Protein AF-0000000068392477 (afdb_homodimer)

InterPro domains:
  IPR001563 Peptidase S10, serine carboxypeptidase [PF00450] (2-398)
  IPR001563 Peptidase S10, serine carboxypeptidase [PR00724] (59-71)
  IPR001563 Peptidase S10, serine carboxypeptidase [PR00724] (72-82)
  IPR001563 Peptidase S10, serine carboxypeptidase [PR00724] (106-131)
  IPR001563 Peptidase S10, serine carboxypeptidase [PR00724] (369-382)
  IPR001563 Peptidase S10, serine carboxypeptidase [PTHR11802] (3-386)
  IPR029058 Alpha/Beta hydrolase fold [G3DSA:3.40.50.1820] (1-400)
  IPR029058 Alpha/Beta hydrolase fold [SSF53474] (2-399)

Sequence (804 aa):
MQVFYYFIKSENNPQNDPLILWLSGGPGCSSFCGLVLQIGPIAFEIKEYDGSVPSLVLRPQSWTKASNIIFVDLPLGTGFSYAKNVTAHRSDWKLVHHTHQFLRKWLIDHPEFLSNKFYIGADSYSGIPIPAVVQEISNGNEKGLQPLINLQGYLLGNPITTRNEKNDQIPYVHQMGLISDELYASLQRNCKGEYIDVDSKNELCLRDVQYFQECLSGINKHNILGPLCKDDEHLWRRYLTQDMKTFSSHLKVPELNCQIYGSYLAIKWANDELVRKSLHIREGTIGKWERCYSSDFEKNISDSFEFHANLSKKGYRSLIYSGDHDVVVPFTSTQAWIRALNYSIVDDWRPWFVNGQVGGYTRTYSNQMTFATVKGSGHTAPEYTPEQCFAMFTRWISYLPLMQVFYYFIKSENNPQNDPLILWLSGGPGCSSFCGLVLQIGPIAFEIKEYDGSVPSLVLRPQSWTKASNIIFVDLPLGTGFSYAKNVTAHRSDWKLVHHTHQFLRKWLIDHPEFLSNKFYIGADSYSGIPIPAVVQEISNGNEKGLQPLINLQGYLLGNPITTRNEKNDQIPYVHQMGLISDELYASLQRNCKGEYIDVDSKNELCLRDVQYFQECLSGINKHNILGPLCKDDEHLWRRYLTQDMKTFSSHLKVPELNCQIYGSYLAIKWANDELVRKSLHIREGTIGKWERCYSSDFEKNISDSFEFHANLSKKGYRSLIYSGDHDVVVPFTSTQAWIRALNYSIVDDWRPWFVNGQVGGYTRTYSNQMTFATVKGSGHTAPEYTPEQCFAMFTRWISYLPL

Foldseek 3Di:
DFKDKDKDAAPADRLAFAEEEEDEPQPQFFLVCVQAQFAHQKHFDQDDDDLDQTDIDGDPLHLSNRYIYMGIRDDAPAFQHFDPDSLVQFELVSRLVVVLVVVQVVCVVVVSNQPHEYEYEYEEAVLQRVLVSLVVLVVCLVVPNPPNHNYFAYEYELYFFQVLQLLVLLVLVVVVVLDDPVLSVQLCVQQVSPLPPGDPVSVSNVVSSVVVCVSCVFAPQQFRVAGDWVCCCVVVCVSAPVPCPVVVDDPPQIDSRDSCNRVVSVQSNSPDPVNCVVSVRDPPGHDRHHRHDHHSRHHDRNGCLVSVLVVLVVLRAYEYEYACRHSSRHVVNVVVSVVVSVFAWPADWDFDDDPRHGQFIWTAGPSNYIYTYGYSAGRSRSSGPVRSVSVVSSQSSVVHDD/DFKDKDKDAAPADRLAFAEEEEDEPQPQFFLVCVQAQFAHQKHFDQDDDPLDQTDIDGDPLHLSNRYIYMGIRDDAPAFQHFDPDSLVQFELVSRLVVVLVVVQVVCVVVVSCQPHEYEYEYEEAVLQRVLVSLVVLVVCLVVPNPPNHNYFAYEYELYFFQVLQLLVLLVLVVVVVLDDPVLSVQLCVQQVSPLPPGDPVSVSNVVSSVVVCVSCVFAPQQFRVAGDWVCCCVVVCVSAPVPCPVVVDDPPQIDSRDSCNRVVSVQSNSPDPVNCVVSVRDPPGHDRHHRRHHHSHHHDRNGCLVSVLVVLVVLRAYEYEYACRHSSRHVVNVVVSVVVSVFAWDADWDFDDDPRHGQFIWTAGPSNYIYTYGYSAGRSRSSGPSRSVSVVSSQVSVVHDD

pLDDT: mean 92.05, std 13.23, range [32.06, 98.94]

Solvent-accessible surface area (backbone atoms only — not comparable to full-atom values): 41155 Å² total; per-residue (Å²): 118,46,80,33,68,48,76,44,69,20,72,63,47,53,71,68,29,33,35,31,42,35,37,28,29,59,55,40,8,19,8,62,49,42,35,41,56,36,40,29,50,39,25,67,58,92,64,84,84,80,84,62,77,63,50,73,40,79,37,89,51,21,51,30,55,63,17,21,38,36,30,34,17,40,24,47,52,7,42,76,7,35,39,93,65,31,71,83,35,27,31,37,64,47,35,27,51,50,49,51,50,48,52,42,52,50,38,67,77,38,56,80,54,42,80,15,45,27,35,40,35,33,22,32,45,28,30,33,40,45,43,49,29,53,49,50,50,52,51,35,43,75,72,60,43,78,67,62,68,42,73,45,36,38,33,33,31,22,41,39,34,69,75,50,33,72,44,44,26,54,66,49,38,40,54,72,59,58,44,43,71,65,55,51,52,49,35,45,70,56,32,65,74,45,68,78,84,58,59,87,84,43,56,66,28,53,51,42,51,50,52,51,48,60,38,45,68,53,50,19,48,50,22,59,84,50,77,49,49,78,62,39,58,56,44,44,39,43,53,56,42,39,81,64,80,75,60,81,59,78,75,71,78,64,54,86,87,32,80,59,32,60,57,53,44,47,51,54,34,62,59,30,65,68,51,33,57,74,68,63,56,63,83,89,68,66,73,81,64,33,54,49,48,31,66,65,55,43,83,74,66,76,49,20,59,65,40,50,53,53,40,32,74,71,60,35,33,34,43,40,34,16,12,62,33,11,46,63,38,28,42,67,47,53,51,50,59,55,56,68,67,66,62,56,74,70,41,70,71,34,61,26,69,50,96,84,27,58,33,24,34,32,35,31,31,70,44,50,36,34,42,32,40,31,59,88,12,16,43,60,28,37,52,69,35,32,66,49,43,32,55,53,47,52,27,52,78,66,73,37,82,112,116,46,81,33,67,47,78,43,68,20,71,65,47,52,71,67,28,35,36,30,43,36,37,30,27,61,56,40,8,18,8,63,49,41,35,42,54,36,40,29,49,39,25,66,59,90,63,84,85,80,84,63,76,64,49,74,39,79,37,89,47,20,50,32,57,63,17,21,38,34,30,34,19,41,23,47,53,8,42,76,8,33,41,94,63,31,70,83,36,28,32,36,63,46,35,27,51,50,49,49,50,48,51,44,53,49,37,68,76,39,58,80,54,42,81,15,44,26,34,38,36,32,23,30,44,28,30,33,38,46,42,50,29,52,50,50,50,52,52,34,42,77,72,60,42,78,67,63,66,41,73,45,36,38,35,32,30,22,41,39,36,69,73,50,33,72,41,43,27,54,66,49,39,41,53,70,59,58,44,44,71,67,57,51,51,47,36,46,69,56,33,65,73,45,68,78,83,57,58,86,84,42,57,66,28,53,51,43,52,51,52,51,48,61,37,46,68,53,50,19,47,49,23,60,83,50,79,49,49,77,65,40,58,56,44,44,39,43,55,60,44,38,78,65,81,79,57,79,62,76,74,69,78,63,54,86,87,32,81,59,32,59,58,53,44,48,50,53,32,62,59,31,66,69,49,33,57,75,69,63,55,63,85,88,66,65,76,81,65,32,53,54,49,34,66,66,55,44,82,73,65,78,50,20,59,65,39,50,54,52,40,32,74,72,60,35,31,33,42,40,34,17,11,61,34,10,44,63,38,26,42,67,44,53,50,50,59,57,57,69,67,67,63,55,75,69,40,69,70,34,61,27,70,50,95,86,27,56,32,25,33,33,35,30,32,69,45,48,37,34,41,33,40,31,59,88,10,14,42,60,27,37,52,67,36,31,67,49,43,31,54,54,46,54,26,52,78,67,74,36,81,110

Nearest PDB structures (foldseek):
  4cib-assembly1_A-2  TM=8.699E-01  e=4.682E-36  Homo sapiens
  4mws-assembly1_B  TM=8.713E-01  e=1.085E-35  Homo sapiens
  4ci9-assembly1_A-2  TM=8.693E-01  e=1.753E-35  Homo sapiens
  4cia-assembly1_A-2  TM=8.778E-01  e=8.858E-35  Homo sapiens
  7kdv-assembly1_B  TM=8.298E-01  e=1.379E-35  Mus musculus

Secondary structure (DSSP, 8-state):
-B--EEEE--SS-TTTSPEEEEE-TTTTB-THHIIIIISSSEEE--S---SSPPPEEE-TT-GGGS-EEEEE--STTSTT-B-TTGGGG-BHHHHHHHHHHHHHHHHHH-GGGTTS-EEEEEEGGGGTHHHHHHHHHHHHHHTTPSSPP-EEEEEEES---SS-HHHHHHHHHHHTTSS-HHHHHHHHHHHTT--SS--TT-HHHHHHHHHHHHHHTTS-TT-TTS---HHHHHHHHHHHS---GGGGS------TTSTHHHHHHHHHHHT-HHHHHHTTPPTTT--S--SB--TT-B-----SHHHHHHHHHTT-EEEEEEETT-SSS-HHHHHHHHHHT-PPEEEEEEEEEETTEEEEEEEEETTSEEEEEETT--SSHHHH-HHHHHHHHHHHHTT---/-B--EEEE--SS-TTTSPEEEEE-TTTTB-THHIIIIISSSEEE--S---SSPPPEEE-TT-GGGS-EEEEE--STTSTT-B-TTGGGG-BHHHHHHHHHHHHHHHHHH-GGGTTS-EEEEEEGGGGTHHHHHHHHHHHHHHTTPSSPP-EEEEEEES---SS-HHHHHHHHHHHTTSS-HHHHHHHHHHHTT--SS--TT-HHHHHHHHHHHHHHTTS-TT-TTS---HHHHHHHHHHHS---GGG-S------TTSTHHHHHHHHHHHT-HHHHHHTTPPTTT--S--SB--TT-B-----SHHHHHHHHHTT-EEEEEEETT-SSS-HHHHHHHHHHT-PPEEEEEEEEEETTEEEEEEEEETTSEEEEEETT--SSHHHH-HHHHHHHHHHHHTT---

Organism: Cicer arietinum (NCBI:txid3827)

Structure (mmCIF, N/CA/C/O backbone):
data_AF-0000000068392477-model_v1
#
loop_
_entity.id
_entity.type
_entity.pdbx_description
1 polymer 'Serine carboxypeptidase-like 19 isoform X2'
#
loop_
_atom_site.group_PDB
_atom_site.id
_atom_site.type_symbol
_atom_site.label_atom_id
_atom_site.label_alt_id
_atom_site.label_comp_id
_atom_site.label_asym_id
_atom_site.label_entity_id
_atom_site.label_seq_id
_atom_site.pdbx_PDB_ins_code
_atom_site.Cartn_x
_atom_site.Cartn_y
_atom_site.Cartn_z
_atom_site.occupancy
_atom_site.B_iso_or_equiv
_atom_site.auth_seq_id
_atom_site.auth_comp_id
_atom_site.auth_asym_id
_atom_site.auth_atom_id
_atom_site.pdbx_PDB_model_num
ATOM 1 N N . MET A 1 1 ? 12.719 38.094 21.875 1 88.38 1 MET A N 1
ATOM 2 C CA . MET A 1 1 ? 11.984 37.062 21.125 1 88.38 1 MET A CA 1
ATOM 3 C C . MET A 1 1 ? 11.633 37.562 19.734 1 88.38 1 MET A C 1
ATOM 5 O O . MET A 1 1 ? 11.234 38.719 19.547 1 88.38 1 MET A O 1
ATOM 9 N N . GLN A 1 2 ? 12 36.75 18.781 1 91.69 2 GLN A N 1
ATOM 10 C CA . GLN A 1 2 ? 11.695 37.062 17.375 1 91.69 2 GLN A CA 1
ATOM 11 C C . GLN A 1 2 ? 11.141 35.812 16.672 1 91.69 2 GLN A C 1
ATOM 13 O O . GLN A 1 2 ? 11.68 34.719 16.797 1 91.69 2 GLN A O 1
ATOM 18 N N . VAL A 1 3 ? 10.094 36.062 16.016 1 95.25 3 VAL A N 1
ATOM 19 C CA . VAL A 1 3 ? 9.477 35 15.25 1 95.25 3 VAL A CA 1
ATOM 20 C C . VAL A 1 3 ? 9.82 35.156 13.773 1 95.25 3 VAL A C 1
ATOM 22 O O . VAL A 1 3 ? 9.805 36.25 13.242 1 95.25 3 VAL A O 1
ATOM 25 N N . PHE A 1 4 ? 10.242 34.062 13.188 1 96.69 4 PHE A N 1
ATOM 26 C CA . PHE A 1 4 ? 10.523 34.031 11.758 1 96.69 4 PHE A CA 1
ATOM 27 C C . PHE A 1 4 ? 9.406 33.312 11.008 1 96.69 4 PHE A C 1
ATOM 29 O O . PHE A 1 4 ? 8.891 32.312 11.469 1 96.69 4 PHE A O 1
ATOM 36 N N . TYR A 1 5 ? 8.984 33.938 9.891 1 97.62 5 TYR A N 1
ATOM 37 C CA . TYR A 1 5 ? 7.93 33.312 9.094 1 97.62 5 TYR A CA 1
ATOM 38 C C . TYR A 1 5 ? 8.156 33.562 7.605 1 97.62 5 TYR A C 1
ATOM 40 O O . TYR A 1 5 ? 8.891 34.469 7.227 1 97.62 5 TYR A O 1
ATOM 48 N N . TYR A 1 6 ? 7.66 32.594 6.816 1 97.56 6 TYR A N 1
ATOM 49 C CA . TYR A 1 6 ? 7.512 32.781 5.375 1 97.56 6 TYR A CA 1
ATOM 50 C C . TYR A 1 6 ? 6.062 33.094 5.008 1 97.56 6 TYR A C 1
ATOM 52 O O . TYR A 1 6 ? 5.141 32.5 5.566 1 97.56 6 TYR A O 1
ATOM 60 N N . PHE A 1 7 ? 5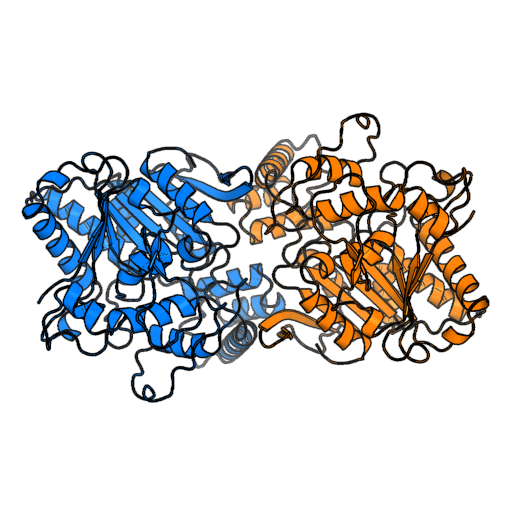.922 34.062 4.188 1 98.62 7 PHE A N 1
ATOM 61 C CA . PHE A 1 7 ? 4.594 34.375 3.668 1 98.62 7 PHE A CA 1
ATOM 62 C C . PHE A 1 7 ? 4.57 34.25 2.148 1 98.62 7 PHE A C 1
ATOM 64 O O . PHE A 1 7 ? 5.355 34.938 1.465 1 98.62 7 PHE A O 1
ATOM 71 N N . ILE A 1 8 ? 3.68 33.375 1.681 1 98.56 8 ILE A N 1
ATOM 72 C CA . ILE A 1 8 ? 3.496 33.219 0.244 1 98.56 8 ILE A CA 1
ATOM 73 C C . ILE A 1 8 ? 2.07 33.594 -0.143 1 98.56 8 ILE A C 1
ATOM 75 O O . ILE A 1 8 ? 1.105 33 0.316 1 98.56 8 ILE A O 1
ATOM 79 N N . LYS A 1 9 ? 1.953 34.594 -0.991 1 98.5 9 LYS A N 1
ATOM 80 C CA . LYS A 1 9 ? 0.642 35 -1.482 1 98.5 9 LYS A CA 1
ATOM 81 C C . LYS A 1 9 ? 0.058 33.969 -2.436 1 98.5 9 LYS A C 1
ATOM 83 O O . LYS A 1 9 ? 0.799 33.25 -3.129 1 98.5 9 LYS A O 1
ATOM 88 N N . SER A 1 10 ? -1.262 33.906 -2.428 1 98.56 10 SER A N 1
ATOM 89 C CA . SER A 1 10 ? -1.947 33.062 -3.395 1 98.56 10 SER A CA 1
ATOM 90 C C . SER A 1 10 ? -1.537 33.406 -4.824 1 98.56 10 SER A C 1
ATOM 92 O O . SER A 1 10 ? -1.396 34.562 -5.168 1 98.56 10 SER A O 1
ATOM 94 N N . GLU A 1 11 ? -1.344 32.344 -5.602 1 97.06 11 GLU A N 1
ATOM 95 C CA . GLU A 1 11 ? -1.036 32.531 -7.02 1 97.06 11 GLU A CA 1
ATOM 96 C C . GLU A 1 11 ? -2.289 32.875 -7.816 1 97.06 11 GLU A C 1
ATOM 98 O O . GLU A 1 11 ? -2.199 33.25 -8.984 1 97.06 11 GLU A O 1
ATOM 103 N N . ASN A 1 12 ? -3.398 32.781 -7.227 1 96.75 12 ASN A N 1
ATOM 104 C CA . ASN A 1 12 ? -4.684 33.031 -7.871 1 96.75 12 ASN A CA 1
ATOM 105 C C . ASN A 1 12 ? -5.215 34.438 -7.523 1 96.75 12 ASN A C 1
ATOM 107 O O . ASN A 1 12 ? -4.836 35.406 -8.156 1 96.75 12 ASN A O 1
ATOM 111 N N . ASN A 1 13 ? -5.891 34.625 -6.426 1 97.69 13 ASN A N 1
ATOM 112 C CA . ASN A 1 13 ? -6.469 35.875 -5.98 1 97.69 13 ASN A CA 1
ATOM 113 C C . ASN A 1 13 ? -6.164 36.156 -4.508 1 97.69 13 ASN A C 1
ATOM 115 O O . ASN A 1 13 ? -7.023 35.938 -3.646 1 97.69 13 ASN A O 1
ATOM 119 N N . PRO A 1 14 ? -4.98 36.719 -4.227 1 97.94 14 PRO A N 1
ATOM 120 C CA . PRO A 1 14 ? -4.535 36.906 -2.842 1 97.94 14 PRO A CA 1
ATOM 121 C C . PRO A 1 14 ? -5.527 37.688 -2.002 1 97.94 14 PRO A C 1
ATOM 123 O O . PRO A 1 14 ? -5.633 37.469 -0.793 1 97.94 14 PRO A O 1
ATOM 126 N N . GLN A 1 15 ? -6.258 38.594 -2.607 1 97.69 15 GLN A N 1
ATOM 127 C CA . GLN A 1 15 ? -7.164 39.469 -1.877 1 97.69 15 GLN A CA 1
ATOM 128 C C . GLN A 1 15 ? -8.367 38.688 -1.344 1 97.69 15 GLN A C 1
ATOM 130 O O . GLN A 1 15 ? -8.898 39.031 -0.28 1 97.69 15 GLN A O 1
ATOM 135 N N . ASN A 1 16 ? -8.742 37.688 -2.117 1 97.75 16 ASN A N 1
ATOM 136 C CA . ASN A 1 16 ? -9.992 37 -1.755 1 97.75 16 ASN A CA 1
ATOM 137 C C . ASN A 1 16 ? -9.75 35.562 -1.328 1 97.75 16 ASN A C 1
ATOM 139 O O . ASN A 1 16 ? -10.586 34.969 -0.643 1 97.75 16 ASN A O 1
ATOM 143 N N . ASP A 1 17 ? -8.633 35 -1.76 1 98.75 17 ASP A N 1
ATOM 144 C CA . ASP A 1 17 ? -8.336 33.625 -1.375 1 98.75 17 ASP A CA 1
ATOM 145 C C . ASP A 1 17 ? -8.094 33.531 0.128 1 98.75 17 ASP A C 1
ATOM 147 O O . ASP A 1 17 ? -7.621 34.469 0.755 1 98.75 17 ASP A O 1
ATOM 151 N N . PRO A 1 18 ? -8.406 32.375 0.664 1 98.81 18 PRO A N 1
ATOM 152 C CA . PRO A 1 18 ? -8.227 32.188 2.105 1 98.81 18 PRO A CA 1
ATOM 153 C C . PRO A 1 18 ? -6.777 32.406 2.547 1 98.81 18 PRO A C 1
ATOM 155 O O . PRO A 1 18 ? -5.855 32.281 1.738 1 98.81 18 PRO A O 1
ATOM 158 N N . LEU A 1 19 ? -6.641 32.812 3.789 1 98.94 19 LEU A N 1
ATOM 159 C CA . LEU A 1 19 ? -5.363 32.875 4.488 1 98.94 19 LEU A CA 1
ATOM 160 C C . LEU A 1 19 ? -5.191 31.688 5.422 1 98.94 19 LEU A C 1
ATOM 162 O O . LEU A 1 19 ? -6.086 31.375 6.215 1 98.94 19 LEU A O 1
ATOM 166 N N . ILE A 1 20 ? -4.109 30.984 5.281 1 98.88 20 ILE A N 1
ATOM 167 C CA . ILE A 1 20 ? -3.826 29.828 6.117 1 98.88 20 ILE A CA 1
ATOM 168 C C . ILE A 1 20 ? -2.527 30.062 6.891 1 98.88 20 ILE A C 1
ATOM 170 O O . ILE A 1 20 ? -1.538 30.531 6.328 1 98.88 20 ILE A O 1
ATOM 174 N N . LEU A 1 21 ? -2.555 29.828 8.141 1 98.81 21 LEU A N 1
ATOM 175 C CA . LEU A 1 21 ? -1.338 29.703 8.938 1 98.81 21 LEU A CA 1
ATOM 176 C C . LEU A 1 21 ? -0.962 28.25 9.141 1 98.81 21 LEU A C 1
ATOM 178 O O . LEU A 1 21 ? -1.776 27.453 9.617 1 98.81 21 LEU A O 1
ATOM 182 N N . TRP A 1 22 ? 0.22 27.891 8.734 1 98.31 22 TRP A N 1
ATOM 183 C CA . TRP A 1 22 ? 0.659 26.5 8.797 1 98.31 22 TRP A CA 1
ATOM 184 C C . TRP A 1 22 ? 1.671 26.297 9.922 1 98.31 22 TRP A C 1
ATOM 186 O O . TRP A 1 22 ? 2.654 27.047 10.016 1 98.31 22 TRP A O 1
ATOM 196 N N . LEU A 1 23 ? 1.407 25.297 10.758 1 96.31 23 LEU A N 1
ATOM 197 C CA . LEU A 1 23 ? 2.33 24.859 11.797 1 96.31 23 LEU A CA 1
ATOM 198 C C . LEU A 1 23 ? 2.643 23.359 11.656 1 96.31 23 LEU A C 1
ATOM 200 O O . LEU A 1 23 ? 1.743 22.531 11.742 1 96.31 23 LEU A O 1
ATOM 204 N N . SER A 1 24 ? 3.922 23.062 11.516 1 92.5 24 SER A N 1
ATOM 205 C CA . SER A 1 24 ? 4.336 21.672 11.312 1 92.5 24 SER A CA 1
ATOM 206 C C . SER A 1 24 ? 4.352 20.906 12.625 1 92.5 24 SER A C 1
ATOM 208 O O . SER A 1 24 ? 4.68 21.453 13.672 1 92.5 24 SER A O 1
ATOM 210 N N . GLY A 1 25 ? 4.023 19.625 12.43 1 88.31 25 GLY A N 1
ATOM 211 C CA . GLY A 1 25 ? 4.062 18.75 13.602 1 88.31 25 GLY A CA 1
ATOM 212 C C . GLY A 1 25 ? 5.473 18.453 14.07 1 88.31 25 GLY A C 1
ATOM 213 O O . GLY A 1 25 ? 6.445 18.938 13.484 1 88.31 25 GLY A O 1
ATOM 214 N N . GLY A 1 26 ? 5.691 17.75 15.164 1 78.69 26 GLY A N 1
ATOM 215 C CA . GLY A 1 26 ? 6.984 17.469 15.766 1 78.69 26 GLY A CA 1
ATOM 216 C C . GLY A 1 26 ? 6.887 16.594 17.016 1 78.69 26 GLY A C 1
ATOM 217 O O . GLY A 1 26 ? 6.449 15.445 16.938 1 78.69 26 GLY A O 1
ATOM 218 N N . PRO A 1 27 ? 7.273 17.078 18.094 1 78.62 27 PRO A N 1
ATOM 219 C CA . PRO A 1 27 ? 6.688 18.375 18.453 1 78.62 27 PRO A CA 1
ATOM 220 C C . PRO A 1 27 ? 7.602 19.547 18.094 1 78.62 27 PRO A C 1
ATOM 222 O O . PRO A 1 27 ? 8.828 19.391 18.078 1 78.62 27 PRO A O 1
ATOM 225 N N . GLY A 1 28 ? 6.867 20.703 17.781 1 77 28 GLY A N 1
ATOM 226 C CA . GLY A 1 28 ? 7.52 22 17.672 1 77 28 GLY A CA 1
ATOM 227 C C . GLY A 1 28 ? 8.562 22.031 16.562 1 77 28 GLY A C 1
ATOM 228 O O . GLY A 1 28 ? 9.695 22.453 16.797 1 77 28 GLY A O 1
ATOM 229 N N . CYS A 1 29 ? 8.172 21.641 15.359 1 87.88 29 CYS A N 1
ATOM 230 C CA . CYS A 1 29 ? 9.109 21.688 14.242 1 87.88 29 CYS A CA 1
ATOM 231 C C . CYS A 1 29 ? 8.883 22.938 13.398 1 87.88 29 CYS A C 1
ATOM 233 O O . CYS A 1 29 ? 7.789 23.5 13.391 1 87.88 29 CYS A O 1
ATOM 235 N N . SER A 1 30 ? 9.992 23.312 12.781 1 92.88 30 SER A N 1
ATOM 236 C CA . SER A 1 30 ? 9.953 24.438 11.852 1 92.88 30 SER A CA 1
ATOM 237 C C . SER A 1 30 ? 8.961 24.188 10.719 1 92.88 30 SER A C 1
ATOM 239 O O . SER A 1 30 ? 8.883 23.078 10.188 1 92.88 30 SER A O 1
ATOM 241 N N . SER A 1 31 ? 8.203 25.219 10.383 1 95.69 31 SER A N 1
ATOM 242 C CA . SER A 1 31 ? 7.25 25.094 9.289 1 95.69 31 SER A CA 1
ATOM 243 C C . SER A 1 31 ? 7.945 25.188 7.934 1 95.69 31 SER A C 1
ATOM 245 O O . SER A 1 31 ? 7.305 25.047 6.891 1 95.69 31 SER A O 1
ATOM 247 N N . PHE A 1 32 ? 9.266 25.406 8.008 1 95.69 32 PHE A N 1
ATOM 248 C CA . PHE A 1 32 ? 10.031 25.344 6.77 1 95.69 32 PHE A CA 1
ATOM 249 C C . PHE A 1 32 ? 9.812 24.016 6.066 1 95.69 32 PHE A C 1
ATOM 251 O O . PHE A 1 32 ? 9.789 23.953 4.832 1 95.69 32 PHE A O 1
ATOM 258 N N . CYS A 1 33 ? 9.57 23.031 6.848 1 91.81 33 CYS A N 1
ATOM 259 C CA . CYS A 1 33 ? 9.328 21.719 6.277 1 91.81 33 CYS A CA 1
ATOM 260 C C . CYS A 1 33 ? 8.008 21.688 5.512 1 91.81 33 CYS A C 1
ATOM 262 O O . CYS A 1 33 ? 7.918 21.078 4.449 1 91.81 33 CYS A O 1
ATOM 264 N N . GLY A 1 34 ? 6.977 22.297 6.09 1 95.88 34 GLY A N 1
ATOM 265 C CA . GLY A 1 34 ? 5.734 22.438 5.344 1 95.88 34 GLY A CA 1
ATOM 266 C C . GLY A 1 34 ? 5.902 23.156 4.023 1 95.88 34 GLY A C 1
ATOM 267 O O . GLY A 1 34 ? 5.285 22.797 3.023 1 95.88 34 GLY A O 1
ATOM 268 N N . LEU A 1 35 ? 6.809 24.125 3.996 1 97.75 35 LEU A N 1
ATOM 269 C CA . LEU A 1 35 ? 7.035 24.969 2.832 1 97.75 35 LEU A CA 1
ATOM 270 C C . LEU A 1 35 ? 7.773 24.219 1.737 1 97.75 35 LEU A C 1
ATOM 272 O O . LEU A 1 35 ? 7.367 24.234 0.573 1 97.75 35 LEU A O 1
ATOM 276 N N . VAL A 1 36 ? 8.789 23.438 2.117 1 97 36 VAL A N 1
ATOM 277 C CA . VAL A 1 36 ? 9.703 22.953 1.09 1 97 36 VAL A CA 1
ATOM 278 C C . VAL A 1 36 ? 9.484 21.453 0.875 1 97 36 VAL A C 1
ATOM 280 O O . VAL A 1 36 ? 9.883 20.906 -0.153 1 97 36 VAL A O 1
ATOM 283 N N . LEU A 1 37 ? 8.844 20.766 1.825 1 94.88 37 LEU A N 1
ATOM 284 C CA . LEU A 1 37 ? 8.711 19.312 1.704 1 94.88 37 LEU A CA 1
ATOM 285 C C . LEU A 1 37 ? 7.262 18.922 1.451 1 94.88 37 LEU A C 1
ATOM 287 O O . LEU A 1 37 ? 6.992 17.844 0.905 1 94.88 37 LEU A O 1
ATOM 291 N N . GLN A 1 38 ? 6.32 19.766 1.774 1 96.38 38 GLN A N 1
ATOM 292 C CA . GLN A 1 38 ? 4.938 19.297 1.806 1 96.38 38 GLN A CA 1
ATOM 293 C C . GLN A 1 38 ? 4.051 20.141 0.89 1 96.38 38 GLN A C 1
ATOM 295 O O . GLN A 1 38 ? 3.809 19.766 -0.26 1 96.38 38 GLN A O 1
ATOM 300 N N . ILE A 1 39 ? 3.68 21.359 1.232 1 98.44 39 ILE A N 1
ATOM 301 C CA . ILE A 1 39 ? 2.514 21.953 0.592 1 98.44 39 ILE A CA 1
ATOM 302 C C . ILE A 1 39 ? 2.912 23.266 -0.083 1 98.44 39 ILE A C 1
ATOM 304 O O . ILE A 1 39 ? 2.129 23.844 -0.84 1 98.44 39 ILE A O 1
ATOM 308 N N . GLY A 1 40 ? 4.113 23.766 0.161 1 98.25 40 GLY A N 1
ATOM 309 C CA . GLY A 1 40 ? 4.531 25.047 -0.388 1 98.25 40 GLY A CA 1
ATOM 310 C C . GLY A 1 40 ? 4.848 24.984 -1.87 1 98.25 40 GLY A C 1
ATOM 311 O O . GLY A 1 40 ? 4.832 23.906 -2.469 1 98.25 40 GLY A O 1
ATOM 312 N N . PRO A 1 41 ? 5.145 26.156 -2.467 1 98.12 41 PRO A N 1
ATOM 313 C CA . PRO A 1 41 ? 5.359 26.219 -3.914 1 98.12 41 PRO A CA 1
ATOM 314 C C . PRO A 1 41 ? 6.793 25.891 -4.32 1 98.12 41 PRO A C 1
ATOM 316 O O . PRO A 1 41 ? 7.098 25.797 -5.512 1 98.12 41 PRO A O 1
ATOM 319 N N . ILE A 1 42 ? 7.676 25.703 -3.314 1 97.5 42 ILE A N 1
ATOM 320 C CA . ILE A 1 42 ? 9.062 25.406 -3.65 1 97.5 42 ILE A CA 1
ATOM 321 C C . ILE A 1 42 ? 9.461 24.047 -3.053 1 97.5 42 ILE A C 1
ATOM 323 O O . ILE A 1 42 ? 8.922 23.641 -2.025 1 97.5 42 ILE A O 1
ATOM 327 N N . ALA A 1 43 ? 10.344 23.359 -3.713 1 96.69 43 ALA A N 1
ATOM 328 C CA . ALA A 1 43 ? 10.906 22.078 -3.289 1 96.69 43 ALA A CA 1
ATOM 329 C C . ALA A 1 43 ? 12.391 22 -3.621 1 96.69 43 ALA A C 1
ATOM 331 O O . ALA A 1 43 ? 12.898 22.781 -4.434 1 96.69 43 ALA A O 1
ATOM 332 N N . PHE A 1 44 ? 13.07 21.141 -2.961 1 96 44 PHE A N 1
ATOM 333 C CA . PHE A 1 44 ? 14.469 20.906 -3.307 1 96 44 PHE A CA 1
ATOM 334 C C . PHE A 1 44 ? 14.586 20.031 -4.551 1 96 44 PHE A C 1
ATOM 336 O O . PHE A 1 44 ? 13.82 19.078 -4.715 1 96 44 PHE A O 1
ATOM 343 N N . GLU A 1 45 ? 15.516 20.406 -5.395 1 95.06 45 GLU A N 1
ATOM 344 C CA . GLU A 1 45 ? 15.93 19.453 -6.426 1 95.06 45 GLU A CA 1
ATOM 345 C C . GLU A 1 45 ? 16.656 18.266 -5.816 1 95.06 45 GLU A C 1
ATOM 347 O O . GLU A 1 45 ? 17.688 18.422 -5.148 1 95.06 45 GLU A O 1
ATOM 352 N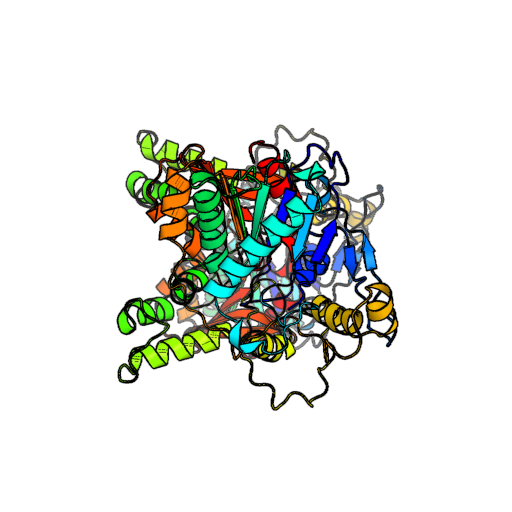 N . ILE A 1 46 ? 16.141 17.078 -6.102 1 92.69 46 ILE A N 1
ATOM 353 C CA . ILE A 1 46 ? 16.703 15.883 -5.484 1 92.69 46 ILE A CA 1
ATOM 354 C C . ILE A 1 46 ? 17.891 15.391 -6.312 1 92.69 46 ILE A C 1
ATOM 356 O O . ILE A 1 46 ? 17.703 14.742 -7.344 1 92.69 46 ILE A O 1
ATOM 360 N N . LYS A 1 47 ? 19.031 15.664 -5.902 1 93.75 47 LYS A N 1
ATOM 361 C CA . LYS A 1 47 ? 20.297 15.203 -6.449 1 93.75 47 LYS A CA 1
ATOM 362 C C . LYS A 1 47 ? 21.359 15.078 -5.355 1 93.75 47 LYS A C 1
ATOM 364 O O . LYS A 1 47 ? 21.156 15.562 -4.238 1 93.75 47 LYS A O 1
ATOM 369 N N . GLU A 1 48 ? 22.375 14.453 -5.664 1 92.31 48 GLU A N 1
ATOM 370 C CA . GLU A 1 48 ? 23.438 14.273 -4.684 1 92.31 48 GLU A CA 1
ATOM 371 C C . GLU A 1 48 ? 23.984 15.617 -4.215 1 92.31 48 GLU A C 1
ATOM 373 O O . GLU A 1 48 ? 24.234 16.516 -5.027 1 92.31 48 GLU A O 1
ATOM 378 N N . TYR A 1 49 ? 24.047 15.789 -2.941 1 92 49 TYR A N 1
ATOM 379 C CA . TYR A 1 49 ? 24.578 17.031 -2.381 1 92 49 TYR A CA 1
ATOM 380 C C . TYR A 1 49 ? 26.062 17.172 -2.703 1 92 49 TYR A C 1
ATOM 382 O O . TYR A 1 49 ? 26.859 16.297 -2.381 1 92 49 TYR A O 1
ATOM 390 N N . ASP A 1 50 ? 26.5 18.25 -3.295 1 92.88 50 ASP A N 1
ATOM 391 C CA . ASP A 1 50 ? 27.875 18.438 -3.744 1 92.88 50 ASP A CA 1
ATOM 392 C C . ASP A 1 50 ? 28.562 19.531 -2.943 1 92.88 50 ASP A C 1
ATOM 394 O O . ASP A 1 50 ? 29.641 20 -3.328 1 92.88 50 ASP A O 1
ATOM 398 N N . GLY A 1 51 ? 27.969 20 -1.948 1 92.56 51 GLY A N 1
ATOM 399 C CA . GLY A 1 51 ? 28.578 21.031 -1.133 1 92.56 51 GLY A CA 1
ATOM 400 C C . GLY A 1 51 ? 28.047 22.422 -1.434 1 92.56 51 GLY A C 1
ATOM 401 O O . GLY A 1 51 ? 28.234 23.344 -0.647 1 92.56 51 GLY A O 1
ATOM 402 N N . SER A 1 52 ? 27.359 22.5 -2.541 1 95.06 52 SER A N 1
ATOM 403 C CA . SER A 1 52 ? 26.766 23.781 -2.9 1 95.06 52 SER A CA 1
ATOM 404 C C . SER A 1 52 ? 25.375 23.938 -2.277 1 95.06 52 SER A C 1
ATOM 406 O O . SER A 1 52 ? 24.828 22.984 -1.741 1 95.06 52 SER A O 1
ATOM 408 N N . VAL A 1 53 ? 24.859 25.141 -2.285 1 96.12 53 VAL A N 1
ATOM 409 C CA . VAL A 1 53 ? 23.531 25.406 -1.769 1 96.12 53 VAL A CA 1
ATOM 410 C C . VAL A 1 53 ? 22.5 24.547 -2.527 1 96.12 53 VAL A C 1
ATOM 412 O O . VAL A 1 53 ? 22.469 24.578 -3.76 1 96.12 53 VAL A O 1
ATOM 415 N N . PRO A 1 54 ? 21.734 23.766 -1.804 1 96.31 54 PRO A N 1
ATOM 416 C CA . PRO A 1 54 ? 20.703 22.969 -2.492 1 96.31 54 PRO A CA 1
ATOM 417 C C . PRO A 1 54 ? 19.781 23.828 -3.346 1 96.31 54 PRO A C 1
ATOM 419 O O . PRO A 1 54 ? 19.312 24.875 -2.895 1 96.31 54 PRO A O 1
ATOM 422 N N . SER A 1 55 ? 19.547 23.391 -4.535 1 96.06 55 SER A N 1
ATOM 423 C CA . SER A 1 55 ? 18.719 24.141 -5.469 1 96.06 55 SER A CA 1
ATOM 424 C C . SER A 1 55 ? 17.234 23.938 -5.176 1 96.06 55 SER A C 1
ATOM 426 O O . SER A 1 55 ? 16.828 22.859 -4.766 1 96.06 55 SER A O 1
ATOM 428 N N . LEU A 1 56 ? 16.516 24.984 -5.379 1 96.25 56 LEU A N 1
ATOM 429 C CA . LEU A 1 56 ? 15.062 24.969 -5.215 1 96.25 56 LEU A CA 1
ATOM 430 C C . LEU A 1 56 ? 14.367 24.984 -6.57 1 96.25 56 LEU A C 1
ATOM 432 O O . LEU A 1 56 ? 14.828 25.625 -7.508 1 96.25 56 LEU A O 1
ATOM 436 N N . VAL A 1 57 ? 13.328 24.188 -6.672 1 97.19 57 VAL A N 1
ATOM 437 C CA . VAL A 1 57 ? 12.484 24.156 -7.863 1 97.19 57 VAL A CA 1
ATOM 438 C C . VAL A 1 57 ? 11.031 24.422 -7.477 1 97.19 57 VAL A C 1
ATOM 440 O O . VAL A 1 57 ? 10.664 24.281 -6.309 1 97.19 57 VAL A O 1
ATOM 443 N N . LEU A 1 58 ? 10.219 24.828 -8.469 1 96.94 58 LEU A N 1
ATOM 444 C CA . LEU A 1 58 ? 8.805 25.078 -8.211 1 96.94 58 LEU A CA 1
ATOM 445 C C . LEU A 1 58 ? 8.023 23.766 -8.141 1 96.94 58 LEU A C 1
ATOM 447 O O . LEU A 1 58 ? 8.289 22.844 -8.898 1 96.94 58 LEU A O 1
ATOM 451 N N . ARG A 1 59 ? 7.152 23.703 -7.238 1 96 59 ARG A N 1
ATOM 452 C CA . ARG A 1 59 ? 6.215 22.594 -7.09 1 96 59 ARG A CA 1
ATOM 453 C C . ARG A 1 59 ? 4.852 22.953 -7.672 1 96 59 ARG A C 1
ATOM 455 O O . ARG A 1 59 ? 4.176 23.859 -7.18 1 96 59 ARG A O 1
ATOM 462 N N . PRO A 1 60 ? 4.391 22.188 -8.688 1 95.75 60 PRO A N 1
ATOM 463 C CA . PRO A 1 60 ? 3.107 22.531 -9.312 1 95.75 60 PRO A CA 1
ATOM 464 C C . PRO A 1 60 ? 1.916 22.25 -8.391 1 95.75 60 PRO A C 1
ATOM 466 O O . PRO A 1 60 ? 0.88 22.922 -8.508 1 95.75 60 PRO A O 1
ATOM 469 N N . GLN A 1 61 ? 2.012 21.297 -7.504 1 97.19 61 GLN A N 1
ATOM 470 C CA . GLN A 1 61 ? 0.915 20.922 -6.621 1 97.19 61 GLN A CA 1
ATOM 471 C C . GLN A 1 61 ? 0.938 21.734 -5.332 1 97.19 61 GLN A C 1
ATOM 473 O O . GLN A 1 61 ? 0.659 21.219 -4.254 1 97.19 61 GLN A O 1
ATOM 478 N N . SER A 1 62 ? 1.205 22.984 -5.395 1 97.88 62 SER A N 1
ATOM 479 C CA . SER A 1 62 ? 1.308 23.859 -4.234 1 97.88 62 SER A CA 1
ATOM 480 C C . SER A 1 62 ? -0.07 24.297 -3.752 1 97.88 62 SER A C 1
ATOM 482 O O . SER A 1 62 ? -0.948 24.609 -4.562 1 97.88 62 SER A O 1
ATOM 484 N N . TRP A 1 63 ? -0.271 24.344 -2.463 1 98.75 63 TRP A N 1
ATOM 485 C CA . TRP A 1 63 ? -1.535 24.812 -1.894 1 98.75 63 TRP A CA 1
ATOM 486 C C . TRP A 1 63 ? -1.68 26.312 -2.029 1 98.75 63 TRP A C 1
ATOM 488 O O . TRP A 1 63 ? -2.777 26.859 -1.877 1 98.75 63 TRP A O 1
ATOM 498 N N . THR A 1 64 ? -0.601 27.031 -2.447 1 98.5 64 THR A N 1
ATOM 499 C CA . THR A 1 64 ? -0.646 28.469 -2.652 1 98.5 64 THR A CA 1
ATOM 500 C C . THR A 1 64 ? -1.356 28.812 -3.959 1 98.5 64 THR A C 1
ATOM 502 O O . THR A 1 64 ? -1.588 29.984 -4.258 1 98.5 64 THR A O 1
ATOM 505 N N . LYS A 1 65 ? -1.692 27.828 -4.641 1 98.12 65 LYS A N 1
ATOM 506 C CA . LYS A 1 65 ? -2.506 28.047 -5.832 1 98.12 65 LYS A CA 1
ATOM 507 C C . LYS A 1 65 ? -3.938 28.422 -5.457 1 98.12 65 LYS A C 1
ATOM 509 O O . LYS A 1 65 ? -4.672 28.984 -6.273 1 98.12 65 LYS A O 1
ATOM 514 N N . ALA A 1 66 ? -4.316 28.141 -4.203 1 98.12 66 ALA A N 1
ATOM 515 C CA . ALA A 1 66 ? -5.699 28.391 -3.812 1 98.12 66 ALA A CA 1
ATOM 516 C C . ALA A 1 66 ? -5.766 29.125 -2.475 1 98.12 66 ALA A C 1
ATOM 518 O O . ALA A 1 66 ? -6.848 29.297 -1.906 1 98.12 66 ALA A O 1
ATOM 519 N N . SER A 1 67 ? -4.637 29.531 -1.958 1 98.81 67 SER A N 1
ATOM 520 C CA . SER A 1 67 ? -4.645 30.156 -0.645 1 98.81 67 SER A CA 1
ATOM 521 C C . SER A 1 67 ? -3.383 30.984 -0.42 1 98.81 67 SER A C 1
ATOM 523 O O . SER A 1 67 ? -2.369 30.781 -1.089 1 98.81 67 SER A O 1
ATOM 525 N N . ASN A 1 68 ? -3.486 32.062 0.396 1 98.88 68 ASN A N 1
ATOM 526 C CA . ASN A 1 68 ? -2.334 32.688 1.036 1 98.88 68 ASN A CA 1
ATOM 527 C C . ASN A 1 68 ? -1.854 31.891 2.238 1 98.88 68 ASN A C 1
ATOM 529 O O . ASN A 1 68 ? -2.66 31.453 3.059 1 98.88 68 ASN A O 1
ATOM 533 N N . ILE A 1 69 ? -0.516 31.656 2.355 1 98.94 69 ILE A N 1
ATOM 534 C CA . ILE A 1 69 ? -0.111 30.781 3.449 1 98.94 69 ILE A CA 1
ATOM 535 C C . ILE A 1 69 ? 1.055 31.406 4.211 1 98.94 69 ILE A C 1
ATOM 537 O O . ILE A 1 69 ? 2.033 31.844 3.604 1 98.94 69 ILE A O 1
ATOM 541 N N . ILE A 1 70 ? 0.91 31.469 5.492 1 98.88 70 ILE A N 1
ATOM 542 C CA . ILE A 1 70 ? 1.983 31.844 6.41 1 98.88 70 ILE A CA 1
ATOM 543 C C . ILE A 1 70 ? 2.604 30.578 7.012 1 98.88 70 ILE A C 1
ATOM 545 O O . ILE A 1 70 ? 1.912 29.781 7.648 1 98.88 70 ILE A O 1
ATOM 549 N N . PHE A 1 71 ? 3.885 30.406 6.738 1 98.38 71 PHE A N 1
ATOM 550 C CA . PHE A 1 71 ? 4.648 29.359 7.402 1 98.38 71 PHE A CA 1
ATOM 551 C C . PHE A 1 71 ? 5.48 29.922 8.547 1 98.38 71 PHE A C 1
ATOM 553 O O . PHE A 1 71 ? 6.465 30.625 8.312 1 98.38 71 PHE A O 1
ATOM 560 N N . VAL A 1 72 ? 5.133 29.594 9.742 1 97.25 72 VAL A N 1
ATOM 561 C CA . VAL A 1 72 ? 5.781 30.266 10.867 1 97.25 72 VAL A CA 1
ATOM 562 C C . VAL A 1 72 ? 6.559 29.234 11.695 1 97.25 72 VAL A C 1
ATOM 564 O O . VAL A 1 72 ? 6.055 28.156 11.977 1 97.25 72 VAL A O 1
ATOM 567 N N . ASP A 1 73 ? 7.785 29.625 12.023 1 95.56 73 ASP A N 1
ATOM 568 C CA . ASP A 1 73 ? 8.609 28.781 12.875 1 95.56 73 ASP A CA 1
ATOM 569 C C . ASP A 1 73 ? 8.211 28.938 14.344 1 95.56 73 ASP A C 1
ATOM 571 O O . ASP A 1 73 ? 8.703 29.828 15.039 1 95.56 73 ASP A O 1
ATOM 575 N N . LEU A 1 74 ? 7.418 28.109 14.773 1 93.38 74 LEU A N 1
ATOM 576 C CA . LEU A 1 74 ? 7.016 27.984 16.172 1 93.38 74 LEU A CA 1
ATOM 577 C C . LEU A 1 74 ? 6.992 26.516 16.609 1 93.38 74 LEU A C 1
ATOM 579 O O . LEU A 1 74 ? 6.641 25.641 15.812 1 93.38 74 LEU A O 1
ATOM 583 N N . PRO A 1 75 ? 7.418 26.312 17.922 1 91.38 75 PRO A N 1
ATOM 584 C CA . PRO A 1 75 ? 7.73 27.234 19 1 91.38 75 PRO A CA 1
ATOM 585 C C . PRO A 1 75 ? 9.062 27.953 18.797 1 91.38 75 PRO A C 1
ATOM 587 O O . PRO A 1 75 ? 9.82 27.625 17.891 1 91.38 75 PRO A O 1
ATOM 590 N N . LEU A 1 76 ? 9.273 28.984 19.609 1 91.25 76 LEU A N 1
ATOM 591 C CA . LEU A 1 76 ? 10.539 29.703 19.578 1 91.25 76 LEU A CA 1
ATOM 592 C C . LEU A 1 76 ? 11.719 28.75 19.75 1 91.25 76 LEU A C 1
ATOM 594 O O . LEU A 1 76 ? 11.648 27.812 20.562 1 91.25 76 LEU A O 1
ATOM 598 N N . GLY A 1 77 ? 12.734 29 18.922 1 87.5 77 GLY A N 1
ATOM 599 C CA . GLY A 1 77 ? 13.906 28.141 18.938 1 87.5 77 GLY A CA 1
ATOM 600 C C . GLY A 1 77 ? 13.945 27.172 17.766 1 87.5 77 GLY A C 1
ATOM 601 O O . GLY A 1 77 ? 14.984 26.547 17.516 1 87.5 77 GLY A O 1
ATOM 602 N N . THR A 1 78 ? 12.883 26.984 17.094 1 90.62 78 THR A N 1
ATOM 603 C CA . THR A 1 78 ? 12.875 26.156 15.883 1 90.62 78 THR A CA 1
ATOM 604 C C . THR A 1 78 ? 13.078 27.016 14.641 1 90.62 78 THR A C 1
ATOM 606 O O . THR A 1 78 ? 12.664 28.172 14.602 1 90.62 78 THR A O 1
ATOM 609 N N . GLY A 1 79 ? 13.727 26.344 13.633 1 92.56 79 GLY A N 1
ATOM 610 C CA . GLY A 1 79 ? 14.008 27.109 12.422 1 92.56 79 GLY A CA 1
ATOM 611 C C . GLY A 1 79 ? 14.797 28.375 12.688 1 92.56 79 GLY A C 1
ATOM 612 O O . GLY A 1 79 ? 15.859 28.328 13.312 1 92.56 79 GLY A O 1
ATOM 613 N N . PHE A 1 80 ? 14.203 29.531 12.281 1 95.12 80 PHE A N 1
ATOM 614 C CA . PHE A 1 80 ? 14.938 30.781 12.43 1 95.12 80 PHE A CA 1
ATOM 615 C C . PHE A 1 80 ? 14.305 31.656 13.5 1 95.12 80 PHE A C 1
ATOM 617 O O . PHE A 1 80 ? 14.695 32.812 13.68 1 95.12 80 PHE A O 1
ATOM 624 N N . SER A 1 81 ? 13.273 31.125 14.164 1 93.88 81 SER A N 1
ATOM 625 C CA . SER A 1 81 ? 12.734 31.859 15.305 1 93.88 81 SER A CA 1
ATOM 626 C C . SER A 1 81 ? 13.656 31.766 16.516 1 93.88 81 SER A C 1
ATOM 628 O O . SER A 1 81 ? 14.281 30.734 16.75 1 93.88 81 SER A O 1
ATOM 630 N N . TYR A 1 82 ? 13.672 32.906 17.281 1 91.06 82 TYR A N 1
ATOM 631 C CA . TYR A 1 82 ? 14.703 33.031 18.297 1 91.06 82 TYR A CA 1
ATOM 632 C C . TYR A 1 82 ? 14.133 33.562 19.594 1 91.06 82 TYR A C 1
ATOM 634 O O . TYR A 1 82 ? 13.211 34.406 19.578 1 91.06 82 TYR A O 1
ATOM 642 N N . ALA A 1 83 ? 14.625 33.031 20.656 1 90.38 83 ALA A N 1
ATOM 643 C CA . ALA A 1 83 ? 14.445 33.594 22 1 90.38 83 ALA A CA 1
ATOM 644 C C . ALA A 1 83 ? 15.695 33.406 22.844 1 90.38 83 ALA A C 1
ATOM 646 O O . ALA A 1 83 ? 16.406 32.406 22.703 1 90.38 83 ALA A O 1
ATOM 647 N N . LYS A 1 84 ? 15.992 34.406 23.719 1 87.62 84 LYS A N 1
ATOM 648 C CA . LYS A 1 84 ? 17.156 34.281 24.594 1 87.62 84 LYS A CA 1
ATOM 649 C C . LYS A 1 84 ? 17.047 33.062 25.5 1 87.62 84 LYS A C 1
ATOM 651 O O . LYS A 1 84 ? 18.016 32.312 25.625 1 87.62 84 LYS A O 1
ATOM 656 N N . ASN A 1 85 ? 15.898 32.906 26.078 1 87.56 85 ASN A N 1
ATOM 657 C CA . ASN A 1 85 ? 15.617 31.688 26.844 1 87.56 85 ASN A CA 1
ATOM 658 C C . ASN A 1 85 ? 14.578 30.828 26.141 1 87.56 85 ASN A C 1
ATOM 660 O O . ASN A 1 85 ? 13.391 30.875 26.469 1 87.56 85 ASN A O 1
ATOM 664 N N . VAL A 1 86 ? 15.07 29.906 25.359 1 84.81 86 VAL A N 1
ATOM 665 C CA . VAL A 1 86 ? 14.18 29.141 24.484 1 84.81 86 VAL A CA 1
ATOM 666 C C . VAL A 1 86 ? 13.406 28.125 25.312 1 84.81 86 VAL A C 1
ATOM 668 O O . VAL A 1 86 ? 12.234 27.844 25.031 1 84.81 86 VAL A O 1
ATOM 671 N N . THR A 1 87 ? 14.016 27.5 26.344 1 85.38 87 THR A N 1
ATOM 672 C CA . THR A 1 87 ? 13.406 26.438 27.109 1 85.38 87 THR A CA 1
ATOM 673 C C . THR A 1 87 ? 12.133 26.922 27.797 1 85.38 87 THR A C 1
ATOM 675 O O . THR A 1 87 ? 11.18 26.156 27.969 1 85.38 87 THR A O 1
ATOM 678 N N . ALA A 1 88 ? 12.125 28.172 28.078 1 86.75 88 ALA A N 1
ATOM 679 C CA . ALA A 1 88 ? 10.977 28.75 28.766 1 86.75 88 ALA A CA 1
ATOM 680 C C . ALA A 1 88 ? 9.789 28.906 27.828 1 86.75 88 ALA A C 1
ATOM 682 O O . ALA A 1 88 ? 8.656 29.125 28.281 1 86.75 88 ALA A O 1
ATOM 683 N N . HIS A 1 89 ? 10 28.672 26.562 1 86.94 89 HIS A N 1
ATOM 684 C CA . HIS A 1 89 ? 8.977 28.938 25.578 1 86.94 89 HIS A CA 1
ATOM 685 C C . HIS A 1 89 ? 8.617 27.688 24.781 1 86.94 89 HIS A C 1
ATOM 687 O O . HIS A 1 89 ? 8.031 27.766 23.703 1 86.94 89 HIS A O 1
ATOM 693 N N . ARG A 1 90 ? 8.961 26.578 25.359 1 88.69 90 ARG A N 1
ATOM 694 C CA . ARG A 1 90 ? 8.773 25.328 24.625 1 88.69 90 ARG A CA 1
ATOM 695 C C . ARG A 1 90 ? 7.754 24.438 25.312 1 88.69 90 ARG A C 1
ATOM 697 O O . ARG A 1 90 ? 8.117 23.422 25.922 1 88.69 90 ARG A O 1
ATOM 704 N N . SER A 1 91 ? 6.547 24.75 25.172 1 92.69 91 SER A N 1
ATOM 705 C CA . SER A 1 91 ? 5.434 23.938 25.672 1 92.69 91 SER A CA 1
ATOM 706 C C . SER A 1 91 ? 4.219 24.078 24.75 1 92.69 91 SER A C 1
ATOM 708 O O . SER A 1 91 ? 4.145 24.984 23.938 1 92.69 91 SER A O 1
ATOM 710 N N . ASP A 1 92 ? 3.271 23.141 24.953 1 94.81 92 ASP A N 1
ATOM 711 C CA . ASP A 1 92 ? 2.055 23.188 24.156 1 94.81 92 ASP A CA 1
ATOM 712 C C . ASP A 1 92 ? 1.335 24.516 24.312 1 94.81 92 ASP A C 1
ATOM 714 O O . ASP A 1 92 ? 0.97 25.156 23.328 1 94.81 92 ASP A O 1
ATOM 718 N N . TRP A 1 93 ? 1.202 24.953 25.516 1 96.81 93 TRP A N 1
ATOM 719 C CA . TRP A 1 93 ? 0.415 26.156 25.766 1 96.81 93 TRP A CA 1
ATOM 720 C C . TRP A 1 93 ? 1.174 27.406 25.312 1 96.81 93 TRP A C 1
ATOM 722 O O . TRP A 1 93 ? 0.57 28.375 24.859 1 96.81 93 TRP A O 1
ATOM 732 N N . LYS A 1 94 ? 2.488 27.406 25.5 1 95.06 94 LYS A N 1
ATOM 733 C CA . LYS A 1 94 ? 3.264 28.531 24.953 1 95.06 94 LYS A CA 1
ATOM 734 C C . LYS A 1 94 ? 3.135 28.609 23.438 1 95.06 94 LYS A C 1
ATOM 736 O O . LYS A 1 94 ? 3.031 29.688 22.875 1 95.06 94 LYS A O 1
ATOM 741 N N . LEU A 1 95 ? 3.201 27.453 22.828 1 95.44 95 LEU A N 1
ATOM 742 C CA . LEU A 1 95 ? 2.992 27.406 21.391 1 95.44 95 LEU A CA 1
ATOM 743 C C . LEU A 1 95 ? 1.64 28 21.016 1 95.44 95 LEU A C 1
ATOM 745 O O . LEU A 1 95 ? 1.546 28.797 20.078 1 95.44 95 LEU A O 1
ATOM 749 N N . VAL A 1 96 ? 0.574 27.625 21.734 1 97.75 96 VAL A N 1
ATOM 750 C CA . VAL A 1 96 ? -0.782 28.109 21.484 1 97.75 96 VAL A CA 1
ATOM 751 C C . VAL A 1 96 ? -0.822 29.625 21.609 1 97.75 96 VAL A C 1
ATOM 753 O O . VAL A 1 96 ? -1.262 30.328 20.703 1 97.75 96 VAL A O 1
ATOM 756 N N . HIS A 1 97 ? -0.257 30.188 22.672 1 97.69 97 HIS A N 1
ATOM 757 C CA . HIS A 1 97 ? -0.325 31.609 22.953 1 97.69 97 HIS A CA 1
ATOM 758 C C . HIS A 1 97 ? 0.536 32.406 21.969 1 97.69 97 HIS A C 1
ATOM 760 O O . HIS A 1 97 ? 0.118 33.469 21.484 1 97.69 97 HIS A O 1
ATOM 766 N N . HIS A 1 98 ? 1.698 31.875 21.734 1 96.94 98 HIS A N 1
ATOM 767 C CA . HIS A 1 98 ? 2.594 32.562 20.812 1 96.94 98 HIS A CA 1
ATOM 768 C C . HIS A 1 98 ? 2.01 32.625 19.406 1 96.94 98 HIS A C 1
ATOM 770 O O . HIS A 1 98 ? 2.174 33.594 18.688 1 96.94 98 HIS A O 1
ATOM 776 N N . THR A 1 99 ? 1.372 31.531 19.016 1 97.62 99 THR A N 1
ATOM 777 C CA . THR A 1 99 ? 0.759 31.484 17.688 1 97.62 99 THR A CA 1
ATOM 778 C C . THR A 1 99 ? -0.354 32.531 17.578 1 97.62 99 THR A C 1
ATOM 780 O O . THR A 1 99 ? -0.422 33.281 16.594 1 97.62 99 THR A O 1
ATOM 783 N N . HIS A 1 100 ? -1.193 32.562 18.562 1 98.5 100 HIS A N 1
ATOM 784 C CA . HIS A 1 100 ? -2.283 33.531 18.594 1 98.5 100 HIS A CA 1
ATOM 785 C C . HIS A 1 100 ? -1.749 34.938 18.562 1 98.5 100 HIS A C 1
ATOM 787 O O . HIS A 1 100 ? -2.221 35.781 17.781 1 98.5 100 HIS A O 1
ATOM 793 N N . GLN A 1 101 ? -0.758 35.188 19.375 1 97.56 101 GLN A N 1
ATOM 794 C CA . GLN A 1 101 ? -0.156 36.5 19.438 1 97.56 101 GLN A CA 1
ATOM 795 C C . GLN A 1 101 ? 0.481 36.906 18.109 1 97.56 101 GLN A C 1
ATOM 797 O O . GLN A 1 101 ? 0.306 38.031 17.641 1 97.56 101 GLN A O 1
ATOM 802 N N . PHE A 1 102 ? 1.236 36 17.609 1 97.81 102 PHE A N 1
ATOM 803 C CA . PHE A 1 102 ? 1.88 36.25 16.312 1 97.81 102 PHE A CA 1
ATOM 804 C C . PHE A 1 102 ? 0.849 36.625 15.258 1 97.81 10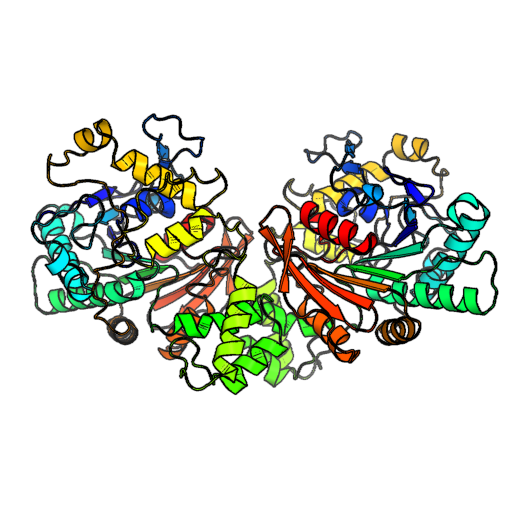2 PHE A C 1
ATOM 806 O O . PHE A 1 102 ? 1.021 37.594 14.531 1 97.81 102 PHE A O 1
ATOM 813 N N . LEU A 1 103 ? -0.228 35.781 15.141 1 98.62 103 LEU A N 1
ATOM 814 C CA . LEU A 1 103 ? -1.232 35.969 14.102 1 98.62 103 LEU A CA 1
ATOM 815 C C . LEU A 1 103 ? -1.868 37.375 14.219 1 98.62 103 LEU A C 1
ATOM 817 O O . LEU A 1 103 ? -2.039 38.062 13.219 1 98.62 103 LEU A O 1
ATOM 821 N N . ARG A 1 104 ? -2.24 37.781 15.391 1 98.12 104 ARG A N 1
ATOM 822 C CA . ARG A 1 104 ? -2.877 39.094 15.57 1 98.12 104 ARG A CA 1
ATOM 823 C C . ARG A 1 104 ? -1.921 40.219 15.211 1 98.12 104 ARG A C 1
ATOM 825 O O . ARG A 1 104 ? -2.309 41.188 14.531 1 98.12 104 ARG A O 1
ATOM 832 N N . LYS A 1 105 ? -0.688 40.094 15.672 1 98.06 105 LYS A N 1
ATOM 833 C CA . LYS A 1 105 ? 0.299 41.094 15.32 1 98.06 105 LYS A CA 1
ATOM 834 C C . LYS A 1 105 ? 0.528 41.156 13.812 1 98.06 105 LYS A C 1
ATOM 836 O O . LYS A 1 105 ? 0.666 42.219 13.234 1 98.06 105 LYS A O 1
ATOM 841 N N . TRP A 1 106 ? 0.623 40 13.234 1 98.56 106 TRP A N 1
ATOM 842 C CA . TRP A 1 106 ? 0.827 39.906 11.797 1 98.56 106 TRP A CA 1
ATOM 843 C C . TRP A 1 106 ? -0.32 40.594 11.047 1 98.56 106 TRP A C 1
ATOM 845 O O . TRP A 1 106 ? -0.096 41.312 10.07 1 98.56 106 TRP A O 1
ATOM 855 N N . LEU A 1 107 ? -1.561 40.375 11.484 1 98.62 107 LEU A N 1
ATOM 856 C CA . LEU A 1 107 ? -2.734 40.938 10.828 1 98.62 107 LEU A CA 1
ATOM 857 C C . LEU A 1 107 ? -2.803 42.438 11.039 1 98.62 107 LEU A C 1
ATOM 859 O O . LEU A 1 107 ? -3.312 43.188 10.188 1 98.62 107 LEU A O 1
ATOM 863 N N . ILE A 1 108 ? -2.307 42.938 12.195 1 98.38 108 ILE A N 1
ATOM 864 C CA . ILE A 1 108 ? -2.211 44.375 12.414 1 98.38 108 ILE A CA 1
ATOM 865 C C . ILE A 1 108 ? -1.271 44.969 11.383 1 98.38 108 ILE A C 1
ATOM 867 O O . ILE A 1 108 ? -1.57 46.031 10.82 1 98.38 108 ILE A O 1
ATOM 871 N N . ASP A 1 109 ? -0.219 44.281 11.133 1 98 109 ASP A N 1
ATOM 872 C CA . ASP A 1 109 ? 0.79 44.781 10.203 1 98 109 ASP A CA 1
ATOM 873 C C . ASP A 1 109 ? 0.367 44.531 8.75 1 98 109 ASP A C 1
ATOM 875 O O . ASP A 1 109 ? 0.911 45.156 7.832 1 98 109 ASP A O 1
ATOM 879 N N . HIS A 1 110 ? -0.577 43.656 8.484 1 98.38 110 HIS A N 1
ATOM 880 C CA . HIS A 1 110 ? -1.07 43.312 7.156 1 98.38 110 HIS A CA 1
ATOM 881 C C . HIS A 1 110 ? -2.592 43.375 7.098 1 98.38 110 HIS A C 1
ATOM 883 O O . HIS A 1 110 ? -3.256 42.375 6.805 1 98.38 110 HIS A O 1
ATOM 889 N N . PRO A 1 111 ? -3.111 44.562 7.289 1 97.75 111 PRO A N 1
ATOM 890 C CA . PRO A 1 111 ? -4.566 44.719 7.406 1 97.75 111 PRO A CA 1
ATOM 891 C C . PRO A 1 111 ? -5.301 44.344 6.121 1 97.75 111 PRO A C 1
ATOM 893 O O . PRO A 1 111 ? -6.508 44.062 6.148 1 97.75 111 PRO A O 1
ATOM 896 N N . GLU A 1 112 ? -4.637 44.281 4.984 1 97.88 112 GLU A N 1
ATOM 897 C CA . GLU A 1 112 ? -5.25 43.906 3.715 1 97.88 112 GLU A CA 1
ATOM 898 C C . GLU A 1 112 ? -5.746 42.469 3.748 1 97.88 112 GLU A C 1
ATOM 900 O O . GLU A 1 112 ? -6.551 42.062 2.906 1 97.88 112 GLU A O 1
ATOM 905 N N . PHE A 1 113 ? -5.344 41.656 4.719 1 98.62 113 PHE A N 1
ATOM 906 C CA . PHE A 1 113 ? -5.723 40.25 4.781 1 98.62 113 PHE A CA 1
ATOM 907 C C . PHE A 1 113 ? -6.77 40.031 5.867 1 98.62 113 PHE A C 1
ATOM 909 O O . PHE A 1 113 ? -7.172 38.875 6.121 1 98.62 113 PHE A O 1
ATOM 916 N N . LEU A 1 114 ? -7.27 41.062 6.504 1 98.25 114 LEU A N 1
ATOM 917 C CA . LEU A 1 114 ? -8.203 40.938 7.617 1 98.25 114 LEU A CA 1
ATOM 918 C C . LEU A 1 114 ? -9.531 40.344 7.156 1 98.25 114 LEU A C 1
ATOM 920 O O . LEU A 1 114 ? -10.195 39.656 7.926 1 98.25 114 LEU A O 1
ATOM 924 N N . SER A 1 115 ? -9.891 40.625 5.934 1 98.12 115 SER A N 1
ATOM 925 C CA . SER A 1 115 ? -11.195 40.188 5.441 1 98.12 115 SER A CA 1
ATOM 926 C C . SER A 1 115 ? -11.125 38.781 4.875 1 98.12 115 SER A C 1
ATOM 928 O O . SER A 1 115 ? -12.156 38.156 4.641 1 98.12 115 SER A O 1
ATOM 930 N N . ASN A 1 116 ? -9.906 38.281 4.574 1 98.75 116 ASN A N 1
ATOM 931 C CA . ASN A 1 116 ? -9.766 36.906 4.047 1 98.75 116 ASN A CA 1
ATOM 932 C C . ASN A 1 116 ? -10.273 35.875 5.039 1 98.75 116 ASN A C 1
ATOM 934 O O . ASN A 1 116 ? -10.07 36 6.246 1 98.75 116 ASN A O 1
ATOM 938 N N . LYS A 1 117 ? -11 34.844 4.523 1 98.81 117 LYS A N 1
ATOM 939 C CA . LYS A 1 117 ? -11.281 33.688 5.371 1 98.81 117 LYS A CA 1
ATOM 940 C C . LYS A 1 117 ? -9.992 33.094 5.93 1 98.81 117 LYS A C 1
ATOM 942 O O . LYS A 1 117 ? -9.016 32.938 5.199 1 98.81 117 LYS A O 1
ATOM 947 N N . PHE A 1 118 ? -9.992 32.844 7.199 1 98.88 118 PHE A N 1
ATOM 948 C CA . PHE A 1 118 ? -8.758 32.375 7.84 1 98.88 118 PHE A CA 1
ATOM 949 C C . PHE A 1 118 ? -8.883 30.953 8.328 1 98.88 118 PHE A C 1
ATOM 951 O O . PHE A 1 118 ? -9.898 30.578 8.914 1 98.88 118 PHE A O 1
ATOM 958 N N . TYR A 1 119 ? -7.922 30.109 8.055 1 98.94 119 TYR A N 1
ATOM 959 C CA . TYR A 1 119 ? -7.801 28.734 8.539 1 98.94 119 TYR A CA 1
ATOM 960 C C . TYR A 1 119 ? -6.43 28.5 9.156 1 98.94 119 TYR A C 1
ATOM 962 O O . TYR A 1 119 ? -5.477 29.234 8.875 1 98.94 119 TYR A O 1
ATOM 970 N N . ILE A 1 120 ? -6.324 27.531 9.961 1 98.75 120 ILE A N 1
ATOM 971 C CA . ILE A 1 120 ? -5.031 27.031 10.422 1 98.75 120 ILE A CA 1
ATOM 972 C C . ILE A 1 120 ? -4.832 25.594 9.945 1 98.75 120 ILE A C 1
ATOM 974 O O . ILE A 1 120 ? -5.766 24.781 9.984 1 98.75 120 ILE A O 1
ATOM 978 N N . GLY A 1 121 ? -3.707 25.312 9.375 1 97.94 121 GLY A N 1
ATOM 979 C CA . GLY A 1 121 ? -3.348 23.969 8.922 1 97.94 121 GLY A CA 1
ATOM 980 C C . GLY A 1 121 ? -2.148 23.391 9.648 1 97.94 121 GLY A C 1
ATOM 981 O O . GLY A 1 121 ? -1.244 24.141 10.047 1 97.94 121 GLY A O 1
ATOM 982 N N . ALA A 1 122 ? -2.137 22.109 9.812 1 97.44 122 ALA A N 1
ATOM 983 C CA . ALA A 1 122 ? -1.028 21.453 10.492 1 97.44 122 ALA A CA 1
ATOM 984 C C . ALA A 1 122 ? -1.059 19.938 10.25 1 97.44 122 ALA A C 1
ATOM 986 O O . ALA A 1 122 ? -1.897 19.453 9.492 1 97.44 122 ALA A O 1
ATOM 987 N N . ASP A 1 123 ? -0.069 19.234 10.789 1 96.31 123 ASP A N 1
ATOM 988 C CA . ASP A 1 123 ? -0.034 17.766 10.695 1 96.31 123 ASP A CA 1
ATOM 989 C C . ASP A 1 123 ? 0.601 17.156 11.938 1 96.31 123 ASP A C 1
ATOM 991 O O . ASP A 1 123 ? 1.127 17.875 12.797 1 96.31 123 ASP A O 1
ATOM 995 N N . SER A 1 124 ? 0.426 15.898 12.117 1 95.69 124 SER A N 1
ATOM 996 C CA . SER A 1 124 ? 1.131 15.078 13.102 1 95.69 124 SER A CA 1
ATOM 997 C C . SER A 1 124 ? 0.876 15.586 14.516 1 95.69 124 SER A C 1
ATOM 999 O O . SER A 1 124 ? -0.274 15.789 14.914 1 95.69 124 SER A O 1
ATOM 1001 N N . TYR A 1 125 ? 1.885 15.867 15.305 1 94.19 125 TYR A N 1
ATOM 1002 C CA . TYR A 1 125 ? 1.759 16.25 16.703 1 94.19 125 TYR A CA 1
ATOM 1003 C C . TYR A 1 125 ? 0.952 17.531 16.844 1 94.19 125 TYR A C 1
ATOM 1005 O O . TYR A 1 125 ? 0.287 17.75 17.859 1 94.19 125 TYR A O 1
ATOM 1013 N N . SER A 1 126 ? 0.991 18.359 15.797 1 95.12 126 SER A N 1
ATOM 1014 C CA . SER A 1 126 ? 0.289 19.641 15.859 1 95.12 126 SER A CA 1
ATOM 1015 C C . SER A 1 126 ? -1.223 19.438 15.883 1 95.12 126 SER A C 1
ATOM 1017 O O . SER A 1 126 ? -1.979 20.391 16.062 1 95.12 126 SER A O 1
ATOM 1019 N N . GLY A 1 127 ? -1.66 18.172 15.789 1 97.31 127 GLY A N 1
ATOM 1020 C CA . GLY A 1 127 ? -3.051 17.844 16.062 1 97.31 127 GLY A CA 1
ATOM 1021 C C . GLY A 1 127 ? -3.447 18.094 17.516 1 97.31 127 GLY A C 1
ATOM 1022 O O . GLY A 1 127 ? -4.637 18.156 17.828 1 97.31 127 GLY A O 1
ATOM 1023 N N . ILE A 1 128 ? -2.473 18.234 18.375 1 97.06 128 ILE A N 1
ATOM 1024 C CA . ILE A 1 128 ? -2.717 18.5 19.797 1 97.06 128 ILE A CA 1
ATOM 1025 C C . ILE A 1 128 ? -2.857 20 20.016 1 97.06 128 ILE A C 1
ATOM 1027 O O . ILE A 1 128 ? -3.914 20.484 20.438 1 97.06 128 ILE A O 1
ATOM 1031 N N . PRO A 1 129 ? -1.916 20.812 19.625 1 96.69 129 PRO A N 1
ATOM 1032 C CA . PRO A 1 129 ? -2.021 22.219 20 1 96.69 129 PRO A CA 1
ATOM 1033 C C . PRO A 1 129 ? -2.912 23.031 19.062 1 96.69 129 PRO A C 1
ATOM 1035 O O . PRO A 1 129 ? -3.486 24.047 19.453 1 96.69 129 PRO A O 1
ATOM 1038 N N . ILE A 1 130 ? -3.074 22.672 17.828 1 97 130 ILE A N 1
ATOM 1039 C CA . ILE A 1 130 ? -3.695 23.547 16.828 1 97 130 ILE A CA 1
ATOM 1040 C C . ILE A 1 130 ? -5.18 23.719 17.156 1 97 130 ILE A C 1
ATOM 1042 O O . ILE A 1 130 ? -5.703 24.828 17.109 1 97 130 ILE A O 1
ATOM 1046 N N . PRO A 1 131 ? -5.898 22.641 17.453 1 98.69 131 PRO A N 1
ATOM 1047 C CA . PRO A 1 131 ? -7.281 22.891 17.875 1 98.69 131 PRO A CA 1
ATOM 1048 C C . PRO A 1 131 ? -7.379 23.859 19.047 1 98.69 131 PRO A C 1
ATOM 1050 O O . PRO A 1 131 ? -8.32 24.641 19.125 1 98.69 131 PRO A O 1
ATOM 1053 N N . ALA A 1 132 ? -6.406 23.797 19.922 1 98.69 132 ALA A N 1
ATOM 1054 C CA . ALA A 1 132 ? -6.363 24.75 21.031 1 98.69 132 ALA A CA 1
ATOM 1055 C C . ALA A 1 132 ? -6.113 26.172 20.547 1 98.69 132 ALA A C 1
ATOM 1057 O O . ALA A 1 132 ? -6.68 27.125 21.078 1 98.69 132 ALA A O 1
ATOM 1058 N N . VAL A 1 133 ? -5.238 26.359 19.578 1 98.69 133 VAL A N 1
ATOM 1059 C CA . VAL A 1 133 ? -4.992 27.672 18.984 1 98.69 133 VAL A CA 1
ATOM 1060 C C . VAL A 1 133 ? -6.285 28.219 18.391 1 98.69 133 VAL A C 1
ATOM 1062 O O . VAL A 1 133 ? -6.637 29.375 18.609 1 98.69 133 VAL A O 1
ATOM 1065 N N . VAL A 1 134 ? -6.98 27.359 17.625 1 98.88 134 VAL A N 1
ATOM 1066 C CA . VAL A 1 134 ? -8.219 27.766 16.969 1 98.88 134 VAL A CA 1
ATOM 1067 C C . VAL A 1 134 ? -9.234 28.219 18.016 1 98.88 134 VAL A C 1
ATOM 1069 O O . VAL A 1 134 ? -9.906 29.234 17.844 1 98.88 134 VAL A O 1
ATOM 1072 N N . GLN A 1 135 ? -9.352 27.453 19.062 1 98.81 135 GLN A N 1
ATOM 1073 C CA . GLN A 1 135 ? -10.281 27.812 20.141 1 98.81 135 GLN A CA 1
ATOM 1074 C C . GLN A 1 135 ? -9.883 29.125 20.781 1 98.81 135 GLN A C 1
ATOM 1076 O O . GLN A 1 135 ? -10.75 29.953 21.109 1 98.81 135 GLN A O 1
ATOM 1081 N N . GLU A 1 136 ? -8.617 29.328 21 1 98.75 136 GLU A N 1
ATOM 1082 C CA . GLU A 1 136 ? -8.148 30.578 21.609 1 98.75 136 GLU A CA 1
ATOM 1083 C C . GLU A 1 136 ? -8.5 31.781 20.719 1 98.75 136 GLU A C 1
ATOM 1085 O O . GLU A 1 136 ? -8.922 32.812 21.234 1 98.75 136 GLU A O 1
ATOM 1090 N N . ILE A 1 137 ? -8.25 31.656 19.469 1 98.81 137 ILE A N 1
ATOM 1091 C CA . ILE A 1 137 ? -8.594 32.719 18.531 1 98.81 137 ILE A CA 1
ATOM 1092 C C . ILE A 1 137 ? -10.094 33 18.578 1 98.81 137 ILE A C 1
ATOM 1094 O O . ILE A 1 137 ? -10.523 34.156 18.625 1 98.81 137 ILE A O 1
ATOM 1098 N N . SER A 1 138 ? -10.914 31.906 18.5 1 98.81 138 SER A N 1
ATOM 1099 C CA . SER A 1 138 ? -12.367 32.031 18.578 1 98.81 138 SER A CA 1
ATOM 1100 C C . SER A 1 138 ? -12.789 32.781 19.844 1 98.81 138 SER A C 1
ATOM 1102 O O . SER A 1 138 ? -13.594 33.719 19.766 1 98.81 138 SER A O 1
ATOM 1104 N N . ASN A 1 139 ? -12.219 32.375 20.969 1 98.56 139 ASN A N 1
ATOM 1105 C CA . ASN A 1 139 ? -12.508 33.031 22.234 1 98.56 139 ASN A CA 1
ATOM 1106 C C . ASN A 1 139 ? -12.109 34.5 22.203 1 98.56 139 ASN A C 1
ATOM 1108 O O . ASN A 1 139 ? -12.828 35.344 22.734 1 98.56 139 ASN A O 1
ATOM 1112 N N . GLY A 1 140 ? -10.945 34.75 21.625 1 98.31 140 GLY A N 1
ATOM 1113 C CA . GLY A 1 140 ? -10.508 36.125 21.484 1 98.31 140 GLY A CA 1
ATOM 1114 C C . GLY A 1 140 ? -11.461 37 20.672 1 98.31 140 GLY A C 1
ATOM 1115 O O . GLY A 1 140 ? -11.758 38.125 21.047 1 98.31 140 GLY A O 1
ATOM 1116 N N . ASN A 1 141 ? -11.914 36.469 19.594 1 98.25 141 ASN A N 1
ATOM 1117 C CA . ASN A 1 141 ? -12.922 37.156 18.797 1 98.25 141 ASN A CA 1
ATOM 1118 C C . ASN A 1 141 ? -14.18 37.438 19.609 1 98.25 141 ASN A C 1
ATOM 1120 O O . ASN A 1 141 ? -14.727 38.562 19.547 1 98.25 141 ASN A O 1
ATOM 1124 N N . GLU A 1 142 ? -14.664 36.469 20.312 1 98 142 GLU A N 1
ATOM 1125 C CA . GLU A 1 142 ? -15.883 36.594 21.109 1 98 142 GLU A CA 1
ATOM 1126 C C . GLU A 1 142 ? -15.734 37.656 22.188 1 98 142 GLU A C 1
ATOM 1128 O O . GLU A 1 142 ? -16.703 38.344 22.531 1 98 142 GLU A O 1
ATOM 1133 N N . LYS A 1 143 ? -14.523 37.812 22.672 1 97.88 143 LYS A N 1
ATOM 1134 C CA . LYS A 1 143 ? -14.242 38.781 23.719 1 97.88 143 LYS A CA 1
ATOM 1135 C C . LYS A 1 143 ? -13.969 40.156 23.125 1 97.88 143 LYS A C 1
ATOM 1137 O O . LYS A 1 143 ? -13.742 41.125 23.875 1 97.88 143 LYS A O 1
ATOM 1142 N N . GLY A 1 144 ? -13.852 40.188 21.906 1 97.12 144 GLY A N 1
ATOM 1143 C CA . GLY A 1 144 ? -13.688 41.469 21.25 1 97.12 144 GLY A CA 1
ATOM 1144 C C . GLY A 1 144 ? -12.234 41.875 21.047 1 97.12 144 GLY A C 1
ATOM 1145 O O . GLY A 1 144 ? -11.93 43.031 20.828 1 97.12 144 GLY A O 1
ATOM 1146 N N . LEU A 1 145 ? -11.391 40.875 21.141 1 97.44 145 LEU A N 1
ATOM 1147 C CA . LEU A 1 145 ? -9.984 41.156 20.922 1 97.44 145 LEU A CA 1
ATOM 1148 C C . LEU A 1 145 ? -9.734 41.625 19.484 1 97.44 145 LEU A C 1
ATOM 1150 O O . LEU A 1 145 ? -10.211 41 18.547 1 97.44 145 LEU A O 1
ATOM 1154 N N . GLN A 1 146 ? -9.023 42.781 19.359 1 96.94 146 GLN A N 1
ATOM 1155 C CA . GLN A 1 146 ? -8.758 43.312 18.031 1 96.94 146 GLN A CA 1
ATOM 1156 C C . GLN A 1 146 ? -7.352 42.969 17.562 1 96.94 146 GLN A C 1
ATOM 1158 O O . GLN A 1 146 ? -6.43 42.844 18.359 1 96.94 146 GLN A O 1
ATOM 1163 N N . PRO A 1 147 ? -7.086 42.75 16.219 1 97.94 147 PRO A N 1
ATOM 1164 C CA . PRO A 1 147 ? -8.148 42.75 15.203 1 97.94 147 PRO A CA 1
ATOM 1165 C C . PRO A 1 147 ? -9.008 41.5 15.234 1 97.94 147 PRO A C 1
ATOM 1167 O O . PRO A 1 147 ? -8.547 40.438 15.68 1 97.94 147 PRO A O 1
ATOM 1170 N N . LEU A 1 148 ? -10.266 41.688 14.82 1 97.75 148 LEU A N 1
ATOM 1171 C CA . LEU A 1 148 ? -11.094 40.5 14.641 1 97.75 148 LEU A CA 1
ATOM 1172 C C . LEU A 1 148 ? -10.555 39.625 13.516 1 97.75 148 LEU A C 1
ATOM 1174 O O . LEU A 1 148 ? -10.203 40.125 12.445 1 97.75 148 LEU A O 1
ATOM 1178 N N . ILE A 1 149 ? -10.461 38.438 13.797 1 98.62 149 ILE A N 1
ATOM 1179 C CA . ILE A 1 149 ? -9.961 37.469 12.82 1 98.62 149 ILE A CA 1
ATOM 1180 C C . ILE A 1 149 ? -11.133 36.75 12.172 1 98.62 149 ILE A C 1
ATOM 1182 O O . ILE A 1 149 ? -12.047 36.281 12.859 1 98.62 149 ILE A O 1
ATOM 1186 N N . ASN A 1 150 ? -11.18 36.688 10.82 1 98.69 150 ASN A N 1
ATOM 1187 C CA . ASN A 1 150 ? -12.234 35.969 10.086 1 98.69 150 ASN A CA 1
ATOM 1188 C C . ASN A 1 150 ? -12.016 34.469 10.102 1 98.69 150 ASN A C 1
ATOM 1190 O O . ASN A 1 150 ? -11.875 33.844 9.055 1 98.69 150 ASN A O 1
ATOM 1194 N N . LEU A 1 151 ? -12.008 33.938 11.297 1 98.88 151 LEU A N 1
ATOM 1195 C CA . LEU A 1 151 ? -11.742 32.531 11.555 1 98.88 151 LEU A CA 1
ATOM 1196 C C . LEU A 1 151 ? -12.852 31.641 10.984 1 98.88 151 LEU A C 1
ATOM 1198 O O . LEU A 1 151 ? -14.023 31.828 11.305 1 98.88 151 LEU A O 1
ATOM 1202 N N . GLN A 1 152 ? -12.438 30.641 10.078 1 98.81 152 GLN A N 1
ATOM 1203 C CA . GLN A 1 152 ? -13.438 29.797 9.438 1 98.81 152 GLN A CA 1
ATOM 1204 C C . GLN A 1 152 ? -13.234 28.328 9.812 1 98.81 152 GLN A C 1
ATOM 1206 O O . GLN A 1 152 ? -14.164 27.516 9.703 1 98.81 152 GLN A O 1
ATOM 1211 N N . GLY A 1 153 ? -12.094 27.938 10.219 1 98.62 153 GLY A N 1
ATOM 1212 C CA . GLY A 1 153 ? -11.891 26.531 10.539 1 98.62 153 GLY A CA 1
ATOM 1213 C C . GLY A 1 153 ? -10.43 26.125 10.547 1 98.62 153 GLY A C 1
ATOM 1214 O O . GLY A 1 153 ? -9.555 26.938 10.859 1 98.62 153 GLY A O 1
ATOM 1215 N N . TYR A 1 154 ? -10.133 24.781 10.352 1 98.88 154 TYR A N 1
ATOM 1216 C CA . TYR A 1 154 ? -8.773 24.234 10.422 1 98.88 154 TYR A CA 1
ATOM 1217 C C . TYR A 1 154 ? -8.664 22.938 9.633 1 98.88 154 TYR A C 1
ATOM 1219 O O . TYR A 1 154 ? -9.68 22.328 9.281 1 98.88 154 TYR A O 1
ATOM 1227 N N . LEU A 1 155 ? -7.508 22.578 9.234 1 98.75 155 LEU A N 1
ATOM 1228 C CA . LEU A 1 155 ? -7.23 21.312 8.555 1 98.75 155 LEU A CA 1
ATOM 1229 C C . LEU A 1 155 ? -6.02 20.625 9.172 1 98.75 155 LEU A C 1
ATOM 1231 O O . LEU A 1 155 ? -5.047 21.281 9.547 1 98.75 155 LEU A O 1
ATOM 1235 N N . LEU A 1 156 ? -6.086 19.312 9.383 1 98.81 156 LEU A N 1
ATOM 1236 C CA . LEU A 1 156 ? -5.055 18.531 10.062 1 98.81 156 LEU A CA 1
ATOM 1237 C C . LEU A 1 156 ? -4.75 17.25 9.305 1 98.81 156 LEU A C 1
ATOM 1239 O O . LEU A 1 156 ? -5.664 16.516 8.93 1 98.81 156 LEU A O 1
ATOM 1243 N N . GLY A 1 157 ? -3.455 16.969 9.062 1 98.62 157 GLY A N 1
ATOM 1244 C CA . GLY A 1 157 ? -3.004 15.742 8.438 1 98.62 157 GLY A CA 1
ATOM 1245 C C . GLY A 1 157 ? -2.443 14.734 9.43 1 98.62 157 GLY A C 1
ATOM 1246 O O . GLY A 1 157 ? -1.486 15.031 10.141 1 98.62 157 GLY A O 1
ATOM 1247 N N . ASN A 1 158 ? -3.037 13.531 9.383 1 98.38 158 ASN A N 1
ATOM 1248 C CA . ASN A 1 158 ? -2.619 12.484 10.312 1 98.38 158 ASN A CA 1
ATOM 1249 C C . ASN A 1 158 ? -2.338 13.039 11.703 1 98.38 158 ASN A C 1
ATOM 1251 O O . ASN A 1 158 ? -1.245 12.852 12.242 1 98.38 158 ASN A O 1
ATOM 1255 N N . PRO A 1 159 ? -3.322 13.625 12.312 1 98.25 159 PRO A N 1
ATOM 1256 C CA . PRO A 1 159 ? -3.107 14.359 13.562 1 98.25 159 PRO A CA 1
ATOM 1257 C C . PRO A 1 159 ? -3.064 13.453 14.781 1 98.25 159 PRO A C 1
ATOM 1259 O O . PRO A 1 159 ? -3.906 12.562 14.922 1 98.25 159 PRO A O 1
ATOM 1262 N N . ILE A 1 160 ? -2.084 13.664 15.609 1 97.69 160 ILE A N 1
ATOM 1263 C CA . ILE A 1 160 ? -2.191 13.141 16.969 1 97.69 160 ILE A CA 1
ATOM 1264 C C . ILE A 1 160 ? -3.291 13.883 17.719 1 97.69 160 ILE A C 1
ATOM 1266 O O . ILE A 1 160 ? -3.367 15.117 17.672 1 97.69 160 ILE A O 1
ATOM 1270 N N . THR A 1 161 ? -4.18 13.164 18.406 1 97.75 161 THR A N 1
ATOM 1271 C CA . THR A 1 161 ? -5.359 13.805 18.969 1 97.75 161 THR A CA 1
ATOM 1272 C C . THR A 1 161 ? -5.605 13.328 20.391 1 97.75 161 THR A C 1
ATOM 1274 O O . THR A 1 161 ? -5.621 14.133 21.328 1 97.75 161 THR A O 1
ATOM 1277 N N . THR A 1 162 ? -5.676 12.008 20.625 1 95.38 162 THR A N 1
ATOM 1278 C CA . THR A 1 162 ? -6.102 11.461 21.906 1 95.38 162 THR A CA 1
ATOM 1279 C C . THR A 1 162 ? -4.906 10.914 22.688 1 95.38 162 THR A C 1
ATOM 1281 O O . THR A 1 162 ? -5.016 10.625 23.891 1 95.38 162 THR A O 1
ATOM 1284 N N . ARG A 1 163 ? -3.783 10.766 22.047 1 90.5 163 ARG A N 1
ATOM 1285 C CA . ARG A 1 163 ? -2.561 10.156 22.578 1 90.5 163 ARG A CA 1
ATOM 1286 C C . ARG A 1 163 ? -2.725 8.656 22.75 1 90.5 163 ARG A C 1
ATOM 1288 O O . ARG A 1 163 ? -1.895 8 23.391 1 90.5 163 ARG A O 1
ATOM 1295 N N . ASN A 1 164 ? -3.777 8.125 22.188 1 91.69 164 ASN A N 1
ATOM 1296 C CA . ASN A 1 164 ? -3.977 6.676 22.156 1 91.69 164 ASN A CA 1
ATOM 1297 C C . ASN A 1 164 ? -3.43 6.062 20.859 1 91.69 164 ASN A C 1
ATOM 1299 O O . ASN A 1 164 ? -3.49 4.848 20.672 1 91.69 164 ASN A O 1
ATOM 1303 N N . GLU A 1 165 ? -2.883 6.871 20.047 1 94.19 165 GLU A N 1
ATOM 1304 C CA . GLU A 1 165 ? -2.482 6.43 18.703 1 94.19 165 GLU A CA 1
ATOM 1305 C C . GLU A 1 165 ? -1.458 5.301 18.781 1 94.19 165 GLU A C 1
ATOM 1307 O O . GLU A 1 165 ? -1.493 4.367 17.984 1 94.19 165 GLU A O 1
ATOM 1312 N N . LYS A 1 166 ? -0.559 5.348 19.781 1 92 166 LYS A N 1
ATOM 1313 C CA . LYS A 1 166 ? 0.433 4.285 19.922 1 92 166 LYS A CA 1
ATOM 1314 C C . LYS A 1 166 ? -0.238 2.936 20.172 1 92 166 LYS A C 1
ATOM 1316 O O . LYS A 1 166 ? 0.199 1.913 19.641 1 92 166 LYS A O 1
ATOM 1321 N N . ASN A 1 167 ? -1.285 2.932 21 1 94.5 167 ASN A N 1
ATOM 1322 C CA . ASN A 1 167 ? -2.049 1.709 21.219 1 94.5 167 ASN A CA 1
ATOM 1323 C C . ASN A 1 167 ? -2.758 1.257 19.953 1 94.5 167 ASN A C 1
ATOM 1325 O O . ASN A 1 167 ? -2.857 0.058 19.688 1 94.5 167 ASN A O 1
ATOM 1329 N N . ASP A 1 168 ? -3.172 2.234 19.188 1 95.56 168 ASP A N 1
ATOM 1330 C CA . ASP A 1 168 ? -3.951 1.954 17.984 1 95.56 168 ASP A CA 1
ATOM 1331 C C . ASP A 1 168 ? -3.059 1.427 16.859 1 95.56 168 ASP A C 1
ATOM 1333 O O . ASP A 1 168 ? -3.553 0.908 15.859 1 95.56 168 ASP A O 1
ATOM 1337 N N . GLN A 1 169 ? -1.729 1.515 17.031 1 96.5 169 GLN A N 1
ATOM 1338 C CA . GLN A 1 169 ? -0.801 0.96 16.047 1 96.5 169 GLN A CA 1
ATOM 1339 C C . GLN A 1 169 ? -0.972 -0.551 15.922 1 96.5 169 GLN A C 1
ATOM 1341 O O . GLN A 1 169 ? -0.844 -1.107 14.828 1 96.5 169 GLN A O 1
ATOM 1346 N N . ILE A 1 170 ? -1.276 -1.216 17.031 1 96.38 170 ILE A N 1
ATOM 1347 C CA . ILE A 1 170 ? -1.263 -2.674 17.094 1 96.38 170 ILE A CA 1
ATOM 1348 C C . ILE A 1 170 ? -2.379 -3.236 16.219 1 96.38 170 ILE A C 1
ATOM 1350 O O . ILE A 1 170 ? -2.121 -4.016 15.297 1 96.38 170 ILE A O 1
ATOM 1354 N N . PRO A 1 171 ? -3.664 -2.82 16.453 1 95.81 171 PRO A N 1
ATOM 1355 C CA . PRO A 1 171 ? -4.684 -3.35 15.555 1 95.81 171 PRO A CA 1
ATOM 1356 C C . PRO A 1 171 ? -4.445 -2.947 14.102 1 95.81 171 PRO A C 1
ATOM 1358 O O . PRO A 1 171 ? -4.75 -3.715 13.18 1 95.81 171 PRO A O 1
ATOM 1361 N N . TYR A 1 172 ? -3.906 -1.798 13.828 1 97.38 172 TYR A N 1
ATOM 1362 C CA . TYR A 1 172 ? -3.664 -1.328 12.469 1 97.38 172 TYR A CA 1
ATOM 1363 C C . TYR A 1 172 ? -2.643 -2.209 11.766 1 97.38 172 TYR A C 1
ATOM 1365 O O . TYR A 1 172 ? -2.867 -2.65 10.633 1 97.38 172 TYR A O 1
ATOM 1373 N N . VAL A 1 173 ? -1.51 -2.471 12.359 1 97.38 173 VAL A N 1
ATOM 1374 C CA . VAL A 1 173 ? -0.451 -3.236 11.711 1 97.38 173 VAL A CA 1
ATOM 1375 C C . VAL A 1 173 ? -0.889 -4.691 11.547 1 97.38 173 VAL A C 1
ATOM 1377 O O . VAL A 1 173 ? -0.46 -5.375 10.617 1 97.38 173 VAL A O 1
ATOM 1380 N N . HIS A 1 174 ? -1.692 -5.215 12.531 1 96.75 174 HIS A N 1
ATOM 1381 C CA . HIS A 1 174 ? -2.301 -6.523 12.32 1 96.75 174 HIS A CA 1
ATOM 1382 C C . HIS A 1 174 ? -3.135 -6.547 11.047 1 96.75 174 HIS A C 1
ATOM 1384 O O . HIS A 1 174 ? -3.043 -7.492 10.258 1 96.75 174 HIS A O 1
ATOM 1390 N N . GLN A 1 175 ? -3.922 -5.48 10.875 1 93.88 175 GLN A N 1
ATOM 1391 C CA . GLN A 1 175 ? -4.777 -5.352 9.695 1 93.88 175 GLN A CA 1
ATOM 1392 C C . GLN A 1 175 ? -3.945 -5.312 8.414 1 93.88 175 GLN A C 1
ATOM 1394 O O . GLN A 1 175 ? -4.387 -5.793 7.367 1 93.88 175 GLN A O 1
ATOM 1399 N N . MET A 1 176 ? -2.756 -4.805 8.516 1 95.62 176 MET A N 1
ATOM 1400 C CA . MET A 1 176 ? -1.889 -4.66 7.352 1 95.62 176 MET A CA 1
ATOM 1401 C C . MET A 1 176 ? -1.062 -5.922 7.129 1 95.62 176 MET A C 1
ATOM 1403 O O . MET A 1 176 ? -0.29 -6.004 6.172 1 95.62 176 MET A O 1
ATOM 1407 N N . GLY A 1 177 ? -1.171 -6.906 8.031 1 94.88 177 GLY A N 1
ATOM 1408 C CA . GLY A 1 177 ? -0.493 -8.18 7.855 1 94.88 177 GLY A CA 1
ATOM 1409 C C . GLY A 1 177 ? 0.938 -8.172 8.359 1 94.88 177 GLY A C 1
ATOM 1410 O O . GLY A 1 177 ? 1.727 -9.055 8.023 1 94.88 177 GLY A O 1
ATOM 1411 N N . LEU A 1 178 ? 1.324 -7.184 9.18 1 97.75 178 LEU A N 1
ATOM 1412 C CA . LEU A 1 178 ? 2.709 -7.039 9.617 1 97.75 178 LEU A CA 1
ATOM 1413 C C . LEU A 1 178 ? 2.975 -7.871 10.867 1 97.75 178 LEU A C 1
ATOM 1415 O O . LEU A 1 178 ? 4.129 -8.125 11.219 1 97.75 178 LEU A O 1
ATOM 1419 N N . ILE A 1 179 ? 1.938 -8.258 11.562 1 97.56 179 ILE A N 1
ATOM 1420 C CA . ILE A 1 179 ? 2.061 -9.211 12.656 1 97.56 179 ILE A CA 1
ATOM 1421 C C . ILE A 1 179 ? 1.05 -10.344 12.469 1 97.56 179 ILE A C 1
ATOM 1423 O O . ILE A 1 179 ? 0.066 -10.188 11.734 1 97.56 179 ILE A O 1
ATOM 1427 N N . SER A 1 180 ? 1.287 -11.422 13.086 1 96.62 180 SER A N 1
ATOM 1428 C CA . SER A 1 180 ? 0.438 -12.602 12.922 1 96.62 180 SER A CA 1
ATOM 1429 C C . SER A 1 180 ? -0.854 -12.461 13.719 1 96.62 180 SER A C 1
ATOM 1431 O O . SER A 1 180 ? -0.935 -11.656 14.648 1 96.62 180 SER A O 1
ATOM 1433 N N . ASP A 1 181 ? -1.864 -13.234 13.328 1 94.56 181 ASP A N 1
ATOM 1434 C CA . ASP A 1 181 ? -3.109 -13.328 14.078 1 94.56 181 ASP A CA 1
ATOM 1435 C C . ASP A 1 181 ? -2.852 -13.797 15.508 1 94.56 181 ASP A C 1
ATOM 1437 O O . ASP A 1 181 ? -3.484 -13.312 16.453 1 94.56 181 ASP A O 1
ATOM 1441 N N . GLU A 1 182 ? -1.907 -14.727 15.656 1 94.94 182 GLU A N 1
ATOM 1442 C CA . GLU A 1 182 ? -1.597 -15.289 16.969 1 94.94 182 GLU A CA 1
ATOM 1443 C C . GLU A 1 182 ? -0.992 -14.242 17.891 1 94.94 182 GLU A C 1
ATOM 1445 O O . GLU A 1 182 ? -1.368 -14.148 19.062 1 94.94 182 GLU A O 1
ATOM 1450 N N . LEU A 1 183 ? -0.017 -13.523 17.328 1 96.5 183 LEU A N 1
ATOM 1451 C CA . LEU A 1 183 ? 0.588 -12.469 18.141 1 96.5 183 LEU A CA 1
ATOM 1452 C C . LEU A 1 183 ? -0.448 -11.422 18.516 1 96.5 183 LEU A C 1
ATOM 1454 O O . LEU A 1 183 ? -0.473 -10.961 19.672 1 96.5 183 LEU A O 1
ATOM 1458 N N . TYR A 1 184 ? -1.269 -10.992 17.578 1 97.06 184 TYR A N 1
ATOM 1459 C CA . TYR A 1 184 ? -2.312 -10.008 17.859 1 97.06 184 TYR A CA 1
ATOM 1460 C C . TYR A 1 184 ? -3.225 -10.492 18.969 1 97.06 184 TYR A C 1
ATOM 1462 O O . TYR A 1 184 ? -3.516 -9.742 19.906 1 97.06 184 TYR A O 1
ATOM 1470 N N . ALA A 1 185 ? -3.666 -11.75 18.891 1 96.69 185 ALA A N 1
ATOM 1471 C CA . ALA A 1 185 ? -4.531 -12.328 19.922 1 96.69 185 ALA A CA 1
ATOM 1472 C C . ALA A 1 185 ? -3.832 -12.344 21.281 1 96.69 185 ALA A C 1
ATOM 1474 O O . ALA A 1 185 ? -4.445 -12.039 22.297 1 96.69 185 ALA A O 1
ATOM 1475 N N . SER A 1 186 ? -2.596 -12.742 21.25 1 97.12 186 SER A N 1
ATOM 1476 C CA . SER A 1 186 ? -1.813 -12.781 22.484 1 97.12 186 SER A CA 1
ATOM 1477 C C . SER A 1 186 ? -1.684 -11.391 23.094 1 97.12 186 SER A C 1
ATOM 1479 O O . SER A 1 186 ? -1.829 -11.227 24.312 1 97.12 186 SER A O 1
ATOM 1481 N N . LEU A 1 187 ? -1.401 -10.398 22.297 1 97.31 187 LEU A N 1
ATOM 1482 C CA . LEU A 1 187 ? -1.309 -9.016 22.734 1 97.31 187 LEU A CA 1
ATOM 1483 C C . LEU A 1 187 ? -2.619 -8.562 23.375 1 97.31 187 LEU A C 1
ATOM 1485 O O . LEU A 1 187 ? -2.613 -7.949 24.453 1 97.31 187 LEU A O 1
ATOM 1489 N N . GLN A 1 188 ? -3.725 -8.891 22.734 1 96.44 188 GLN A N 1
ATOM 1490 C CA . GLN A 1 188 ? -5.031 -8.523 23.266 1 96.44 188 GLN A CA 1
ATOM 1491 C C . GLN A 1 188 ? -5.266 -9.172 24.625 1 96.44 188 GLN A C 1
ATOM 1493 O O . GLN A 1 188 ? -5.75 -8.523 25.562 1 96.44 188 GLN A O 1
ATOM 1498 N N . ARG A 1 189 ? -4.941 -10.383 24.703 1 97 189 ARG A N 1
ATOM 1499 C CA . ARG A 1 189 ? -5.18 -11.156 25.906 1 97 189 ARG A CA 1
ATOM 1500 C C . ARG A 1 189 ? -4.293 -10.672 27.047 1 97 189 ARG A C 1
ATOM 1502 O O . ARG A 1 189 ? -4.77 -10.477 28.172 1 97 189 ARG A O 1
ATOM 1509 N N . ASN A 1 190 ? -3.049 -10.453 26.734 1 96.94 190 ASN A N 1
ATOM 1510 C CA . ASN A 1 190 ? -2.064 -10.242 27.797 1 96.94 190 ASN A CA 1
ATOM 1511 C C . ASN A 1 190 ? -1.92 -8.758 28.141 1 96.94 190 ASN A C 1
ATOM 1513 O O . ASN A 1 190 ? -1.633 -8.406 29.281 1 96.94 190 ASN A O 1
ATOM 1517 N N . CYS A 1 191 ? -2.088 -7.902 27.156 1 95.69 191 CYS A N 1
ATOM 1518 C CA . CYS A 1 191 ? -1.853 -6.484 27.391 1 95.69 191 CYS A CA 1
ATOM 1519 C C . CYS A 1 191 ? -3.168 -5.734 27.578 1 95.69 191 CYS A C 1
ATOM 1521 O O . CYS A 1 191 ? -3.174 -4.574 27.984 1 95.69 191 CYS A O 1
ATOM 1523 N N . LYS A 1 192 ? -4.273 -6.309 27.172 1 92.25 192 LYS A N 1
ATOM 1524 C CA . LYS A 1 192 ? -5.629 -5.812 27.391 1 92.25 192 LYS A CA 1
ATOM 1525 C C . LYS A 1 192 ? -5.801 -4.406 26.812 1 92.25 192 LYS A C 1
ATOM 1527 O O . LYS A 1 192 ? -6.344 -3.521 27.484 1 92.25 192 LYS A O 1
ATOM 1532 N N . GLY A 1 193 ? -5.188 -4.184 25.719 1 87.19 193 GLY A N 1
ATOM 1533 C CA . GLY A 1 193 ? -5.422 -2.947 24.984 1 87.19 193 GLY A CA 1
ATOM 1534 C C . GLY A 1 193 ? -4.465 -1.834 25.375 1 87.19 193 GLY A C 1
ATOM 1535 O O . GLY A 1 193 ? -4.477 -0.761 24.766 1 87.19 193 GLY A O 1
ATOM 1536 N N . GLU A 1 194 ? -3.643 -2.018 26.375 1 88.94 194 GLU A N 1
ATOM 1537 C CA . GLU A 1 194 ? -2.648 -1.032 26.797 1 88.94 194 GLU A CA 1
ATOM 1538 C C . GLU A 1 194 ? -1.237 -1.488 26.438 1 88.94 194 GLU A C 1
ATOM 1540 O O . GLU A 1 194 ? -0.695 -2.398 27.062 1 88.94 194 GLU A O 1
ATOM 1545 N N . TYR A 1 195 ? -0.615 -0.851 25.531 1 88.31 195 TYR A N 1
ATOM 1546 C CA . TYR A 1 195 ? 0.658 -1.309 24.984 1 88.31 195 TYR A CA 1
ATOM 1547 C C . TYR A 1 195 ? 1.771 -0.313 25.281 1 88.31 195 TYR A C 1
ATOM 1549 O O . TYR A 1 195 ? 2.949 -0.603 25.062 1 88.31 195 TYR A O 1
ATOM 1557 N N . ILE A 1 196 ? 1.423 0.912 25.641 1 80.81 196 ILE A N 1
ATOM 1558 C CA . ILE A 1 196 ? 2.379 1.987 25.875 1 80.81 196 ILE A CA 1
ATOM 1559 C C . ILE A 1 196 ? 2.93 1.889 27.297 1 80.81 196 ILE A C 1
ATOM 1561 O O . ILE A 1 196 ? 4.141 1.738 27.484 1 80.81 196 ILE A O 1
ATOM 1565 N N . ASP A 1 197 ? 2.051 1.952 28.281 1 83.88 197 ASP A N 1
ATOM 1566 C CA . ASP A 1 197 ? 2.43 1.875 29.703 1 83.88 197 ASP A CA 1
ATOM 1567 C C . ASP A 1 197 ? 2.213 0.468 30.25 1 83.88 197 ASP A C 1
ATOM 1569 O O . ASP A 1 197 ? 1.386 0.267 31.141 1 83.88 197 ASP A O 1
ATOM 1573 N N . VAL A 1 198 ? 3.02 -0.416 29.766 1 87.31 198 VAL A N 1
ATOM 1574 C CA . VAL A 1 198 ? 2.877 -1.811 30.172 1 87.31 198 VAL A CA 1
ATOM 1575 C C . VAL A 1 198 ? 3.438 -1.997 31.578 1 87.31 198 VAL A C 1
ATOM 1577 O O . VAL A 1 198 ? 4.531 -1.517 31.891 1 87.31 198 VAL A O 1
ATOM 1580 N N . ASP A 1 199 ? 2.66 -2.652 32.438 1 89 199 ASP A N 1
ATOM 1581 C CA . ASP A 1 199 ? 3.123 -3.031 33.75 1 89 199 ASP A CA 1
ATOM 1582 C C . ASP A 1 199 ? 4.391 -3.877 33.688 1 89 199 ASP A C 1
ATOM 1584 O O . ASP A 1 199 ? 4.395 -4.945 33.062 1 89 199 ASP A O 1
ATOM 1588 N N . SER A 1 200 ? 5.441 -3.426 34.281 1 89.94 200 SER A N 1
ATOM 1589 C CA . SER A 1 200 ? 6.734 -4.094 34.219 1 89.94 200 SER A CA 1
ATOM 1590 C C . SER A 1 200 ? 6.656 -5.504 34.812 1 89.94 200 SER A C 1
ATOM 1592 O O . SER A 1 200 ? 7.52 -6.34 34.531 1 89.94 200 SER A O 1
ATOM 1594 N N . LYS A 1 201 ? 5.691 -5.766 35.625 1 93.94 201 LYS A N 1
ATOM 1595 C CA . LYS A 1 201 ? 5.547 -7.086 36.25 1 93.94 201 LYS A CA 1
ATOM 1596 C C . LYS A 1 201 ? 4.801 -8.039 35.312 1 93.94 201 LYS A C 1
ATOM 1598 O O . LYS A 1 201 ? 4.797 -9.25 35.531 1 93.94 201 LYS A O 1
ATOM 1603 N N . ASN A 1 202 ? 4.141 -7.496 34.281 1 95.75 202 ASN A N 1
ATOM 1604 C CA . ASN A 1 202 ? 3.414 -8.32 33.344 1 95.75 202 ASN A CA 1
ATOM 1605 C C . ASN A 1 202 ? 4.34 -8.867 32.25 1 95.75 202 ASN A C 1
ATOM 1607 O O . ASN A 1 202 ? 4.383 -8.344 31.141 1 95.75 202 ASN A O 1
ATOM 1611 N N . GLU A 1 203 ? 4.957 -9.914 32.5 1 95.81 203 GLU A N 1
ATOM 1612 C CA . GLU A 1 203 ? 6.004 -10.477 31.641 1 95.81 203 GLU A CA 1
ATOM 1613 C C . GLU A 1 203 ? 5.441 -10.914 30.297 1 95.81 203 GLU A C 1
ATOM 1615 O O . GLU A 1 203 ? 6.113 -10.789 29.266 1 95.81 203 GLU A O 1
ATOM 1620 N N . LEU A 1 204 ? 4.25 -11.461 30.328 1 96.88 204 LEU A N 1
ATOM 1621 C CA . LEU A 1 204 ? 3.635 -11.938 29.078 1 96.88 204 LEU A CA 1
ATOM 1622 C C . LEU A 1 204 ? 3.404 -10.781 28.109 1 96.88 204 LEU A C 1
ATOM 1624 O O . LEU A 1 204 ? 3.723 -10.891 26.938 1 96.88 204 LEU A O 1
ATOM 1628 N N . CYS A 1 205 ? 2.898 -9.703 28.625 1 96.88 205 CYS A N 1
ATOM 1629 C CA . CYS A 1 205 ? 2.672 -8.531 27.797 1 96.88 205 CYS A CA 1
ATOM 1630 C C . CYS A 1 205 ? 3.992 -7.945 27.312 1 96.88 205 CYS A C 1
ATOM 1632 O O . CYS A 1 205 ? 4.113 -7.543 26.156 1 96.88 205 CYS A O 1
ATOM 1634 N N . LEU A 1 206 ? 4.949 -7.91 28.172 1 96.19 206 LEU A N 1
ATOM 1635 C CA . LEU A 1 206 ? 6.258 -7.383 27.797 1 96.19 206 LEU A CA 1
ATOM 1636 C C . LEU A 1 206 ? 6.875 -8.195 26.672 1 96.19 206 LEU A C 1
ATOM 1638 O O . LEU A 1 206 ? 7.445 -7.625 25.734 1 96.19 206 LEU A O 1
ATOM 1642 N N . ARG A 1 207 ? 6.75 -9.453 26.719 1 95.88 207 ARG A N 1
ATOM 1643 C CA . ARG A 1 207 ? 7.266 -10.336 25.672 1 95.88 207 ARG A CA 1
ATOM 1644 C C . ARG A 1 207 ? 6.535 -10.109 24.359 1 95.88 207 ARG A C 1
ATOM 1646 O O . ARG A 1 207 ? 7.164 -10.047 23.297 1 95.88 207 ARG A O 1
ATOM 1653 N N . ASP A 1 208 ? 5.188 -10.008 24.438 1 96.81 208 ASP A N 1
ATOM 1654 C CA . ASP A 1 208 ? 4.387 -9.773 23.25 1 96.81 208 ASP A CA 1
ATOM 1655 C C . ASP A 1 208 ? 4.758 -8.445 22.594 1 96.81 208 ASP A C 1
ATOM 1657 O O . ASP A 1 208 ? 4.855 -8.359 21.359 1 96.81 208 ASP A O 1
ATOM 1661 N N . VAL A 1 209 ? 4.945 -7.441 23.375 1 95.62 209 VAL A N 1
ATOM 1662 C CA . VAL A 1 209 ? 5.301 -6.121 22.859 1 95.62 209 VAL A CA 1
ATOM 1663 C C . VAL A 1 209 ? 6.684 -6.172 22.219 1 95.62 209 VAL A C 1
ATOM 1665 O O . VAL A 1 209 ? 6.926 -5.531 21.203 1 95.62 209 VAL A O 1
ATOM 1668 N N . GLN A 1 210 ? 7.578 -6.898 22.859 1 94.69 210 GLN A N 1
ATOM 1669 C CA . GLN A 1 210 ? 8.906 -7.078 22.266 1 94.69 210 GLN A CA 1
ATOM 1670 C C . GLN A 1 210 ? 8.812 -7.75 20.891 1 94.69 210 GLN A C 1
ATOM 1672 O O . GLN A 1 210 ? 9.469 -7.32 19.953 1 94.69 210 GLN A O 1
ATOM 1677 N N . TYR A 1 211 ? 8.031 -8.812 20.797 1 95.38 211 TYR A N 1
ATOM 1678 C CA . TYR A 1 211 ? 7.848 -9.492 19.516 1 95.38 211 TYR A CA 1
ATOM 1679 C C . TYR A 1 211 ? 7.215 -8.562 18.484 1 95.38 211 TYR A C 1
ATOM 1681 O O . TYR A 1 211 ? 7.602 -8.57 17.328 1 95.38 211 TYR A O 1
ATOM 1689 N N . PHE A 1 212 ? 6.305 -7.789 18.953 1 95.38 212 PHE A N 1
ATOM 1690 C CA . PHE A 1 212 ? 5.691 -6.77 18.109 1 95.38 212 PHE A CA 1
ATOM 1691 C C . PHE A 1 212 ? 6.746 -5.832 17.531 1 95.38 212 PHE A C 1
ATOM 1693 O O . PHE A 1 212 ? 6.77 -5.574 16.328 1 95.38 212 PHE A O 1
ATOM 1700 N N . GLN A 1 213 ? 7.59 -5.383 18.359 1 94 213 GLN A N 1
ATOM 1701 C CA . GLN A 1 213 ? 8.648 -4.473 17.938 1 94 213 GLN A CA 1
ATOM 1702 C C . GLN A 1 213 ? 9.594 -5.152 16.953 1 94 213 GLN A C 1
ATOM 1704 O O . GLN A 1 213 ? 10.062 -4.523 16 1 94 213 GLN A O 1
ATOM 1709 N N . GLU A 1 214 ? 9.859 -6.348 17.141 1 94.62 214 GLU A N 1
ATOM 1710 C CA . GLU A 1 214 ? 10.727 -7.098 16.25 1 94.62 214 GLU A CA 1
ATOM 1711 C C . GLU A 1 214 ? 10.109 -7.219 14.859 1 94.62 214 GLU A C 1
ATOM 1713 O O . GLU A 1 214 ? 10.805 -7.094 13.844 1 94.62 214 GLU A O 1
ATOM 1718 N N . CYS A 1 215 ? 8.797 -7.43 14.797 1 96.12 215 CYS A N 1
ATOM 1719 C CA . CYS A 1 215 ? 8.094 -7.555 13.531 1 96.12 215 CYS A CA 1
ATOM 1720 C C . CYS A 1 215 ? 8.148 -6.246 12.75 1 96.12 215 CYS A C 1
ATOM 1722 O O . CYS A 1 215 ? 8.133 -6.254 11.516 1 96.12 215 CYS A O 1
ATOM 1724 N N . LEU A 1 216 ? 8.281 -5.129 13.477 1 95.56 216 LEU A N 1
ATOM 1725 C CA . LEU A 1 216 ? 8.219 -3.83 12.812 1 95.56 216 LEU A CA 1
ATOM 1726 C C . LEU A 1 216 ? 9.617 -3.252 12.609 1 95.56 216 LEU A C 1
ATOM 1728 O O . LEU A 1 216 ? 9.766 -2.168 12.047 1 95.56 216 LEU A O 1
ATOM 1732 N N . SER A 1 217 ? 10.688 -3.891 13.094 1 91.25 217 SER A N 1
ATOM 1733 C CA . SER A 1 217 ? 12.039 -3.346 13.125 1 91.25 217 SER A CA 1
ATOM 1734 C C . SER A 1 217 ? 12.531 -2.994 11.727 1 91.25 217 SER A C 1
ATOM 1736 O O . SER A 1 217 ? 13.328 -2.07 11.555 1 91.25 217 SER A O 1
ATOM 1738 N N . GLY A 1 218 ? 12.047 -3.533 10.648 1 91.94 218 GLY A N 1
ATOM 1739 C CA . GLY A 1 218 ? 12.516 -3.246 9.305 1 91.94 218 GLY A CA 1
ATOM 1740 C C . GLY A 1 218 ? 11.523 -2.441 8.484 1 91.94 218 GLY A C 1
ATOM 1741 O O . GLY A 1 218 ? 11.773 -2.152 7.312 1 91.94 218 GLY A O 1
ATOM 1742 N N . ILE A 1 219 ? 10.516 -1.906 9.164 1 95.06 219 ILE A N 1
ATOM 1743 C CA . ILE A 1 219 ? 9.445 -1.194 8.469 1 95.06 219 ILE A CA 1
ATOM 1744 C C . ILE A 1 219 ? 9.594 0.308 8.695 1 95.06 219 ILE A C 1
ATOM 1746 O O . ILE A 1 219 ? 9.914 0.744 9.805 1 95.06 219 ILE A O 1
ATOM 1750 N N . ASN A 1 220 ? 9.477 1.146 7.613 1 94.12 220 ASN A N 1
ATOM 1751 C CA . ASN A 1 220 ? 9.266 2.582 7.77 1 94.12 220 ASN A CA 1
ATOM 1752 C C . ASN A 1 220 ? 7.891 2.885 8.352 1 94.12 220 ASN A C 1
ATOM 1754 O O . ASN A 1 220 ? 6.887 2.834 7.637 1 94.12 220 ASN A O 1
ATOM 1758 N N . LYS A 1 221 ? 7.852 3.156 9.586 1 94.06 221 LYS A N 1
ATOM 1759 C CA . LYS A 1 221 ? 6.582 3.336 10.281 1 94.06 221 LYS A CA 1
ATOM 1760 C C . LYS A 1 221 ? 5.828 4.551 9.75 1 94.06 221 LYS A C 1
ATOM 1762 O O . LYS A 1 221 ? 4.605 4.641 9.883 1 94.06 221 LYS A O 1
ATOM 1767 N N . HIS A 1 222 ? 6.484 5.559 9.133 1 94.19 222 HIS A N 1
ATOM 1768 C CA . HIS A 1 222 ? 5.863 6.766 8.602 1 94.19 222 HIS A CA 1
ATOM 1769 C C . HIS A 1 222 ? 5.207 6.504 7.25 1 94.19 222 HIS A C 1
ATOM 1771 O O . HIS A 1 222 ? 4.395 7.309 6.785 1 94.19 222 HIS A O 1
ATOM 1777 N N . ASN A 1 223 ? 5.578 5.457 6.609 1 96.12 223 ASN A N 1
ATOM 1778 C CA . ASN A 1 223 ? 5.023 4.953 5.359 1 96.12 223 ASN A CA 1
ATOM 1779 C C . ASN A 1 223 ? 5.43 3.504 5.109 1 96.12 223 ASN A C 1
ATOM 1781 O O . ASN A 1 223 ? 6.5 3.24 4.555 1 96.12 223 ASN A O 1
ATOM 1785 N N . ILE A 1 224 ? 4.57 2.602 5.363 1 96.38 224 ILE A N 1
ATOM 1786 C CA . ILE A 1 224 ? 4.93 1.188 5.387 1 96.38 224 ILE A CA 1
ATOM 1787 C C . ILE A 1 224 ? 5.328 0.733 3.984 1 96.38 224 ILE A C 1
ATOM 1789 O O . ILE A 1 224 ? 6.012 -0.282 3.824 1 96.38 224 ILE A O 1
ATOM 1793 N N . LEU A 1 225 ? 4.949 1.472 2.938 1 95.81 225 LEU A N 1
ATOM 1794 C CA . LEU A 1 225 ? 5.227 1.071 1.562 1 95.81 225 LEU A CA 1
ATOM 1795 C C . LEU A 1 225 ? 6.629 1.499 1.145 1 95.81 225 LEU A C 1
ATOM 1797 O O . LEU A 1 225 ? 7.18 0.977 0.172 1 95.81 225 LEU A O 1
ATOM 1801 N N . GLY A 1 226 ? 7.199 2.527 1.813 1 93.19 226 GLY A N 1
ATOM 1802 C CA . GLY A 1 226 ? 8.484 3.086 1.428 1 93.19 226 GLY A CA 1
ATOM 1803 C C . GLY A 1 226 ? 9.656 2.402 2.1 1 93.19 226 GLY A C 1
ATOM 1804 O O . GLY A 1 226 ? 9.477 1.594 3.012 1 93.19 226 GLY A O 1
ATOM 1805 N N . PRO A 1 227 ? 10.859 2.67 1.673 1 92.25 227 PRO A N 1
ATOM 1806 C CA . PRO A 1 227 ? 12.062 2.078 2.268 1 92.25 227 PRO A CA 1
ATOM 1807 C C . PRO A 1 227 ? 12.359 2.627 3.658 1 92.25 227 PRO A C 1
ATOM 1809 O O . PRO A 1 227 ? 12.031 3.779 3.957 1 92.25 227 PRO A O 1
ATOM 1812 N N . LEU A 1 228 ? 12.867 1.704 4.484 1 91.88 228 LEU A N 1
ATOM 1813 C CA . LEU A 1 228 ? 13.438 2.15 5.746 1 91.88 228 LEU A CA 1
ATOM 1814 C C . LEU A 1 228 ? 14.875 2.637 5.555 1 91.88 228 LEU A C 1
ATOM 1816 O O . LEU A 1 228 ? 15.742 1.867 5.145 1 91.88 228 LEU A O 1
ATOM 1820 N N . CYS A 1 229 ? 15.148 3.814 5.715 1 83.81 229 CYS A N 1
ATOM 1821 C CA . CYS A 1 229 ? 16.484 4.383 5.512 1 83.81 229 CYS A CA 1
ATOM 1822 C C . CYS A 1 229 ? 17.234 4.504 6.836 1 83.81 229 CYS A C 1
ATOM 1824 O O . CYS A 1 229 ? 16.625 4.773 7.871 1 83.81 229 CYS A O 1
ATOM 1826 N N . LYS A 1 230 ? 18.391 3.666 7.059 1 67.06 230 LYS A N 1
ATOM 1827 C CA . LYS A 1 230 ? 19.219 3.469 8.25 1 67.06 230 LYS A CA 1
ATOM 1828 C C . LYS A 1 230 ? 19.156 4.691 9.156 1 67.06 230 LYS A C 1
ATOM 1830 O O . LYS A 1 230 ? 19.031 4.562 10.375 1 67.06 230 LYS A O 1
ATOM 1835 N N . ASP A 1 231 ? 19.641 5.793 8.656 1 55.31 231 ASP A N 1
ATOM 1836 C CA . ASP A 1 231 ? 19.734 6.941 9.555 1 55.31 231 ASP A CA 1
ATOM 1837 C C . ASP A 1 231 ? 18.359 7.461 9.945 1 55.31 231 ASP A C 1
ATOM 1839 O O . ASP A 1 231 ? 18.234 8.438 10.68 1 55.31 231 ASP A O 1
ATOM 1843 N N . ASP A 1 232 ? 17.422 6.695 9.469 1 51.16 232 ASP A N 1
ATOM 1844 C CA . ASP A 1 232 ? 16.078 7.199 9.727 1 51.16 232 ASP A CA 1
ATOM 1845 C C . ASP A 1 232 ? 15.719 7.066 11.211 1 51.16 232 ASP A C 1
ATOM 1847 O O . ASP A 1 232 ? 15.164 7.988 11.805 1 51.16 232 ASP A O 1
ATOM 1851 N N . GLU A 1 233 ? 16 5.781 11.695 1 49.72 233 GLU A N 1
ATOM 1852 C CA . GLU A 1 233 ? 15.664 5.594 13.102 1 49.72 233 GLU A CA 1
ATOM 1853 C C . GLU A 1 233 ? 16.5 6.508 14 1 49.72 233 GLU A C 1
ATOM 1855 O O . GLU A 1 233 ? 15.992 7.051 14.984 1 49.72 233 GLU A O 1
ATOM 1860 N N . HIS A 1 234 ? 17.781 6.578 13.68 1 47.09 234 HIS A N 1
ATOM 1861 C CA . HIS A 1 234 ? 18.562 7.492 14.5 1 47.09 234 HIS A CA 1
ATOM 1862 C C . HIS A 1 234 ? 18.125 8.938 14.289 1 47.09 234 HIS A C 1
ATOM 1864 O O . HIS A 1 234 ? 18.031 9.711 15.242 1 47.09 234 HIS A O 1
ATOM 1870 N N . LEU A 1 235 ? 17.922 9.211 13.094 1 46.44 235 LEU A N 1
ATOM 1871 C CA . LEU A 1 235 ? 17.484 10.57 12.797 1 46.44 235 LEU A CA 1
ATOM 1872 C C . LEU A 1 235 ? 16.047 10.797 13.289 1 46.44 235 LEU A C 1
ATOM 1874 O O . LEU A 1 235 ? 15.742 11.867 13.828 1 46.44 235 LEU A O 1
ATOM 1878 N N . TRP A 1 236 ? 15.234 9.742 13.055 1 44.03 236 TRP A N 1
ATOM 1879 C CA . TRP A 1 236 ? 13.883 9.898 13.57 1 44.03 236 TRP A CA 1
ATOM 1880 C C . TRP A 1 236 ? 13.883 9.977 15.094 1 44.03 236 TRP A C 1
ATOM 1882 O O . TRP A 1 236 ? 13.148 10.773 15.688 1 44.03 236 TRP A O 1
ATOM 1892 N N . ARG A 1 237 ? 14.68 8.969 15.688 1 44.12 237 ARG A N 1
ATOM 1893 C CA . ARG A 1 237 ? 14.875 9.094 17.125 1 44.12 237 ARG A CA 1
ATOM 1894 C C . ARG A 1 237 ? 15.453 10.461 17.484 1 44.12 237 ARG A C 1
ATOM 1896 O O . ARG A 1 237 ? 15.055 11.07 18.484 1 44.12 237 ARG A O 1
ATOM 1903 N N . ARG A 1 238 ? 16.469 10.805 16.734 1 41.22 238 ARG A N 1
ATOM 1904 C CA . ARG A 1 238 ? 17.047 12.133 16.938 1 41.22 238 ARG A CA 1
ATOM 1905 C C . ARG A 1 238 ? 15.992 13.211 16.703 1 41.22 238 ARG A C 1
ATOM 1907 O O . ARG A 1 238 ? 15.977 14.227 17.406 1 41.22 238 ARG A O 1
ATOM 1914 N N . TYR A 1 239 ? 15.305 13.016 15.664 1 37.44 239 TYR A N 1
ATOM 1915 C CA . TYR A 1 239 ? 14.195 13.914 15.383 1 37.44 239 TYR A CA 1
ATOM 1916 C C . TYR A 1 239 ? 13.156 13.867 16.5 1 37.44 239 TYR A C 1
ATOM 1918 O O . TYR A 1 239 ? 12.594 14.898 16.875 1 37.44 239 TYR A O 1
ATOM 1926 N N . LEU A 1 240 ? 12.852 12.625 16.953 1 35.56 240 LEU A N 1
ATOM 1927 C CA . LEU A 1 240 ? 11.898 12.516 18.062 1 35.56 240 LEU A CA 1
ATOM 1928 C C . LEU A 1 240 ? 12.609 12.617 19.406 1 35.56 240 LEU A C 1
ATOM 1930 O O . LEU A 1 240 ? 12.047 13.117 20.375 1 35.56 240 LEU A O 1
ATOM 1934 N N . THR A 1 241 ? 13.711 11.828 19.75 1 35.09 241 THR A N 1
ATOM 1935 C CA . THR A 1 241 ? 14.367 11.883 21.047 1 35.09 241 THR A CA 1
ATOM 1936 C C . THR A 1 241 ? 15.617 12.758 20.984 1 35.09 241 THR A C 1
ATOM 1938 O O . THR A 1 241 ? 16.281 12.82 19.953 1 35.09 241 THR A O 1
ATOM 1941 N N . GLN A 1 242 ? 15.727 13.984 21.594 1 32.75 242 GLN A N 1
ATOM 1942 C CA . GLN A 1 242 ? 16.75 15 21.812 1 32.75 242 GLN A CA 1
ATOM 1943 C C . GLN A 1 242 ? 18.094 14.367 22.156 1 32.75 242 GLN A C 1
ATOM 1945 O O . GLN A 1 242 ? 19 15.047 22.641 1 32.75 242 GLN A O 1
ATOM 1950 N N . ASP A 1 243 ? 18.422 13.117 22.281 1 33.28 243 ASP A N 1
ATOM 1951 C CA . ASP A 1 243 ? 19.734 12.898 22.859 1 33.28 243 ASP A CA 1
ATOM 1952 C C . ASP A 1 243 ? 20.844 13.32 21.891 1 33.28 243 ASP A C 1
ATOM 1954 O O . ASP A 1 243 ? 21 12.727 20.828 1 33.28 243 ASP A O 1
ATOM 1958 N N . MET A 1 244 ? 21.375 14.664 21.938 1 32.16 244 MET A N 1
ATOM 1959 C CA . MET A 1 244 ? 22.406 15.469 21.297 1 32.16 244 MET A CA 1
ATOM 1960 C C . MET A 1 244 ? 23.75 14.75 21.312 1 32.16 244 MET A C 1
ATOM 1962 O O . MET A 1 244 ? 24.75 15.258 20.781 1 32.16 244 MET A O 1
ATOM 1966 N N . LYS A 1 245 ? 24.094 13.969 22.391 1 35.81 245 LYS A N 1
ATOM 1967 C CA . LYS A 1 245 ? 25.531 13.703 22.562 1 35.81 245 LYS A CA 1
ATOM 1968 C C . LYS A 1 245 ? 26.141 13.141 21.297 1 35.81 245 LYS A C 1
ATOM 1970 O O . LYS A 1 245 ? 27.359 13.195 21.109 1 35.81 245 LYS A O 1
ATOM 1975 N N . THR A 1 246 ? 25.656 12.211 20.766 1 34.12 246 THR A N 1
ATOM 1976 C CA . THR A 1 246 ? 26.391 11.492 19.734 1 34.12 246 THR A CA 1
ATOM 1977 C C . THR A 1 246 ? 26.266 12.188 18.375 1 34.12 246 THR A C 1
ATOM 1979 O O . THR A 1 246 ? 26.141 11.531 17.344 1 34.12 246 THR A O 1
ATOM 1982 N N . PHE A 1 247 ? 26.109 13.438 18.391 1 35.22 247 PHE A N 1
ATOM 1983 C CA . PHE A 1 247 ? 26.016 14.32 17.219 1 35.22 247 PHE A CA 1
ATOM 1984 C C . PHE A 1 247 ? 27.266 14.242 16.375 1 35.22 247 PHE A C 1
ATOM 1986 O O . PHE A 1 247 ? 27.359 14.891 15.328 1 35.22 247 PHE A O 1
ATOM 1993 N N . SER A 1 248 ? 28.344 14.172 16.984 1 35.62 248 SER A N 1
ATOM 1994 C CA . SER A 1 248 ? 29.531 14.383 16.172 1 35.62 248 SER A CA 1
ATOM 1995 C C . SER A 1 248 ? 29.547 13.438 14.977 1 35.62 248 SER A C 1
ATOM 1997 O O . SER A 1 248 ? 30.547 13.367 14.258 1 35.62 248 SER A O 1
ATOM 1999 N N . SER A 1 249 ? 28.891 12.352 15.117 1 36.59 249 SER A N 1
ATOM 2000 C CA . SER A 1 249 ? 29.141 11.352 14.086 1 36.59 249 SER A CA 1
ATOM 2001 C C . SER A 1 249 ? 28.609 11.812 12.734 1 36.59 249 SER A C 1
ATOM 2003 O O . SER A 1 249 ? 27.656 12.586 12.664 1 36.59 249 SER A O 1
ATOM 2005 N N . HIS A 1 250 ? 29.312 11.711 11.523 1 40.78 250 HIS A N 1
ATOM 2006 C CA . HIS A 1 250 ? 29.156 11.875 10.078 1 40.78 250 HIS A CA 1
ATOM 2007 C C . HIS A 1 250 ? 27.75 11.5 9.625 1 40.78 250 HIS A C 1
ATOM 2009 O O . HIS A 1 250 ? 27.328 10.352 9.773 1 40.78 250 HIS A O 1
ATOM 2015 N N . LEU A 1 251 ? 26.797 12.258 9.938 1 48.56 251 LEU A N 1
ATOM 2016 C CA . LEU A 1 251 ? 25.5 12.008 9.305 1 48.56 251 LEU A CA 1
ATOM 2017 C C . LEU A 1 251 ? 25.672 11.328 7.953 1 48.56 251 LEU A C 1
ATOM 2019 O O . LEU A 1 251 ? 26.25 11.906 7.031 1 48.56 251 LEU A O 1
ATOM 2023 N N . LYS A 1 252 ? 25.797 10.18 7.891 1 63 252 LYS A N 1
ATOM 2024 C CA . LYS A 1 252 ? 25.781 9.461 6.621 1 63 252 LYS A CA 1
ATOM 2025 C C . LYS A 1 252 ? 24.688 9.992 5.703 1 63 252 LYS A C 1
ATOM 2027 O O . LYS A 1 252 ? 23.562 10.227 6.148 1 63 252 LYS A O 1
ATOM 2032 N N . VAL A 1 253 ? 25.141 10.641 4.586 1 79.38 253 VAL A N 1
ATOM 2033 C CA . VAL A 1 253 ? 24.25 11.117 3.535 1 79.38 253 VAL A CA 1
ATOM 2034 C C . VAL A 1 253 ? 23.203 10.047 3.221 1 79.38 253 VAL A C 1
ATOM 2036 O O . VAL A 1 253 ? 23.562 8.914 2.885 1 79.38 253 VAL A O 1
ATOM 2039 N N . PRO A 1 254 ? 21.969 10.477 3.582 1 83.06 254 PRO A N 1
ATOM 2040 C CA . PRO A 1 254 ? 20.938 9.492 3.215 1 83.06 254 PRO A CA 1
ATOM 2041 C C . PRO A 1 254 ? 20.938 9.172 1.723 1 83.06 254 PRO A C 1
ATOM 2043 O O . PRO A 1 254 ? 21.422 9.969 0.916 1 83.06 254 PRO A O 1
ATOM 2046 N N . GLU A 1 255 ? 20.391 8.016 1.456 1 84.38 255 GLU A N 1
ATOM 2047 C CA . GLU A 1 255 ? 20.203 7.668 0.051 1 84.38 255 GLU A CA 1
ATOM 2048 C C . GLU A 1 255 ? 19.203 8.609 -0.624 1 84.38 255 GLU A C 1
ATOM 2050 O O . GLU A 1 255 ? 18.281 9.109 0.023 1 84.38 255 GLU A O 1
ATOM 2055 N N . LEU A 1 256 ? 19.375 8.797 -1.912 1 86.12 256 LEU A N 1
ATOM 2056 C CA . LEU A 1 256 ? 18.562 9.75 -2.68 1 86.12 256 LEU A CA 1
ATOM 2057 C C . LEU A 1 256 ? 17.094 9.367 -2.639 1 86.12 256 LEU A C 1
ATOM 2059 O O . LEU A 1 256 ? 16.219 10.234 -2.668 1 86.12 256 LEU A O 1
ATOM 2063 N N . ASN A 1 257 ? 16.812 8.062 -2.441 1 84.12 257 ASN A N 1
ATOM 2064 C CA . ASN A 1 257 ? 15.43 7.621 -2.523 1 84.12 257 ASN A CA 1
ATOM 2065 C C . ASN A 1 257 ? 14.766 7.609 -1.151 1 84.12 257 ASN A C 1
ATOM 2067 O O . ASN A 1 257 ? 13.602 7.227 -1.025 1 84.12 257 ASN A O 1
ATOM 2071 N N . CYS A 1 258 ? 15.516 8.086 -0.21 1 85.44 258 CYS A N 1
ATOM 2072 C CA . CYS A 1 258 ? 14.961 8.172 1.136 1 85.44 258 CYS A CA 1
ATOM 2073 C C . CYS A 1 258 ? 14.172 9.469 1.318 1 85.44 258 CYS A C 1
ATOM 2075 O O . CYS A 1 258 ? 14.594 10.523 0.843 1 85.44 258 CYS A O 1
ATOM 2077 N N . GLN A 1 259 ? 13.078 9.352 1.984 1 79.88 259 GLN A N 1
ATOM 2078 C CA . GLN A 1 259 ? 12.227 10.516 2.234 1 79.88 259 GLN A CA 1
ATOM 2079 C C . GLN A 1 259 ? 12.969 11.578 3.037 1 79.88 259 GLN A C 1
ATOM 2081 O O . GLN A 1 259 ? 12.766 12.773 2.83 1 79.88 259 GLN A O 1
ATOM 2086 N N . ILE A 1 260 ? 13.906 11.164 3.814 1 82.69 260 ILE A N 1
ATOM 2087 C CA . ILE A 1 260 ? 14.602 12.062 4.73 1 82.69 260 ILE A CA 1
ATOM 2088 C C . ILE A 1 260 ? 15.633 12.883 3.965 1 82.69 260 ILE A C 1
ATOM 2090 O O . ILE A 1 260 ? 16.188 13.844 4.496 1 82.69 260 ILE A O 1
ATOM 2094 N N . TYR A 1 261 ? 15.914 12.5 2.715 1 88.94 261 TYR A N 1
ATOM 2095 C CA . TYR A 1 261 ? 16.922 13.227 1.947 1 88.94 261 TYR A CA 1
ATOM 2096 C C . TYR A 1 261 ? 16.531 14.695 1.806 1 88.94 261 TYR A C 1
ATOM 2098 O O . TYR A 1 261 ? 17.391 15.578 1.874 1 88.94 261 TYR A O 1
ATOM 2106 N N . GLY A 1 262 ? 15.242 14.961 1.604 1 89.06 262 GLY A N 1
ATOM 2107 C CA . GLY A 1 262 ? 14.789 16.344 1.565 1 89.06 262 GLY A CA 1
ATOM 2108 C C . GLY A 1 262 ? 15.109 17.109 2.838 1 89.06 262 GLY A C 1
ATOM 2109 O O . GLY A 1 262 ? 15.508 18.266 2.785 1 89.06 262 GLY A O 1
ATOM 2110 N N . SER A 1 263 ? 14.867 16.5 3.908 1 88.75 263 SER A N 1
ATOM 2111 C CA . SER A 1 263 ? 15.172 17.109 5.195 1 88.75 263 SER A CA 1
ATOM 2112 C C . SER A 1 263 ? 16.656 17.391 5.336 1 88.75 263 SER A C 1
ATOM 2114 O O . SER A 1 263 ? 17.062 18.391 5.926 1 88.75 263 SER A O 1
ATOM 2116 N N . TYR A 1 264 ? 17.453 16.406 4.844 1 89.25 264 TYR A N 1
ATOM 2117 C CA . TYR A 1 264 ? 18.891 16.609 4.82 1 89.25 264 TYR A CA 1
ATOM 2118 C C . TYR A 1 264 ? 19.266 17.859 4.023 1 89.25 264 TYR A C 1
ATOM 2120 O O . TYR A 1 264 ? 20.047 18.688 4.484 1 89.25 264 TYR A O 1
ATOM 2128 N N . LEU A 1 265 ? 18.641 17.984 2.902 1 93.75 265 LEU A N 1
ATOM 2129 C CA . LEU A 1 265 ? 18.891 19.156 2.068 1 93.75 265 LEU A CA 1
ATOM 2130 C C . LEU A 1 265 ? 18.422 20.438 2.764 1 93.75 265 LEU A C 1
ATOM 2132 O O . LEU A 1 265 ? 19.062 21.484 2.629 1 93.75 265 LEU A O 1
ATOM 2136 N N . ALA A 1 266 ? 17.359 20.344 3.477 1 94 266 ALA A N 1
ATOM 2137 C CA . ALA A 1 266 ? 16.828 21.5 4.207 1 94 266 ALA A CA 1
ATOM 2138 C C . ALA A 1 266 ? 17.844 22 5.23 1 94 266 ALA A C 1
ATOM 2140 O O . ALA A 1 266 ? 18.031 23.219 5.379 1 94 266 ALA A O 1
ATOM 2141 N N . ILE A 1 267 ? 18.484 21.109 5.902 1 92.5 267 ILE A N 1
ATOM 2142 C CA . ILE A 1 267 ? 19.469 21.469 6.91 1 92.5 267 ILE A CA 1
ATOM 2143 C C . ILE A 1 267 ? 20.656 22.156 6.242 1 92.5 267 ILE A C 1
ATOM 2145 O O . ILE A 1 267 ? 21.141 23.188 6.723 1 92.5 267 ILE A O 1
ATOM 2149 N N . LYS A 1 268 ? 21.109 21.578 5.113 1 94.75 268 LYS A N 1
ATOM 2150 C CA . LYS A 1 268 ? 22.219 22.172 4.383 1 94.75 268 LYS A CA 1
ATOM 2151 C C . LYS A 1 268 ? 21.859 23.562 3.877 1 94.75 268 LYS A C 1
ATOM 2153 O O . LYS A 1 268 ? 22.672 24.484 3.973 1 94.75 268 LYS A O 1
ATOM 2158 N N . TRP A 1 269 ? 20.688 23.656 3.395 1 96.75 269 TRP A N 1
ATOM 2159 C CA . TRP A 1 269 ? 20.203 24.922 2.857 1 96.75 269 TRP A CA 1
ATOM 2160 C C . TRP A 1 269 ? 20.109 25.969 3.955 1 96.75 269 TRP A C 1
ATOM 2162 O O . TRP A 1 269 ? 20.609 27.094 3.797 1 96.75 269 TRP A O 1
ATOM 2172 N N . ALA A 1 270 ? 19.531 25.672 5.051 1 95.88 270 ALA A N 1
ATOM 2173 C CA . ALA A 1 270 ? 19.25 26.609 6.129 1 95.88 270 ALA A CA 1
ATOM 2174 C C . ALA A 1 270 ? 20.531 27.047 6.828 1 95.88 270 ALA A C 1
ATOM 2176 O O . ALA A 1 270 ? 20.578 28.125 7.449 1 95.88 270 ALA A O 1
ATOM 2177 N N . ASN A 1 271 ? 21.547 26.25 6.746 1 94.88 271 ASN A N 1
ATOM 2178 C CA . ASN A 1 271 ? 22.797 26.578 7.422 1 94.88 271 ASN A CA 1
ATOM 2179 C C . ASN A 1 271 ? 23.781 27.281 6.488 1 94.88 271 ASN A C 1
ATOM 2181 O O . ASN A 1 271 ? 24.859 27.688 6.906 1 94.88 271 ASN A O 1
ATOM 2185 N N . ASP A 1 272 ? 23.375 27.375 5.293 1 96.44 272 ASP A N 1
ATOM 2186 C CA . ASP A 1 272 ? 24.234 28.078 4.336 1 96.44 272 ASP A CA 1
ATOM 2187 C C . ASP A 1 272 ? 24.297 29.562 4.641 1 96.44 272 ASP A C 1
ATOM 2189 O O . ASP A 1 272 ? 23.266 30.203 4.879 1 96.44 272 ASP A O 1
ATOM 2193 N N . GLU A 1 273 ? 25.484 30.156 4.5 1 95.44 273 GLU A N 1
ATOM 2194 C CA . GLU A 1 273 ? 25.703 31.547 4.879 1 95.44 273 GLU A CA 1
ATOM 2195 C C . GLU A 1 273 ? 25 32.5 3.92 1 95.44 273 GLU A C 1
ATOM 2197 O O . GLU A 1 273 ? 24.438 33.5 4.344 1 95.44 273 GLU A O 1
ATOM 2202 N N . LEU A 1 274 ? 25.062 32.219 2.66 1 95.94 274 LEU A N 1
ATOM 2203 C CA . LEU A 1 274 ? 24.422 33.062 1.664 1 95.94 274 LEU A CA 1
ATOM 2204 C C . LEU A 1 274 ? 22.906 33.062 1.843 1 95.94 274 LEU A C 1
ATOM 2206 O O . LEU A 1 274 ? 22.266 34.094 1.655 1 95.94 274 LEU A O 1
ATOM 2210 N N . VAL A 1 275 ? 22.375 31.891 2.182 1 97.19 275 VAL A N 1
ATOM 2211 C CA . VAL A 1 275 ? 20.938 31.766 2.424 1 97.19 275 VAL A CA 1
ATOM 2212 C C . VAL A 1 275 ? 20.547 32.625 3.637 1 97.19 275 VAL A C 1
ATOM 2214 O O . VAL A 1 275 ? 19.609 33.406 3.572 1 97.19 275 VAL A O 1
ATOM 2217 N N . ARG A 1 276 ? 21.266 32.5 4.695 1 96.94 276 ARG A N 1
ATOM 2218 C CA . ARG A 1 276 ? 20.953 33.219 5.922 1 96.94 276 ARG A CA 1
ATOM 2219 C C . ARG A 1 276 ? 21.062 34.719 5.707 1 96.94 276 ARG A C 1
ATOM 2221 O O . ARG A 1 276 ? 20.25 35.5 6.227 1 96.94 276 ARG A O 1
ATOM 2228 N N . LYS A 1 277 ? 22.016 35.156 4.965 1 96.5 277 LYS A N 1
ATOM 2229 C CA . LYS A 1 277 ? 22.156 36.562 4.625 1 96.5 277 LYS A CA 1
ATOM 2230 C C . LYS A 1 277 ? 20.969 37.031 3.809 1 96.5 277 LYS A C 1
ATOM 2232 O O . LYS A 1 277 ? 20.422 38.125 4.074 1 96.5 277 LYS A O 1
ATOM 2237 N N . SER A 1 278 ? 20.594 36.188 2.84 1 96.19 278 SER A N 1
ATOM 2238 C CA . SER A 1 278 ? 19.484 36.562 1.971 1 96.19 278 SER A CA 1
ATOM 2239 C C . SER A 1 278 ? 18.172 36.656 2.752 1 96.19 278 SER A C 1
ATOM 2241 O O . SER A 1 278 ? 17.281 37.438 2.41 1 96.19 278 SER A O 1
ATOM 2243 N N . LEU A 1 279 ? 18.047 35.875 3.828 1 96.19 279 LEU A N 1
ATOM 2244 C CA . LEU A 1 279 ? 16.828 35.844 4.648 1 96.19 279 LEU A CA 1
ATOM 2245 C C . LEU A 1 279 ? 16.906 36.844 5.77 1 96.19 279 LEU A C 1
ATOM 2247 O O . LEU A 1 279 ? 15.969 36.969 6.566 1 96.19 279 LEU A O 1
ATOM 2251 N N . HIS A 1 280 ? 18.016 37.562 5.836 1 94.81 280 HIS A N 1
ATOM 2252 C CA . HIS A 1 280 ? 18.234 38.625 6.82 1 94.81 280 HIS A CA 1
ATOM 2253 C C . HIS A 1 280 ? 18.203 38.062 8.242 1 94.81 280 HIS A C 1
ATOM 2255 O O . HIS A 1 280 ? 17.594 38.656 9.133 1 94.81 280 HIS A O 1
ATOM 2261 N N . ILE A 1 281 ? 18.766 36.906 8.367 1 94.56 281 ILE A N 1
ATOM 2262 C CA . ILE A 1 281 ? 18.891 36.312 9.703 1 94.56 281 ILE A CA 1
ATOM 2263 C C . ILE A 1 281 ? 19.922 37.094 10.508 1 94.56 281 ILE A C 1
ATOM 2265 O O . ILE A 1 281 ? 21.062 37.281 10.07 1 94.56 281 ILE A O 1
ATOM 2269 N N . ARG A 1 282 ? 19.484 37.5 11.633 1 91.31 282 ARG A N 1
ATOM 2270 C CA . ARG A 1 282 ? 20.391 38.281 12.477 1 91.31 282 ARG A CA 1
ATOM 2271 C C . ARG A 1 282 ? 21.562 37.406 12.938 1 91.31 282 ARG A C 1
ATOM 2273 O O . ARG A 1 282 ? 21.375 36.344 13.539 1 91.31 282 ARG A O 1
ATOM 2280 N N . GLU A 1 283 ? 22.734 37.938 12.758 1 89.81 283 GLU A N 1
ATOM 2281 C CA . GLU A 1 283 ? 23.938 37.219 13.133 1 89.81 283 GLU A CA 1
ATOM 2282 C C . GLU A 1 283 ? 23.984 36.969 14.641 1 89.81 283 GLU A C 1
ATOM 2284 O O . GLU A 1 283 ? 23.625 37.844 15.43 1 89.81 283 GLU A O 1
ATOM 2289 N N . GLY A 1 284 ? 24.422 35.75 15 1 87.81 284 GLY A N 1
ATOM 2290 C CA . GLY A 1 284 ? 24.609 35.438 16.406 1 87.81 284 GLY A CA 1
ATOM 2291 C C . GLY A 1 284 ? 23.359 34.938 17.078 1 87.81 284 GLY A C 1
ATOM 2292 O O . GLY A 1 284 ? 23.406 34.5 18.25 1 87.81 284 GLY A O 1
ATOM 2293 N N . THR A 1 285 ? 22.266 34.906 16.422 1 87.38 285 THR A N 1
ATOM 2294 C CA . THR A 1 285 ? 21.016 34.5 17.031 1 87.38 285 THR A CA 1
ATOM 2295 C C . THR A 1 285 ? 20.781 33 16.828 1 87.38 285 THR A C 1
ATOM 2297 O O . THR A 1 285 ? 20.375 32.281 17.75 1 87.38 285 THR A O 1
ATOM 2300 N N . ILE A 1 286 ? 21.031 32.594 15.633 1 88.75 286 ILE A N 1
ATOM 2301 C CA . ILE A 1 286 ? 20.781 31.203 15.297 1 88.75 286 ILE A CA 1
ATOM 2302 C C . ILE A 1 286 ? 22.094 30.469 15.133 1 88.75 286 ILE A C 1
ATOM 2304 O O . ILE A 1 286 ? 22.906 30.812 14.266 1 88.75 286 ILE A O 1
ATOM 2308 N N . GLY A 1 287 ? 22.359 29.547 15.984 1 89.06 287 GLY A N 1
ATOM 2309 C CA . GLY A 1 287 ? 23.484 28.656 15.742 1 89.06 287 GLY A CA 1
ATOM 2310 C C . GLY A 1 287 ? 23.25 27.688 14.602 1 89.06 287 GLY A C 1
ATOM 2311 O O . GLY A 1 287 ? 22.891 28.094 13.492 1 89.06 287 GLY A O 1
ATOM 2312 N N . LYS A 1 288 ? 23.406 26.484 14.891 1 87.94 288 LYS A N 1
ATOM 2313 C CA . LYS A 1 288 ? 23.031 25.469 13.906 1 87.94 288 LYS A CA 1
ATOM 2314 C C . LYS A 1 288 ? 21.5 25.375 13.781 1 87.94 288 LYS A C 1
ATOM 2316 O O . LYS A 1 288 ? 20.797 25.359 14.789 1 87.94 288 LYS A O 1
ATOM 2321 N N . TRP A 1 289 ? 21.094 25.422 12.547 1 91.75 289 TRP A N 1
ATOM 2322 C CA . TRP A 1 289 ? 19.672 25.328 12.289 1 91.75 289 TRP A CA 1
ATOM 2323 C C . TRP A 1 289 ? 19.094 24.016 12.812 1 91.75 289 TRP A C 1
ATOM 2325 O O . TRP A 1 289 ? 19.656 22.938 12.555 1 91.75 289 TRP A O 1
ATOM 2335 N N . GLU A 1 290 ? 18.016 24.109 13.531 1 86.19 290 GLU A N 1
ATOM 2336 C CA . GLU A 1 290 ? 17.312 22.938 14.047 1 86.19 290 GLU A CA 1
ATOM 2337 C C . GLU A 1 290 ? 15.875 22.891 13.539 1 86.19 290 GLU A C 1
ATOM 2339 O O . GLU A 1 290 ? 15.133 23.875 13.672 1 86.19 290 GLU A O 1
ATOM 2344 N N . ARG A 1 291 ? 15.57 21.734 12.984 1 87.38 291 ARG A N 1
ATOM 2345 C CA . ARG A 1 291 ? 14.211 21.562 12.477 1 87.38 291 ARG A CA 1
ATOM 2346 C C . ARG A 1 291 ? 13.211 21.438 13.625 1 87.38 291 ARG A C 1
ATOM 2348 O O . ARG A 1 291 ? 12.172 22.094 13.625 1 87.38 291 ARG A O 1
ATOM 2355 N N . CYS A 1 292 ? 13.547 20.484 14.531 1 84.06 292 CYS A N 1
ATOM 2356 C CA . CYS A 1 292 ? 12.656 20.203 15.656 1 84.06 292 CYS A CA 1
ATOM 2357 C C . CYS A 1 292 ? 13.43 20.203 16.969 1 84.06 292 CYS A C 1
ATOM 2359 O O . CYS A 1 292 ? 14.648 20.016 16.984 1 84.06 292 CYS A O 1
ATOM 2361 N N . TYR A 1 293 ? 12.602 20.578 18.109 1 71.19 293 TYR A N 1
ATOM 2362 C CA . TYR A 1 293 ? 13.195 20.359 19.422 1 71.19 293 TYR A CA 1
ATOM 2363 C C . TYR A 1 293 ? 12.617 19.125 20.078 1 71.19 293 TYR A C 1
ATOM 2365 O O . TYR A 1 293 ? 11.43 18.828 19.922 1 71.19 293 TYR A O 1
ATOM 2373 N N . SER A 1 294 ? 13.344 18.109 20.344 1 61.69 294 SER A N 1
ATOM 2374 C CA . SER A 1 294 ? 12.664 16.953 20.938 1 61.69 294 SER A CA 1
ATOM 2375 C C . SER A 1 294 ? 12.898 16.891 22.438 1 61.69 294 SER A C 1
ATOM 2377 O O . SER A 1 294 ? 11.969 16.641 23.203 1 61.69 294 SER A O 1
ATOM 2379 N N . SER A 1 295 ? 13.938 17.344 22.953 1 64.5 295 SER A N 1
ATOM 2380 C CA . SER A 1 295 ? 14.203 16.828 24.281 1 64.5 295 SER A CA 1
ATOM 2381 C C . SER A 1 295 ? 13.664 17.766 25.359 1 64.5 295 SER A C 1
ATOM 2383 O O . SER A 1 295 ? 13.352 17.328 26.469 1 64.5 295 SER A O 1
ATOM 2385 N N . ASP A 1 296 ? 13.336 19 25 1 79.12 296 ASP A N 1
ATOM 2386 C CA . ASP A 1 296 ? 12.961 19.906 26.078 1 79.12 296 ASP A CA 1
ATOM 2387 C C . ASP A 1 296 ? 11.57 20.5 25.844 1 79.12 296 ASP A C 1
ATOM 2389 O O . ASP A 1 296 ? 11.211 21.516 26.453 1 79.12 296 ASP A O 1
ATOM 2393 N N . PHE A 1 297 ? 10.805 19.906 25 1 87.88 297 PHE A N 1
ATOM 2394 C CA . PHE A 1 297 ? 9.453 20.406 24.734 1 87.88 297 PHE A CA 1
ATOM 2395 C C . PHE A 1 297 ? 8.477 19.812 25.75 1 87.88 297 PHE A C 1
ATOM 2397 O O . PHE A 1 297 ? 8.375 18.594 25.891 1 87.88 297 PHE A O 1
ATOM 2404 N N . GLU A 1 298 ? 7.828 20.672 26.484 1 91 298 GLU A N 1
ATOM 2405 C CA . GLU A 1 298 ? 6.855 20.219 27.484 1 91 298 GLU A CA 1
ATOM 2406 C C . GLU A 1 298 ? 5.5 19.938 26.844 1 91 298 GLU A C 1
ATOM 2408 O O . GLU A 1 298 ? 4.84 20.859 26.344 1 91 298 GLU A O 1
ATOM 2413 N N . LYS A 1 299 ? 5.094 18.688 26.891 1 91.5 299 LYS A N 1
ATOM 2414 C CA . LYS A 1 299 ? 3.805 18.25 26.359 1 91.5 299 LYS A CA 1
ATOM 2415 C C . LYS A 1 299 ? 2.703 18.375 27.406 1 91.5 299 LYS A C 1
ATOM 2417 O O . LYS A 1 299 ? 2.344 17.406 28.062 1 91.5 299 LYS A O 1
ATOM 2422 N N . ASN A 1 300 ? 2.09 19.547 27.469 1 94.5 300 ASN A N 1
ATOM 2423 C CA . ASN A 1 300 ? 1.219 19.797 28.625 1 94.5 300 ASN A CA 1
ATOM 2424 C C . ASN A 1 300 ? -0.249 19.844 28.203 1 94.5 300 ASN A C 1
ATOM 2426 O O . ASN A 1 300 ? -1.12 20.141 29.031 1 94.5 300 ASN A O 1
ATOM 2430 N N . ILE A 1 301 ? -0.668 19.703 26.969 1 96 301 ILE A N 1
ATOM 2431 C CA . ILE A 1 301 ? -2.037 19.438 26.531 1 96 301 ILE A CA 1
ATOM 2432 C C . ILE A 1 301 ? -2.25 17.922 26.391 1 96 301 ILE A C 1
ATOM 2434 O O . ILE A 1 301 ? -1.566 17.266 25.609 1 96 301 ILE A O 1
ATOM 2438 N N . SER A 1 302 ? -3.115 17.359 27.156 1 94.56 302 SER A N 1
ATOM 2439 C CA . SER A 1 302 ? -3.283 15.922 27.266 1 94.56 302 SER A CA 1
ATOM 2440 C C . SER A 1 302 ? -3.857 15.336 25.969 1 94.56 302 SER A C 1
ATOM 2442 O O . SER A 1 302 ? -3.381 14.312 25.484 1 94.56 302 SER A O 1
ATOM 2444 N N . ASP A 1 303 ? -4.953 15.836 25.438 1 96.19 303 ASP A N 1
ATOM 2445 C CA . ASP A 1 303 ? -5.52 15.477 24.141 1 96.19 303 ASP A CA 1
ATOM 2446 C C . ASP A 1 303 ? -6.344 16.625 23.562 1 96.19 303 ASP A C 1
ATOM 2448 O O . ASP A 1 303 ? -6.652 17.594 24.266 1 96.19 303 ASP A O 1
ATOM 2452 N N . SER A 1 304 ? -6.594 16.625 22.375 1 98.19 304 SER A N 1
ATOM 2453 C CA . SER A 1 304 ? -7.258 17.75 21.719 1 98.19 304 SER A CA 1
ATOM 2454 C C . SER A 1 304 ? -8.711 17.422 21.391 1 98.19 304 SER A C 1
ATOM 2456 O O . SER A 1 304 ? -9.383 18.172 20.688 1 98.19 304 SER A O 1
ATOM 2458 N N . PHE A 1 305 ? -9.273 16.25 21.875 1 98.5 305 PHE A N 1
ATOM 2459 C CA . PHE A 1 305 ? -10.625 15.805 21.562 1 98.5 305 PHE A CA 1
ATOM 2460 C C . PHE A 1 305 ? -11.648 16.875 21.953 1 98.5 305 PHE A C 1
ATOM 2462 O O . PHE A 1 305 ? -12.531 17.219 21.172 1 98.5 305 PHE A O 1
ATOM 2469 N N . GLU A 1 306 ? -11.484 17.406 23.172 1 98.38 306 GLU A N 1
ATOM 2470 C CA . GLU A 1 306 ? -12.453 18.375 23.672 1 98.38 306 GLU A CA 1
ATOM 2471 C C . GLU A 1 306 ? -12.438 19.656 22.844 1 98.38 306 GLU A C 1
ATOM 2473 O O . GLU A 1 306 ? -13.477 20.297 22.672 1 98.38 306 GLU A O 1
ATOM 2478 N N . PHE A 1 307 ? -11.266 20.078 22.391 1 98.81 307 PHE A N 1
ATOM 2479 C CA . PHE A 1 307 ? -11.188 21.25 21.547 1 98.81 307 PHE A CA 1
ATOM 2480 C C . PHE A 1 307 ? -11.961 21.031 20.25 1 98.81 307 PHE A C 1
ATOM 2482 O O . PHE A 1 307 ? -12.688 21.922 19.797 1 98.81 307 PHE A O 1
ATOM 2489 N N . HIS A 1 308 ? -11.828 19.844 19.609 1 98.75 308 HIS A N 1
ATOM 2490 C CA . HIS A 1 308 ? -12.594 19.516 18.422 1 98.75 308 HIS A CA 1
ATOM 2491 C C . HIS A 1 308 ? -14.094 19.562 18.703 1 98.75 308 HIS A C 1
ATOM 2493 O O . HIS A 1 308 ? -14.867 20.094 17.891 1 98.75 308 HIS A O 1
ATOM 2499 N N . ALA A 1 309 ? -14.477 18.984 19.828 1 98.5 309 ALA A N 1
ATOM 2500 C CA . ALA A 1 309 ? -15.891 19 20.203 1 98.5 309 ALA A CA 1
ATOM 2501 C C . ALA A 1 309 ? -16.422 20.422 20.328 1 98.5 309 ALA A C 1
ATOM 2503 O O . ALA A 1 309 ? -17.5 20.734 19.828 1 98.5 309 ALA A O 1
ATOM 2504 N N . ASN A 1 310 ? -15.664 21.266 20.984 1 98.56 310 ASN A N 1
ATOM 2505 C CA . ASN A 1 310 ? -16.047 22.656 21.188 1 98.56 310 ASN A CA 1
ATOM 2506 C C . ASN A 1 310 ? -16.125 23.406 19.859 1 98.56 310 ASN A C 1
ATOM 2508 O O . ASN A 1 310 ? -17.078 24.172 19.625 1 98.56 310 ASN A O 1
ATOM 2512 N N . LEU A 1 311 ? -15.141 23.234 19.078 1 98.69 311 LEU A N 1
ATOM 2513 C CA . LEU A 1 311 ? -15.078 23.938 17.797 1 98.69 311 LEU A CA 1
ATOM 2514 C C . LEU A 1 311 ? -16.203 23.484 16.875 1 98.69 311 LEU A C 1
ATOM 2516 O O . LEU A 1 311 ? -16.75 24.297 16.125 1 98.69 311 LEU A O 1
ATOM 2520 N N . SER A 1 312 ? -16.531 22.203 16.969 1 97 312 SER A N 1
ATOM 2521 C CA . SER A 1 312 ? -17.672 21.672 16.219 1 97 312 SER A CA 1
ATOM 2522 C C . SER A 1 312 ? -18.969 22.375 16.609 1 97 312 SER A C 1
ATOM 2524 O O . SER A 1 312 ? -19.781 22.719 15.742 1 97 312 SER A O 1
ATOM 2526 N N . LYS A 1 313 ? -19.156 22.562 17.812 1 97.19 313 LYS A N 1
ATOM 2527 C CA . LYS A 1 313 ? -20.375 23.219 18.328 1 97.19 313 LYS A CA 1
ATOM 2528 C C . LYS A 1 313 ? -20.469 24.656 17.812 1 97.19 313 LYS A C 1
ATOM 2530 O O . LYS A 1 313 ? -21.578 25.172 17.609 1 97.19 313 LYS A O 1
ATOM 2535 N N . LYS A 1 314 ? -19.359 25.266 17.625 1 97.44 314 LYS A N 1
ATOM 2536 C CA . LYS A 1 314 ? -19.328 26.656 17.203 1 97.44 314 LYS A CA 1
ATOM 2537 C C . LYS A 1 314 ? -19.453 26.781 15.695 1 97.44 314 LYS A C 1
ATOM 2539 O O . LYS A 1 314 ? -19.531 27.891 15.164 1 97.44 314 LYS A O 1
ATOM 2544 N N . GLY A 1 315 ? -19.359 25.672 14.992 1 96.19 315 GLY A N 1
ATOM 2545 C CA . GLY A 1 315 ? -19.656 25.672 13.562 1 96.19 315 GLY A CA 1
ATOM 2546 C C . GLY A 1 315 ? -18.422 25.859 12.703 1 96.19 315 GLY A C 1
ATOM 2547 O O . GLY A 1 315 ? -18.531 26.172 11.516 1 96.19 315 GLY A O 1
ATOM 2548 N N . TYR A 1 316 ? -17.234 25.75 13.258 1 98.56 316 TYR A N 1
ATOM 2549 C CA . TYR A 1 316 ? -16.016 25.875 12.469 1 98.56 316 TYR A CA 1
ATOM 2550 C C . TYR A 1 316 ? -15.828 24.672 11.555 1 98.56 316 TYR A C 1
ATOM 2552 O O . TYR A 1 316 ? -16 23.531 11.977 1 98.56 316 TYR A O 1
ATOM 2560 N N . ARG A 1 317 ? -15.484 24.922 10.344 1 98.25 317 ARG A N 1
ATOM 2561 C CA . ARG A 1 317 ? -15.258 23.875 9.352 1 98.25 317 ARG A CA 1
ATOM 2562 C C . ARG A 1 317 ? -13.898 23.219 9.547 1 98.25 317 ARG A C 1
ATOM 2564 O O . ARG A 1 317 ? -12.945 23.859 9.969 1 98.25 317 ARG A O 1
ATOM 2571 N N . SER A 1 318 ? -13.852 21.859 9.258 1 98.69 318 SER A N 1
ATOM 2572 C CA . SER A 1 318 ? -12.547 21.219 9.414 1 98.69 318 SER A CA 1
ATOM 2573 C C . SER A 1 318 ? -12.336 20.141 8.367 1 98.69 318 SER A C 1
ATOM 2575 O O . SER A 1 318 ? -13.289 19.484 7.934 1 98.69 318 SER A O 1
ATOM 2577 N N . LEU A 1 319 ? -11.164 19.969 7.859 1 98.88 319 LEU A N 1
ATOM 2578 C CA . LEU A 1 319 ? -10.664 18.875 7.047 1 98.88 319 LEU A CA 1
ATOM 2579 C C . LEU A 1 319 ? -9.633 18.047 7.816 1 98.88 319 LEU A C 1
ATOM 2581 O O . LEU A 1 319 ? -8.562 18.562 8.156 1 98.88 319 LEU A O 1
ATOM 2585 N N . ILE A 1 320 ? -10.008 16.875 8.156 1 98.88 320 ILE A N 1
ATOM 2586 C CA . ILE A 1 320 ? -9.07 15.922 8.742 1 98.88 320 ILE A CA 1
ATOM 2587 C C . ILE A 1 320 ? -8.695 14.859 7.715 1 98.88 320 ILE A C 1
ATOM 2589 O O . ILE A 1 320 ? -9.57 14.211 7.137 1 98.88 320 ILE A O 1
ATOM 2593 N N . TYR A 1 321 ? -7.434 14.719 7.426 1 98.88 321 TYR A N 1
ATOM 2594 C CA . TYR A 1 321 ? -7.055 13.734 6.418 1 98.88 321 TYR A CA 1
ATOM 2595 C C . TYR A 1 321 ? -5.93 12.844 6.922 1 98.88 321 TYR A C 1
ATOM 2597 O O . TYR A 1 321 ? -5.176 13.227 7.82 1 98.88 321 TYR A O 1
ATOM 2605 N N . SER A 1 322 ? -5.883 11.625 6.469 1 98.75 322 SER A N 1
ATOM 2606 C CA . SER A 1 322 ? -4.891 10.641 6.887 1 98.75 322 SER A CA 1
ATOM 2607 C C . SER A 1 322 ? -4.344 9.867 5.695 1 98.75 322 SER A C 1
ATOM 2609 O O . SER A 1 322 ? -5.109 9.281 4.922 1 98.75 322 SER A O 1
ATOM 2611 N N . GLY A 1 323 ? -2.965 9.961 5.539 1 98.69 323 GLY A N 1
ATOM 2612 C CA . GLY A 1 323 ? -2.396 8.891 4.734 1 98.69 323 GLY A CA 1
ATOM 2613 C C . GLY A 1 323 ? -2.701 7.508 5.273 1 98.69 323 GLY A C 1
ATOM 2614 O O . GLY A 1 323 ? -2.615 7.273 6.484 1 98.69 323 GLY A O 1
ATOM 2615 N N . ASP A 1 324 ? -3.025 6.57 4.422 1 98.31 324 ASP A N 1
ATOM 2616 C CA . ASP A 1 324 ? -3.605 5.32 4.898 1 98.31 324 ASP A CA 1
ATOM 2617 C C . ASP A 1 324 ? -2.521 4.27 5.145 1 98.31 324 ASP A C 1
ATOM 2619 O O . ASP A 1 324 ? -2.816 3.158 5.586 1 98.31 324 ASP A O 1
ATOM 2623 N N . HIS A 1 325 ? -1.262 4.57 4.93 1 98.25 325 HIS A N 1
ATOM 2624 C CA . HIS A 1 325 ? -0.173 3.643 5.215 1 98.25 325 HIS A CA 1
ATOM 2625 C C . HIS A 1 325 ? 0.784 4.219 6.25 1 98.25 325 HIS A C 1
ATOM 2627 O O . HIS A 1 325 ? 1.998 4.02 6.16 1 98.25 325 HIS A O 1
ATOM 2633 N N . ASP A 1 326 ? 0.272 4.902 7.207 1 97.88 326 ASP A N 1
ATOM 2634 C CA . ASP A 1 326 ? 0.968 5.508 8.336 1 97.88 326 ASP A CA 1
ATOM 2635 C C . ASP A 1 326 ? 0.766 4.691 9.609 1 97.88 326 ASP A C 1
ATOM 2637 O O . ASP A 1 326 ? -0.347 4.613 10.133 1 97.88 326 ASP A O 1
ATOM 2641 N N . VAL A 1 327 ? 1.835 4.152 10.148 1 97.38 327 VAL A N 1
ATOM 2642 C CA . VAL A 1 327 ? 1.735 3.396 11.391 1 97.38 327 VAL A CA 1
ATOM 2643 C C . VAL A 1 327 ? 1.743 4.352 12.578 1 97.38 327 VAL A C 1
ATOM 2645 O O . VAL A 1 327 ? 1.152 4.059 13.625 1 97.38 327 VAL A O 1
ATOM 2648 N N . VAL A 1 328 ? 2.383 5.484 12.461 1 96.44 328 VAL A N 1
ATOM 2649 C CA . VAL A 1 328 ? 2.564 6.422 13.57 1 96.44 328 VAL A CA 1
ATOM 2650 C C . VAL A 1 328 ? 1.206 6.93 14.047 1 96.44 328 VAL A C 1
ATOM 2652 O O . VAL A 1 328 ? 0.901 6.875 15.234 1 96.44 328 VAL A O 1
ATOM 2655 N N . VAL A 1 329 ? 0.447 7.387 13.164 1 97.94 329 VAL A N 1
ATOM 2656 C CA . VAL A 1 329 ? -0.94 7.77 13.406 1 97.94 329 VAL A CA 1
ATOM 2657 C C . VAL A 1 329 ? -1.853 7.082 12.391 1 97.94 329 VAL A C 1
ATOM 2659 O O . VAL A 1 329 ? -2.201 7.668 11.367 1 97.94 329 VAL A O 1
ATOM 2662 N N . PRO A 1 330 ? -2.285 5.871 12.727 1 97.88 330 PRO A N 1
ATOM 2663 C CA . PRO A 1 330 ? -3.133 5.137 11.781 1 97.88 330 PRO A CA 1
ATOM 2664 C C . PRO A 1 330 ? -4.43 5.875 11.461 1 97.88 330 PRO A C 1
ATOM 2666 O O . PRO A 1 330 ? -5.004 6.531 12.336 1 97.88 330 PRO A O 1
ATOM 2669 N N . PHE A 1 331 ? -4.898 5.777 10.211 1 98.12 331 PHE A N 1
ATOM 2670 C CA . PHE A 1 331 ? -6.16 6.41 9.836 1 98.12 331 PHE A CA 1
ATOM 2671 C C . PHE A 1 331 ? -7.309 5.875 10.68 1 98.12 331 PHE A C 1
ATOM 2673 O O . PHE A 1 331 ? -8.281 6.582 10.93 1 98.12 331 PHE A O 1
ATOM 2680 N N . THR A 1 332 ? -7.184 4.625 11.195 1 97.25 332 THR A N 1
ATOM 2681 C CA . THR A 1 332 ? -8.219 4.023 12.031 1 97.25 332 THR A CA 1
ATOM 2682 C C . THR A 1 332 ? -8.328 4.75 13.367 1 97.25 332 THR A C 1
ATOM 2684 O O . THR A 1 332 ? -9.414 4.844 13.945 1 97.25 332 THR A O 1
ATOM 2687 N N . SER A 1 333 ? -7.188 5.203 13.867 1 97 333 SER A N 1
ATOM 2688 C CA . SER A 1 333 ? -7.207 6.004 15.086 1 97 333 SER A CA 1
ATOM 2689 C C . SER A 1 333 ? -7.965 7.312 14.883 1 97 333 SER A C 1
ATOM 2691 O O . SER A 1 333 ? -8.75 7.723 15.734 1 97 333 SER A O 1
ATOM 2693 N N . THR A 1 334 ? -7.707 7.969 13.789 1 98.12 334 THR A N 1
ATOM 2694 C CA . THR A 1 334 ? -8.398 9.203 13.438 1 98.12 334 THR A CA 1
ATOM 2695 C C . THR A 1 334 ? -9.898 8.969 13.312 1 98.12 334 THR A C 1
ATOM 2697 O O . THR A 1 334 ? -10.703 9.734 13.852 1 98.12 334 THR A O 1
ATOM 2700 N N . GLN A 1 335 ? -10.242 7.906 12.656 1 96.81 335 GLN A N 1
ATOM 2701 C CA . GLN A 1 335 ? -11.656 7.57 12.492 1 96.81 335 GLN A CA 1
ATOM 2702 C C . GLN A 1 335 ? -12.328 7.344 13.844 1 96.81 335 GLN A C 1
ATOM 2704 O O . GLN A 1 335 ? -13.492 7.699 14.031 1 96.81 335 GLN A O 1
ATOM 2709 N N . ALA A 1 336 ? -11.617 6.738 14.734 1 96.31 336 ALA A N 1
ATOM 2710 C CA . ALA A 1 336 ? -12.18 6.383 16.031 1 96.31 336 ALA A CA 1
ATOM 2711 C C . ALA A 1 336 ? -12.602 7.629 16.812 1 96.31 336 ALA A C 1
ATOM 2713 O O . ALA A 1 336 ? -13.711 7.691 17.344 1 96.31 336 ALA A O 1
ATOM 2714 N N . TRP A 1 337 ? -11.68 8.641 16.938 1 97.62 337 TRP A N 1
ATOM 2715 C CA . TRP A 1 337 ? -12.062 9.797 17.734 1 97.62 337 TRP A CA 1
ATOM 2716 C C . TRP A 1 337 ? -13.109 10.633 17 1 97.62 337 TRP A C 1
ATOM 2718 O O . TRP A 1 337 ? -13.945 11.281 17.641 1 97.62 337 TRP A O 1
ATOM 2728 N N . ILE A 1 338 ? -13.117 10.656 15.641 1 98 338 ILE A N 1
ATOM 2729 C CA . ILE A 1 338 ? -14.156 11.367 14.898 1 98 338 ILE A CA 1
ATOM 2730 C C . ILE A 1 338 ? -15.516 10.734 15.18 1 98 338 ILE A C 1
ATOM 2732 O O . ILE A 1 338 ? -16.5 11.438 15.406 1 98 338 ILE A O 1
ATOM 2736 N N . ARG A 1 339 ? -15.57 9.406 15.125 1 96.38 339 ARG A N 1
ATOM 2737 C CA . ARG A 1 339 ? -16.797 8.695 15.453 1 96.38 339 ARG A CA 1
ATOM 2738 C C . ARG A 1 339 ? -17.281 9.031 16.859 1 96.38 339 ARG A C 1
ATOM 2740 O O . ARG A 1 339 ? -18.484 9.172 17.094 1 96.38 339 ARG A O 1
ATOM 2747 N N . ALA A 1 340 ? -16.375 9.195 17.766 1 97.12 340 ALA A N 1
ATOM 2748 C CA . ALA A 1 340 ? -16.703 9.469 19.156 1 97.12 340 ALA A CA 1
ATOM 2749 C C . ALA A 1 340 ? -17.344 10.844 19.312 1 97.12 340 ALA A C 1
ATOM 2751 O O . ALA A 1 340 ? -18.016 11.117 20.312 1 97.12 340 ALA A O 1
ATOM 2752 N N . LEU A 1 341 ? -17.062 11.781 18.391 1 97.62 341 LEU A N 1
ATOM 2753 C CA . LEU A 1 341 ? -17.734 13.078 18.422 1 97.62 341 LEU A CA 1
ATOM 2754 C C . LEU A 1 341 ? -19.25 12.906 18.25 1 97.62 341 LEU A C 1
ATOM 2756 O O . LEU A 1 341 ? -20.031 13.766 18.656 1 97.62 341 LEU A O 1
ATOM 2760 N N . ASN A 1 342 ? -19.734 11.836 17.609 1 97 342 ASN A N 1
ATOM 2761 C CA . ASN A 1 342 ? -21.125 11.391 17.547 1 97 342 ASN A CA 1
ATOM 2762 C C . ASN A 1 342 ? -21.984 12.359 16.766 1 97 342 ASN A C 1
ATOM 2764 O O . ASN A 1 342 ? -23.078 12.719 17.203 1 97 342 ASN A O 1
ATOM 2768 N N . TYR A 1 343 ? -21.5 12.852 15.648 1 97.81 343 TYR A N 1
ATOM 2769 C CA . TYR A 1 343 ? -22.281 13.656 14.727 1 97.81 343 TYR A CA 1
ATOM 2770 C C . TYR A 1 343 ? -22.859 12.797 13.602 1 97.81 343 TYR A C 1
ATOM 2772 O O . TYR A 1 343 ? -22.297 11.758 13.258 1 97.81 343 TYR A O 1
ATOM 2780 N N . SER A 1 344 ? -23.953 13.219 13.039 1 97.38 344 SER A N 1
ATOM 2781 C CA . SER A 1 344 ? -24.578 12.469 11.953 1 97.38 344 SER A CA 1
ATOM 2782 C C . SER A 1 344 ? -23.766 12.547 10.672 1 97.38 344 SER A C 1
ATOM 2784 O O . SER A 1 344 ? -23.062 13.531 10.438 1 97.38 344 SER A O 1
ATOM 2786 N N . ILE A 1 345 ? -23.828 11.516 9.922 1 96.62 345 ILE A N 1
ATOM 2787 C CA . ILE A 1 345 ? -23.156 11.43 8.633 1 96.62 345 ILE A CA 1
ATOM 2788 C C . ILE A 1 345 ? -23.984 12.125 7.566 1 96.62 345 ILE A C 1
ATOM 2790 O O . ILE A 1 345 ? -25.203 11.891 7.461 1 96.62 345 ILE A O 1
ATOM 2794 N N . VAL A 1 346 ? -23.406 13.062 6.848 1 96.06 346 VAL A N 1
ATOM 2795 C CA . VAL A 1 346 ? -24.078 13.789 5.777 1 96.06 346 VAL A CA 1
ATOM 2796 C C . VAL A 1 346 ? -23.797 13.117 4.434 1 96.06 346 VAL A C 1
ATOM 2798 O O . VAL A 1 346 ? -24.703 12.93 3.621 1 96.06 346 VAL A O 1
ATOM 2801 N N . ASP A 1 347 ? -22.594 12.859 4.121 1 95.56 347 ASP A N 1
ATOM 2802 C CA . ASP A 1 347 ? -22.141 12.078 2.977 1 95.56 347 ASP A CA 1
ATOM 2803 C C . ASP A 1 347 ? -21.391 10.828 3.43 1 95.56 347 ASP A C 1
ATOM 2805 O O . ASP A 1 347 ? -20.344 10.922 4.062 1 95.56 347 ASP A O 1
ATOM 2809 N N . ASP A 1 348 ? -21.969 9.672 3.053 1 95.56 348 ASP A N 1
ATOM 2810 C CA . ASP A 1 348 ? -21.422 8.414 3.547 1 95.56 348 ASP A CA 1
ATOM 2811 C C . ASP A 1 348 ? -20.078 8.117 2.912 1 95.56 348 ASP A C 1
ATOM 2813 O O . ASP A 1 348 ? -19.656 8.797 1.973 1 95.56 348 ASP A O 1
ATOM 2817 N N . TRP A 1 349 ? -19.422 7.152 3.545 1 97.38 349 TRP A N 1
ATOM 2818 C CA . TRP A 1 349 ? -18.094 6.715 3.133 1 97.38 349 TRP A CA 1
ATOM 2819 C C . TRP A 1 349 ? -18.078 6.32 1.661 1 97.38 349 TRP A C 1
ATOM 2821 O O . TRP A 1 349 ? -18.844 5.434 1.242 1 97.38 349 TRP A O 1
ATOM 2831 N N . ARG A 1 350 ? -17.25 6.965 0.851 1 96.94 350 ARG A N 1
ATOM 2832 C CA . ARG A 1 350 ? -17.172 6.73 -0.587 1 96.94 350 ARG A CA 1
ATOM 2833 C C . ARG A 1 350 ? -15.805 7.109 -1.131 1 96.94 350 ARG A C 1
ATOM 2835 O O . ARG A 1 350 ? -15.078 7.891 -0.513 1 96.94 350 ARG A O 1
ATOM 2842 N N . PRO A 1 351 ? -15.445 6.582 -2.295 1 97.31 351 PRO A N 1
ATOM 2843 C CA . PRO A 1 351 ? -14.18 7.016 -2.896 1 97.31 351 PRO A CA 1
ATOM 2844 C C . PRO A 1 351 ? -14.25 8.438 -3.449 1 97.31 351 PRO A C 1
ATOM 2846 O O . PRO A 1 351 ? -15.312 8.883 -3.885 1 97.31 351 PRO A O 1
ATOM 2849 N N . TRP A 1 352 ? -13.203 9.188 -3.33 1 97.88 352 TRP A N 1
ATOM 2850 C CA . TRP A 1 352 ? -13.016 10.422 -4.082 1 97.88 352 TRP A CA 1
ATOM 2851 C C . TRP A 1 352 ? -11.922 10.258 -5.129 1 97.88 352 TRP A C 1
ATOM 2853 O O . TRP A 1 352 ? -11.102 9.344 -5.047 1 97.88 352 TRP A O 1
ATOM 2863 N N . PHE A 1 353 ? -11.938 11.094 -6.195 1 97 353 PHE A N 1
ATOM 2864 C CA . PHE A 1 353 ? -11.172 10.766 -7.395 1 97 353 PHE A CA 1
ATOM 2865 C C . PHE A 1 353 ? -10.234 11.906 -7.77 1 97 353 PHE A C 1
ATOM 2867 O O . PHE A 1 353 ? -10.539 13.078 -7.512 1 97 353 PHE A O 1
ATOM 2874 N N . VAL A 1 354 ? -9.141 11.625 -8.266 1 96.44 354 VAL A N 1
ATOM 2875 C CA . VAL A 1 354 ? -8.188 12.531 -8.906 1 96.44 354 VAL A CA 1
ATOM 2876 C C . VAL A 1 354 ? -7.746 11.953 -10.25 1 96.44 354 VAL A C 1
ATOM 2878 O O . VAL A 1 354 ? -7.18 10.859 -10.305 1 96.44 354 VAL A O 1
ATOM 2881 N N . ASN A 1 355 ? -8.008 12.664 -11.344 1 92.19 355 ASN A N 1
ATOM 2882 C CA . ASN A 1 355 ? -7.656 12.219 -12.688 1 92.19 355 ASN A CA 1
ATOM 2883 C C . ASN A 1 355 ? -8.203 10.82 -12.969 1 92.19 355 ASN A C 1
ATOM 2885 O O . ASN A 1 355 ? -7.473 9.945 -13.445 1 92.19 355 ASN A O 1
ATOM 2889 N N . GLY A 1 356 ? -9.383 10.594 -12.562 1 92.31 356 GLY A N 1
ATOM 2890 C CA . GLY A 1 356 ? -10.086 9.359 -12.883 1 92.31 356 GLY A CA 1
ATOM 2891 C C . GLY A 1 356 ? -9.664 8.188 -12.008 1 92.31 356 GLY A C 1
ATOM 2892 O O . GLY A 1 356 ? -10.141 7.066 -12.188 1 92.31 356 GLY A O 1
ATOM 2893 N N . GLN A 1 357 ? -8.781 8.352 -11.078 1 94.94 357 GLN A N 1
ATOM 2894 C CA . GLN A 1 357 ? -8.312 7.312 -10.172 1 94.94 357 GLN A CA 1
ATOM 2895 C C . GLN A 1 357 ? -8.75 7.598 -8.742 1 94.94 357 GLN A C 1
ATOM 2897 O O . GLN A 1 357 ? -8.867 8.758 -8.336 1 94.94 357 GLN A O 1
ATOM 2902 N N . VAL A 1 358 ? -9.047 6.574 -7.953 1 96.88 358 VAL A N 1
ATOM 2903 C CA . VAL A 1 358 ? -9.391 6.75 -6.547 1 96.88 358 VAL A CA 1
ATOM 2904 C C . VAL A 1 358 ? -8.227 7.395 -5.805 1 96.88 358 VAL A C 1
ATOM 2906 O O . VAL A 1 358 ? -7.113 6.855 -5.789 1 96.88 358 VAL A O 1
ATOM 2909 N N . GLY A 1 359 ? -8.438 8.57 -5.258 1 97.81 359 GLY A N 1
ATOM 2910 C CA . GLY A 1 359 ? -7.445 9.242 -4.438 1 97.81 359 GLY A CA 1
ATOM 2911 C C . GLY A 1 359 ? -7.461 8.789 -2.988 1 97.81 359 GLY A C 1
ATOM 2912 O O . GLY A 1 359 ? -6.457 8.906 -2.283 1 97.81 359 GLY A O 1
ATOM 2913 N N . GLY A 1 360 ? -8.562 8.305 -2.57 1 98.25 360 GLY A N 1
ATOM 2914 C CA . GLY A 1 360 ? -8.859 7.832 -1.229 1 98.25 360 GLY A CA 1
ATOM 2915 C C . GLY A 1 360 ? -10.352 7.719 -0.954 1 98.25 360 GLY A C 1
ATOM 2916 O O . GLY A 1 360 ? -11.133 7.469 -1.869 1 98.25 360 GLY A O 1
ATOM 2917 N N . TYR A 1 361 ? -10.664 7.758 0.273 1 98.5 361 TYR A N 1
ATOM 2918 C CA . TYR A 1 361 ? -12.062 7.695 0.69 1 98.5 361 TYR A CA 1
ATOM 2919 C C . TYR A 1 361 ? -12.406 8.852 1.617 1 98.5 361 TYR A C 1
ATOM 2921 O O . TYR A 1 361 ? -11.523 9.438 2.246 1 98.5 361 TYR A O 1
ATOM 2929 N N . THR A 1 362 ? -13.656 9.18 1.651 1 98.38 362 THR A N 1
ATOM 2930 C CA . THR A 1 362 ? -14.039 10.375 2.395 1 98.38 362 THR A CA 1
ATOM 2931 C C . THR A 1 362 ? -15.43 10.211 2.998 1 98.38 362 THR A C 1
ATOM 2933 O O . THR A 1 362 ? -16.188 9.32 2.605 1 98.38 362 THR A O 1
ATOM 2936 N N . ARG A 1 363 ? -15.703 10.969 3.988 1 97.5 363 ARG A N 1
ATOM 2937 C CA . ARG A 1 363 ? -16.984 11.086 4.676 1 97.5 363 ARG A CA 1
ATOM 2938 C C . ARG A 1 363 ? -17.156 12.477 5.273 1 97.5 363 ARG A C 1
ATOM 2940 O O . ARG A 1 363 ? -16.203 13.062 5.793 1 97.5 363 ARG A O 1
ATOM 2947 N N . THR A 1 364 ? -18.312 13 5.168 1 97.88 364 THR A N 1
ATOM 2948 C CA . THR A 1 364 ? -18.625 14.305 5.758 1 97.88 364 THR A CA 1
ATOM 2949 C C . THR A 1 364 ? -19.656 14.172 6.863 1 97.88 364 THR A C 1
ATOM 2951 O O . THR A 1 364 ? -20.562 13.336 6.773 1 97.88 364 THR A O 1
ATOM 2954 N N . TYR A 1 365 ? -19.562 15.008 7.84 1 97.75 365 TYR A N 1
ATOM 2955 C CA . TYR A 1 365 ? -20.422 14.961 9.023 1 97.75 365 TYR A CA 1
ATOM 2956 C C . TYR A 1 365 ? -21.188 16.266 9.18 1 97.75 365 TYR A C 1
ATOM 2958 O O . TYR A 1 365 ? -20.859 17.266 8.562 1 97.75 365 TYR A O 1
ATOM 2966 N N . SER A 1 366 ? -22.203 16.266 9.984 1 98 366 SER A N 1
ATOM 2967 C CA . SER A 1 366 ? -23.125 17.375 10.141 1 98 366 SER A CA 1
ATOM 2968 C C . SER A 1 366 ? -22.469 18.547 10.867 1 98 366 SER A C 1
ATOM 2970 O O . SER A 1 366 ? -23 19.656 10.875 1 98 366 SER A O 1
ATOM 2972 N N . ASN A 1 367 ? -21.344 18.391 11.508 1 97.12 367 ASN A N 1
ATOM 2973 C CA . ASN A 1 367 ? -20.625 19.469 12.164 1 97.12 367 ASN A CA 1
ATOM 2974 C C . ASN A 1 367 ? -19.656 20.156 11.195 1 97.12 367 ASN A C 1
ATOM 2976 O O . ASN A 1 367 ? -18.719 20.828 11.617 1 97.12 367 ASN A O 1
ATOM 2980 N N . GLN A 1 368 ? -19.781 19.891 9.914 1 97.06 368 GLN A N 1
ATOM 2981 C CA . GLN A 1 368 ? -19 20.5 8.836 1 97.06 368 GLN A CA 1
ATOM 2982 C C . GLN A 1 368 ? -17.562 19.953 8.82 1 97.06 368 GLN A C 1
ATOM 2984 O O . GLN A 1 368 ? -16.656 20.625 8.352 1 97.06 368 GLN A O 1
ATOM 2989 N N . MET A 1 369 ? -17.375 18.797 9.406 1 98.38 369 MET A N 1
ATOM 2990 C CA . MET A 1 369 ? -16.094 18.094 9.328 1 98.38 369 MET A CA 1
ATOM 2991 C C . MET A 1 369 ? -16.078 17.141 8.141 1 98.38 369 MET A C 1
ATOM 2993 O O . MET A 1 369 ? -17.047 16.422 7.883 1 98.38 369 MET A O 1
ATOM 2997 N N . THR A 1 370 ? -15.047 17.188 7.375 1 98.62 370 THR A N 1
ATOM 2998 C CA . THR A 1 370 ? -14.734 16.219 6.336 1 98.62 370 THR A CA 1
ATOM 2999 C C . THR A 1 370 ? -13.523 15.367 6.727 1 98.62 370 THR A C 1
ATOM 3001 O O . THR A 1 370 ? -12.5 15.906 7.141 1 98.62 370 THR A O 1
ATOM 3004 N N . PHE A 1 371 ? -13.703 14.102 6.754 1 98.62 371 PHE A N 1
ATOM 3005 C CA . PHE A 1 371 ? -12.586 13.18 6.902 1 98.62 371 PHE A CA 1
ATOM 3006 C C . PHE A 1 371 ? -12.234 12.539 5.566 1 98.62 371 PHE A C 1
ATOM 3008 O O . PHE A 1 371 ? -13.117 12.18 4.789 1 98.62 371 PHE A O 1
ATOM 3015 N N . ALA A 1 372 ? -10.977 12.477 5.238 1 98.81 372 ALA A N 1
ATOM 3016 C CA . ALA A 1 372 ? -10.539 11.836 4 1 98.81 372 ALA A CA 1
ATOM 3017 C C . ALA A 1 372 ? -9.266 11.031 4.223 1 98.81 372 ALA A C 1
ATOM 3019 O O . ALA A 1 372 ? -8.359 11.469 4.938 1 98.81 372 ALA A O 1
ATOM 3020 N N . THR A 1 373 ? -9.234 9.859 3.686 1 98.69 373 THR A N 1
ATOM 3021 C CA . THR A 1 373 ? -7.973 9.141 3.57 1 98.69 373 THR A CA 1
ATOM 3022 C C . THR A 1 373 ? -7.305 9.43 2.23 1 98.69 373 THR A C 1
ATOM 3024 O O . THR A 1 373 ? -7.965 9.859 1.281 1 98.69 373 THR A O 1
ATOM 3027 N N . VAL A 1 374 ? -6.062 9.359 2.221 1 98.69 374 VAL A N 1
ATOM 3028 C CA . VAL A 1 374 ? -5.289 9.445 0.985 1 98.69 374 VAL A CA 1
ATOM 3029 C C . VAL A 1 374 ? -4.625 8.102 0.698 1 98.69 374 VAL A C 1
ATOM 3031 O O . VAL A 1 374 ? -3.771 7.645 1.463 1 98.69 374 VAL A O 1
ATOM 3034 N N . LYS A 1 375 ? -5.004 7.449 -0.393 1 97.88 375 LYS A N 1
ATOM 3035 C CA . LYS A 1 375 ? -4.613 6.086 -0.741 1 97.88 375 LYS A CA 1
ATOM 3036 C C . LYS A 1 375 ? -3.119 6.004 -1.047 1 97.88 375 LYS A C 1
ATOM 3038 O O . LYS A 1 375 ? -2.594 6.809 -1.818 1 97.88 375 LYS A O 1
ATOM 3043 N N . GLY A 1 376 ? -2.451 4.953 -0.441 1 97.06 376 GLY A N 1
ATOM 3044 C CA . GLY A 1 376 ? -1.044 4.707 -0.712 1 97.06 376 GLY A CA 1
ATOM 3045 C C . GLY A 1 376 ? -0.129 5.773 -0.146 1 97.06 376 GLY A C 1
ATOM 3046 O O . GLY A 1 376 ? 0.971 5.992 -0.659 1 97.06 376 GLY A O 1
ATOM 3047 N N . SER A 1 377 ? -0.579 6.504 0.864 1 97.69 377 SER A N 1
ATOM 3048 C CA . SER A 1 377 ? 0.17 7.645 1.38 1 97.69 377 SER A CA 1
ATOM 3049 C C . SER A 1 377 ? 0.63 7.402 2.814 1 97.69 377 SER A C 1
ATOM 3051 O O . SER A 1 377 ? 0.092 6.535 3.506 1 97.69 377 SER A O 1
ATOM 3053 N N . GLY A 1 378 ? 1.675 8.141 3.258 1 96.94 378 GLY A N 1
ATOM 3054 C CA . GLY A 1 378 ? 2.236 7.988 4.594 1 96.94 378 GLY A CA 1
ATOM 3055 C C . GLY A 1 378 ? 1.821 9.094 5.543 1 96.94 378 GLY A C 1
ATOM 3056 O O . GLY A 1 378 ? 0.729 9.656 5.418 1 96.94 378 GLY A O 1
ATOM 3057 N N . HIS A 1 379 ? 2.635 9.359 6.559 1 96.19 379 HIS A N 1
ATOM 3058 C CA . HIS A 1 379 ? 2.383 10.211 7.715 1 96.19 379 HIS A CA 1
ATOM 3059 C C . HIS A 1 379 ? 2.225 11.672 7.297 1 96.19 379 HIS A C 1
ATOM 3061 O O . HIS A 1 379 ? 1.314 12.359 7.762 1 96.19 379 HIS A O 1
ATOM 3067 N N . THR A 1 380 ? 3.191 12.148 6.465 1 95.75 380 THR A N 1
ATOM 3068 C CA . THR A 1 380 ? 3.094 13.469 5.852 1 95.75 380 THR A CA 1
ATOM 3069 C C . THR A 1 380 ? 2.553 13.367 4.43 1 95.75 380 THR A C 1
ATOM 3071 O O . THR A 1 380 ? 3.297 13.547 3.463 1 95.75 380 THR A O 1
ATOM 3074 N N . ALA A 1 381 ? 1.264 13.148 4.367 1 97.69 381 ALA A N 1
ATOM 3075 C CA . ALA A 1 381 ? 0.589 12.703 3.152 1 97.69 381 ALA A CA 1
ATOM 3076 C C . ALA A 1 381 ? 0.934 13.602 1.971 1 97.69 381 ALA A C 1
ATOM 3078 O O . ALA A 1 381 ? 1.27 13.109 0.888 1 97.69 381 ALA A O 1
ATOM 3079 N N . PRO A 1 382 ? 0.948 15 2.121 1 97.5 382 PRO A N 1
ATOM 3080 C CA . PRO A 1 382 ? 1.253 15.852 0.969 1 97.5 382 PRO A CA 1
ATOM 3081 C C . PRO A 1 382 ? 2.68 15.664 0.457 1 97.5 382 PRO A C 1
ATOM 3083 O O . PRO A 1 382 ? 2.986 16.031 -0.677 1 97.5 382 PRO A O 1
ATOM 3086 N N . GLU A 1 383 ? 3.535 15.172 1.364 1 94.81 383 GLU A N 1
ATOM 3087 C CA . GLU A 1 383 ? 4.906 14.898 0.941 1 94.81 383 GLU A CA 1
ATOM 3088 C C . GLU A 1 383 ? 4.969 13.664 0.042 1 94.81 383 GLU A C 1
ATOM 3090 O O . GLU A 1 383 ? 5.746 13.633 -0.915 1 94.81 383 GLU A O 1
ATOM 3095 N N . TYR A 1 384 ? 4.125 12.688 0.301 1 94.88 384 TYR A N 1
ATOM 3096 C CA . TYR A 1 384 ? 4.172 11.406 -0.391 1 94.88 384 TYR A CA 1
ATOM 3097 C C . TYR A 1 384 ? 3.303 11.422 -1.641 1 94.88 384 TYR A C 1
ATOM 3099 O O . TYR A 1 384 ? 3.627 10.781 -2.643 1 94.88 384 TYR A O 1
ATOM 3107 N N . THR A 1 385 ? 2.164 12.062 -1.539 1 96.81 385 THR A N 1
ATOM 3108 C CA . THR A 1 385 ? 1.192 12.102 -2.627 1 96.81 385 THR A CA 1
ATOM 3109 C C . THR A 1 385 ? 0.713 13.531 -2.871 1 96.81 385 THR A C 1
ATOM 3111 O O . THR A 1 385 ? -0.457 13.852 -2.645 1 96.81 385 THR A O 1
ATOM 3114 N N . PRO A 1 386 ? 1.574 14.383 -3.426 1 97.38 386 PRO A N 1
ATOM 3115 C CA . PRO A 1 386 ? 1.261 15.805 -3.574 1 97.38 386 PRO A CA 1
ATOM 3116 C C . PRO A 1 386 ? 0.068 16.047 -4.496 1 97.38 386 PRO A C 1
ATOM 3118 O O . PRO A 1 386 ? -0.731 16.953 -4.25 1 97.38 386 PRO A O 1
ATOM 3121 N N . GLU A 1 387 ? -0.107 15.234 -5.566 1 97.75 387 GLU A N 1
ATOM 3122 C CA . GLU A 1 387 ? -1.211 15.43 -6.5 1 97.75 387 GLU A CA 1
ATOM 3123 C C . GLU A 1 387 ? -2.557 15.195 -5.82 1 97.75 387 GLU A C 1
ATOM 3125 O O . GLU A 1 387 ? -3.475 16.016 -5.957 1 97.75 387 GLU A O 1
ATOM 3130 N N . GLN A 1 388 ? -2.668 14.109 -5.156 1 98.44 388 GLN A N 1
ATOM 3131 C CA . GLN A 1 388 ? -3.906 13.773 -4.465 1 98.44 388 GLN A CA 1
ATOM 3132 C C . GLN A 1 388 ? -4.227 14.789 -3.375 1 98.44 388 GLN A C 1
ATOM 3134 O O . GLN A 1 388 ? -5.363 15.25 -3.26 1 98.44 388 GLN A O 1
ATOM 3139 N N . CYS A 1 389 ? -3.236 15.156 -2.598 1 98.81 389 CYS A N 1
ATOM 3140 C CA . CYS A 1 389 ? -3.459 16.062 -1.479 1 98.81 389 CYS A CA 1
ATOM 3141 C C . CYS A 1 389 ? -3.797 17.469 -1.973 1 98.81 389 CYS A C 1
ATOM 3143 O O . CYS A 1 389 ? -4.586 18.172 -1.348 1 98.81 389 CYS A O 1
ATOM 3145 N N . PHE A 1 390 ? -3.18 17.875 -3.104 1 98.62 390 PHE A N 1
ATOM 3146 C CA . PHE A 1 390 ? -3.512 19.156 -3.707 1 98.62 390 PHE A CA 1
ATOM 3147 C C . PHE A 1 390 ? -4.969 19.188 -4.156 1 98.62 390 PHE A C 1
ATOM 3149 O O . PHE A 1 390 ? -5.688 20.156 -3.877 1 98.62 390 PHE A O 1
ATOM 3156 N N . ALA A 1 391 ? -5.391 18.141 -4.832 1 98.56 391 ALA A N 1
ATOM 3157 C CA . ALA A 1 391 ? -6.777 18.047 -5.277 1 98.56 391 ALA A CA 1
ATOM 3158 C C . ALA A 1 391 ? -7.738 18.047 -4.09 1 98.56 391 ALA A C 1
ATOM 3160 O O . ALA A 1 391 ? -8.758 18.75 -4.109 1 98.56 391 ALA A O 1
ATOM 3161 N N . MET A 1 392 ? -7.449 17.266 -3.057 1 98.75 392 MET A N 1
ATOM 3162 C CA . MET A 1 392 ? -8.242 17.203 -1.834 1 98.75 392 MET A CA 1
ATOM 3163 C C . MET A 1 392 ? -8.391 18.578 -1.207 1 98.75 392 MET A C 1
ATOM 3165 O O . MET A 1 392 ? -9.5 19.031 -0.942 1 98.75 392 MET A O 1
ATOM 3169 N N . PHE A 1 393 ? -7.289 19.312 -1.064 1 98.75 393 PHE A N 1
ATOM 3170 C CA . PHE A 1 393 ? -7.27 20.609 -0.408 1 98.75 393 PHE A CA 1
ATOM 3171 C C . PHE A 1 393 ? -8.047 21.641 -1.225 1 98.75 393 PHE A C 1
ATOM 3173 O O . PHE A 1 393 ? -8.891 22.359 -0.688 1 98.75 393 PHE A O 1
ATOM 3180 N N . THR A 1 394 ? -7.727 21.719 -2.523 1 98.25 394 THR A N 1
ATOM 3181 C CA . THR A 1 394 ? -8.312 22.766 -3.357 1 98.25 394 THR A CA 1
ATOM 3182 C C . THR A 1 394 ? -9.828 22.625 -3.418 1 98.25 394 THR A C 1
ATOM 3184 O O . THR A 1 394 ? -10.555 23.609 -3.383 1 98.25 394 THR A O 1
ATOM 3187 N N . ARG A 1 395 ? -10.289 21.406 -3.451 1 98.38 395 ARG A N 1
ATOM 3188 C CA . ARG A 1 395 ? -11.734 21.188 -3.457 1 98.38 395 ARG A CA 1
ATOM 3189 C C . ARG A 1 395 ? -12.344 21.562 -2.111 1 98.38 395 ARG A C 1
ATOM 3191 O O . ARG A 1 395 ? -13.32 22.312 -2.053 1 98.38 395 ARG A O 1
ATOM 3198 N N . TRP A 1 396 ? -11.75 21.094 -1.058 1 98.56 396 TRP A N 1
ATOM 3199 C CA . TRP A 1 396 ? -12.305 21.359 0.267 1 98.56 396 TRP A CA 1
ATOM 3200 C C . TRP A 1 396 ? -12.336 22.844 0.571 1 98.56 396 TRP A C 1
ATOM 3202 O O . TRP A 1 396 ? -13.359 23.375 1.02 1 98.56 396 TRP A O 1
ATOM 3212 N N . ILE A 1 397 ? -11.188 23.547 0.263 1 98.5 397 ILE A N 1
ATOM 3213 C CA . ILE A 1 397 ? -11.062 24.938 0.647 1 98.5 397 ILE A CA 1
ATOM 3214 C C . ILE A 1 397 ? -12.023 25.797 -0.185 1 98.5 397 ILE A C 1
ATOM 3216 O O . ILE A 1 397 ? -12.445 26.875 0.247 1 98.5 397 ILE A O 1
ATOM 3220 N N . SER A 1 398 ? -12.391 25.312 -1.35 1 97.25 398 SER A N 1
ATOM 3221 C CA . SER A 1 398 ? -13.289 26.031 -2.25 1 97.25 398 SER A CA 1
ATOM 3222 C C . SER A 1 398 ? -14.734 25.594 -2.037 1 97.25 398 SER A C 1
ATOM 3224 O O . SER A 1 398 ? -15.609 25.922 -2.85 1 97.25 398 SER A O 1
ATOM 3226 N N . TYR A 1 399 ? -15.008 24.812 -1.078 1 96.62 399 TYR A N 1
ATOM 3227 C CA . TYR A 1 399 ? -16.359 24.375 -0.716 1 96.62 399 TYR A CA 1
ATOM 3228 C C . TYR A 1 399 ? -16.953 23.484 -1.805 1 96.62 399 TYR A C 1
ATOM 3230 O O . TYR A 1 399 ? -18.141 23.562 -2.09 1 96.62 399 TYR A O 1
ATOM 3238 N N . LEU A 1 400 ? -16.031 22.75 -2.398 1 95 400 LEU A N 1
ATOM 3239 C CA . LEU A 1 400 ? -16.453 21.734 -3.365 1 95 400 LEU A CA 1
ATOM 3240 C C . LEU A 1 400 ? -16.391 20.344 -2.752 1 95 400 LEU A C 1
ATOM 3242 O O . LEU A 1 400 ? -15.547 20.062 -1.9 1 95 400 LEU A O 1
ATOM 3246 N N . PRO A 1 401 ? -17.344 19.594 -3.133 1 89.25 401 PRO A N 1
ATOM 3247 C CA . PRO A 1 401 ? -17.312 18.219 -2.639 1 89.25 401 PRO A CA 1
ATOM 3248 C C . PRO A 1 401 ? -16.062 17.453 -3.109 1 89.25 401 PRO A C 1
ATOM 3250 O O . PRO A 1 401 ? -15.609 17.656 -4.238 1 89.25 401 PRO A O 1
ATOM 3253 N N . LEU A 1 402 ? -15.586 16.734 -2.201 1 91.38 402 LEU A N 1
ATOM 3254 C CA . LEU A 1 402 ? -14.57 15.789 -2.678 1 91.38 402 LEU A CA 1
ATOM 3255 C C . LEU A 1 402 ? -15.195 14.719 -3.564 1 91.38 402 LEU A C 1
ATOM 3257 O O . LEU A 1 402 ? -16.297 14.227 -3.275 1 91.38 402 LEU A O 1
ATOM 3261 N N . MET B 1 1 ? -4.805 -33.375 -31.109 1 88.12 1 MET B N 1
ATOM 3262 C CA . MET B 1 1 ? -4.434 -32.562 -29.953 1 88.12 1 MET B CA 1
ATOM 3263 C C . MET B 1 1 ? -2.928 -32.344 -29.906 1 88.12 1 MET B C 1
ATOM 3265 O O . MET B 1 1 ? -2.143 -33.25 -30.172 1 88.12 1 MET B O 1
ATOM 3269 N N . GLN B 1 2 ? -2.596 -31.078 -29.797 1 91.62 2 GLN B N 1
ATOM 3270 C CA . GLN B 1 2 ? -1.192 -30.688 -29.703 1 91.62 2 GLN B CA 1
ATOM 3271 C C . GLN B 1 2 ? -0.982 -29.672 -28.578 1 91.62 2 GLN B C 1
ATOM 3273 O O . GLN B 1 2 ? -1.748 -28.703 -28.469 1 91.62 2 GLN B O 1
ATOM 3278 N N . VAL B 1 3 ? -0.022 -29.969 -27.828 1 95.25 3 VAL B N 1
ATOM 3279 C CA . VAL B 1 3 ? 0.321 -29.062 -26.734 1 95.25 3 VAL B CA 1
ATOM 3280 C C . VAL B 1 3 ? 1.54 -28.234 -27.109 1 95.25 3 VAL B C 1
ATOM 3282 O O . VAL B 1 3 ? 2.494 -28.75 -27.703 1 95.25 3 VAL B O 1
ATOM 3285 N N . PHE B 1 4 ? 1.426 -26.938 -26.906 1 96.62 4 PHE B N 1
ATOM 3286 C CA . PHE B 1 4 ? 2.535 -26.031 -27.125 1 96.62 4 PHE B CA 1
ATOM 3287 C C . PHE B 1 4 ? 3.176 -25.625 -25.797 1 96.62 4 PHE B C 1
ATOM 3289 O O . PHE B 1 4 ? 2.477 -25.375 -24.812 1 96.62 4 PHE B O 1
ATOM 3296 N N . TYR B 1 5 ? 4.512 -25.641 -25.766 1 97.62 5 TYR B N 1
ATOM 3297 C CA . TYR B 1 5 ? 5.215 -25.25 -24.547 1 97.62 5 TYR B CA 1
ATOM 3298 C C . TYR B 1 5 ? 6.512 -24.516 -24.875 1 97.62 5 TYR B C 1
ATOM 3300 O O . TYR B 1 5 ? 7.035 -24.641 -25.984 1 97.62 5 TYR B O 1
ATOM 3308 N N . TYR B 1 6 ? 6.895 -23.641 -23.953 1 97.56 6 TYR B N 1
ATOM 3309 C CA . TYR B 1 6 ? 8.234 -23.062 -23.922 1 97.56 6 TYR B CA 1
ATOM 3310 C C . TYR B 1 6 ? 9.094 -23.734 -22.859 1 97.56 6 TYR B C 1
ATOM 3312 O O . TYR B 1 6 ? 8.617 -24.031 -21.766 1 97.56 6 TYR B O 1
ATOM 3320 N N . PHE B 1 7 ? 10.273 -24.047 -23.266 1 98.56 7 PHE B N 1
ATOM 3321 C CA . PHE B 1 7 ? 11.227 -24.594 -22.297 1 98.56 7 PHE B CA 1
ATOM 3322 C C . PHE B 1 7 ? 12.469 -23.719 -22.234 1 98.56 7 PHE B C 1
ATOM 3324 O O . PHE B 1 7 ? 13.117 -23.469 -23.25 1 98.56 7 PHE B O 1
ATOM 3331 N N . ILE B 1 8 ? 12.727 -23.25 -21 1 98.56 8 ILE B N 1
ATOM 3332 C CA . ILE B 1 8 ? 13.914 -22.438 -20.75 1 98.56 8 ILE B CA 1
ATOM 3333 C C . ILE B 1 8 ? 14.828 -23.156 -19.766 1 98.56 8 ILE B C 1
ATOM 3335 O O . ILE B 1 8 ? 14.438 -23.406 -18.625 1 98.56 8 ILE B O 1
ATOM 3339 N N . LYS B 1 9 ? 16.031 -23.453 -20.188 1 98.5 9 LYS B N 1
ATOM 3340 C CA . LYS B 1 9 ? 17.016 -24.078 -19.312 1 98.5 9 LYS B CA 1
ATOM 3341 C C . LYS B 1 9 ? 17.516 -23.094 -18.266 1 98.5 9 LYS B C 1
ATOM 3343 O O . LYS B 1 9 ? 17.562 -21.891 -18.5 1 98.5 9 LYS B O 1
ATOM 3348 N N . SER B 1 10 ? 17.844 -23.672 -17.125 1 98.56 10 SER B N 1
ATOM 3349 C CA . SER B 1 10 ? 18.484 -22.844 -16.094 1 98.56 10 SER B CA 1
ATOM 3350 C C . SER B 1 10 ? 19.719 -22.141 -16.625 1 98.56 10 SER B C 1
ATOM 3352 O O . SER B 1 10 ? 20.5 -22.734 -17.359 1 98.56 10 SER B O 1
ATOM 3354 N N . GLU B 1 11 ? 19.844 -20.875 -16.203 1 97 11 GLU B N 1
ATOM 3355 C CA . GLU B 1 11 ? 21.031 -20.109 -16.562 1 97 11 GLU B CA 1
ATOM 3356 C C . GLU B 1 11 ? 22.234 -20.484 -15.695 1 97 11 GLU B C 1
ATOM 3358 O O . GLU B 1 11 ? 23.359 -20.094 -15.977 1 97 11 GLU B O 1
ATOM 3363 N N . ASN B 1 12 ? 22 -21.25 -14.711 1 96.75 12 ASN B N 1
ATOM 3364 C CA . ASN B 1 12 ? 23.031 -21.672 -13.758 1 96.75 12 ASN B CA 1
ATOM 3365 C C . ASN B 1 12 ? 23.531 -23.078 -14.047 1 96.75 12 ASN B C 1
ATOM 3367 O O . ASN B 1 12 ? 24.406 -23.281 -14.891 1 96.75 12 ASN B O 1
ATOM 3371 N N . ASN B 1 13 ? 22.875 -24.109 -13.594 1 97.69 13 ASN B N 1
ATOM 3372 C CA . ASN B 1 13 ? 23.234 -25.5 -13.781 1 97.69 13 ASN B CA 1
ATOM 3373 C C . ASN B 1 13 ? 22.031 -26.344 -14.18 1 97.69 13 ASN B C 1
ATOM 3375 O O . ASN B 1 13 ? 21.438 -27.031 -13.344 1 97.69 13 ASN B O 1
ATOM 3379 N N . PRO B 1 14 ? 21.719 -26.375 -15.484 1 97.94 14 PRO B N 1
ATOM 3380 C CA . PRO B 1 14 ? 20.5 -27.031 -15.961 1 97.94 14 PRO B CA 1
ATOM 3381 C C . PRO B 1 14 ? 20.453 -28.516 -15.555 1 97.94 14 PRO B C 1
ATOM 3383 O O . PRO B 1 14 ? 19.359 -29.062 -15.359 1 97.94 14 PRO B O 1
ATOM 3386 N N . GLN B 1 15 ? 21.578 -29.141 -15.414 1 97.69 15 GLN B N 1
ATOM 3387 C CA . GLN B 1 15 ? 21.625 -30.578 -15.125 1 97.69 15 GLN B CA 1
ATOM 3388 C C . GLN B 1 15 ? 21.172 -30.859 -13.703 1 97.69 15 GLN B C 1
ATOM 3390 O O . GLN B 1 15 ? 20.578 -31.906 -13.43 1 97.69 15 GLN B O 1
ATOM 3395 N N . ASN B 1 16 ? 21.453 -29.891 -12.828 1 97.75 16 ASN B N 1
ATOM 3396 C CA . ASN B 1 16 ? 21.188 -30.172 -11.422 1 97.75 16 ASN B CA 1
ATOM 3397 C C . ASN B 1 16 ? 20.109 -29.266 -10.844 1 97.75 16 ASN B C 1
ATOM 3399 O O . ASN B 1 16 ? 19.5 -29.594 -9.828 1 97.75 16 ASN B O 1
ATOM 3403 N N . ASP B 1 17 ? 19.906 -28.125 -11.484 1 98.75 17 ASP B N 1
ATOM 3404 C CA . ASP B 1 17 ? 18.875 -27.219 -11 1 98.75 17 ASP B CA 1
ATOM 3405 C C . ASP B 1 17 ? 17.484 -27.844 -11.148 1 98.75 17 ASP B C 1
ATOM 3407 O O . ASP B 1 17 ? 17.25 -28.641 -12.055 1 98.75 17 ASP B O 1
ATOM 3411 N N . PRO B 1 18 ? 16.609 -27.453 -10.273 1 98.81 18 PRO B N 1
ATOM 3412 C CA . PRO B 1 18 ? 15.258 -28.016 -10.336 1 98.81 18 PRO B CA 1
ATOM 3413 C C . PRO B 1 18 ? 14.562 -27.75 -11.664 1 98.81 18 PRO B C 1
ATOM 3415 O O . PRO B 1 18 ? 14.922 -26.797 -12.375 1 98.81 18 PRO B O 1
ATOM 3418 N N . LEU B 1 19 ? 13.672 -28.656 -12 1 98.94 19 LEU B N 1
ATOM 3419 C CA . LEU B 1 19 ? 12.742 -28.5 -13.117 1 98.94 19 LEU B CA 1
ATOM 3420 C C . LEU B 1 19 ? 11.359 -28.062 -12.617 1 98.94 19 LEU B C 1
ATOM 3422 O O . LEU B 1 19 ? 10.812 -28.672 -11.695 1 98.94 19 LEU B O 1
ATOM 3426 N N . ILE B 1 20 ? 10.852 -27 -13.156 1 98.88 20 ILE B N 1
ATOM 3427 C CA . ILE B 1 20 ? 9.539 -26.5 -12.773 1 98.88 20 ILE B CA 1
ATOM 3428 C C . ILE B 1 20 ? 8.609 -26.484 -13.984 1 98.88 20 ILE B C 1
ATOM 3430 O O . ILE B 1 20 ? 9.016 -26.062 -15.078 1 98.88 20 ILE B O 1
ATOM 3434 N N . LEU B 1 21 ? 7.461 -27 -13.844 1 98.81 21 LEU B N 1
ATOM 3435 C CA . LEU B 1 21 ? 6.383 -26.797 -14.805 1 98.81 21 LEU B CA 1
ATOM 3436 C C . LEU B 1 21 ? 5.445 -25.688 -14.328 1 98.81 21 LEU B C 1
ATOM 3438 O O . LEU B 1 21 ? 4.922 -25.75 -13.219 1 98.81 21 LEU B O 1
ATOM 3442 N N . TRP B 1 22 ? 5.281 -24.688 -15.133 1 98.31 22 TRP B N 1
ATOM 3443 C CA . TRP B 1 22 ? 4.473 -23.531 -14.758 1 98.31 22 TRP B CA 1
ATOM 3444 C C . TRP B 1 22 ? 3.141 -23.531 -15.492 1 98.31 22 TRP B C 1
ATOM 3446 O O . TRP B 1 22 ? 3.105 -23.656 -16.719 1 98.31 22 TRP B O 1
ATOM 3456 N N . LEU B 1 23 ? 2.059 -23.375 -14.727 1 96.31 23 LEU B N 1
ATOM 3457 C CA . LEU B 1 23 ? 0.714 -23.219 -15.266 1 96.31 23 LEU B CA 1
ATOM 3458 C C . LEU B 1 23 ? 0.064 -21.938 -14.727 1 96.31 23 LEU B C 1
ATOM 3460 O O . LEU B 1 23 ? -0.143 -21.812 -13.523 1 96.31 23 LEU B O 1
ATOM 3464 N N . SER B 1 24 ? -0.324 -21.062 -15.648 1 92.62 24 SER B N 1
ATOM 3465 C CA . SER B 1 24 ? -0.905 -19.781 -15.258 1 92.62 24 SER B CA 1
ATOM 3466 C C . SER B 1 24 ? -2.375 -19.938 -14.883 1 92.62 24 SER B C 1
ATOM 3468 O O . SER B 1 24 ? -3.1 -20.719 -15.5 1 92.62 24 SER B O 1
ATOM 3470 N N . GLY B 1 25 ? -2.711 -19.109 -13.898 1 88.75 25 GLY B N 1
ATOM 3471 C CA . GLY B 1 25 ? -4.105 -19.109 -13.492 1 88.75 25 GLY B CA 1
ATOM 3472 C C . GLY B 1 25 ? -5.027 -18.5 -14.531 1 88.75 25 GLY B C 1
ATOM 3473 O O . GLY B 1 25 ? -4.594 -18.141 -15.625 1 88.75 25 GLY B O 1
ATOM 3474 N N . GLY B 1 26 ? -6.328 -18.406 -14.328 1 79.25 26 GLY B N 1
ATOM 3475 C CA . GLY B 1 26 ? -7.348 -17.922 -15.234 1 79.25 26 GLY B CA 1
ATOM 3476 C C . GLY B 1 26 ? -8.758 -18.047 -14.688 1 79.25 26 GLY B C 1
ATOM 3477 O O . GLY B 1 26 ? -9.094 -17.406 -13.688 1 79.25 26 GLY B O 1
ATOM 3478 N N . PRO B 1 27 ? -9.57 -18.844 -15.227 1 78 27 PRO B N 1
ATOM 3479 C CA . PRO B 1 27 ? -9.086 -20.219 -15.43 1 78 27 PRO B CA 1
ATOM 3480 C C . PRO B 1 27 ? -8.555 -20.453 -16.844 1 78 27 PRO B C 1
ATOM 3482 O O . PRO B 1 27 ? -9 -19.781 -17.797 1 78 27 PRO B O 1
ATOM 3485 N N . GLY B 1 28 ? -7.551 -21.422 -16.875 1 76.69 28 GLY B N 1
ATOM 3486 C CA . GLY B 1 28 ? -7.086 -21.969 -18.141 1 76.69 28 GLY B CA 1
ATOM 3487 C C . GLY B 1 28 ? -6.43 -20.938 -19.031 1 76.69 28 GLY B C 1
ATOM 3488 O O . GLY B 1 28 ? -6.777 -20.812 -20.203 1 76.69 28 GLY B O 1
ATOM 3489 N N . CYS B 1 29 ? -5.438 -20.219 -18.484 1 87.94 29 CYS B N 1
ATOM 3490 C CA . CYS B 1 29 ? -4.738 -19.234 -19.297 1 87.94 29 CYS B CA 1
ATOM 3491 C C . CYS B 1 29 ? -3.396 -19.766 -19.781 1 87.94 29 CYS B C 1
ATOM 3493 O O . CYS B 1 29 ? -2.822 -20.656 -19.141 1 87.94 29 CYS B O 1
ATOM 3495 N N . SER B 1 30 ? -3.01 -19.203 -20.906 1 92.75 30 SER B N 1
ATOM 3496 C CA . SER B 1 30 ? -1.702 -19.516 -21.484 1 92.75 30 SER B CA 1
ATOM 3497 C C . SER B 1 30 ? -0.58 -19.172 -20.5 1 92.75 30 SER B C 1
ATOM 3499 O O . SER B 1 30 ? -0.62 -18.141 -19.844 1 92.75 30 SER B O 1
ATOM 3501 N N . SER B 1 31 ? 0.39 -20.062 -20.406 1 95.69 31 SER B N 1
ATOM 3502 C CA . SER B 1 31 ? 1.535 -19.812 -19.547 1 95.69 31 SER B CA 1
ATOM 3503 C C . SER B 1 31 ? 2.518 -18.844 -20.188 1 95.69 31 SER B C 1
ATOM 3505 O O . SER B 1 31 ? 3.523 -18.484 -19.578 1 95.69 31 SER B O 1
ATOM 3507 N N . PHE B 1 32 ? 2.168 -18.438 -21.406 1 95.69 32 PHE B N 1
ATOM 3508 C CA . PHE B 1 32 ? 2.965 -17.391 -22.031 1 95.69 32 PHE B CA 1
ATOM 3509 C C . PHE B 1 32 ? 3.027 -16.156 -21.125 1 95.69 32 PHE B C 1
ATOM 3511 O O . PHE B 1 32 ? 4.047 -15.469 -21.078 1 95.69 32 PHE B O 1
ATOM 3518 N N . CYS B 1 33 ? 1.988 -15.984 -20.391 1 91.62 33 CYS B N 1
ATOM 3519 C CA . CYS B 1 33 ? 1.951 -14.844 -19.484 1 91.62 33 CYS B CA 1
ATOM 3520 C C . CYS B 1 33 ? 2.971 -15.016 -18.359 1 91.62 33 CYS B C 1
ATOM 3522 O O . CYS B 1 33 ? 3.615 -14.055 -17.953 1 91.62 33 CYS B O 1
ATOM 3524 N N . GLY B 1 34 ? 3.07 -16.234 -17.828 1 95.81 34 GLY B N 1
ATOM 3525 C CA . GLY B 1 34 ? 4.121 -16.5 -16.859 1 95.81 34 GLY B CA 1
ATOM 3526 C C . GLY B 1 34 ? 5.512 -16.219 -17.391 1 95.81 34 GLY B C 1
ATOM 3527 O O . GLY B 1 34 ? 6.371 -15.711 -16.672 1 95.81 34 GLY B O 1
ATOM 3528 N N . LEU B 1 35 ? 5.707 -16.484 -18.672 1 97.75 35 LEU B N 1
ATOM 3529 C CA . LEU B 1 35 ? 7.004 -16.359 -19.328 1 97.75 35 LEU B CA 1
ATOM 3530 C C . LEU B 1 35 ? 7.367 -14.891 -19.547 1 97.75 35 LEU B C 1
ATOM 3532 O O . LEU B 1 35 ? 8.484 -14.469 -19.234 1 97.75 35 LEU B O 1
ATOM 3536 N N . VAL B 1 36 ? 6.402 -14.086 -19.984 1 96.94 36 VAL B N 1
ATOM 3537 C CA . VAL B 1 36 ? 6.777 -12.773 -20.5 1 96.94 36 VAL B CA 1
ATOM 3538 C C . VAL B 1 36 ? 6.348 -11.695 -19.516 1 96.94 36 VAL B C 1
ATOM 3540 O O . VAL B 1 36 ? 6.848 -10.562 -19.562 1 96.94 36 VAL B O 1
ATOM 3543 N N . LEU B 1 37 ? 5.422 -12 -18.594 1 94.88 37 LEU B N 1
ATOM 3544 C CA . LEU B 1 37 ? 4.906 -10.969 -17.703 1 94.88 37 LEU B CA 1
ATOM 3545 C C . LEU B 1 37 ? 5.359 -11.211 -16.266 1 94.88 37 LEU B C 1
ATOM 3547 O O . LEU B 1 37 ? 5.426 -10.273 -15.461 1 94.88 37 LEU B O 1
ATOM 3551 N N . GLN B 1 38 ? 5.738 -12.406 -15.922 1 96.38 38 GLN B N 1
ATOM 3552 C CA . GLN B 1 38 ? 5.898 -12.719 -14.5 1 96.38 38 GLN B CA 1
ATOM 3553 C C . GLN B 1 38 ? 7.305 -13.227 -14.203 1 96.38 38 GLN B C 1
ATOM 3555 O O . GLN B 1 38 ? 8.18 -12.453 -13.797 1 96.38 38 GLN B O 1
ATOM 3560 N N . ILE B 1 39 ? 7.672 -14.453 -14.547 1 98.44 39 ILE B N 1
ATOM 3561 C CA . ILE B 1 39 ? 8.82 -15.062 -13.883 1 98.44 39 ILE B CA 1
ATOM 3562 C C . ILE B 1 39 ? 9.867 -15.453 -14.922 1 98.44 39 ILE B C 1
ATOM 3564 O O . ILE B 1 39 ? 10.992 -15.805 -14.578 1 98.44 39 ILE B O 1
ATOM 3568 N N . GLY B 1 40 ? 9.539 -15.398 -16.203 1 98.25 40 GLY B N 1
ATOM 3569 C CA . GLY B 1 40 ? 10.453 -15.82 -17.25 1 98.25 40 GLY B CA 1
ATOM 3570 C C . GLY B 1 40 ? 11.586 -14.844 -17.484 1 98.25 40 GLY B C 1
ATOM 3571 O O . GLY B 1 40 ? 11.609 -13.758 -16.891 1 98.25 40 GLY B O 1
ATOM 3572 N N . PRO B 1 41 ? 12.531 -15.203 -18.359 1 98.12 41 PRO B N 1
ATOM 3573 C CA . PRO B 1 41 ? 13.727 -14.383 -18.578 1 98.12 41 PRO B CA 1
ATOM 3574 C C . PRO B 1 41 ? 13.5 -13.273 -19.609 1 98.12 41 PRO B C 1
ATOM 3576 O O . PRO B 1 41 ? 14.375 -12.43 -19.812 1 98.12 41 PRO B O 1
ATOM 3579 N N . ILE B 1 42 ? 12.312 -13.273 -20.25 1 97.44 42 ILE B N 1
ATOM 3580 C CA . ILE B 1 42 ? 12.062 -12.25 -21.266 1 97.44 42 ILE B CA 1
ATOM 3581 C C . ILE B 1 42 ? 10.836 -11.43 -20.875 1 97.44 42 ILE B C 1
ATOM 3583 O O . ILE B 1 42 ? 9.938 -11.93 -20.188 1 97.44 42 ILE B O 1
ATOM 3587 N N . ALA B 1 43 ? 10.828 -10.188 -21.234 1 96.62 43 ALA B N 1
ATOM 3588 C CA . ALA B 1 43 ? 9.727 -9.25 -21.031 1 96.62 43 ALA B CA 1
ATOM 3589 C C . ALA B 1 43 ? 9.547 -8.336 -22.234 1 96.62 43 ALA B C 1
ATOM 3591 O O . ALA B 1 43 ? 10.445 -8.219 -23.078 1 96.62 43 ALA B O 1
ATOM 3592 N N . PHE B 1 44 ? 8.406 -7.773 -22.359 1 95.94 44 PHE B N 1
ATOM 3593 C CA . PHE B 1 44 ? 8.195 -6.797 -23.422 1 95.94 44 PHE B CA 1
ATOM 3594 C C . PHE B 1 44 ? 8.82 -5.453 -23.047 1 95.94 44 PHE B C 1
ATOM 3596 O O . PHE B 1 44 ? 8.75 -5.027 -21.891 1 95.94 44 PHE B O 1
ATOM 3603 N N . GLU B 1 45 ? 9.43 -4.844 -24.047 1 95 45 GLU B N 1
ATOM 3604 C CA . GLU B 1 45 ? 9.758 -3.432 -23.891 1 95 45 GLU B CA 1
ATOM 3605 C C . GLU B 1 45 ? 8.492 -2.572 -23.859 1 95 45 GLU B C 1
ATOM 3607 O O . GLU B 1 45 ? 7.707 -2.582 -24.797 1 95 45 GLU B O 1
ATOM 3612 N N . ILE B 1 46 ? 8.352 -1.805 -22.781 1 92.62 46 ILE B N 1
ATOM 3613 C CA . ILE B 1 46 ? 7.125 -1.027 -22.625 1 92.62 46 ILE B CA 1
ATOM 3614 C C . ILE B 1 46 ? 7.262 0.304 -23.359 1 92.62 46 ILE B C 1
ATOM 3616 O O . ILE B 1 46 ? 7.895 1.235 -22.844 1 92.62 46 ILE B O 1
ATOM 3620 N N . LYS B 1 47 ? 6.699 0.399 -24.453 1 93.56 47 LYS B N 1
ATOM 3621 C CA . LYS B 1 47 ? 6.582 1.595 -25.281 1 93.56 47 LYS B CA 1
ATOM 3622 C C . LYS B 1 47 ? 5.293 1.573 -26.094 1 93.56 47 LYS B C 1
ATOM 3624 O O . LYS B 1 47 ? 4.633 0.537 -26.203 1 93.56 47 LYS B O 1
ATOM 3629 N N . GLU B 1 48 ? 4.977 2.641 -26.625 1 92.12 48 GLU B N 1
ATOM 3630 C CA . GLU B 1 48 ? 3.762 2.727 -27.422 1 92.12 48 GLU B CA 1
ATOM 3631 C C . GLU B 1 48 ? 3.812 1.769 -28.609 1 92.12 48 GLU B C 1
ATOM 3633 O O . GLU B 1 48 ? 4.828 1.685 -29.312 1 92.12 48 GLU B O 1
ATOM 3638 N N . TYR B 1 49 ? 2.811 0.99 -28.75 1 91.88 49 TYR B N 1
ATOM 3639 C CA . TYR B 1 49 ? 2.74 0.052 -29.859 1 91.88 49 TYR B CA 1
ATOM 3640 C C . TYR B 1 49 ? 2.652 0.792 -31.203 1 91.88 49 TYR B C 1
ATOM 3642 O O . TYR B 1 49 ? 1.749 1.608 -31.406 1 91.88 49 TYR B O 1
ATOM 3650 N N . ASP B 1 50 ? 3.506 0.536 -32.125 1 92.75 50 ASP B N 1
ATOM 3651 C CA . ASP B 1 50 ? 3.572 1.267 -33.406 1 92.75 50 ASP B CA 1
ATOM 3652 C C . ASP B 1 50 ? 3.184 0.371 -34.562 1 92.75 50 ASP B C 1
ATOM 3654 O O . ASP B 1 50 ? 3.41 0.725 -35.719 1 92.75 50 ASP B O 1
ATOM 3658 N N . GLY B 1 51 ? 2.729 -0.763 -34.312 1 92.5 51 GLY B N 1
ATOM 3659 C CA . GLY B 1 51 ? 2.328 -1.665 -35.375 1 92.5 51 GLY B CA 1
ATOM 3660 C C . GLY B 1 51 ? 3.359 -2.74 -35.688 1 92.5 51 GLY B C 1
ATOM 3661 O O . GLY B 1 51 ? 3.055 -3.736 -36.344 1 92.5 51 GLY B O 1
ATOM 3662 N N . SER B 1 52 ? 4.527 -2.514 -35.156 1 95 52 SER B N 1
ATOM 3663 C CA . SER B 1 52 ? 5.578 -3.508 -35.344 1 95 52 SER B CA 1
ATOM 3664 C C . SER B 1 52 ? 5.527 -4.578 -34.25 1 95 52 SER B C 1
ATOM 3666 O O . SER B 1 52 ? 4.797 -4.438 -33.281 1 95 52 SER B O 1
ATOM 3668 N N . VAL B 1 53 ? 6.23 -5.664 -34.469 1 96 53 VAL B N 1
ATOM 3669 C CA . VAL B 1 53 ? 6.301 -6.73 -33.469 1 96 53 VAL B CA 1
ATOM 3670 C C . VAL B 1 53 ? 6.852 -6.176 -32.156 1 96 53 VAL B C 1
ATOM 3672 O O . VAL B 1 53 ? 7.91 -5.547 -32.125 1 96 53 VAL B O 1
ATOM 3675 N N . PRO B 1 54 ? 6.109 -6.355 -31.078 1 96.19 54 PRO B N 1
ATOM 3676 C CA . PRO B 1 54 ? 6.629 -5.883 -29.797 1 96.19 54 PRO B CA 1
ATOM 3677 C C . PRO B 1 54 ? 8.008 -6.453 -29.469 1 96.19 54 PRO B C 1
ATOM 3679 O O . PRO B 1 54 ? 8.234 -7.656 -29.625 1 96.19 54 PRO B O 1
ATOM 3682 N N . SER B 1 55 ? 8.883 -5.594 -29.047 1 95.94 55 SER B N 1
ATOM 3683 C CA . SER B 1 55 ? 10.25 -6.004 -28.75 1 95.94 55 SER B CA 1
ATOM 3684 C C . SER B 1 55 ? 10.336 -6.691 -27.391 1 95.94 55 SER B C 1
ATOM 3686 O O . SER B 1 55 ? 9.617 -6.324 -26.453 1 95.94 55 SER B O 1
ATOM 3688 N N . LEU B 1 56 ? 11.195 -7.664 -27.344 1 96.25 56 LEU B N 1
ATOM 3689 C CA . LEU B 1 56 ? 11.461 -8.383 -26.094 1 96.25 56 LEU B CA 1
ATOM 3690 C C . LEU B 1 56 ? 12.812 -7.988 -25.516 1 96.25 56 LEU B C 1
ATOM 3692 O O . LEU B 1 56 ? 13.766 -7.738 -26.266 1 96.25 56 LEU B O 1
ATOM 3696 N N . VAL B 1 57 ? 12.844 -7.844 -24.219 1 97.12 57 VAL B N 1
ATOM 3697 C CA . VAL B 1 57 ? 14.078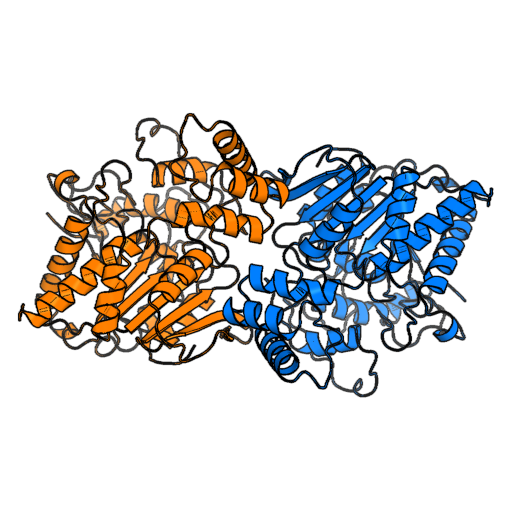 -7.566 -23.5 1 97.12 57 VAL B CA 1
ATOM 3698 C C . VAL B 1 57 ? 14.297 -8.625 -22.422 1 97.12 57 VAL B C 1
ATOM 3700 O O . VAL B 1 57 ? 13.352 -9.312 -22.016 1 97.12 57 VAL B O 1
ATOM 3703 N N . LEU B 1 58 ? 15.547 -8.75 -21.953 1 96.88 58 LEU B N 1
ATOM 3704 C CA . LEU B 1 58 ? 15.852 -9.711 -20.891 1 96.88 58 LEU B CA 1
ATOM 3705 C C . LEU B 1 58 ? 15.422 -9.164 -19.531 1 96.88 58 LEU B C 1
ATOM 3707 O O . LEU B 1 58 ? 15.57 -7.973 -19.266 1 96.88 58 LEU B O 1
ATOM 3711 N N . ARG B 1 59 ? 14.891 -9.992 -18.766 1 95.94 59 ARG B N 1
ATOM 3712 C CA . ARG B 1 59 ? 14.531 -9.703 -17.375 1 95.94 59 ARG B CA 1
ATOM 3713 C C . ARG B 1 59 ? 15.57 -10.266 -16.406 1 95.94 59 ARG B C 1
ATOM 3715 O O . ARG B 1 59 ? 15.766 -11.477 -16.328 1 95.94 59 ARG B O 1
ATOM 3722 N N . PRO B 1 60 ? 16.219 -9.391 -15.602 1 95.69 60 PRO B N 1
ATOM 3723 C CA . PRO B 1 60 ? 17.25 -9.883 -14.695 1 95.69 60 PRO B CA 1
ATOM 3724 C C . PRO B 1 60 ? 16.703 -10.719 -13.547 1 95.69 60 PRO B C 1
ATOM 3726 O O . PRO B 1 60 ? 17.391 -11.594 -13.023 1 95.69 60 PRO B O 1
ATOM 3729 N N . GLN B 1 61 ? 15.492 -10.461 -13.125 1 97.12 61 GLN B N 1
ATOM 3730 C CA . GLN B 1 61 ? 14.883 -11.156 -11.992 1 97.12 61 GLN B CA 1
ATOM 3731 C C . GLN B 1 61 ? 14.156 -12.422 -12.453 1 97.12 61 GLN B C 1
ATOM 3733 O O . GLN B 1 61 ? 13.086 -12.742 -11.945 1 97.12 61 GLN B O 1
ATOM 3738 N N . SER B 1 62 ? 14.703 -13.156 -13.328 1 97.81 62 SER B N 1
ATOM 3739 C CA . SER B 1 62 ? 14.094 -14.359 -13.883 1 97.81 62 SER B CA 1
ATOM 3740 C C . SER B 1 62 ? 14.289 -15.562 -12.961 1 97.81 62 SER B C 1
ATOM 3742 O O . SER B 1 62 ? 15.359 -15.742 -12.391 1 97.81 62 SER B O 1
ATOM 3744 N N . TRP B 1 63 ? 13.281 -16.375 -12.828 1 98.75 63 TRP B N 1
ATOM 3745 C CA . TRP B 1 63 ? 13.367 -17.578 -12 1 98.75 63 TRP B CA 1
ATOM 3746 C C . TRP B 1 63 ? 14.211 -18.656 -12.695 1 98.75 63 TRP B C 1
ATOM 3748 O O . TRP B 1 63 ? 14.641 -19.625 -12.055 1 98.75 63 TRP B O 1
ATOM 3758 N N . THR B 1 64 ? 14.578 -18.438 -13.977 1 98.5 64 THR B N 1
ATOM 3759 C CA . THR B 1 64 ? 15.414 -19.391 -14.719 1 98.5 64 THR B CA 1
ATOM 3760 C C . THR B 1 64 ? 16.875 -19.25 -14.305 1 98.5 64 THR B C 1
ATOM 3762 O O . THR B 1 64 ? 17.719 -20.031 -14.742 1 98.5 64 THR B O 1
ATOM 3765 N N . LYS B 1 65 ? 17.094 -18.328 -13.5 1 98.12 65 LYS B N 1
ATOM 3766 C CA . LYS B 1 65 ? 18.438 -18.219 -12.93 1 98.12 65 LYS B CA 1
ATOM 3767 C C . LYS B 1 65 ? 18.703 -19.344 -11.922 1 98.12 65 LYS B C 1
ATOM 3769 O O . LYS B 1 65 ? 19.859 -19.625 -11.602 1 98.12 65 LYS B O 1
ATOM 3774 N N . ALA B 1 66 ? 17.625 -19.984 -11.453 1 98.06 66 ALA B N 1
ATOM 3775 C CA . ALA B 1 66 ? 17.812 -21 -10.422 1 98.06 66 ALA B CA 1
ATOM 3776 C C . ALA B 1 66 ? 17.031 -22.266 -10.758 1 98.06 66 ALA B C 1
ATOM 3778 O O . ALA B 1 66 ? 16.938 -23.188 -9.938 1 98.06 66 ALA B O 1
ATOM 3779 N N . SER B 1 67 ? 16.453 -22.312 -11.93 1 98.81 67 SER B N 1
ATOM 3780 C CA . SER B 1 67 ? 15.633 -23.469 -12.266 1 98.81 67 SER B CA 1
ATOM 3781 C C . SER B 1 67 ? 15.453 -23.609 -13.773 1 98.81 67 SER B C 1
ATOM 3783 O O . SER B 1 67 ? 15.625 -22.641 -14.508 1 98.81 67 SER B O 1
ATOM 3785 N N . ASN B 1 68 ? 15.281 -24.875 -14.266 1 98.88 68 ASN B N 1
ATOM 3786 C CA . ASN B 1 68 ? 14.695 -25.141 -15.57 1 98.88 68 ASN B CA 1
ATOM 3787 C C . ASN B 1 68 ? 13.172 -24.984 -15.539 1 98.88 68 ASN B C 1
ATOM 3789 O O . ASN B 1 68 ? 12.516 -25.484 -14.625 1 98.88 68 ASN B O 1
ATOM 3793 N N . ILE B 1 69 ? 12.586 -24.281 -16.547 1 98.94 69 ILE B N 1
ATOM 3794 C CA . ILE B 1 69 ? 11.148 -24.047 -16.406 1 98.94 69 ILE B CA 1
ATOM 3795 C C . ILE B 1 69 ? 10.453 -24.375 -17.734 1 98.94 69 ILE B C 1
ATOM 3797 O O . ILE B 1 69 ? 10.883 -23.922 -18.797 1 98.94 69 ILE B O 1
ATOM 3801 N N . ILE B 1 70 ? 9.438 -25.172 -17.656 1 98.88 70 ILE B N 1
ATOM 3802 C CA . ILE B 1 70 ? 8.523 -25.438 -18.75 1 98.88 70 ILE B CA 1
ATOM 3803 C C . ILE B 1 70 ? 7.266 -24.578 -18.594 1 98.88 70 ILE B C 1
ATOM 3805 O O . ILE B 1 70 ? 6.566 -24.672 -17.594 1 98.88 70 ILE B O 1
ATOM 3809 N N . PHE B 1 71 ? 7.043 -23.734 -19.578 1 98.31 71 PHE B N 1
ATOM 3810 C CA . PHE B 1 71 ? 5.789 -23 -19.656 1 98.31 71 PHE B CA 1
ATOM 3811 C C . PHE B 1 71 ? 4.844 -23.641 -20.672 1 98.31 71 PHE B C 1
ATOM 3813 O O . PHE B 1 71 ? 5.074 -23.562 -21.875 1 98.31 71 PHE B O 1
ATOM 3820 N N . VAL B 1 72 ? 3.787 -24.203 -20.203 1 97.19 72 VAL B N 1
ATOM 3821 C CA . VAL B 1 72 ? 2.949 -24.984 -21.094 1 97.19 72 VAL B CA 1
ATOM 3822 C C . VAL B 1 72 ? 1.567 -24.344 -21.203 1 97.19 72 VAL B C 1
ATOM 3824 O O . VAL B 1 72 ? 0.979 -23.953 -20.203 1 97.19 72 VAL B O 1
ATOM 3827 N N . ASP B 1 73 ? 1.107 -24.25 -22.453 1 95.5 73 ASP B N 1
ATOM 3828 C CA . ASP B 1 73 ? -0.234 -23.734 -22.703 1 95.5 73 ASP B CA 1
ATOM 3829 C C . ASP B 1 73 ? -1.292 -24.812 -22.438 1 95.5 73 ASP B C 1
ATOM 3831 O O . ASP B 1 73 ? -1.626 -25.594 -23.328 1 95.5 73 ASP B O 1
ATOM 3835 N N . LEU B 1 74 ? -1.793 -24.797 -21.312 1 93.44 74 LEU B N 1
ATOM 3836 C CA . LEU B 1 74 ? -2.916 -25.641 -20.906 1 93.44 74 LEU B CA 1
ATOM 3837 C C . LEU B 1 74 ? -3.928 -24.828 -20.094 1 93.44 74 LEU B C 1
ATOM 3839 O O . LEU B 1 74 ? -3.551 -23.938 -19.328 1 93.44 74 LEU B O 1
ATOM 3843 N N . PRO B 1 75 ? -5.258 -25.188 -20.359 1 91.38 75 PRO B N 1
ATOM 3844 C CA . PRO B 1 75 ? -5.855 -26.297 -21.109 1 91.38 75 PRO B CA 1
ATOM 3845 C C . PRO B 1 75 ? -5.738 -26.109 -22.625 1 91.38 75 PRO B C 1
ATOM 3847 O O . PRO B 1 75 ? -5.34 -25.031 -23.094 1 91.38 75 PRO B O 1
ATOM 3850 N N . LEU B 1 76 ? -6.035 -27.172 -23.344 1 91.19 76 LEU B N 1
ATOM 3851 C CA . LEU B 1 76 ? -6.043 -27.109 -24.797 1 91.19 76 LEU B CA 1
ATOM 3852 C C . LEU B 1 76 ? -6.961 -26 -25.281 1 91.19 76 LEU B C 1
ATOM 3854 O O . LEU B 1 76 ? -8.039 -25.781 -24.719 1 91.19 76 LEU B O 1
ATOM 3858 N N . GLY B 1 77 ? -6.449 -25.281 -26.281 1 87.56 77 GLY B N 1
ATOM 3859 C CA . GLY B 1 77 ? -7.184 -24.141 -26.828 1 87.56 77 GLY B CA 1
ATOM 3860 C C . GLY B 1 77 ? -6.652 -22.797 -26.344 1 87.56 77 GLY B C 1
ATOM 3861 O O . GLY B 1 77 ? -7.004 -21.75 -26.891 1 87.56 77 GLY B O 1
ATOM 3862 N N . THR B 1 78 ? -5.859 -22.781 -25.328 1 90.62 78 THR B N 1
ATOM 3863 C CA . THR B 1 78 ? -5.215 -21.547 -24.891 1 90.62 78 THR B CA 1
ATOM 3864 C C . THR B 1 78 ? -3.832 -21.406 -25.516 1 90.62 78 THR B C 1
ATOM 3866 O O . THR B 1 78 ? -3.158 -22.406 -25.781 1 90.62 78 THR B O 1
ATOM 3869 N N . GLY B 1 79 ? -3.455 -20.094 -25.719 1 92.56 79 GLY B N 1
ATOM 3870 C CA . GLY B 1 79 ? -2.166 -19.859 -26.344 1 92.56 79 GLY B CA 1
ATOM 3871 C C . GLY B 1 79 ? -2.041 -20.547 -27.703 1 92.56 79 GLY B C 1
ATOM 3872 O O . GLY B 1 79 ? -2.889 -20.359 -28.578 1 92.56 79 GLY B O 1
ATOM 3873 N N . PHE B 1 80 ? -1.007 -21.422 -27.812 1 95.06 80 PHE B N 1
ATOM 3874 C CA . PHE B 1 80 ? -0.776 -22.062 -29.109 1 95.06 80 PHE B CA 1
ATOM 3875 C C . PHE B 1 80 ? -1.105 -23.547 -29.031 1 95.06 80 PHE B C 1
ATOM 3877 O O . PHE B 1 80 ? -0.845 -24.297 -29.984 1 95.06 80 PHE B O 1
ATOM 3884 N N . SER B 1 81 ? -1.61 -24 -27.891 1 93.69 81 SER B N 1
ATOM 3885 C CA . SER B 1 81 ? -2.086 -25.375 -27.828 1 93.69 81 SER B CA 1
ATOM 3886 C C . SER B 1 81 ? -3.418 -25.531 -28.547 1 93.69 81 SER B C 1
ATOM 3888 O O . SER B 1 81 ? -4.258 -24.641 -28.516 1 93.69 81 SER B O 1
ATOM 3890 N N . TYR B 1 82 ? -3.547 -26.766 -29.156 1 90.56 82 TYR B N 1
ATOM 3891 C CA . TYR B 1 82 ? -4.652 -26.922 -30.094 1 90.56 82 TYR B CA 1
ATOM 3892 C C . TYR B 1 82 ? -5.328 -28.281 -29.906 1 90.56 82 TYR B C 1
ATOM 3894 O O . TYR B 1 82 ? -4.676 -29.266 -29.562 1 90.56 82 TYR B O 1
ATOM 3902 N N . ALA B 1 83 ? -6.637 -28.234 -30.016 1 89.81 83 ALA B N 1
ATOM 3903 C CA . ALA B 1 83 ? -7.438 -29.438 -30.172 1 89.81 83 ALA B CA 1
ATOM 3904 C C . ALA B 1 83 ? -8.602 -29.219 -31.141 1 89.81 83 ALA B C 1
ATOM 3906 O O . ALA B 1 83 ? -9.148 -28.109 -31.203 1 89.81 83 ALA B O 1
ATOM 3907 N N . LYS B 1 84 ? -8.977 -30.266 -31.938 1 87.06 84 LYS B N 1
ATOM 3908 C CA . LYS B 1 84 ? -10.102 -30.141 -32.844 1 87.06 84 LYS B CA 1
ATOM 3909 C C . LYS B 1 84 ? -11.383 -29.797 -32.094 1 87.06 84 LYS B C 1
ATOM 3911 O O . LYS B 1 84 ? -12.125 -28.891 -32.5 1 87.06 84 LYS B O 1
ATOM 3916 N N . ASN B 1 85 ? -11.625 -30.5 -31.031 1 87.25 85 ASN B N 1
ATOM 3917 C CA . ASN B 1 85 ? -12.734 -30.172 -30.141 1 87.25 85 ASN B CA 1
ATOM 3918 C C . ASN B 1 85 ? -12.242 -29.656 -28.797 1 87.25 85 ASN B C 1
ATOM 3920 O O . ASN B 1 85 ? -12.148 -30.406 -27.828 1 87.25 85 ASN B O 1
ATOM 3924 N N . VAL B 1 86 ? -12.133 -28.359 -28.734 1 84.62 86 VAL B N 1
ATOM 3925 C CA . VAL B 1 86 ? -11.484 -27.75 -27.578 1 84.62 86 VAL B CA 1
ATOM 3926 C C . VAL B 1 86 ? -12.422 -27.812 -26.375 1 84.62 86 VAL B C 1
ATOM 3928 O O . VAL B 1 86 ? -11.969 -27.984 -25.234 1 84.62 86 VAL B O 1
ATOM 3931 N N . THR B 1 87 ? -13.734 -27.656 -26.562 1 85.44 87 THR B N 1
ATOM 3932 C CA . THR B 1 87 ? -14.695 -27.578 -25.469 1 85.44 87 THR B CA 1
ATOM 3933 C C . THR B 1 87 ? -14.688 -28.859 -24.656 1 85.44 87 THR B C 1
ATOM 3935 O O . THR B 1 87 ? -14.898 -28.828 -23.438 1 85.44 87 THR B O 1
ATOM 3938 N N . ALA B 1 88 ? -14.359 -29.906 -25.297 1 86.62 88 ALA B N 1
ATOM 3939 C CA . ALA B 1 88 ? -14.352 -31.203 -24.64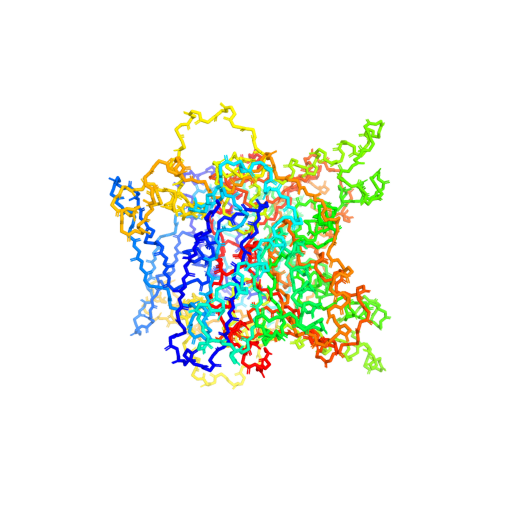1 1 86.62 88 ALA B CA 1
ATOM 3940 C C . ALA B 1 88 ? -13.141 -31.344 -23.734 1 86.62 88 ALA B C 1
ATOM 3942 O O . ALA B 1 88 ? -13.086 -32.25 -22.891 1 86.62 88 ALA B O 1
ATOM 3943 N N . HIS B 1 89 ? -12.242 -30.406 -23.781 1 86.94 89 HIS B N 1
ATOM 3944 C CA . HIS B 1 89 ? -10.977 -30.531 -23.062 1 86.94 89 HIS B CA 1
ATOM 3945 C C . HIS B 1 89 ? -10.781 -29.375 -22.094 1 86.94 89 HIS B C 1
ATOM 3947 O O . HIS B 1 89 ? -9.656 -29.125 -21.656 1 86.94 89 HIS B O 1
ATOM 3953 N N . ARG B 1 90 ? -11.867 -28.75 -21.781 1 88.75 90 ARG B N 1
ATOM 3954 C CA . ARG B 1 90 ? -11.758 -27.547 -20.969 1 88.75 90 ARG B CA 1
ATOM 3955 C C . ARG B 1 90 ? -12.453 -27.734 -19.625 1 88.75 90 ARG B C 1
ATOM 3957 O O . ARG B 1 90 ? -13.539 -27.188 -19.391 1 88.75 90 ARG B O 1
ATOM 3964 N N . SER B 1 91 ? -11.852 -28.406 -18.766 1 92.69 91 SER B N 1
ATOM 3965 C CA . SER B 1 91 ? -12.305 -28.609 -17.391 1 92.69 91 SER B CA 1
ATOM 3966 C C . SER B 1 91 ? -11.125 -28.75 -16.438 1 92.69 91 SER B C 1
ATOM 3968 O O . SER B 1 91 ? -10 -29 -16.859 1 92.69 91 SER B O 1
ATOM 3970 N N . ASP B 1 92 ? -11.438 -28.625 -15.141 1 94.94 92 ASP B N 1
ATOM 3971 C CA . ASP B 1 92 ? -10.391 -28.766 -14.141 1 94.94 92 ASP B CA 1
ATOM 3972 C C . ASP B 1 92 ? -9.719 -30.141 -14.25 1 94.94 92 ASP B C 1
ATOM 3974 O O . ASP B 1 92 ? -8.492 -30.234 -14.289 1 94.94 92 ASP B O 1
ATOM 3978 N N . TRP B 1 93 ? -10.492 -31.156 -14.367 1 96.81 93 TRP B N 1
ATOM 3979 C CA . TRP B 1 93 ? -9.922 -32.5 -14.352 1 96.81 93 TRP B CA 1
ATOM 3980 C C . TRP B 1 93 ? -9.203 -32.812 -15.664 1 96.81 93 TRP B C 1
ATOM 3982 O O . TRP B 1 93 ? -8.203 -33.531 -15.672 1 96.81 93 TRP B O 1
ATOM 3992 N N . LYS B 1 94 ? -9.734 -32.312 -16.766 1 95.06 94 LYS B N 1
ATOM 3993 C CA . LYS B 1 94 ? -9 -32.469 -18.016 1 95.06 94 LYS B CA 1
ATOM 3994 C C . LYS B 1 94 ? -7.648 -31.766 -17.953 1 95.06 94 LYS B C 1
ATOM 3996 O O . LYS B 1 94 ? -6.648 -32.281 -18.453 1 95.06 94 LYS B O 1
ATOM 4001 N N . LEU B 1 95 ? -7.672 -30.594 -17.391 1 95.38 95 LEU B N 1
ATOM 4002 C CA . LEU B 1 95 ? -6.414 -29.875 -17.188 1 95.38 95 LEU B CA 1
ATOM 4003 C C . LEU B 1 95 ? -5.438 -30.703 -16.375 1 95.38 95 LEU B C 1
ATOM 4005 O O . LEU B 1 95 ? -4.262 -30.812 -16.719 1 95.38 95 LEU B O 1
ATOM 4009 N N . VAL B 1 96 ? -5.902 -31.312 -15.273 1 97.75 96 VAL B N 1
ATOM 4010 C CA . VAL B 1 96 ? -5.09 -32.125 -14.391 1 97.75 96 VAL B CA 1
ATOM 4011 C C . VAL B 1 96 ? -4.496 -33.312 -15.172 1 97.75 96 VAL B C 1
ATOM 4013 O O . VAL B 1 96 ? -3.281 -33.5 -15.172 1 97.75 96 VAL B O 1
ATOM 4016 N N . HIS B 1 97 ? -5.301 -34 -15.945 1 97.69 97 HIS B N 1
ATOM 4017 C CA . HIS B 1 97 ? -4.871 -35.219 -16.656 1 97.69 97 HIS B CA 1
ATOM 4018 C C . HIS B 1 97 ? -3.939 -34.844 -17.812 1 97.69 97 HIS B C 1
ATOM 4020 O O . HIS B 1 97 ? -2.93 -35.531 -18.031 1 97.69 97 HIS B O 1
ATOM 4026 N N . HIS B 1 98 ? -4.309 -33.812 -18.516 1 96.94 98 HIS B N 1
ATOM 4027 C CA . HIS B 1 98 ? -3.477 -33.406 -19.641 1 96.94 98 HIS B CA 1
ATOM 4028 C C . HIS B 1 98 ? -2.1 -32.938 -19.172 1 96.94 98 HIS B C 1
ATOM 4030 O O . HIS B 1 98 ? -1.096 -33.188 -19.844 1 96.94 98 HIS B O 1
ATOM 4036 N N . THR B 1 99 ? -2.072 -32.25 -18.047 1 97.56 99 THR B N 1
ATOM 4037 C CA . THR B 1 99 ? -0.795 -31.812 -17.516 1 97.56 99 THR B CA 1
ATOM 4038 C C . THR B 1 99 ? 0.086 -33 -17.125 1 97.56 99 THR B C 1
ATOM 4040 O O . THR B 1 99 ? 1.269 -33.031 -17.469 1 97.56 99 THR B O 1
ATOM 4043 N N . HIS B 1 100 ? -0.497 -33.906 -16.422 1 98.44 100 HIS B N 1
ATOM 4044 C CA . HIS B 1 100 ? 0.232 -35.125 -16.031 1 98.44 100 HIS B CA 1
ATOM 4045 C C . HIS B 1 100 ? 0.746 -35.875 -17.25 1 98.44 100 HIS B C 1
ATOM 4047 O O . HIS B 1 100 ? 1.916 -36.25 -17.297 1 98.44 100 HIS B O 1
ATOM 4053 N N . GLN B 1 101 ? -0.116 -36.031 -18.219 1 97.56 101 GLN B N 1
ATOM 4054 C CA . GLN B 1 101 ? 0.253 -36.75 -19.438 1 97.56 101 GLN B CA 1
ATOM 4055 C C . GLN B 1 101 ? 1.366 -36 -20.172 1 97.56 101 GLN B C 1
ATOM 4057 O O . GLN B 1 101 ? 2.328 -36.625 -20.625 1 97.56 101 GLN B O 1
ATOM 4062 N N . PHE B 1 102 ? 1.185 -34.781 -20.344 1 97.81 102 PHE B N 1
ATOM 4063 C CA . PHE B 1 102 ? 2.193 -33.969 -21.016 1 97.81 102 PHE B CA 1
ATOM 4064 C C . PHE B 1 102 ? 3.551 -34.125 -20.344 1 97.81 102 PHE B C 1
ATOM 4066 O O . PHE B 1 102 ? 4.559 -34.344 -21.016 1 97.81 102 PHE B O 1
ATOM 4073 N N . LEU B 1 103 ? 3.58 -33.938 -18.984 1 98.62 103 LEU B N 1
ATOM 4074 C CA . LEU B 1 103 ? 4.836 -34 -18.234 1 98.62 103 LEU B CA 1
ATOM 4075 C C . LEU B 1 103 ? 5.547 -35.312 -18.453 1 98.62 103 LEU B C 1
ATOM 4077 O O . LEU B 1 103 ? 6.758 -35.344 -18.672 1 98.62 103 LEU B O 1
ATOM 4081 N N . ARG B 1 104 ? 4.855 -36.406 -18.359 1 98.06 104 ARG B N 1
ATOM 4082 C CA . ARG B 1 104 ? 5.473 -37.719 -18.516 1 98.06 104 ARG B CA 1
ATOM 4083 C C . ARG B 1 104 ? 6.016 -37.906 -19.938 1 98.06 104 ARG B C 1
ATOM 4085 O O . ARG B 1 104 ? 7.133 -38.406 -20.125 1 98.06 104 ARG B O 1
ATOM 4092 N N . LYS B 1 105 ? 5.203 -37.5 -20.906 1 98.06 105 LYS B N 1
ATOM 4093 C CA . LYS B 1 105 ? 5.676 -37.594 -22.281 1 98.06 105 LYS B CA 1
ATOM 4094 C C . LYS B 1 105 ? 6.902 -36.719 -22.5 1 98.06 105 LYS B C 1
ATOM 4096 O O . LYS B 1 105 ? 7.844 -37.094 -23.203 1 98.06 105 LYS B O 1
ATOM 4101 N N . TRP B 1 106 ? 6.844 -35.531 -21.953 1 98.56 106 TRP B N 1
ATOM 4102 C CA . TRP B 1 106 ? 7.969 -34.625 -22.094 1 98.56 106 TRP B CA 1
ATOM 4103 C C . TRP B 1 106 ? 9.234 -35.219 -21.484 1 98.56 106 TRP B C 1
ATOM 4105 O O . TRP B 1 106 ? 10.312 -35.094 -22.062 1 98.56 106 TRP B O 1
ATOM 4115 N N . LEU B 1 107 ? 9.133 -35.844 -20.328 1 98.62 107 LEU B N 1
ATOM 4116 C CA . LEU B 1 107 ? 10.281 -36.438 -19.641 1 98.62 107 LEU B CA 1
ATOM 4117 C C . LEU B 1 107 ? 10.797 -37.656 -20.391 1 98.62 107 LEU B C 1
ATOM 4119 O O . LEU B 1 107 ? 12 -37.938 -20.359 1 98.62 107 LEU B O 1
ATOM 4123 N N . ILE B 1 108 ? 9.898 -38.406 -21.062 1 98.38 108 ILE B N 1
ATOM 4124 C CA . ILE B 1 108 ? 10.328 -39.5 -21.922 1 98.38 108 ILE B CA 1
ATOM 4125 C C . ILE B 1 108 ? 11.211 -38.969 -23.047 1 98.38 108 ILE B C 1
ATOM 4127 O O . ILE B 1 108 ? 12.25 -39.531 -23.359 1 98.38 108 ILE B O 1
ATOM 4131 N N . ASP B 1 109 ? 10.797 -37.844 -23.562 1 98 109 ASP B N 1
ATOM 4132 C CA . ASP B 1 109 ? 11.516 -37.25 -24.672 1 98 109 ASP B CA 1
ATOM 4133 C C . ASP B 1 109 ? 12.75 -36.469 -24.188 1 98 109 ASP B C 1
ATOM 4135 O O . ASP B 1 109 ? 13.648 -36.188 -24.984 1 98 109 ASP B O 1
ATOM 4139 N N . HIS B 1 110 ? 12.852 -36.125 -22.922 1 98.38 110 HIS B N 1
ATOM 4140 C CA . HIS B 1 110 ? 13.961 -35.406 -22.328 1 98.38 110 HIS B CA 1
ATOM 4141 C C . HIS B 1 110 ? 14.484 -36.125 -21.078 1 98.38 110 HIS B C 1
ATOM 4143 O O . HIS B 1 110 ? 14.469 -35.562 -19.984 1 98.38 110 HIS B O 1
ATOM 4149 N N . PRO B 1 111 ? 15.016 -37.281 -21.281 1 97.81 111 PRO B N 1
ATOM 4150 C CA . PRO B 1 111 ? 15.406 -38.125 -20.125 1 97.81 111 PRO B CA 1
ATOM 4151 C C . PRO B 1 111 ? 16.531 -37.5 -19.297 1 97.81 111 PRO B C 1
ATOM 4153 O O . PRO B 1 111 ? 16.734 -37.875 -18.141 1 97.81 111 PRO B O 1
ATOM 4156 N N . GLU B 1 112 ? 17.266 -36.562 -19.844 1 97.94 112 GLU B N 1
ATOM 4157 C CA . GLU B 1 112 ? 18.344 -35.875 -19.125 1 97.94 112 GLU B CA 1
ATOM 4158 C C . GLU B 1 112 ? 17.812 -35.094 -17.922 1 97.94 112 GLU B C 1
ATOM 4160 O O . GLU B 1 112 ? 18.562 -34.719 -17.031 1 97.94 112 GLU B O 1
ATOM 4165 N N . PHE B 1 113 ? 16.5 -34.844 -17.828 1 98.62 113 PHE B N 1
ATOM 4166 C CA . PHE B 1 113 ? 15.922 -34.062 -16.75 1 98.62 113 PHE B CA 1
ATOM 4167 C C . PHE B 1 113 ? 15.211 -34.969 -15.742 1 98.62 113 PHE B C 1
ATOM 4169 O O . PHE B 1 113 ? 14.602 -34.469 -14.797 1 98.62 113 PHE B O 1
ATOM 4176 N N . LEU B 1 114 ? 15.289 -36.25 -15.875 1 98.25 114 LEU B N 1
ATOM 4177 C CA . LEU B 1 114 ? 14.57 -37.188 -15.023 1 98.25 114 LEU B CA 1
ATOM 4178 C C . LEU B 1 114 ? 15.07 -37.125 -13.586 1 98.25 114 LEU B C 1
ATOM 4180 O O . LEU B 1 114 ? 14.305 -37.344 -12.641 1 98.25 114 LEU B O 1
ATOM 4184 N N . SER B 1 115 ? 16.344 -36.844 -13.43 1 98.12 115 SER B N 1
ATOM 4185 C CA . SER B 1 115 ? 16.938 -36.844 -12.102 1 98.12 115 SER B CA 1
ATOM 4186 C C . SER B 1 115 ? 16.75 -35.5 -11.398 1 98.12 115 SER B C 1
ATOM 4188 O O . SER B 1 115 ? 16.953 -35.375 -10.188 1 98.12 115 SER B O 1
ATOM 4190 N N . ASN B 1 116 ? 16.422 -34.438 -12.156 1 98.75 116 ASN B N 1
ATOM 4191 C CA . ASN B 1 116 ? 16.203 -33.125 -11.555 1 98.75 116 ASN B CA 1
ATOM 4192 C C . ASN B 1 116 ? 15.047 -33.125 -10.57 1 98.75 116 ASN B C 1
ATOM 4194 O O . ASN B 1 116 ? 14.031 -33.781 -10.812 1 98.75 116 ASN B O 1
ATOM 4198 N N . LYS B 1 117 ? 15.227 -32.469 -9.398 1 98.81 117 LYS B N 1
ATOM 4199 C CA . LYS B 1 117 ? 14.07 -32.219 -8.539 1 98.81 117 LYS B CA 1
ATOM 4200 C C . LYS B 1 117 ? 12.953 -31.516 -9.312 1 98.81 117 LYS B C 1
ATOM 4202 O O . LYS B 1 117 ? 13.211 -30.547 -10.039 1 98.81 117 LYS B O 1
ATOM 4207 N N . PHE B 1 118 ? 11.766 -32 -9.172 1 98.88 118 PHE B N 1
ATOM 4208 C CA . PHE B 1 118 ? 10.672 -31.484 -9.977 1 98.88 118 PHE B CA 1
ATOM 4209 C C . PHE B 1 118 ? 9.641 -30.781 -9.102 1 98.88 118 PHE B C 1
ATOM 4211 O O . PHE B 1 118 ? 9.266 -31.281 -8.047 1 98.88 118 PHE B O 1
ATOM 4218 N N . TYR B 1 119 ? 9.219 -29.594 -9.461 1 98.94 119 TYR B N 1
ATOM 4219 C CA . TYR B 1 119 ? 8.164 -28.828 -8.828 1 98.94 119 TYR B CA 1
ATOM 4220 C C . TYR B 1 119 ? 7.133 -28.359 -9.859 1 98.94 119 TYR B C 1
ATOM 4222 O O . TYR B 1 119 ? 7.426 -28.297 -11.055 1 98.94 119 TYR B O 1
ATOM 4230 N N . ILE B 1 120 ? 5.98 -28.062 -9.422 1 98.75 120 ILE B N 1
ATOM 4231 C CA . ILE B 1 120 ? 5 -27.359 -10.25 1 98.75 120 ILE B CA 1
ATOM 4232 C C . ILE B 1 120 ? 4.691 -26 -9.641 1 98.75 120 ILE B C 1
ATOM 4234 O O . ILE B 1 120 ? 4.559 -25.859 -8.422 1 98.75 120 ILE B O 1
ATOM 4238 N N . GLY B 1 121 ? 4.723 -24.969 -10.438 1 97.94 121 GLY B N 1
ATOM 4239 C CA . GLY B 1 121 ? 4.395 -23.609 -10.023 1 97.94 121 GLY B CA 1
ATOM 4240 C C . GLY B 1 121 ? 3.174 -23.062 -10.727 1 97.94 121 GLY B C 1
ATOM 4241 O O . GLY B 1 121 ? 2.912 -23.391 -11.891 1 97.94 121 GLY B O 1
ATOM 4242 N N . ALA B 1 122 ? 2.461 -22.234 -10.047 1 97.5 122 ALA B N 1
ATOM 4243 C CA . ALA B 1 122 ? 1.262 -21.625 -10.617 1 97.5 122 ALA B CA 1
ATOM 4244 C C . ALA B 1 122 ? 0.798 -20.438 -9.789 1 97.5 122 ALA B C 1
ATOM 4246 O O . ALA B 1 122 ? 1.453 -20.047 -8.82 1 97.5 122 ALA B O 1
ATOM 4247 N N . ASP B 1 123 ? -0.267 -19.75 -10.242 1 96.38 123 ASP B N 1
ATOM 4248 C CA . ASP B 1 123 ? -0.856 -18.656 -9.5 1 96.38 123 ASP B CA 1
ATOM 4249 C C . ASP B 1 123 ? -2.367 -18.594 -9.703 1 96.38 123 ASP B C 1
ATOM 4251 O O . ASP B 1 123 ? -2.914 -19.312 -10.539 1 96.38 123 ASP B O 1
ATOM 4255 N N . SER B 1 124 ? -3.031 -17.859 -8.898 1 95.69 124 SER B N 1
ATOM 4256 C CA . SER B 1 124 ? -4.434 -17.484 -9.062 1 95.69 124 SER B CA 1
ATOM 4257 C C . SER B 1 124 ? -5.328 -18.719 -9.109 1 95.69 124 SER B C 1
ATOM 4259 O O . SER B 1 124 ? -5.238 -19.594 -8.242 1 95.69 124 SER B O 1
ATOM 4261 N N . TYR B 1 125 ? -6.156 -18.891 -10.094 1 94.31 125 TYR B N 1
ATOM 4262 C CA . TYR B 1 125 ? -7.129 -19.984 -10.18 1 94.31 125 TYR B CA 1
ATOM 4263 C C . TYR B 1 125 ? -6.434 -21.328 -10.195 1 94.31 125 TYR B C 1
ATOM 4265 O O . TYR B 1 125 ? -6.996 -22.328 -9.742 1 94.31 125 TYR B O 1
ATOM 4273 N N . SER B 1 126 ? -5.195 -21.344 -10.68 1 95.25 126 SER B N 1
ATOM 4274 C CA . SER B 1 126 ? -4.465 -22.594 -10.773 1 95.25 126 SER B CA 1
ATOM 4275 C C . SER B 1 126 ? -4.133 -23.141 -9.391 1 95.25 126 SER B C 1
ATOM 4277 O O . SER B 1 126 ? -3.639 -24.266 -9.266 1 95.25 126 SER B O 1
ATOM 4279 N N . GLY B 1 127 ? -4.492 -22.406 -8.352 1 97.31 127 GLY B N 1
ATOM 4280 C CA . GLY B 1 127 ? -4.465 -22.953 -7 1 97.31 127 GLY B CA 1
ATOM 4281 C C . GLY B 1 127 ? -5.461 -24.062 -6.785 1 97.31 127 GLY B C 1
ATOM 4282 O O . GLY B 1 127 ? -5.359 -24.828 -5.812 1 97.31 127 GLY B O 1
ATOM 4283 N N . ILE B 1 128 ? -6.426 -24.203 -7.676 1 97.12 128 ILE B N 1
ATOM 4284 C CA . ILE B 1 128 ? -7.426 -25.266 -7.609 1 97.12 128 ILE B CA 1
ATOM 4285 C C . ILE B 1 128 ? -6.895 -26.516 -8.289 1 97.12 128 ILE B C 1
ATOM 4287 O O . ILE B 1 128 ? -6.727 -27.547 -7.652 1 97.12 128 ILE B O 1
ATOM 4291 N N . PRO B 1 129 ? -6.473 -26.469 -9.531 1 96.75 129 PRO B N 1
ATOM 4292 C CA . PRO B 1 129 ? -6.125 -27.719 -10.188 1 96.75 129 PRO B CA 1
ATOM 4293 C C . PRO B 1 129 ? -4.707 -28.188 -9.867 1 96.75 129 PRO B C 1
ATOM 4295 O O . PRO B 1 129 ? -4.414 -29.375 -9.922 1 96.75 129 PRO B O 1
ATOM 4298 N N . ILE B 1 130 ? -3.775 -27.344 -9.555 1 97.06 130 ILE B N 1
ATOM 4299 C CA . ILE B 1 130 ? -2.363 -27.703 -9.492 1 97.06 130 ILE B CA 1
ATOM 4300 C C . ILE B 1 130 ? -2.129 -28.672 -8.328 1 97.06 130 ILE B C 1
ATOM 4302 O O . ILE B 1 130 ? -1.444 -29.688 -8.484 1 97.06 130 ILE B O 1
ATOM 4306 N N . PRO B 1 131 ? -2.67 -28.391 -7.148 1 98.69 131 PRO B N 1
ATOM 4307 C CA . PRO B 1 131 ? -2.504 -29.422 -6.117 1 98.69 131 PRO B CA 1
ATOM 4308 C C . PRO B 1 131 ? -3.039 -30.781 -6.547 1 98.69 131 PRO B C 1
ATOM 4310 O O . PRO B 1 131 ? -2.479 -31.828 -6.176 1 98.69 131 PRO B O 1
ATOM 4313 N N . ALA B 1 132 ? -4.082 -30.781 -7.336 1 98.69 132 ALA B N 1
ATOM 4314 C CA . ALA B 1 132 ? -4.609 -32.031 -7.879 1 98.69 132 ALA B CA 1
ATOM 4315 C C . ALA B 1 132 ? -3.623 -32.656 -8.852 1 98.69 132 ALA B C 1
ATOM 4317 O O . ALA B 1 132 ? -3.475 -33.875 -8.883 1 98.69 132 ALA B O 1
ATOM 4318 N N . VAL B 1 133 ? -2.982 -31.891 -9.695 1 98.69 133 VAL B N 1
ATOM 4319 C CA . VAL B 1 133 ? -1.962 -32.406 -10.609 1 98.69 133 VAL B CA 1
ATOM 4320 C C . VAL B 1 133 ? -0.836 -33.031 -9.805 1 98.69 133 VAL B C 1
ATOM 4322 O O . VAL B 1 133 ? -0.395 -34.156 -10.133 1 98.69 133 VAL B O 1
ATOM 4325 N N . VAL B 1 134 ? -0.369 -32.344 -8.766 1 98.88 134 VAL B N 1
ATOM 4326 C CA . VAL B 1 134 ? 0.727 -32.844 -7.941 1 98.88 134 VAL B CA 1
ATOM 4327 C C . VAL B 1 134 ? 0.335 -34.188 -7.316 1 98.88 134 VAL B C 1
ATOM 4329 O O . VAL B 1 134 ? 1.132 -35.125 -7.297 1 98.88 134 VAL B O 1
ATOM 4332 N N . GLN B 1 135 ? -0.86 -34.25 -6.805 1 98.81 135 GLN B N 1
ATOM 4333 C CA . GLN B 1 135 ? -1.339 -35.5 -6.215 1 98.81 135 GLN B CA 1
ATOM 4334 C C . GLN B 1 135 ? -1.403 -36.625 -7.258 1 98.81 135 GLN B C 1
ATOM 4336 O O . GLN B 1 135 ? -1.058 -37.75 -6.969 1 98.81 135 GLN B O 1
ATOM 4341 N N . GLU B 1 136 ? -1.867 -36.312 -8.43 1 98.75 136 GLU B N 1
ATOM 4342 C CA . GLU B 1 136 ? -1.944 -37.312 -9.492 1 98.75 136 GLU B CA 1
ATOM 4343 C C . GLU B 1 136 ? -0.561 -37.844 -9.844 1 98.75 136 GLU B C 1
ATOM 4345 O O . GLU B 1 136 ? -0.392 -39.031 -10.047 1 98.75 136 GLU B O 1
ATOM 4350 N N . ILE B 1 137 ? 0.378 -36.969 -9.984 1 98.81 137 ILE B N 1
ATOM 4351 C CA . ILE B 1 137 ? 1.749 -37.375 -10.273 1 98.81 137 ILE B CA 1
ATOM 4352 C C . ILE B 1 137 ? 2.262 -38.281 -9.148 1 98.81 137 ILE B C 1
ATOM 4354 O O . ILE B 1 137 ? 2.859 -39.312 -9.414 1 98.81 137 ILE B O 1
ATOM 4358 N N . SER B 1 138 ? 2.076 -37.812 -7.875 1 98.81 138 SER B N 1
ATOM 4359 C CA . SER B 1 138 ? 2.482 -38.625 -6.711 1 98.81 138 SER B CA 1
ATOM 4360 C C . SER B 1 138 ? 1.885 -40 -6.754 1 98.81 138 SER B C 1
ATOM 4362 O O . SER B 1 138 ? 2.596 -41 -6.57 1 98.81 138 SER B O 1
ATOM 4364 N N . ASN B 1 139 ? 0.578 -40.062 -7.008 1 98.5 139 ASN B N 1
ATOM 4365 C CA . ASN B 1 139 ? -0.108 -41.344 -7.113 1 98.5 139 ASN B CA 1
ATOM 4366 C C . ASN B 1 139 ? 0.472 -42.219 -8.242 1 98.5 139 ASN B C 1
ATOM 4368 O O . ASN B 1 139 ? 0.616 -43.438 -8.094 1 98.5 139 ASN B O 1
ATOM 4372 N N . GLY B 1 140 ? 0.729 -41.562 -9.367 1 98.31 140 GLY B N 1
ATOM 4373 C CA . GLY B 1 140 ? 1.347 -42.281 -10.477 1 98.31 140 GLY B CA 1
ATOM 4374 C C . GLY B 1 140 ? 2.693 -42.875 -10.125 1 98.31 140 GLY B C 1
ATOM 4375 O O . GLY B 1 140 ? 2.98 -44.031 -10.484 1 98.31 140 GLY B O 1
ATOM 4376 N N . ASN B 1 141 ? 3.502 -42.125 -9.461 1 98.25 141 ASN B N 1
ATOM 4377 C CA . ASN B 1 141 ? 4.781 -42.625 -8.984 1 98.25 141 ASN B CA 1
ATOM 4378 C C . ASN B 1 141 ? 4.594 -43.844 -8.078 1 98.25 141 ASN B C 1
ATOM 4380 O O . ASN B 1 141 ? 5.301 -44.844 -8.219 1 98.25 141 ASN B O 1
ATOM 4384 N N . GLU B 1 142 ? 3.688 -43.75 -7.152 1 97.94 142 GLU B N 1
ATOM 4385 C CA . GLU B 1 142 ? 3.432 -44.812 -6.188 1 97.94 142 GLU B CA 1
ATOM 4386 C C . GLU B 1 142 ? 2.955 -46.094 -6.879 1 97.94 142 GLU B C 1
ATOM 4388 O O . GLU B 1 142 ? 3.252 -47.188 -6.43 1 97.94 142 GLU B O 1
ATOM 4393 N N . LYS B 1 143 ? 2.262 -45.906 -7.988 1 97.88 143 LYS B N 1
ATOM 4394 C CA . LYS B 1 143 ? 1.733 -47.031 -8.742 1 97.88 143 LYS B CA 1
ATOM 4395 C C . LYS B 1 143 ? 2.777 -47.594 -9.711 1 97.88 143 LYS B C 1
ATOM 4397 O O . LYS B 1 143 ? 2.525 -48.562 -10.414 1 97.88 143 LYS B O 1
ATOM 4402 N N . GLY B 1 144 ? 3.787 -46.875 -9.844 1 97.12 144 GLY B N 1
ATOM 4403 C CA . GLY B 1 144 ? 4.879 -47.375 -10.672 1 97.12 144 GLY B CA 1
ATOM 4404 C C . GLY B 1 144 ? 4.801 -46.906 -12.109 1 97.12 144 GLY B C 1
ATOM 4405 O O . GLY B 1 144 ? 5.426 -47.469 -13 1 97.12 144 GLY B O 1
ATOM 4406 N N . LEU B 1 145 ? 4.035 -45.844 -12.281 1 97.38 145 LEU B N 1
ATOM 4407 C CA . LEU B 1 145 ? 3.951 -45.312 -13.633 1 97.38 145 LEU B CA 1
ATOM 4408 C C . LEU B 1 145 ? 5.301 -44.75 -14.086 1 97.38 145 LEU B C 1
ATOM 4410 O O . LEU B 1 145 ? 5.965 -44.031 -13.336 1 97.38 145 LEU B O 1
ATOM 4414 N N . GLN B 1 146 ? 5.715 -45.188 -15.305 1 96.94 146 GLN B N 1
ATOM 4415 C CA . GLN B 1 146 ? 7.004 -44.75 -15.828 1 96.94 146 GLN B CA 1
ATOM 4416 C C . GLN B 1 146 ? 6.828 -43.594 -16.828 1 96.94 146 GLN B C 1
ATOM 4418 O O . GLN B 1 146 ? 5.828 -43.531 -17.531 1 96.94 146 GLN B O 1
ATOM 4423 N N . PRO B 1 147 ? 7.809 -42.594 -16.938 1 97.94 147 PRO B N 1
ATOM 4424 C CA . PRO B 1 147 ? 8.977 -42.531 -16.047 1 97.94 147 PRO B CA 1
ATOM 4425 C C . PRO B 1 147 ? 8.625 -42.062 -14.648 1 97.94 147 PRO B C 1
ATOM 4427 O O . PRO B 1 147 ? 7.637 -41.344 -14.477 1 97.94 147 PRO B O 1
ATOM 4430 N N . LEU B 1 148 ? 9.414 -42.531 -13.688 1 97.69 148 LEU B N 1
ATOM 4431 C CA . LEU B 1 148 ? 9.273 -41.969 -12.352 1 97.69 148 LEU B CA 1
ATOM 4432 C C . LEU B 1 148 ? 9.664 -40.5 -12.344 1 97.69 148 LEU B C 1
ATOM 4434 O O . LEU B 1 148 ? 10.688 -40.125 -12.93 1 97.69 148 LEU B O 1
ATOM 4438 N N . ILE B 1 149 ? 8.859 -39.75 -11.773 1 98.62 149 ILE B N 1
ATOM 4439 C CA . ILE B 1 149 ? 9.109 -38.312 -11.68 1 98.62 149 ILE B CA 1
ATOM 4440 C C . ILE B 1 149 ? 9.664 -37.969 -10.297 1 98.62 149 ILE B C 1
ATOM 4442 O O . ILE B 1 149 ? 9.133 -38.438 -9.281 1 98.62 149 ILE B O 1
ATOM 4446 N N . ASN B 1 150 ? 10.789 -37.219 -10.219 1 98.69 150 ASN B N 1
ATOM 4447 C CA . ASN B 1 150 ? 11.398 -36.812 -8.961 1 98.69 150 ASN B CA 1
ATOM 4448 C C . ASN B 1 150 ? 10.633 -35.656 -8.328 1 98.69 150 ASN B C 1
ATOM 4450 O O . ASN B 1 150 ? 11.195 -34.562 -8.117 1 98.69 150 ASN B O 1
ATOM 4454 N N . LEU B 1 151 ? 9.391 -35.906 -8.055 1 98.88 151 LEU B N 1
ATOM 4455 C CA . LEU B 1 151 ? 8.453 -34.906 -7.523 1 98.88 151 LEU B CA 1
ATOM 4456 C C . LEU B 1 151 ? 8.859 -34.5 -6.117 1 98.88 151 LEU B C 1
ATOM 4458 O O . LEU B 1 151 ? 9.016 -35.312 -5.227 1 98.88 151 LEU B O 1
ATOM 4462 N N . GLN B 1 152 ? 9.047 -33.094 -5.93 1 98.81 152 GLN B N 1
ATOM 4463 C CA . GLN B 1 152 ? 9.492 -32.594 -4.637 1 98.81 152 GLN B CA 1
ATOM 4464 C C . GLN B 1 152 ? 8.453 -31.672 -4.02 1 98.81 152 GLN B C 1
ATOM 4466 O O . GLN B 1 152 ? 8.461 -31.438 -2.807 1 98.81 152 GLN B O 1
ATOM 4471 N N . GLY B 1 153 ? 7.605 -31.094 -4.773 1 98.62 153 GLY B N 1
ATOM 4472 C CA . GLY B 1 153 ? 6.645 -30.172 -4.188 1 98.62 153 GLY B CA 1
ATOM 4473 C C . GLY B 1 153 ? 6.031 -29.219 -5.199 1 98.62 153 GLY B C 1
ATOM 4474 O O . GLY B 1 153 ? 5.879 -29.578 -6.371 1 98.62 153 GLY B O 1
ATOM 4475 N N . TYR B 1 154 ? 5.504 -28.016 -4.738 1 98.88 154 TYR B N 1
ATOM 4476 C CA . TYR B 1 154 ? 4.812 -27.062 -5.586 1 98.88 154 TYR B CA 1
ATOM 4477 C C . TYR B 1 154 ? 4.855 -25.656 -4.984 1 98.88 154 TYR B C 1
ATOM 4479 O O . TYR B 1 154 ? 5.164 -25.5 -3.801 1 98.88 154 TYR B O 1
ATOM 4487 N N . LEU B 1 155 ? 4.691 -24.656 -5.766 1 98.75 155 LEU B N 1
ATOM 4488 C CA . LEU B 1 155 ? 4.609 -23.266 -5.32 1 98.75 155 LEU B CA 1
ATOM 4489 C C . LEU B 1 155 ? 3.432 -22.562 -5.973 1 98.75 155 LEU B C 1
ATOM 4491 O O . LEU B 1 155 ? 3.131 -22.797 -7.145 1 98.75 155 LEU B O 1
ATOM 4495 N N . LEU B 1 156 ? 2.678 -21.766 -5.207 1 98.81 156 LEU B N 1
ATOM 4496 C CA . LEU B 1 156 ? 1.457 -21.109 -5.664 1 98.81 156 LEU B CA 1
ATOM 4497 C C . LEU B 1 156 ? 1.43 -19.656 -5.234 1 98.81 156 LEU B C 1
ATOM 4499 O O . LEU B 1 156 ? 1.676 -19.344 -4.066 1 98.81 156 LEU B O 1
ATOM 4503 N N . GLY B 1 157 ? 1.142 -18.75 -6.184 1 98.62 157 GLY B N 1
ATOM 4504 C CA . GLY B 1 157 ? 0.989 -17.328 -5.906 1 98.62 157 GLY B CA 1
ATOM 4505 C C . GLY B 1 157 ? -0.461 -16.875 -5.844 1 98.62 157 GLY B C 1
ATOM 4506 O O . GLY B 1 157 ? -1.209 -17.047 -6.809 1 98.62 157 GLY B O 1
ATOM 4507 N N . ASN B 1 158 ? -0.796 -16.266 -4.703 1 98.31 158 ASN B N 1
ATOM 4508 C CA . ASN B 1 158 ? -2.17 -15.812 -4.496 1 98.31 158 ASN B CA 1
ATOM 4509 C C . ASN B 1 158 ? -3.176 -16.828 -5.031 1 98.31 158 ASN B C 1
ATOM 4511 O O . ASN B 1 158 ? -4.027 -16.5 -5.855 1 98.31 158 ASN B O 1
ATOM 4515 N N . PRO B 1 159 ? -3.146 -18.016 -4.508 1 98.25 159 PRO B N 1
ATOM 4516 C CA . PRO B 1 159 ? -3.926 -19.109 -5.086 1 98.25 159 PRO B CA 1
ATOM 4517 C C . PRO B 1 159 ? -5.383 -19.109 -4.629 1 98.25 159 PRO B C 1
ATOM 4519 O O . PRO B 1 159 ? -5.66 -18.922 -3.441 1 98.25 159 PRO B O 1
ATOM 4522 N N . ILE B 1 160 ? -6.266 -19.266 -5.574 1 97.69 160 ILE B N 1
ATOM 4523 C CA . ILE B 1 160 ? -7.617 -19.672 -5.203 1 97.69 160 ILE B CA 1
ATOM 4524 C C . ILE B 1 160 ? -7.602 -21.109 -4.676 1 97.69 160 ILE B C 1
ATOM 4526 O O . ILE B 1 160 ? -6.992 -21.984 -5.281 1 97.69 160 ILE B O 1
ATOM 4530 N N . THR B 1 161 ? -8.227 -21.359 -3.518 1 97.75 161 THR B N 1
ATOM 4531 C CA . THR B 1 161 ? -8.062 -22.656 -2.871 1 97.75 161 THR B CA 1
ATOM 4532 C C . THR B 1 161 ? -9.406 -23.203 -2.391 1 97.75 161 THR B C 1
ATOM 4534 O O . THR B 1 161 ? -9.812 -24.297 -2.77 1 97.75 161 THR B O 1
ATOM 4537 N N . THR B 1 162 ? -10.203 -22.391 -1.648 1 95.25 162 THR B N 1
ATOM 4538 C CA . THR B 1 162 ? -11.398 -22.891 -0.979 1 95.25 162 THR B CA 1
ATOM 4539 C C . THR B 1 162 ? -12.656 -22.375 -1.673 1 95.25 162 THR B C 1
ATOM 4541 O O . THR B 1 162 ? -13.758 -22.844 -1.403 1 95.25 162 THR B O 1
ATOM 4544 N N . ARG B 1 163 ? -12.523 -21.406 -2.535 1 90.19 163 ARG B N 1
ATOM 4545 C CA . ARG B 1 163 ? -13.602 -20.703 -3.221 1 90.19 163 ARG B CA 1
ATOM 4546 C C . ARG B 1 163 ? -14.359 -19.797 -2.26 1 90.19 163 ARG B C 1
ATOM 4548 O O . ARG B 1 163 ? -15.43 -19.281 -2.594 1 90.19 163 ARG B O 1
ATOM 4555 N N . ASN B 1 164 ? -13.805 -19.609 -1.096 1 91.25 164 ASN B N 1
ATOM 4556 C CA . ASN B 1 164 ? -14.352 -18.641 -0.14 1 91.25 164 ASN B CA 1
ATOM 4557 C C . ASN B 1 164 ? -13.703 -17.266 -0.298 1 91.25 164 ASN B C 1
ATOM 4559 O O . ASN B 1 164 ? -14.078 -16.312 0.386 1 91.25 164 ASN B O 1
ATOM 4563 N N . GLU B 1 165 ? -12.797 -17.188 -1.197 1 94 165 GLU B N 1
ATOM 4564 C CA . GLU B 1 165 ? -11.992 -15.969 -1.322 1 94 165 GLU B CA 1
ATOM 4565 C C . GLU B 1 165 ? -12.867 -14.75 -1.595 1 94 165 GLU B C 1
ATOM 4567 O O . GLU B 1 165 ? -12.609 -13.664 -1.075 1 94 165 GLU B O 1
ATOM 4572 N N . LYS B 1 166 ? -13.969 -14.93 -2.355 1 91.94 166 LYS B N 1
ATOM 4573 C CA . LYS B 1 166 ? -14.859 -13.812 -2.637 1 91.94 166 LYS B CA 1
ATOM 4574 C C . LYS B 1 166 ? -15.492 -13.281 -1.354 1 91.94 166 LYS B C 1
ATOM 4576 O O . LYS B 1 166 ? -15.656 -12.062 -1.19 1 91.94 166 LYS B O 1
ATOM 4581 N N . ASN B 1 167 ? -15.883 -14.18 -0.461 1 94.38 167 ASN B N 1
ATOM 4582 C CA . ASN B 1 167 ? -16.406 -13.758 0.834 1 94.38 167 ASN B CA 1
ATOM 4583 C C . ASN B 1 167 ? -15.344 -13.062 1.673 1 94.38 167 ASN B C 1
ATOM 4585 O O . ASN B 1 167 ? -15.641 -12.109 2.396 1 94.38 167 ASN B O 1
ATOM 4589 N N . ASP B 1 168 ? -14.141 -13.523 1.5 1 95.5 168 ASP B N 1
ATOM 4590 C CA . ASP B 1 168 ? -13.031 -13.023 2.309 1 95.5 168 ASP B CA 1
ATOM 4591 C C . ASP B 1 168 ? -12.586 -11.641 1.824 1 95.5 168 ASP B C 1
ATOM 4593 O O . ASP B 1 168 ? -11.82 -10.961 2.508 1 95.5 168 ASP B O 1
ATOM 4597 N N . GLN B 1 169 ? -13.078 -11.203 0.65 1 96.38 169 GLN B N 1
ATOM 4598 C CA . GLN B 1 169 ? -12.773 -9.859 0.156 1 96.38 169 GLN B CA 1
ATOM 4599 C C . GLN B 1 169 ? -13.297 -8.789 1.111 1 96.38 169 GLN B C 1
ATOM 4601 O O . GLN B 1 169 ? -12.648 -7.758 1.304 1 96.38 169 GLN B O 1
ATOM 4606 N N . ILE B 1 170 ? -14.438 -9.039 1.729 1 96.31 170 ILE B N 1
ATOM 4607 C CA . ILE B 1 170 ? -15.148 -8.023 2.5 1 96.31 170 ILE B CA 1
ATOM 4608 C C . ILE B 1 170 ? -14.336 -7.66 3.742 1 96.31 170 ILE B C 1
ATOM 4610 O O . ILE B 1 170 ? -13.984 -6.496 3.945 1 96.31 170 ILE B O 1
ATOM 4614 N N . PRO B 1 171 ? -14 -8.672 4.609 1 95.81 171 PRO B N 1
ATOM 4615 C CA . PRO B 1 171 ? -13.172 -8.273 5.754 1 95.81 171 PRO B CA 1
ATOM 4616 C C . PRO B 1 171 ? -11.836 -7.672 5.332 1 95.81 171 PRO B C 1
ATOM 4618 O O . PRO B 1 171 ? -11.32 -6.773 6.004 1 95.81 171 PRO B O 1
ATOM 4621 N N . TYR B 1 172 ? -11.25 -8.109 4.258 1 97.38 172 TYR B N 1
ATOM 4622 C CA . TYR B 1 172 ? -9.953 -7.605 3.801 1 97.38 172 TYR B CA 1
ATOM 4623 C C . TYR B 1 172 ? -10.055 -6.137 3.408 1 97.38 172 TYR B C 1
ATOM 4625 O O . TYR B 1 172 ? -9.234 -5.32 3.834 1 97.38 172 TYR B O 1
ATOM 4633 N N . VAL B 1 173 ? -11.008 -5.758 2.594 1 97.38 173 VAL B N 1
ATOM 4634 C CA . VAL B 1 173 ? -11.102 -4.387 2.109 1 97.38 173 VAL B CA 1
ATOM 4635 C C . VAL B 1 173 ? -11.492 -3.459 3.256 1 97.38 173 VAL B C 1
ATOM 4637 O O . VAL B 1 173 ? -11.141 -2.277 3.256 1 97.38 173 VAL B O 1
ATOM 4640 N N . HIS B 1 174 ? -12.32 -3.969 4.219 1 96.81 174 HIS B N 1
ATOM 4641 C CA . HIS B 1 174 ? -12.562 -3.197 5.43 1 96.81 174 HIS B CA 1
ATOM 4642 C C . HIS B 1 174 ? -11.258 -2.873 6.145 1 96.81 174 HIS B C 1
ATOM 4644 O O . HIS B 1 174 ? -11.039 -1.736 6.574 1 96.81 174 HIS B O 1
ATOM 4650 N N . GLN B 1 175 ? -10.398 -3.9 6.246 1 94.06 175 GLN B N 1
ATOM 4651 C CA . GLN B 1 175 ? -9.102 -3.748 6.895 1 94.06 175 GLN B CA 1
ATOM 4652 C C . GLN B 1 175 ? -8.242 -2.719 6.172 1 94.06 175 GLN B C 1
ATOM 4654 O O . GLN B 1 175 ? -7.445 -2.016 6.797 1 94.06 175 GLN B O 1
ATOM 4659 N N . MET B 1 176 ? -8.445 -2.602 4.891 1 95.69 176 MET B N 1
ATOM 4660 C CA . MET B 1 176 ? -7.645 -1.688 4.078 1 95.69 176 MET B CA 1
ATOM 4661 C C . MET B 1 176 ? -8.266 -0.295 4.055 1 95.69 176 MET B C 1
ATOM 4663 O O . MET B 1 176 ? -7.711 0.625 3.449 1 95.69 176 MET B O 1
ATOM 4667 N N . GLY B 1 177 ? -9.438 -0.119 4.676 1 95 177 GLY B N 1
ATOM 4668 C CA . GLY B 1 177 ? -10.055 1.191 4.785 1 95 177 GLY B CA 1
ATOM 4669 C C . GLY B 1 177 ? -10.891 1.557 3.57 1 95 177 GLY B C 1
ATOM 4670 O O . GLY B 1 177 ? -11.234 2.727 3.373 1 95 177 GLY B O 1
ATOM 4671 N N . LEU B 1 178 ? -11.25 0.59 2.719 1 97.81 178 LEU B N 1
ATOM 4672 C CA . LEU B 1 178 ? -11.953 0.876 1.474 1 97.81 178 LEU B CA 1
ATOM 4673 C C . LEU B 1 178 ? -13.461 0.917 1.697 1 97.81 178 LEU B C 1
ATOM 4675 O O . LEU B 1 178 ? -14.203 1.432 0.857 1 97.81 178 LEU B O 1
ATOM 4679 N N . ILE B 1 179 ? -13.922 0.356 2.787 1 97.62 179 ILE B N 1
ATOM 4680 C CA . ILE B 1 179 ? -15.312 0.508 3.199 1 97.62 179 ILE B CA 1
ATOM 4681 C C . ILE B 1 179 ? -15.375 0.96 4.656 1 97.62 179 ILE B C 1
ATOM 4683 O O . ILE B 1 179 ? -14.406 0.8 5.402 1 97.62 179 ILE B O 1
ATOM 4687 N N . SER B 1 180 ? -16.453 1.502 5.027 1 96.62 180 SER B N 1
ATOM 4688 C CA . SER B 1 180 ? -16.594 2.045 6.375 1 96.62 180 SER B CA 1
ATOM 4689 C C . SER B 1 180 ? -16.844 0.938 7.395 1 96.62 180 SER B C 1
ATOM 4691 O O . SER B 1 180 ? -17.234 -0.17 7.031 1 96.62 180 SER B O 1
ATOM 4693 N N . ASP B 1 181 ? -16.562 1.245 8.664 1 94.62 181 ASP B N 1
ATOM 4694 C CA . ASP B 1 181 ? -16.891 0.344 9.766 1 94.62 181 ASP B CA 1
ATOM 4695 C C . ASP B 1 181 ? -18.391 0.033 9.797 1 94.62 181 ASP B C 1
ATOM 4697 O O . ASP B 1 181 ? -18.781 -1.101 10.078 1 94.62 181 ASP B O 1
ATOM 4701 N N . GLU B 1 182 ? -19.188 1.054 9.5 1 94.94 182 GLU B N 1
ATOM 4702 C CA . GLU B 1 182 ? -20.641 0.901 9.547 1 94.94 182 GLU B CA 1
ATOM 4703 C C . GLU B 1 182 ? -21.125 -0.072 8.477 1 94.94 182 GLU B C 1
ATOM 4705 O O . GLU B 1 182 ? -21.969 -0.935 8.742 1 94.94 182 GLU B O 1
ATOM 4710 N N . LEU B 1 183 ? -20.609 0.154 7.254 1 96.56 183 LEU B N 1
ATOM 4711 C CA . LEU B 1 183 ? -20.984 -0.758 6.184 1 96.56 183 LEU B CA 1
ATOM 4712 C C . LEU B 1 183 ? -20.547 -2.184 6.496 1 96.56 183 LEU B C 1
ATOM 4714 O O . LEU B 1 183 ? -21.297 -3.135 6.277 1 96.56 183 LEU B O 1
ATOM 4718 N N . TYR B 1 184 ? -19.312 -2.357 6.961 1 97.06 184 TYR B N 1
ATOM 4719 C CA . TYR B 1 184 ? -18.797 -3.678 7.316 1 97.06 184 TYR B CA 1
ATOM 4720 C C . TYR B 1 184 ? -19.703 -4.348 8.344 1 97.06 184 TYR B C 1
ATOM 4722 O O . TYR B 1 184 ? -20.078 -5.516 8.195 1 97.06 184 TYR B O 1
ATOM 4730 N N . ALA B 1 185 ? -20.078 -3.609 9.398 1 96.75 185 ALA B N 1
ATOM 4731 C CA . ALA B 1 185 ? -20.953 -4.141 10.438 1 96.75 185 ALA B CA 1
ATOM 4732 C C . ALA B 1 185 ? -22.312 -4.543 9.859 1 96.75 185 ALA B C 1
ATOM 4734 O O . ALA B 1 185 ? -22.859 -5.59 10.211 1 96.75 185 ALA B O 1
ATOM 4735 N N . SER B 1 186 ? -22.812 -3.68 9.023 1 97.12 186 SER B N 1
ATOM 4736 C CA . SER B 1 186 ? -24.109 -3.959 8.391 1 97.12 186 SER B CA 1
ATOM 4737 C C . SER B 1 186 ? -24.031 -5.219 7.531 1 97.12 186 SER B C 1
ATOM 4739 O O . SER B 1 186 ? -24.938 -6.051 7.566 1 97.12 186 SER B O 1
ATOM 4741 N N . LEU B 1 187 ? -22.984 -5.367 6.766 1 97.31 187 LEU B N 1
ATOM 4742 C CA . LEU B 1 187 ? -22.766 -6.551 5.941 1 97.31 187 LEU B CA 1
ATOM 4743 C C . LEU B 1 187 ? -22.719 -7.809 6.805 1 97.31 187 LEU B C 1
ATOM 4745 O O . LEU B 1 187 ? -23.344 -8.82 6.477 1 97.31 187 LEU B O 1
ATOM 4749 N N . GLN B 1 188 ? -22 -7.73 7.91 1 96.44 188 GLN B N 1
ATOM 4750 C CA . GLN B 1 188 ? -21.906 -8.867 8.812 1 96.44 188 GLN B CA 1
ATOM 4751 C C . GLN B 1 188 ? -23.281 -9.242 9.367 1 96.44 188 GLN B C 1
ATOM 4753 O O . GLN B 1 188 ? -23.641 -10.422 9.422 1 96.44 188 GLN B O 1
ATOM 4758 N N . ARG B 1 189 ? -23.984 -8.273 9.75 1 97.06 189 ARG B N 1
ATOM 4759 C CA . ARG B 1 189 ? -25.281 -8.484 10.367 1 97.06 189 ARG B CA 1
ATOM 4760 C C . ARG B 1 189 ? -26.281 -9.047 9.367 1 97.06 189 ARG B C 1
ATOM 4762 O O . ARG B 1 189 ? -27.016 -10 9.664 1 97.06 189 ARG B O 1
ATOM 4769 N N . ASN B 1 190 ? -26.297 -8.461 8.188 1 97 190 ASN B N 1
ATOM 4770 C CA . ASN B 1 190 ? -27.375 -8.734 7.246 1 97 190 ASN B CA 1
ATOM 4771 C C . ASN B 1 190 ? -27.031 -9.906 6.332 1 97 190 ASN B C 1
ATOM 4773 O O . ASN B 1 190 ? -27.906 -10.656 5.91 1 97 190 ASN B O 1
ATOM 4777 N N . CYS B 1 191 ? -25.75 -10.062 6.012 1 95.69 191 CYS B N 1
ATOM 4778 C CA . CYS B 1 191 ? -25.375 -11.102 5.055 1 95.69 191 CYS B CA 1
ATOM 4779 C C . CYS B 1 191 ? -24.812 -12.328 5.766 1 95.69 191 CYS B C 1
ATOM 4781 O O . CYS B 1 191 ? -24.625 -13.375 5.148 1 95.69 191 CYS B O 1
ATOM 4783 N N . LYS B 1 192 ? -24.422 -12.195 7.016 1 92.31 192 LYS B N 1
ATOM 4784 C CA . LYS B 1 192 ? -24 -13.281 7.895 1 92.31 192 LYS B CA 1
ATOM 4785 C C . LYS B 1 192 ? -22.828 -14.055 7.297 1 92.31 192 LYS B C 1
ATOM 4787 O O . LYS B 1 192 ? -22.828 -15.289 7.281 1 92.31 192 LYS B O 1
ATOM 4792 N N . GLY B 1 193 ? -21.984 -13.352 6.652 1 87.44 193 GLY B N 1
ATOM 4793 C CA . GLY B 1 193 ? -20.734 -13.945 6.195 1 87.44 193 GLY B CA 1
ATOM 4794 C C . GLY B 1 193 ? -20.828 -14.516 4.789 1 87.44 193 GLY B C 1
ATOM 4795 O O . GLY B 1 193 ? -19.828 -14.961 4.23 1 87.44 193 GLY B O 1
ATOM 4796 N N . GLU B 1 194 ? -21.984 -14.555 4.195 1 89 194 GLU B N 1
ATOM 4797 C CA . GLU B 1 194 ? -22.172 -15.031 2.826 1 89 194 GLU B CA 1
ATOM 4798 C C . GLU B 1 194 ? -22.484 -13.875 1.88 1 89 194 GLU B C 1
ATOM 4800 O O . GLU B 1 194 ? -23.578 -13.312 1.919 1 89 194 GLU B O 1
ATOM 4805 N N . TYR B 1 195 ? -21.609 -13.555 1.006 1 88.38 195 TYR B N 1
ATOM 4806 C CA . TYR B 1 195 ? -21.719 -12.359 0.18 1 88.38 195 TYR B CA 1
ATOM 4807 C C . TYR B 1 195 ? -21.844 -12.727 -1.295 1 88.38 195 TYR B C 1
ATOM 4809 O O . TYR B 1 195 ? -22.109 -11.859 -2.133 1 88.38 195 TYR B O 1
ATOM 4817 N N . ILE B 1 196 ? -21.5 -13.953 -1.656 1 81 196 ILE B N 1
ATOM 4818 C CA . ILE B 1 196 ? -21.5 -14.414 -3.041 1 81 196 ILE B CA 1
ATOM 4819 C C . ILE B 1 196 ? -22.906 -14.852 -3.449 1 81 196 ILE B C 1
ATOM 4821 O O . ILE B 1 196 ? -23.484 -14.297 -4.379 1 81 196 ILE B O 1
ATOM 4825 N N . ASP B 1 197 ? -23.453 -15.836 -2.744 1 83.62 197 ASP B N 1
ATOM 4826 C CA . ASP B 1 197 ? -24.781 -16.375 -3.02 1 83.62 197 ASP B CA 1
ATOM 4827 C C . ASP B 1 197 ? -25.828 -15.758 -2.084 1 83.62 197 ASP B C 1
ATOM 4829 O O . ASP B 1 197 ? -26.422 -16.453 -1.274 1 83.62 197 ASP B O 1
ATOM 4833 N N . VAL B 1 198 ? -26.047 -14.5 -2.293 1 87.06 198 VAL B N 1
ATOM 4834 C CA . VAL B 1 198 ? -26.984 -13.781 -1.431 1 87.06 198 VAL B CA 1
ATOM 4835 C C . VAL B 1 198 ? -28.422 -14.148 -1.811 1 87.06 198 VAL B C 1
ATOM 4837 O O . VAL B 1 198 ? -28.766 -14.156 -2.994 1 87.06 198 VAL B O 1
ATOM 4840 N N . ASP B 1 199 ? -29.203 -14.492 -0.804 1 88.81 199 ASP B N 1
ATOM 4841 C CA . ASP B 1 199 ? -30.625 -14.719 -0.998 1 88.81 199 ASP B CA 1
ATOM 4842 C C . ASP B 1 199 ? -31.297 -13.5 -1.617 1 88.81 199 ASP B C 1
ATOM 4844 O O . ASP B 1 199 ? -31.25 -12.406 -1.051 1 88.81 199 ASP B O 1
ATOM 4848 N N . SER B 1 200 ? -31.906 -13.672 -2.754 1 89.94 200 SER B N 1
ATOM 4849 C CA . SER B 1 200 ? -32.531 -12.57 -3.49 1 89.94 200 SER B CA 1
ATOM 4850 C C . SER B 1 200 ? -33.625 -11.914 -2.67 1 89.94 200 SER B C 1
ATOM 4852 O O . SER B 1 200 ? -34.031 -10.781 -2.953 1 89.94 200 SER B O 1
ATOM 4854 N N . LYS B 1 201 ? -34.188 -12.609 -1.729 1 93.94 201 LYS B N 1
ATOM 4855 C CA . LYS B 1 201 ? -35.25 -12.055 -0.902 1 93.94 201 LYS B CA 1
ATOM 4856 C C . LYS B 1 201 ? -34.688 -11.219 0.243 1 93.94 201 LYS B C 1
ATOM 4858 O O . LYS B 1 201 ? -35.438 -10.484 0.899 1 93.94 201 LYS B O 1
ATOM 4863 N N . ASN B 1 202 ? -33.375 -11.359 0.522 1 95.69 202 ASN B N 1
ATOM 4864 C CA . ASN B 1 202 ? -32.75 -10.586 1.58 1 95.69 202 ASN B CA 1
ATOM 4865 C C . ASN B 1 202 ? -32.344 -9.195 1.098 1 95.69 202 ASN B C 1
ATOM 4867 O O . ASN B 1 202 ? -31.172 -8.953 0.78 1 95.69 202 ASN B O 1
ATOM 4871 N N . GLU B 1 203 ? -33.219 -8.297 1.148 1 95.81 203 GLU B N 1
ATOM 4872 C CA . GLU B 1 203 ? -33.062 -6.965 0.571 1 95.81 203 GLU B CA 1
ATOM 4873 C C . GLU B 1 203 ? -31.938 -6.188 1.281 1 95.81 203 GLU B C 1
ATOM 4875 O O . GLU B 1 203 ? -31.219 -5.418 0.651 1 95.81 203 GLU B O 1
ATOM 4880 N N . LEU B 1 204 ? -31.875 -6.355 2.578 1 96.94 204 LEU B N 1
ATOM 4881 C CA . LEU B 1 204 ? -30.875 -5.637 3.352 1 96.94 204 LEU B CA 1
ATOM 4882 C C . LEU B 1 204 ? -29.469 -6.039 2.928 1 96.94 204 LEU B C 1
ATOM 4884 O O . LEU B 1 204 ? -28.609 -5.184 2.715 1 96.94 204 LEU B O 1
ATOM 4888 N N . CYS B 1 205 ? -29.266 -7.309 2.777 1 96.88 205 CYS B N 1
ATOM 4889 C CA . CYS B 1 205 ? -27.969 -7.793 2.34 1 96.88 205 CYS B CA 1
ATOM 4890 C C . CYS B 1 205 ? -27.672 -7.355 0.91 1 96.88 205 CYS B C 1
ATOM 4892 O O . CYS B 1 205 ? -26.547 -6.961 0.594 1 96.88 205 CYS B O 1
ATOM 4894 N N . LEU B 1 206 ? -28.656 -7.41 0.089 1 96.12 206 LEU B N 1
ATOM 4895 C CA . LEU B 1 206 ? -28.469 -7 -1.3 1 96.12 206 LEU B CA 1
ATOM 4896 C C . LEU B 1 206 ? -28.062 -5.531 -1.386 1 96.12 206 LEU B C 1
ATOM 4898 O O . LEU B 1 206 ? -27.188 -5.176 -2.17 1 96.12 206 LEU B O 1
ATOM 4902 N N . ARG B 1 207 ? -28.641 -4.723 -0.6 1 95.88 207 ARG B N 1
ATOM 4903 C CA . ARG B 1 207 ? -28.312 -3.303 -0.565 1 95.88 207 ARG B CA 1
ATOM 4904 C C . ARG B 1 207 ? -26.891 -3.086 -0.07 1 95.88 207 ARG B C 1
ATOM 4906 O O . ARG B 1 207 ? -26.141 -2.275 -0.631 1 95.88 207 ARG B O 1
ATOM 4913 N N . ASP B 1 208 ? -26.516 -3.807 1.012 1 96.81 208 ASP B N 1
ATOM 4914 C CA . ASP B 1 208 ? -25.172 -3.691 1.561 1 96.81 208 ASP B CA 1
ATOM 4915 C C . ASP B 1 208 ? -24.125 -4.117 0.535 1 96.81 208 ASP B C 1
ATOM 4917 O O . ASP B 1 208 ? -23.078 -3.479 0.404 1 96.81 208 ASP B O 1
ATOM 4921 N N . VAL B 1 209 ? -24.406 -5.18 -0.163 1 95.56 209 VAL B N 1
ATOM 4922 C CA 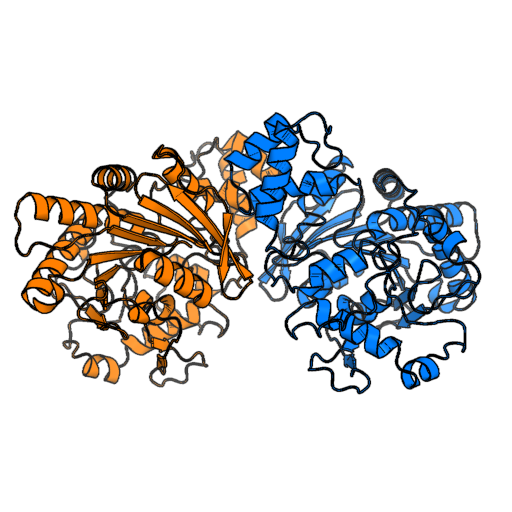. VAL B 1 209 ? -23.469 -5.688 -1.17 1 95.56 209 VAL B CA 1
ATOM 4923 C C . VAL B 1 209 ? -23.359 -4.68 -2.312 1 95.56 209 VAL B C 1
ATOM 4925 O O . VAL B 1 209 ? -22.266 -4.48 -2.861 1 95.56 209 VAL B O 1
ATOM 4928 N N . GLN B 1 210 ? -24.469 -4.094 -2.68 1 94.62 210 GLN B N 1
ATOM 4929 C CA . GLN B 1 210 ? -24.438 -3.051 -3.701 1 94.62 210 GLN B CA 1
ATOM 4930 C C . GLN B 1 210 ? -23.562 -1.882 -3.266 1 94.62 210 GLN B C 1
ATOM 4932 O O . GLN B 1 210 ? -22.75 -1.382 -4.051 1 94.62 210 GLN B O 1
ATOM 4937 N N . TYR B 1 211 ? -23.734 -1.427 -2.041 1 95.38 211 TYR B N 1
ATOM 4938 C CA . TYR B 1 211 ? -22.906 -0.342 -1.52 1 95.38 211 TYR B CA 1
ATOM 4939 C C . TYR B 1 211 ? -21.438 -0.74 -1.489 1 95.38 211 TYR B C 1
ATOM 4941 O O . TYR B 1 211 ? -20.562 0.066 -1.816 1 95.38 211 TYR B O 1
ATOM 4949 N N . PHE B 1 212 ? -21.219 -1.943 -1.137 1 95.38 212 PHE B N 1
ATOM 4950 C CA . PHE B 1 212 ? -19.859 -2.5 -1.166 1 95.38 212 PHE B CA 1
ATOM 4951 C C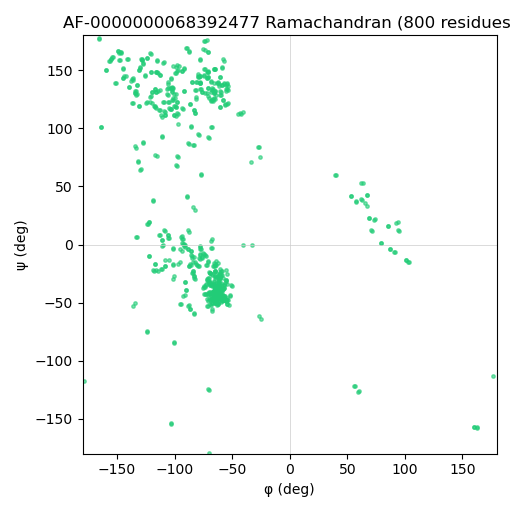 . PHE B 1 212 ? -19.266 -2.385 -2.561 1 95.38 212 PHE B C 1
ATOM 4953 O O . PHE B 1 212 ? -18.141 -1.911 -2.721 1 95.38 212 PHE B O 1
ATOM 4960 N N . GLN B 1 213 ? -20 -2.768 -3.51 1 93.94 213 GLN B N 1
ATOM 4961 C CA . GLN B 1 213 ? -19.531 -2.711 -4.891 1 93.94 213 GLN B CA 1
ATOM 4962 C C . GLN B 1 213 ? -19.281 -1.271 -5.328 1 93.94 213 GLN B C 1
ATOM 4964 O O . GLN B 1 213 ? -18.328 -1 -6.062 1 93.94 213 GLN B O 1
ATOM 4969 N N . GLU B 1 214 ? -20.062 -0.396 -4.91 1 94.56 214 GLU B N 1
ATOM 4970 C CA . GLU B 1 214 ? -19.891 1.016 -5.242 1 94.56 214 GLU B CA 1
ATOM 4971 C C . GLU B 1 214 ? -18.594 1.561 -4.652 1 94.56 214 GLU B C 1
ATOM 4973 O O . GLU B 1 214 ? -17.875 2.322 -5.309 1 94.56 214 GLU B O 1
ATOM 4978 N N . CYS B 1 215 ? -18.266 1.147 -3.434 1 96.19 215 CYS B N 1
ATOM 4979 C CA . CYS B 1 215 ? -17.047 1.594 -2.775 1 96.19 215 CYS B CA 1
ATOM 4980 C C . CYS B 1 215 ? -15.812 1.104 -3.525 1 96.19 215 CYS B C 1
ATOM 4982 O O . CYS B 1 215 ? -14.773 1.765 -3.52 1 96.19 215 CYS B O 1
ATOM 4984 N N . LEU B 1 216 ? -15.961 -0.022 -4.238 1 95.56 216 LEU B N 1
ATOM 4985 C CA . LEU B 1 216 ? -14.797 -0.626 -4.883 1 95.56 216 LEU B CA 1
ATOM 4986 C C . LEU B 1 216 ? -14.773 -0.303 -6.371 1 95.56 216 LEU B C 1
ATOM 4988 O O . LEU B 1 216 ? -13.859 -0.715 -7.086 1 95.56 216 LEU B O 1
ATOM 4992 N N . SER B 1 217 ? -15.766 0.383 -6.926 1 91.25 217 SER B N 1
ATOM 4993 C CA . SER B 1 217 ? -15.938 0.583 -8.359 1 91.25 217 SER B CA 1
ATOM 4994 C C . SER B 1 217 ? -14.742 1.3 -8.969 1 91.25 217 SER B C 1
ATOM 4996 O O . SER B 1 217 ? -14.414 1.094 -10.141 1 91.25 217 SER B O 1
ATOM 4998 N N . GLY B 1 218 ? -13.938 2.047 -8.273 1 91.94 218 GLY B N 1
ATOM 4999 C CA . GLY B 1 218 ? -12.805 2.773 -8.828 1 91.94 218 GLY B CA 1
ATOM 5000 C C . GLY B 1 218 ? -11.469 2.191 -8.43 1 91.94 218 GLY B C 1
ATOM 5001 O O . GLY B 1 218 ? -10.414 2.725 -8.797 1 91.94 218 GLY B O 1
ATOM 5002 N N . ILE B 1 219 ? -11.508 0.986 -7.848 1 95 219 ILE B N 1
ATOM 5003 C CA . ILE B 1 219 ? -10.289 0.375 -7.336 1 95 219 ILE B CA 1
ATOM 5004 C C . ILE B 1 219 ? -9.852 -0.757 -8.266 1 95 219 ILE B C 1
ATOM 5006 O O . ILE B 1 219 ? -10.68 -1.515 -8.766 1 95 219 ILE B O 1
ATOM 5010 N N . ASN B 1 220 ? -8.516 -0.821 -8.609 1 94.12 220 ASN B N 1
ATOM 5011 C CA . ASN B 1 220 ? -7.945 -2.023 -9.203 1 94.12 220 ASN B CA 1
ATOM 5012 C C . ASN B 1 220 ? -7.898 -3.176 -8.203 1 94.12 220 ASN B C 1
ATOM 5014 O O . ASN B 1 220 ? -7.031 -3.213 -7.332 1 94.12 220 ASN B O 1
ATOM 5018 N N . LYS B 1 221 ? -8.812 -4.059 -8.32 1 94.06 221 LYS B N 1
ATOM 5019 C CA . LYS B 1 221 ? -8.953 -5.133 -7.34 1 94.06 221 LYS B CA 1
ATOM 5020 C C . LYS B 1 221 ? -7.738 -6.055 -7.359 1 94.06 221 LYS B C 1
ATOM 5022 O O . LYS B 1 221 ? -7.461 -6.742 -6.375 1 94.06 221 LYS B O 1
ATOM 5027 N N . HIS B 1 222 ? -6.945 -6.141 -8.453 1 94.12 222 HIS B N 1
ATOM 5028 C CA . HIS B 1 222 ? -5.773 -7.004 -8.578 1 94.12 222 HIS B CA 1
ATOM 5029 C C . HIS B 1 222 ? -4.562 -6.391 -7.887 1 94.12 222 HIS B C 1
ATOM 5031 O O . HIS B 1 222 ? -3.574 -7.082 -7.629 1 94.12 222 HIS B O 1
ATOM 5037 N N . ASN B 1 223 ? -4.602 -5.129 -7.637 1 96.12 223 ASN B N 1
ATOM 5038 C CA . ASN B 1 223 ? -3.615 -4.352 -6.895 1 96.12 223 ASN B CA 1
ATOM 5039 C C . ASN B 1 223 ? -4.176 -3 -6.461 1 96.12 223 ASN B C 1
ATOM 5041 O O . ASN B 1 223 ? -4.133 -2.033 -7.227 1 96.12 223 ASN B O 1
ATOM 5045 N N . ILE B 1 224 ? -4.559 -2.883 -5.258 1 96.38 224 ILE B N 1
ATOM 5046 C CA . ILE B 1 224 ? -5.328 -1.725 -4.812 1 96.38 224 ILE B CA 1
ATOM 5047 C C . ILE B 1 224 ? -4.461 -0.469 -4.895 1 96.38 224 ILE B C 1
ATOM 5049 O O . ILE B 1 224 ? -4.98 0.649 -4.91 1 96.38 224 ILE B O 1
ATOM 5053 N N . LEU B 1 225 ? -3.123 -0.609 -4.973 1 95.81 225 LEU B N 1
ATOM 5054 C CA . LEU B 1 225 ? -2.223 0.538 -4.992 1 95.81 225 LEU B CA 1
ATOM 5055 C C . LEU B 1 225 ? -2.08 1.093 -6.406 1 95.81 225 LEU B C 1
ATOM 5057 O O . LEU B 1 225 ? -1.647 2.232 -6.586 1 95.81 225 LEU B O 1
ATOM 5061 N N . GLY B 1 226 ? -2.35 0.264 -7.434 1 93.19 226 GLY B N 1
ATOM 5062 C CA . GLY B 1 226 ? -2.141 0.657 -8.82 1 93.19 226 GLY B CA 1
ATOM 5063 C C . GLY B 1 226 ? -3.359 1.309 -9.445 1 93.19 226 GLY B C 1
ATOM 5064 O O . GLY B 1 226 ? -4.445 1.297 -8.859 1 93.19 226 GLY B O 1
ATOM 5065 N N . PRO B 1 227 ? -3.229 1.896 -10.602 1 92.25 227 PRO B N 1
ATOM 5066 C CA . PRO B 1 227 ? -4.348 2.541 -11.297 1 92.25 227 PRO B CA 1
ATOM 5067 C C . PRO B 1 227 ? -5.355 1.537 -11.844 1 92.25 227 PRO B C 1
ATOM 5069 O O . PRO B 1 227 ? -4.988 0.412 -12.195 1 92.25 227 PRO B O 1
ATOM 5072 N N . LEU B 1 228 ? -6.613 1.973 -11.773 1 91.81 228 LEU B N 1
ATOM 5073 C CA . LEU B 1 228 ? -7.641 1.235 -12.5 1 91.81 228 LEU B CA 1
ATOM 5074 C C . LEU B 1 228 ? -7.668 1.644 -13.969 1 91.81 228 LEU B C 1
ATOM 5076 O O . LEU B 1 228 ? -7.926 2.807 -14.289 1 91.81 228 LEU B O 1
ATOM 5080 N N . CYS B 1 229 ? -7.344 0.835 -14.828 1 83.75 229 CYS B N 1
ATOM 5081 C CA . CYS B 1 229 ? -7.305 1.141 -16.25 1 83.75 229 CYS B CA 1
ATOM 5082 C C . CYS B 1 229 ? -8.578 0.675 -16.953 1 83.75 229 CYS B C 1
ATOM 5084 O O . CYS B 1 229 ? -9.148 -0.354 -16.578 1 83.75 229 CYS B O 1
ATOM 5086 N N . LYS B 1 230 ? -9.484 1.664 -17.5 1 67.25 230 LYS B N 1
ATOM 5087 C CA . LYS B 1 230 ? -10.812 1.528 -18.094 1 67.25 230 LYS B CA 1
ATOM 5088 C C . LYS B 1 230 ? -11 0.145 -18.703 1 67.25 230 LYS B C 1
ATOM 5090 O O . LYS B 1 230 ? -12.039 -0.485 -18.516 1 67.25 230 LYS B O 1
ATOM 5095 N N . ASP B 1 231 ? -10.195 -0.167 -19.672 1 55.41 231 ASP B N 1
ATOM 5096 C CA . ASP B 1 231 ? -10.445 -1.426 -20.375 1 55.41 231 ASP B CA 1
ATOM 5097 C C . ASP B 1 231 ? -10.156 -2.621 -19.469 1 55.41 231 ASP B C 1
ATOM 5099 O O . ASP B 1 231 ? -10.32 -3.771 -19.875 1 55.41 231 ASP B O 1
ATOM 5103 N N . ASP B 1 232 ? -9.812 -2.232 -18.266 1 51.31 232 ASP B N 1
ATOM 5104 C CA . ASP B 1 232 ? -9.445 -3.334 -17.391 1 51.31 232 ASP B CA 1
ATOM 5105 C C . ASP B 1 232 ? -10.672 -4.148 -16.984 1 51.31 232 ASP B C 1
ATOM 5107 O O . ASP B 1 232 ? -10.617 -5.383 -16.953 1 51.31 232 ASP B O 1
ATOM 5111 N N . GLU B 1 233 ? -11.727 -3.33 -16.562 1 49.75 233 GLU B N 1
ATOM 5112 C CA . GLU B 1 233 ? -12.922 -4.055 -16.156 1 49.75 233 GLU B CA 1
ATOM 5113 C C . GLU B 1 233 ? -13.523 -4.832 -17.312 1 49.75 233 GLU B C 1
ATOM 5115 O O . GLU B 1 233 ? -14 -5.957 -17.141 1 49.75 233 GLU B O 1
ATOM 5120 N N . HIS B 1 234 ? -13.57 -4.164 -18.453 1 47.38 234 HIS B N 1
ATOM 5121 C CA . HIS B 1 234 ? -14.102 -4.922 -19.578 1 47.38 234 HIS B CA 1
ATOM 5122 C C . HIS B 1 234 ? -13.172 -6.078 -19.953 1 47.38 234 HIS B C 1
ATOM 5124 O O . HIS B 1 234 ? -13.641 -7.18 -20.25 1 47.38 234 HIS B O 1
ATOM 5130 N N . LEU B 1 235 ? -11.969 -5.754 -19.938 1 46.94 235 LEU B N 1
ATOM 5131 C CA . LEU B 1 235 ? -11.008 -6.801 -20.266 1 46.94 235 LEU B CA 1
ATOM 5132 C C . LEU B 1 235 ? -10.953 -7.852 -19.156 1 46.94 235 LEU B C 1
ATOM 5134 O O . LEU B 1 235 ? -10.883 -9.047 -19.438 1 46.94 235 LEU B O 1
ATOM 5138 N N . TRP B 1 236 ? -11 -7.309 -17.906 1 44.31 236 TRP B N 1
ATOM 5139 C CA . TRP B 1 236 ? -11.008 -8.281 -16.812 1 44.31 236 TRP B CA 1
ATOM 5140 C C . TRP B 1 236 ? -12.297 -9.094 -16.828 1 44.31 236 TRP B C 1
ATOM 5142 O O . TRP B 1 236 ? -12.273 -10.305 -16.594 1 44.31 236 TRP B O 1
ATOM 5152 N N . ARG B 1 237 ? -13.453 -8.289 -16.984 1 45.28 237 ARG B N 1
ATOM 5153 C CA . ARG B 1 237 ? -14.703 -9.016 -17.203 1 45.28 237 ARG B CA 1
ATOM 5154 C C . ARG B 1 237 ? -14.586 -9.969 -18.391 1 45.28 237 ARG B C 1
ATOM 5156 O O . ARG B 1 237 ? -15.086 -11.094 -18.328 1 45.28 237 ARG B O 1
ATOM 5163 N N . ARG B 1 238 ? -14.031 -9.398 -19.438 1 41.47 238 ARG B N 1
ATOM 5164 C CA . ARG B 1 238 ? -13.789 -10.258 -20.594 1 41.47 238 ARG B CA 1
ATOM 5165 C C . ARG B 1 238 ? -12.867 -11.414 -20.234 1 41.47 238 ARG B C 1
ATOM 5167 O O . ARG B 1 238 ? -13.047 -12.539 -20.719 1 41.47 238 ARG B O 1
ATOM 5174 N N . TYR B 1 239 ? -11.898 -11.031 -19.531 1 37.78 239 TYR B N 1
ATOM 5175 C CA . TYR B 1 239 ? -10.984 -12.047 -19.031 1 37.78 239 TYR B CA 1
ATOM 5176 C C . TYR B 1 239 ? -11.703 -13.016 -18.094 1 37.78 239 TYR B C 1
ATOM 5178 O O . TYR B 1 239 ? -11.445 -14.227 -18.125 1 37.78 239 TYR B O 1
ATOM 5186 N N . LEU B 1 240 ? -12.547 -12.43 -17.188 1 35.69 240 LEU B N 1
ATOM 5187 C CA . LEU B 1 240 ? -13.289 -13.305 -16.281 1 35.69 240 LEU B CA 1
ATOM 5188 C C . LEU B 1 240 ? -14.609 -13.742 -16.906 1 35.69 240 LEU B C 1
ATOM 5190 O O . LEU B 1 240 ? -15.094 -14.852 -16.641 1 35.69 240 LEU B O 1
ATOM 5194 N N . THR B 1 241 ? -15.539 -12.844 -17.422 1 36.03 241 THR B N 1
ATOM 5195 C CA . THR B 1 241 ? -16.844 -13.25 -17.953 1 36.03 241 THR B CA 1
ATOM 5196 C C . THR B 1 241 ? -16.781 -13.383 -19.469 1 36.03 241 THR B C 1
ATOM 5198 O O . THR B 1 241 ? -16.047 -12.656 -20.141 1 36.03 241 THR B O 1
ATOM 5201 N N . GLN B 1 242 ? -16.719 -14.578 -20.141 1 32.62 242 GLN B N 1
ATOM 5202 C CA . GLN B 1 242 ? -16.797 -15.055 -21.516 1 32.62 242 GLN B CA 1
ATOM 5203 C C . GLN B 1 242 ? -17.734 -14.188 -22.344 1 32.62 242 GLN B C 1
ATOM 5205 O O . GLN B 1 242 ? -18.172 -14.594 -23.422 1 32.62 242 GLN B O 1
ATOM 5210 N N . ASP B 1 243 ? -18.438 -13.148 -21.984 1 33.5 243 ASP B N 1
ATOM 5211 C CA . ASP B 1 243 ? -19.406 -12.68 -22.969 1 33.5 243 ASP B CA 1
ATOM 5212 C C . ASP B 1 243 ? -18.719 -12.023 -24.156 1 33.5 243 ASP B C 1
ATOM 5214 O O . ASP B 1 243 ? -18.078 -10.992 -24.016 1 33.5 243 ASP B O 1
ATOM 5218 N N . MET B 1 244 ? -18.391 -12.805 -25.328 1 32.06 244 MET B N 1
ATOM 5219 C CA . MET B 1 244 ? -17.812 -12.617 -26.656 1 32.06 244 MET B CA 1
ATOM 5220 C C . MET B 1 244 ? -18.5 -11.477 -27.406 1 32.06 244 MET B C 1
ATOM 5222 O O . MET B 1 244 ? -18.125 -11.148 -28.531 1 32.06 244 MET B O 1
ATOM 5226 N N . LYS B 1 245 ? -19.844 -11.266 -27.219 1 36.12 245 LYS B N 1
ATOM 5227 C CA . LYS B 1 245 ? -20.516 -10.508 -28.266 1 36.12 245 LYS B CA 1
ATOM 5228 C C . LYS B 1 245 ? -19.828 -9.164 -28.5 1 36.12 245 LYS B C 1
ATOM 5230 O O . LYS B 1 245 ? -20.047 -8.516 -29.531 1 36.12 245 LYS B O 1
ATOM 5235 N N . THR B 1 246 ? -19.547 -8.469 -27.594 1 34.59 246 THR B N 1
ATOM 5236 C CA . THR B 1 246 ? -19.188 -7.082 -27.828 1 34.59 246 THR B CA 1
ATOM 5237 C C . THR B 1 246 ? -17.703 -6.969 -28.203 1 34.59 246 THR B C 1
ATOM 5239 O O . THR B 1 246 ? -16.906 -6.398 -27.453 1 34.59 246 THR B O 1
ATOM 5242 N N . PHE B 1 247 ? -17.188 -7.938 -28.844 1 35.72 247 PHE B N 1
ATOM 5243 C CA . PHE B 1 247 ? -15.82 -8.086 -29.344 1 35.72 247 PHE B CA 1
ATOM 5244 C C . PHE B 1 247 ? -15.461 -6.961 -30.312 1 35.72 247 PHE B C 1
ATOM 5246 O O . PHE B 1 247 ? -14.32 -6.859 -30.75 1 35.72 247 PHE B O 1
ATOM 5253 N N . SER B 1 248 ? -16.344 -6.633 -31.125 1 35.78 248 SER B N 1
ATOM 5254 C CA . SER B 1 248 ? -15.883 -5.801 -32.219 1 35.78 248 SER B CA 1
ATOM 5255 C C . SER B 1 248 ? -15.18 -4.547 -31.719 1 35.78 248 SER B C 1
ATOM 5257 O O . SER B 1 248 ? -14.906 -3.627 -32.5 1 35.78 248 SER B O 1
ATOM 5259 N N . SER B 1 249 ? -15.469 -4.199 -30.516 1 37 249 SER B N 1
ATOM 5260 C CA . SER B 1 249 ? -15.031 -2.846 -30.188 1 37 249 SER B CA 1
ATOM 5261 C C . SER B 1 249 ? -13.508 -2.756 -30.125 1 37 249 SER B C 1
ATOM 5263 O O . SER B 1 249 ? -12.836 -3.725 -29.766 1 37 249 SER B O 1
ATOM 5265 N N . HIS B 1 250 ? -12.742 -1.892 -30.844 1 41.06 250 HIS B N 1
ATOM 5266 C CA . HIS B 1 250 ? -11.398 -1.335 -30.891 1 41.06 250 HIS B CA 1
ATOM 5267 C C . HIS B 1 250 ? -10.742 -1.35 -29.516 1 41.06 250 HIS B C 1
ATOM 5269 O O . HIS B 1 250 ? -11.25 -0.735 -28.578 1 41.06 250 HIS B O 1
ATOM 5275 N N . LEU B 1 251 ? -10.32 -2.469 -29.078 1 49.03 251 LEU B N 1
ATOM 5276 C CA . LEU B 1 251 ? -9.523 -2.459 -27.859 1 49.03 251 LEU B CA 1
ATOM 5277 C C . LEU B 1 251 ? -8.789 -1.131 -27.703 1 49.03 251 LEU B C 1
ATOM 5279 O O . LEU B 1 251 ? -7.922 -0.796 -28.516 1 49.03 251 LEU B O 1
ATOM 5283 N N . LYS B 1 252 ? -9.312 -0.209 -27.234 1 63.25 252 LYS B N 1
ATOM 5284 C CA . LYS B 1 252 ? -8.586 1.002 -26.859 1 63.25 252 LYS B CA 1
ATOM 5285 C C . LYS B 1 252 ? -7.25 0.664 -26.203 1 63.25 252 LYS B C 1
ATOM 5287 O O . LYS B 1 252 ? -7.176 -0.249 -25.375 1 63.25 252 LYS B O 1
ATOM 5292 N N . VAL B 1 253 ? -6.168 1.048 -26.938 1 79.31 253 VAL B N 1
ATOM 5293 C CA . VAL B 1 253 ? -4.809 0.902 -26.438 1 79.31 253 VAL B CA 1
ATOM 5294 C C . VAL B 1 253 ? -4.742 1.373 -24.984 1 79.31 253 VAL B C 1
ATOM 5296 O O . VAL B 1 253 ? -5.086 2.518 -24.672 1 79.31 253 VAL B O 1
ATOM 5299 N N . PRO B 1 254 ? -4.496 0.32 -24.141 1 83.19 254 PRO B N 1
ATOM 5300 C CA . PRO B 1 254 ? -4.348 0.771 -22.766 1 83.19 254 PRO B CA 1
ATOM 5301 C C . PRO B 1 254 ? -3.232 1.801 -22.594 1 83.19 254 PRO B C 1
ATOM 5303 O O . PRO B 1 254 ? -2.33 1.884 -23.438 1 83.19 254 PRO B O 1
ATOM 5306 N N . GLU B 1 255 ? -3.367 2.52 -21.5 1 84.31 255 GLU B N 1
ATOM 5307 C CA . GLU B 1 255 ? -2.285 3.439 -21.156 1 84.31 255 GLU B CA 1
ATOM 5308 C C . GLU B 1 255 ? -1.003 2.686 -20.828 1 84.31 255 GLU B C 1
ATOM 5310 O O . GLU B 1 255 ? -1.054 1.562 -20.312 1 84.31 255 GLU B O 1
ATOM 5315 N N . LEU B 1 256 ? 0.115 3.307 -21.078 1 86.19 256 LEU B N 1
ATOM 5316 C CA . LEU B 1 256 ? 1.423 2.684 -20.906 1 86.19 256 LEU B CA 1
ATOM 5317 C C . LEU B 1 256 ? 1.642 2.27 -19.453 1 86.19 256 LEU B C 1
ATOM 5319 O O . LEU B 1 256 ? 2.316 1.272 -19.172 1 86.19 256 LEU B O 1
ATOM 5323 N N . ASN B 1 257 ? 0.964 2.973 -18.516 1 84.12 257 ASN B N 1
ATOM 5324 C CA . ASN B 1 257 ? 1.23 2.711 -17.109 1 84.12 257 ASN B CA 1
ATOM 5325 C C . ASN B 1 257 ? 0.265 1.675 -16.547 1 84.12 257 ASN B C 1
ATOM 5327 O O . ASN B 1 257 ? 0.323 1.354 -15.352 1 84.12 257 ASN B O 1
ATOM 5331 N N . CYS B 1 258 ? -0.525 1.17 -17.438 1 85.44 258 CYS B N 1
ATOM 5332 C CA . CYS B 1 258 ? -1.459 0.132 -17.016 1 85.44 258 CYS B CA 1
ATOM 5333 C C . CYS B 1 258 ? -0.797 -1.24 -17.031 1 85.44 258 CYS B C 1
ATOM 5335 O O . CYS B 1 258 ? -0.033 -1.55 -17.953 1 85.44 258 CYS B O 1
ATOM 5337 N N . GLN B 1 259 ? -1.092 -2.018 -16.047 1 79.88 259 GLN B N 1
ATOM 5338 C CA . GLN B 1 259 ? -0.528 -3.359 -15.938 1 79.88 259 GLN B CA 1
ATOM 5339 C C . GLN B 1 259 ? -0.939 -4.223 -17.125 1 79.88 259 GLN B C 1
ATOM 5341 O O . GLN B 1 259 ? -0.164 -5.062 -17.594 1 79.88 259 GLN B O 1
ATOM 5346 N N . ILE B 1 260 ? -2.061 -3.93 -17.703 1 82.75 260 ILE B N 1
ATOM 5347 C CA . ILE B 1 260 ? -2.623 -4.758 -18.766 1 82.75 260 ILE B CA 1
ATOM 5348 C C . ILE B 1 260 ? -1.909 -4.461 -20.078 1 82.75 260 ILE B C 1
ATOM 5350 O O . ILE B 1 260 ? -2.084 -5.188 -21.062 1 82.75 260 ILE B O 1
ATOM 5354 N N . TYR B 1 261 ? -1.115 -3.387 -20.109 1 89 261 TYR B N 1
ATOM 5355 C CA . TYR B 1 261 ? -0.43 -3.043 -21.344 1 89 261 TYR B CA 1
ATOM 5356 C C . TYR B 1 261 ? 0.462 -4.188 -21.812 1 89 261 TYR B C 1
ATOM 5358 O O . TYR B 1 261 ? 0.55 -4.465 -23.016 1 89 261 TYR B O 1
ATOM 5366 N N . GLY B 1 262 ? 1.13 -4.855 -20.875 1 89.12 262 GLY B N 1
ATOM 5367 C CA . GLY B 1 262 ? 1.917 -6.023 -21.234 1 89.12 262 GLY B CA 1
ATOM 5368 C C . GLY B 1 262 ? 1.098 -7.109 -21.906 1 89.12 262 GLY B C 1
ATOM 5369 O O . GLY B 1 262 ? 1.554 -7.73 -22.875 1 89.12 262 GLY B O 1
ATOM 5370 N N . SER B 1 263 ? -0.025 -7.355 -21.375 1 88.75 263 SER B N 1
ATOM 5371 C CA . SER B 1 263 ? -0.923 -8.344 -21.969 1 88.75 263 SER B CA 1
ATOM 5372 C C . SER B 1 263 ? -1.345 -7.941 -23.375 1 88.75 263 SER B C 1
ATOM 5374 O O . SER B 1 263 ? -1.505 -8.797 -24.25 1 88.75 263 SER B O 1
ATOM 5376 N N . TYR B 1 264 ? -1.597 -6.621 -23.5 1 89.19 264 TYR B N 1
ATOM 5377 C CA . TYR B 1 264 ? -1.904 -6.098 -24.828 1 89.19 264 TYR B CA 1
ATOM 5378 C C . TYR B 1 264 ? -0.772 -6.391 -25.812 1 89.19 264 TYR B C 1
ATOM 5380 O O . TYR B 1 264 ? -1.012 -6.867 -26.922 1 89.19 264 TYR B O 1
ATOM 5388 N N . LEU B 1 265 ? 0.416 -6.16 -25.375 1 93.69 265 LEU B N 1
ATOM 5389 C CA . LEU B 1 265 ? 1.576 -6.434 -26.203 1 93.69 265 LEU B CA 1
ATOM 5390 C C . LEU B 1 265 ? 1.7 -7.926 -26.5 1 93.69 265 LEU B C 1
ATOM 5392 O O . LEU B 1 265 ? 2.111 -8.32 -27.594 1 93.69 265 LEU B O 1
ATOM 5396 N N . ALA B 1 266 ? 1.366 -8.742 -25.547 1 94 266 ALA B N 1
ATOM 5397 C CA . ALA B 1 266 ? 1.424 -10.195 -25.719 1 94 266 ALA B CA 1
ATOM 5398 C C . ALA B 1 266 ? 0.5 -10.641 -26.859 1 94 266 ALA B C 1
ATOM 5400 O O . ALA B 1 266 ? 0.868 -11.5 -27.656 1 94 266 ALA B O 1
ATOM 5401 N N . ILE B 1 267 ? -0.659 -10.078 -26.906 1 92.44 267 ILE B N 1
ATOM 5402 C CA . ILE B 1 267 ? -1.634 -10.414 -27.938 1 92.44 267 ILE B CA 1
ATOM 5403 C C . ILE B 1 267 ? -1.096 -10.016 -29.312 1 92.44 267 ILE B C 1
ATOM 5405 O O . ILE B 1 267 ? -1.167 -10.797 -30.266 1 92.44 267 ILE B O 1
ATOM 5409 N N . LYS B 1 268 ? -0.537 -8.789 -29.375 1 94.75 268 LYS B N 1
ATOM 5410 C CA . LYS B 1 268 ? 0.032 -8.32 -30.625 1 94.75 268 LYS B CA 1
ATOM 5411 C C . LYS B 1 268 ? 1.196 -9.203 -31.078 1 94.75 268 LYS B C 1
ATOM 5413 O O . LYS B 1 268 ? 1.306 -9.547 -32.25 1 94.75 268 LYS B O 1
ATOM 5418 N N . TRP B 1 269 ? 1.981 -9.539 -30.125 1 96.75 269 TRP B N 1
ATOM 5419 C CA . TRP B 1 269 ? 3.15 -10.367 -30.406 1 96.75 269 TRP B CA 1
ATOM 5420 C C . TRP B 1 269 ? 2.734 -11.758 -30.891 1 96.75 269 TRP B C 1
ATOM 5422 O O . TRP B 1 269 ? 3.232 -12.234 -31.906 1 96.75 269 TRP B O 1
ATOM 5432 N N . ALA B 1 270 ? 1.835 -12.398 -30.234 1 95.81 270 ALA B N 1
ATOM 5433 C CA . ALA B 1 270 ? 1.438 -13.773 -30.5 1 95.81 270 ALA B CA 1
ATOM 5434 C C . ALA B 1 270 ? 0.682 -13.883 -31.828 1 95.81 270 ALA B C 1
ATOM 5436 O O . ALA B 1 270 ? 0.635 -14.953 -32.438 1 95.81 270 ALA B O 1
ATOM 5437 N N . ASN B 1 271 ? 0.086 -12.805 -32.25 1 94.94 271 ASN B N 1
ATOM 5438 C CA . ASN B 1 271 ? -0.695 -12.836 -33.469 1 94.94 271 ASN B CA 1
ATOM 5439 C C . ASN B 1 271 ? 0.139 -12.406 -34.688 1 94.94 271 ASN B C 1
ATOM 5441 O O . ASN B 1 271 ? -0.343 -12.422 -35.812 1 94.94 271 ASN B O 1
ATOM 5445 N N . ASP B 1 272 ? 1.303 -12 -34.406 1 96.44 272 ASP B N 1
ATOM 5446 C CA . ASP B 1 272 ? 2.182 -11.594 -35.5 1 96.44 272 ASP B CA 1
ATOM 5447 C C . ASP B 1 272 ? 2.58 -12.789 -36.344 1 96.44 272 ASP B C 1
ATOM 5449 O O . ASP B 1 272 ? 2.965 -13.836 -35.812 1 96.44 272 ASP B O 1
ATOM 5453 N N . GLU B 1 273 ? 2.617 -12.602 -37.656 1 95.38 273 GLU B N 1
ATOM 5454 C CA . GLU B 1 273 ? 2.867 -13.695 -38.594 1 95.38 273 GLU B CA 1
ATOM 5455 C C . GLU B 1 273 ? 4.312 -14.172 -38.5 1 95.38 273 GLU B C 1
ATOM 5457 O O . GLU B 1 273 ? 4.578 -15.375 -38.594 1 95.38 273 GLU B O 1
ATOM 5462 N N . LEU B 1 274 ? 5.227 -13.258 -38.406 1 95.88 274 LEU B N 1
ATOM 5463 C CA . LEU B 1 274 ? 6.637 -13.617 -38.344 1 95.88 274 LEU B CA 1
ATOM 5464 C C . LEU B 1 274 ? 6.922 -14.406 -37.062 1 95.88 274 LEU B C 1
ATOM 5466 O O . LEU B 1 274 ? 7.73 -15.336 -37.062 1 95.88 274 LEU B O 1
ATOM 5470 N N . VAL B 1 275 ? 6.25 -13.992 -35.969 1 97.12 275 VAL B N 1
ATOM 5471 C CA . VAL B 1 275 ? 6.402 -14.688 -34.688 1 97.12 275 VAL B CA 1
ATOM 5472 C C . VAL B 1 275 ? 5.875 -16.109 -34.812 1 97.12 275 VAL B C 1
ATOM 5474 O O . VAL B 1 275 ? 6.555 -17.062 -34.438 1 97.12 275 VAL B O 1
ATOM 5477 N N . ARG B 1 276 ? 4.727 -16.281 -35.344 1 96.81 276 ARG B N 1
ATOM 5478 C CA . ARG B 1 276 ? 4.109 -17.594 -35.5 1 96.81 276 ARG B CA 1
ATOM 5479 C C . ARG B 1 276 ? 4.945 -18.5 -36.375 1 96.81 276 ARG B C 1
ATOM 5481 O O . ARG B 1 276 ? 5.086 -19.703 -36.125 1 96.81 276 ARG B O 1
ATOM 5488 N N . LYS B 1 277 ? 5.477 -17.969 -37.406 1 96.44 277 LYS B N 1
ATOM 5489 C CA . LYS B 1 277 ? 6.359 -18.734 -38.281 1 96.44 277 LYS B CA 1
ATOM 5490 C C . LYS B 1 277 ? 7.613 -19.172 -37.531 1 96.44 277 LYS B C 1
ATOM 5492 O O . LYS B 1 277 ? 8.031 -20.328 -37.656 1 96.44 277 LYS B O 1
ATOM 5497 N N . SER B 1 278 ? 8.164 -18.219 -36.781 1 96.12 278 SER B N 1
ATOM 5498 C CA . SER B 1 278 ? 9.383 -18.516 -36.031 1 96.12 278 SER B CA 1
ATOM 5499 C C . SER B 1 278 ? 9.133 -19.594 -34.969 1 96.12 278 SER B C 1
ATOM 5501 O O . SER B 1 278 ? 10.031 -20.375 -34.656 1 96.12 278 SER B O 1
ATOM 5503 N N . LEU B 1 279 ? 7.918 -19.688 -34.469 1 96.06 279 LEU B N 1
ATOM 5504 C CA . LEU B 1 279 ? 7.555 -20.641 -33.438 1 96.06 279 LEU B CA 1
ATOM 5505 C C . LEU B 1 279 ? 7.051 -21.938 -34.031 1 96.06 279 LEU B C 1
ATOM 5507 O O . LEU B 1 279 ? 6.695 -22.875 -33.312 1 96.06 279 LEU B O 1
ATOM 5511 N N . HIS B 1 280 ? 6.988 -21.969 -35.344 1 94.56 280 HIS B N 1
ATOM 5512 C CA . HIS B 1 280 ? 6.57 -23.141 -36.094 1 94.56 280 HIS B CA 1
ATOM 5513 C C . HIS B 1 280 ? 5.129 -23.531 -35.781 1 94.56 280 HIS B C 1
ATOM 5515 O O . HIS B 1 280 ? 4.82 -24.703 -35.594 1 94.56 280 HIS B O 1
ATOM 5521 N N . ILE B 1 281 ? 4.336 -22.5 -35.625 1 94.25 281 ILE B N 1
ATOM 5522 C CA . ILE B 1 281 ? 2.914 -22.75 -35.406 1 94.25 281 ILE B CA 1
ATOM 5523 C C . ILE B 1 281 ? 2.285 -23.266 -36.719 1 94.25 281 ILE B C 1
ATOM 5525 O O . ILE B 1 281 ? 2.41 -22.625 -37.75 1 94.25 281 ILE B O 1
ATOM 5529 N N . ARG B 1 282 ? 1.649 -24.344 -36.562 1 90.94 282 ARG B N 1
ATOM 5530 C CA . ARG B 1 282 ? 1.024 -24.922 -37.75 1 90.94 282 ARG B CA 1
ATOM 5531 C C . ARG B 1 282 ? -0.092 -24.016 -38.281 1 90.94 282 ARG B C 1
ATOM 5533 O O . ARG B 1 282 ? -1.021 -23.688 -37.531 1 90.94 282 ARG B O 1
ATOM 5540 N N . GLU B 1 283 ? -0.036 -23.781 -39.531 1 89.44 283 GLU B N 1
ATOM 5541 C CA . GLU B 1 283 ? -1.031 -22.906 -40.125 1 89.44 283 GLU B CA 1
ATOM 5542 C C . GLU B 1 283 ? -2.43 -23.5 -40.062 1 89.44 283 GLU B C 1
ATOM 5544 O O . GLU B 1 283 ? -2.6 -24.719 -40.219 1 89.44 283 GLU B O 1
ATOM 5549 N N . GLY B 1 284 ? -3.406 -22.656 -39.75 1 87.25 284 GLY B N 1
ATOM 5550 C CA . GLY B 1 284 ? -4.797 -23.078 -39.75 1 87.25 284 GLY B CA 1
ATOM 5551 C C . GLY B 1 284 ? -5.234 -23.672 -38.438 1 87.25 284 GLY B C 1
ATOM 5552 O O . GLY B 1 284 ? -6.41 -23.984 -38.25 1 87.25 284 GLY B O 1
ATOM 5553 N N . THR B 1 285 ? -4.352 -23.812 -37.5 1 86.81 285 THR B N 1
ATOM 5554 C CA . THR B 1 285 ? -4.691 -24.422 -36.219 1 86.81 285 THR B CA 1
ATOM 5555 C C . THR B 1 285 ? -5.133 -23.375 -35.219 1 86.81 285 THR B C 1
ATOM 5557 O O . THR B 1 285 ? -6.09 -23.594 -34.469 1 86.81 285 THR B O 1
ATOM 5560 N N . ILE B 1 286 ? -4.402 -22.312 -35.219 1 88.25 286 ILE B N 1
ATOM 5561 C CA . ILE B 1 286 ? -4.68 -21.266 -34.25 1 88.25 286 ILE B CA 1
ATOM 5562 C C . ILE B 1 286 ? -5.266 -20.047 -34.969 1 88.25 286 ILE B C 1
ATOM 5564 O O . ILE B 1 286 ? -4.621 -19.453 -35.844 1 88.25 286 ILE B O 1
ATOM 5568 N N . GLY B 1 287 ? -6.473 -19.734 -34.688 1 88.88 287 GLY B N 1
ATOM 5569 C CA . GLY B 1 287 ? -7 -18.469 -35.156 1 88.88 287 GLY B CA 1
ATOM 5570 C C . GLY B 1 287 ? -6.402 -17.266 -34.438 1 88.88 287 GLY B C 1
ATOM 5571 O O . GLY B 1 287 ? -5.18 -17.125 -34.375 1 88.88 287 GLY B O 1
ATOM 5572 N N . LYS B 1 288 ? -7.242 -16.5 -33.906 1 87.81 288 LYS B N 1
ATOM 5573 C CA . LYS B 1 288 ? -6.746 -15.43 -33.062 1 87.81 288 LYS B CA 1
ATOM 5574 C C . LYS B 1 288 ? -6.246 -15.977 -31.719 1 87.81 288 LYS B C 1
ATOM 5576 O O . LYS B 1 288 ? -6.898 -16.828 -31.109 1 87.81 288 LYS B O 1
ATOM 5581 N N . TRP B 1 289 ? -5.055 -15.523 -31.422 1 91.69 289 TRP B N 1
ATOM 5582 C CA . TRP B 1 289 ? -4.465 -15.977 -30.156 1 91.69 289 TRP B CA 1
ATOM 5583 C C . TRP B 1 289 ? -5.336 -15.57 -28.969 1 91.69 289 TRP B C 1
ATOM 5585 O O . TRP B 1 289 ? -5.762 -14.422 -28.875 1 91.69 289 TRP B O 1
ATOM 5595 N N . GLU B 1 290 ? -5.582 -16.516 -28.109 1 86.25 290 GLU B N 1
ATOM 5596 C CA . GLU B 1 290 ? -6.352 -16.281 -26.891 1 86.25 290 GLU B CA 1
ATOM 5597 C C . GLU B 1 290 ? -5.535 -16.625 -25.656 1 86.25 290 GLU B C 1
ATOM 5599 O O . GLU B 1 290 ? -5 -17.734 -25.547 1 86.25 290 GLU B O 1
ATOM 5604 N N . ARG B 1 291 ? -5.484 -15.641 -24.781 1 87.56 291 ARG B N 1
ATOM 5605 C CA . ARG B 1 291 ? -4.75 -15.867 -23.531 1 87.56 291 ARG B CA 1
ATOM 5606 C C . ARG B 1 291 ? -5.496 -16.828 -22.625 1 87.56 291 ARG B C 1
ATOM 5608 O O . ARG B 1 291 ? -4.902 -17.781 -22.094 1 87.56 291 ARG B O 1
ATOM 5615 N N . CYS B 1 292 ? -6.777 -16.469 -22.391 1 83.88 292 CYS B N 1
ATOM 5616 C CA . CYS B 1 292 ? -7.613 -17.266 -21.5 1 83.88 292 CYS B CA 1
ATOM 5617 C C . CYS B 1 292 ? -8.953 -17.594 -22.141 1 83.88 292 CYS B C 1
ATOM 5619 O O . CYS B 1 292 ? -9.391 -16.906 -23.062 1 83.88 292 CYS B O 1
ATOM 5621 N N . TYR B 1 293 ? -9.523 -18.828 -21.625 1 72.19 293 TYR B N 1
ATOM 5622 C CA . TYR B 1 293 ? -10.906 -19.094 -22.016 1 72.19 293 TYR B CA 1
ATOM 5623 C C . TYR B 1 293 ? -11.852 -18.828 -20.844 1 72.19 293 TYR B C 1
ATOM 5625 O O . TYR B 1 293 ? -11.5 -19.078 -19.688 1 72.19 293 TYR B O 1
ATOM 5633 N N . SER B 1 294 ? -12.75 -17.922 -20.922 1 61.16 294 SER B N 1
ATOM 5634 C CA . SER B 1 294 ? -13.578 -17.734 -19.734 1 61.16 294 SER B CA 1
ATOM 5635 C C . SER B 1 294 ? -14.938 -18.422 -19.906 1 61.16 294 SER B C 1
ATOM 5637 O O . SER B 1 294 ? -15.438 -19.047 -18.969 1 61.16 294 SER B O 1
ATOM 5639 N N . SER B 1 295 ? -15.461 -18.609 -21.047 1 65.06 295 SER B N 1
ATOM 5640 C CA . SER B 1 295 ? -16.906 -18.859 -21.016 1 65.06 295 SER B CA 1
ATOM 5641 C C . SER B 1 295 ? -17.203 -20.359 -21.062 1 65.06 295 SER B C 1
ATOM 5643 O O . SER B 1 295 ? -18.266 -20.797 -20.609 1 65.06 295 SER B O 1
ATOM 5645 N N . ASP B 1 296 ? -16.25 -21.172 -21.453 1 78.75 296 ASP B N 1
ATOM 5646 C CA . ASP B 1 296 ? -16.625 -22.578 -21.625 1 78.75 296 ASP B CA 1
ATOM 5647 C C . ASP B 1 296 ? -15.758 -23.5 -20.766 1 78.75 296 ASP B C 1
ATOM 5649 O O . ASP B 1 296 ? -15.672 -24.703 -21.031 1 78.75 296 ASP B O 1
ATOM 5653 N N . PHE B 1 297 ? -15.117 -22.969 -19.797 1 87.81 297 PHE B N 1
ATOM 5654 C CA . PHE B 1 297 ? -14.297 -23.781 -18.906 1 87.81 297 PHE B CA 1
ATOM 5655 C C . PHE B 1 297 ? -15.125 -24.344 -17.766 1 87.81 297 PHE B C 1
ATOM 5657 O O . PHE B 1 297 ? -15.773 -23.594 -17.031 1 87.81 297 PHE B O 1
ATOM 5664 N N . GLU B 1 298 ? -15.164 -25.641 -17.656 1 90.88 298 GLU B N 1
ATOM 5665 C CA . GLU B 1 298 ? -15.922 -26.297 -16.594 1 90.88 298 GLU B CA 1
ATOM 5666 C C . GLU B 1 298 ? -15.117 -26.359 -15.305 1 90.88 298 GLU B C 1
ATOM 5668 O O . GLU B 1 298 ? -14.094 -27.047 -15.234 1 90.88 298 GLU B O 1
ATOM 5673 N N . LYS B 1 299 ? -15.609 -25.672 -14.281 1 91.5 299 LYS B N 1
ATOM 5674 C CA . LYS B 1 299 ? -14.984 -25.641 -12.961 1 91.5 299 LYS B CA 1
ATOM 5675 C C . LYS B 1 299 ? -15.484 -26.797 -12.102 1 91.5 299 LYS B C 1
ATOM 5677 O O . LYS B 1 299 ? -16.359 -26.609 -11.25 1 91.5 299 LYS B O 1
ATOM 5682 N N . ASN B 1 300 ? -14.852 -27.953 -12.219 1 94.56 300 ASN B N 1
ATOM 5683 C CA . ASN B 1 300 ? -15.453 -29.125 -11.609 1 94.56 300 ASN B CA 1
ATOM 5684 C C . ASN B 1 300 ? -14.656 -29.609 -10.391 1 94.56 300 ASN B C 1
ATOM 5686 O O . ASN B 1 300 ? -14.969 -30.641 -9.805 1 94.56 300 ASN B O 1
ATOM 5690 N N . ILE B 1 301 ? -13.555 -29.016 -9.969 1 96.06 301 ILE B N 1
ATOM 5691 C CA . ILE B 1 301 ? -12.922 -29.219 -8.672 1 96.06 301 ILE B CA 1
ATOM 5692 C C . ILE B 1 301 ? -13.414 -28.156 -7.684 1 96.06 301 ILE B C 1
ATOM 5694 O O . ILE B 1 301 ? -13.25 -26.953 -7.918 1 96.06 301 ILE B O 1
ATOM 5698 N N . SER B 1 302 ? -14.055 -28.562 -6.652 1 94.56 302 SER B N 1
ATOM 5699 C CA . SER B 1 302 ? -14.742 -27.656 -5.734 1 94.56 302 SER B CA 1
ATOM 5700 C C . SER B 1 302 ? -13.75 -26.812 -4.941 1 94.56 302 SER B C 1
ATOM 5702 O O . SER B 1 302 ? -13.93 -25.594 -4.805 1 94.56 302 SER B O 1
ATOM 5704 N N . ASP B 1 303 ? -12.758 -27.375 -4.293 1 96.19 303 ASP B N 1
ATOM 5705 C CA . ASP B 1 303 ? -11.664 -26.688 -3.621 1 96.19 303 ASP B CA 1
ATOM 5706 C C . ASP B 1 303 ? -10.422 -27.578 -3.541 1 96.19 303 ASP B C 1
ATOM 5708 O O . ASP B 1 303 ? -10.492 -28.781 -3.803 1 96.19 303 ASP B O 1
ATOM 5712 N N . SER B 1 304 ? -9.336 -27.047 -3.326 1 98.19 304 SER B N 1
ATOM 5713 C CA . SER B 1 304 ? -8.086 -27.797 -3.369 1 98.19 304 SER B CA 1
ATOM 5714 C C . SER B 1 304 ? -7.547 -28.047 -1.966 1 98.19 304 SER B C 1
ATOM 5716 O O . SER B 1 304 ? -6.418 -28.516 -1.807 1 98.19 304 SER B O 1
ATOM 5718 N N . PHE B 1 305 ? -8.32 -27.734 -0.875 1 98.44 305 PHE B N 1
ATOM 5719 C CA . PHE B 1 305 ? -7.871 -27.875 0.506 1 98.44 305 PHE B CA 1
ATOM 5720 C C . PHE B 1 305 ? -7.434 -29.297 0.796 1 98.44 305 PHE B C 1
ATOM 5722 O O . PHE B 1 305 ? -6.355 -29.516 1.354 1 98.44 305 PHE B O 1
ATOM 5729 N N . GLU B 1 306 ? -8.25 -30.266 0.377 1 98.31 306 GLU B N 1
ATOM 5730 C CA . GLU B 1 306 ? -7.961 -31.656 0.674 1 98.31 306 GLU B CA 1
ATOM 5731 C C . GLU B 1 306 ? -6.688 -32.125 -0.022 1 98.31 306 GLU B C 1
ATOM 5733 O O . GLU B 1 306 ? -5.949 -32.938 0.511 1 98.31 306 GLU B O 1
ATOM 5738 N N . PHE B 1 307 ? -6.469 -31.641 -1.234 1 98.81 307 PHE B N 1
ATOM 5739 C CA . PHE B 1 307 ? -5.234 -31.984 -1.931 1 98.81 307 PHE B CA 1
ATOM 5740 C C . PHE B 1 307 ? -4.02 -31.484 -1.158 1 98.81 307 PHE B C 1
ATOM 5742 O O . PHE B 1 307 ? -3.023 -32.188 -1.023 1 98.81 307 PHE B O 1
ATOM 5749 N N . HIS B 1 308 ? -4.066 -30.234 -0.635 1 98.75 308 HIS B N 1
ATOM 5750 C CA . HIS B 1 308 ? -2.984 -29.719 0.19 1 98.75 308 HIS B CA 1
ATOM 5751 C C . HIS B 1 308 ? -2.764 -30.578 1.426 1 98.75 308 HIS B C 1
ATOM 5753 O O . HIS B 1 308 ? -1.62 -30.859 1.796 1 98.75 308 HIS B O 1
ATOM 5759 N N . ALA B 1 309 ? -3.855 -30.953 2.059 1 98.5 309 ALA B N 1
ATOM 5760 C CA . ALA B 1 309 ? -3.768 -31.797 3.248 1 98.5 309 ALA B CA 1
ATOM 5761 C C . ALA B 1 309 ? -3.082 -33.125 2.93 1 98.5 309 ALA B C 1
ATOM 5763 O O . ALA B 1 309 ? -2.201 -33.562 3.67 1 98.5 309 ALA B O 1
ATOM 5764 N N . ASN B 1 310 ? -3.467 -33.719 1.843 1 98.56 310 ASN B N 1
ATOM 5765 C CA . ASN B 1 310 ? -2.887 -35 1.427 1 98.56 310 ASN B CA 1
ATOM 5766 C C . ASN B 1 310 ? -1.406 -34.875 1.089 1 98.56 310 ASN B C 1
ATOM 5768 O O . ASN B 1 310 ? -0.592 -35.688 1.481 1 98.56 310 ASN B O 1
ATOM 5772 N N . LEU B 1 311 ? -1.106 -33.875 0.341 1 98.69 311 LEU B N 1
ATOM 5773 C CA . LEU B 1 311 ? 0.27 -33.656 -0.088 1 98.69 311 LEU B CA 1
ATOM 5774 C C . LEU B 1 311 ? 1.17 -33.344 1.106 1 98.69 311 LEU B C 1
ATOM 5776 O O . LEU B 1 311 ? 2.332 -33.75 1.132 1 98.69 311 LEU B O 1
ATOM 5780 N N . SER B 1 312 ? 0.609 -32.625 2.07 1 97 312 SER B N 1
ATOM 5781 C CA . SER B 1 312 ? 1.332 -32.344 3.307 1 97 312 SER B CA 1
ATOM 5782 C C . SER B 1 312 ? 1.695 -33.656 4.031 1 97 312 SER B C 1
ATOM 5784 O O . SER B 1 312 ? 2.814 -33.812 4.523 1 97 312 SER B O 1
ATOM 5786 N N . LYS B 1 313 ? 0.806 -34.531 4.102 1 97.19 313 LYS B N 1
ATOM 5787 C CA . LYS B 1 313 ? 1.023 -35.812 4.773 1 97.19 313 LYS B CA 1
ATOM 5788 C C . LYS B 1 313 ? 2.131 -36.594 4.09 1 97.19 313 LYS B C 1
ATOM 5790 O O . LYS B 1 313 ? 2.854 -37.344 4.746 1 97.19 313 LYS B O 1
ATOM 5795 N N . LYS B 1 314 ? 2.242 -36.438 2.824 1 97.44 314 LYS B N 1
ATOM 5796 C CA . LYS B 1 314 ? 3.215 -37.188 2.041 1 97.44 314 LYS B CA 1
ATOM 5797 C C . LYS B 1 314 ? 4.59 -36.531 2.082 1 97.44 314 LYS B C 1
ATOM 5799 O O . LYS B 1 314 ? 5.562 -37.062 1.559 1 97.44 314 LYS B O 1
ATOM 5804 N N . GLY B 1 315 ? 4.656 -35.312 2.602 1 96.19 315 GLY B N 1
ATOM 5805 C CA . GLY B 1 315 ? 5.941 -34.688 2.852 1 96.19 315 GLY B CA 1
ATOM 5806 C C . GLY B 1 315 ? 6.402 -33.781 1.707 1 96.19 315 GLY B C 1
ATOM 5807 O O . GLY B 1 315 ? 7.582 -33.438 1.628 1 96.19 315 GLY B O 1
ATOM 5808 N N . TYR B 1 316 ? 5.543 -33.469 0.749 1 98.56 316 TYR B N 1
ATOM 5809 C CA . TYR B 1 316 ? 5.918 -32.594 -0.35 1 98.56 316 TYR B CA 1
ATOM 5810 C C . TYR B 1 316 ? 6.086 -31.156 0.136 1 98.56 316 TYR B C 1
ATOM 5812 O O . TYR B 1 316 ? 5.258 -30.656 0.898 1 98.56 316 TYR B O 1
ATOM 5820 N N . ARG B 1 317 ? 7.125 -30.531 -0.284 1 98.25 317 ARG B N 1
ATOM 5821 C CA . ARG B 1 317 ? 7.426 -29.156 0.084 1 98.25 317 ARG B CA 1
ATOM 5822 C C . ARG B 1 317 ? 6.566 -28.172 -0.71 1 98.25 317 ARG B C 1
ATOM 5824 O O . ARG B 1 317 ? 6.227 -28.438 -1.867 1 98.25 317 ARG B O 1
ATOM 5831 N N . SER B 1 318 ? 6.18 -27.031 -0.023 1 98.69 318 SER B N 1
ATOM 5832 C CA . SER B 1 318 ? 5.379 -26.078 -0.779 1 98.69 318 SER B CA 1
ATOM 5833 C C . SER B 1 318 ? 5.719 -24.641 -0.381 1 98.69 318 SER B C 1
ATOM 5835 O O . SER B 1 318 ? 6.059 -24.375 0.773 1 98.69 318 SER B O 1
ATOM 5837 N N . LEU B 1 319 ? 5.73 -23.719 -1.286 1 98.88 319 LEU B N 1
ATOM 5838 C CA . LEU B 1 319 ? 5.773 -22.281 -1.111 1 98.88 319 LEU B CA 1
ATOM 5839 C C . LEU B 1 319 ? 4.457 -21.641 -1.542 1 98.88 319 LEU B C 1
ATOM 5841 O O . LEU B 1 319 ? 4.09 -21.688 -2.719 1 98.88 319 LEU B O 1
ATOM 5845 N N . ILE B 1 320 ? 3.74 -21.141 -0.596 1 98.88 320 ILE B N 1
ATOM 5846 C CA . ILE B 1 320 ? 2.545 -20.359 -0.878 1 98.88 320 ILE B CA 1
ATOM 5847 C C . ILE B 1 320 ? 2.826 -18.891 -0.625 1 98.88 320 ILE B C 1
ATOM 5849 O O . ILE B 1 320 ? 3.273 -18.5 0.461 1 98.88 320 ILE B O 1
ATOM 5853 N N . TYR B 1 321 ? 2.645 -18.062 -1.619 1 98.88 321 TYR B N 1
ATOM 5854 C CA . TYR B 1 321 ? 2.943 -16.641 -1.412 1 98.88 321 TYR B CA 1
ATOM 5855 C C . TYR B 1 321 ? 1.79 -15.773 -1.887 1 98.88 321 TYR B C 1
ATOM 5857 O O . TYR B 1 321 ? 0.995 -16.188 -2.734 1 98.88 321 TYR B O 1
ATOM 5865 N N . SER B 1 322 ? 1.613 -14.641 -1.273 1 98.75 322 SER B N 1
ATOM 5866 C CA . SER B 1 322 ? 0.528 -13.719 -1.582 1 98.75 322 SER B CA 1
ATOM 5867 C C . SER B 1 322 ? 1.024 -12.273 -1.625 1 98.75 322 SER B C 1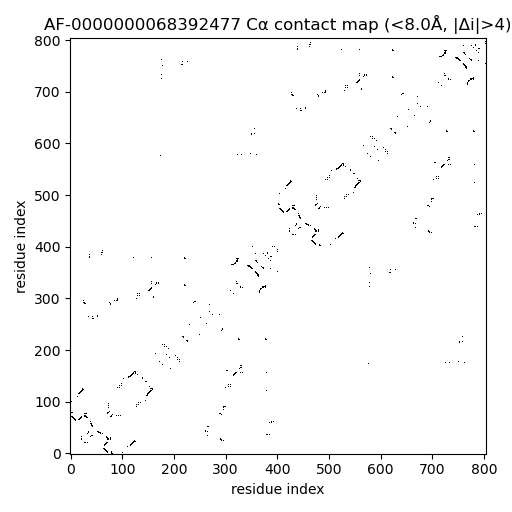
ATOM 5869 O O . SER B 1 322 ? 1.631 -11.789 -0.667 1 98.75 322 SER B O 1
ATOM 5871 N N . GLY B 1 323 ? 0.801 -11.633 -2.838 1 98.69 323 GLY B N 1
ATOM 5872 C CA . GLY B 1 323 ? 0.834 -10.188 -2.744 1 98.69 323 GLY B CA 1
ATOM 5873 C C . GLY B 1 323 ? -0.158 -9.633 -1.741 1 98.69 323 GLY B C 1
ATOM 5874 O O . GLY B 1 323 ? -1.306 -10.078 -1.683 1 98.69 323 GLY B O 1
ATOM 5875 N N . ASP B 1 324 ? 0.229 -8.648 -0.97 1 98.31 324 ASP B N 1
ATOM 5876 C CA . ASP B 1 324 ? -0.569 -8.273 0.193 1 98.31 324 ASP B CA 1
ATOM 5877 C C . ASP B 1 324 ? -1.567 -7.168 -0.16 1 98.31 324 ASP B C 1
ATOM 5879 O O . ASP B 1 324 ? -2.357 -6.746 0.687 1 98.31 324 ASP B O 1
ATOM 5883 N N . HIS B 1 325 ? -1.609 -6.699 -1.391 1 98.25 325 HIS B N 1
ATOM 5884 C CA . HIS B 1 325 ? -2.584 -5.699 -1.812 1 98.25 325 HIS B CA 1
ATOM 5885 C C . HIS B 1 325 ? -3.475 -6.234 -2.928 1 98.25 325 HIS B C 1
ATOM 5887 O O . HIS B 1 325 ? -3.836 -5.496 -3.848 1 98.25 325 HIS B O 1
ATOM 5893 N N . ASP B 1 326 ? -3.834 -7.461 -2.857 1 97.88 326 ASP B N 1
ATOM 5894 C CA . ASP B 1 326 ? -4.711 -8.188 -3.77 1 97.88 326 ASP B CA 1
ATOM 5895 C C . ASP B 1 326 ? -6.098 -8.375 -3.16 1 97.88 326 ASP B C 1
ATOM 5897 O O . ASP B 1 326 ? -6.258 -9.109 -2.18 1 97.88 326 ASP B O 1
ATOM 5901 N N . VAL B 1 327 ? -7.105 -7.801 -3.787 1 97.38 327 VAL B N 1
ATOM 5902 C CA . VAL B 1 327 ? -8.469 -7.969 -3.293 1 97.38 327 VAL B CA 1
ATOM 5903 C C . VAL B 1 327 ? -9.047 -9.281 -3.811 1 97.38 327 VAL B C 1
ATOM 5905 O O . VAL B 1 327 ? -9.891 -9.898 -3.156 1 97.38 327 VAL B O 1
ATOM 5908 N N . VAL B 1 328 ? -8.609 -9.742 -4.961 1 96.31 328 VAL B N 1
ATOM 5909 C CA . VAL B 1 328 ? -9.172 -10.922 -5.613 1 96.31 328 VAL B CA 1
ATOM 5910 C C . VAL B 1 328 ? -8.953 -12.148 -4.734 1 96.31 328 VAL B C 1
ATOM 5912 O O . VAL B 1 328 ? -9.891 -12.891 -4.438 1 96.31 328 VAL B O 1
ATOM 5915 N N . VAL B 1 329 ? -7.777 -12.344 -4.34 1 97.88 329 VAL B N 1
ATOM 5916 C CA . VAL B 1 329 ? -7.406 -13.375 -3.373 1 97.88 329 VAL B CA 1
ATOM 5917 C C . VAL B 1 329 ? -6.605 -12.75 -2.236 1 97.88 329 VAL B C 1
ATOM 5919 O O . VAL B 1 329 ? -5.371 -12.766 -2.254 1 97.88 329 VAL B O 1
ATOM 5922 N N . PRO B 1 330 ? -7.316 -12.273 -1.221 1 97.88 330 PRO B N 1
ATOM 5923 C CA . PRO B 1 330 ? -6.609 -11.625 -0.111 1 97.88 330 PRO B CA 1
ATOM 5924 C C . PRO B 1 330 ? -5.629 -12.562 0.587 1 97.88 330 PRO B C 1
ATOM 5926 O O . PRO B 1 330 ? -5.898 -13.758 0.722 1 97.88 330 PRO B O 1
ATOM 5929 N N . PHE B 1 331 ? -4.477 -12.031 1.035 1 98.12 331 PHE B N 1
ATOM 5930 C CA . PHE B 1 331 ? -3.516 -12.852 1.76 1 98.12 331 PHE B CA 1
ATOM 5931 C C . PHE B 1 331 ? -4.145 -13.438 3.018 1 98.12 331 PHE B C 1
ATOM 5933 O O . PHE B 1 331 ? -3.752 -14.516 3.467 1 98.12 331 PHE B O 1
ATOM 5940 N N . THR B 1 332 ? -5.176 -12.766 3.58 1 97.19 332 THR B N 1
ATOM 5941 C CA . THR B 1 332 ? -5.852 -13.25 4.777 1 97.19 332 THR B CA 1
ATOM 5942 C C . THR B 1 332 ? -6.621 -14.539 4.484 1 97.19 332 THR B C 1
ATOM 5944 O O . THR B 1 332 ? -6.75 -15.398 5.352 1 97.19 332 THR B O 1
ATOM 5947 N N . SER B 1 333 ? -7.172 -14.602 3.279 1 96.94 333 SER B N 1
ATOM 5948 C CA . SER B 1 333 ? -7.836 -15.836 2.869 1 96.94 333 SER B CA 1
ATOM 5949 C C . SER B 1 333 ? -6.852 -17 2.812 1 96.94 333 SER B C 1
ATOM 5951 O O . SER B 1 333 ? -7.164 -18.109 3.254 1 96.94 333 SER B O 1
ATOM 5953 N N . THR B 1 334 ? -5.707 -16.781 2.244 1 98.12 334 THR B N 1
ATOM 5954 C CA . THR B 1 334 ? -4.656 -17.781 2.164 1 98.12 334 THR B CA 1
ATOM 5955 C C . THR B 1 334 ? -4.227 -18.234 3.559 1 98.12 334 THR B C 1
ATOM 5957 O O . THR B 1 334 ? -4.109 -19.422 3.826 1 98.12 334 THR B O 1
ATOM 5960 N N . GLN B 1 335 ? -4.047 -17.266 4.418 1 96.75 335 GLN B N 1
ATOM 5961 C CA . GLN B 1 335 ? -3.658 -17.578 5.789 1 96.75 335 GLN B CA 1
ATOM 5962 C C . GLN B 1 335 ? -4.711 -18.438 6.477 1 96.75 335 GLN B C 1
ATOM 5964 O O . GLN B 1 335 ? -4.379 -19.328 7.273 1 96.75 335 GLN B O 1
ATOM 5969 N N . ALA B 1 336 ? -5.945 -18.172 6.199 1 96.19 336 ALA B N 1
ATOM 5970 C CA . ALA B 1 336 ? -7.043 -18.875 6.859 1 96.19 336 ALA B CA 1
ATOM 5971 C C . ALA B 1 336 ? -7.012 -20.359 6.551 1 96.19 336 ALA B C 1
ATOM 5973 O O . ALA B 1 336 ? -7.113 -21.203 7.457 1 96.19 336 ALA B O 1
ATOM 5974 N N . TRP B 1 337 ? -6.918 -20.734 5.234 1 97.56 337 TRP B N 1
ATOM 5975 C CA . TRP B 1 337 ? -6.953 -22.172 4.938 1 97.56 337 TRP B CA 1
ATOM 5976 C C . TRP B 1 337 ? -5.66 -22.844 5.379 1 97.56 337 TRP B C 1
ATOM 5978 O O . TRP B 1 337 ? -5.664 -24.031 5.742 1 97.56 337 TRP B O 1
ATOM 5988 N N . ILE B 1 338 ? -4.496 -22.141 5.371 1 97.94 338 ILE B N 1
ATOM 5989 C CA . ILE B 1 338 ? -3.254 -22.719 5.871 1 97.94 338 ILE B CA 1
ATOM 5990 C C . ILE B 1 338 ? -3.391 -23.031 7.359 1 97.94 338 ILE B C 1
ATOM 5992 O O . ILE B 1 338 ? -2.982 -24.094 7.816 1 97.94 338 ILE B O 1
ATOM 5996 N N . ARG B 1 339 ? -3.932 -22.078 8.109 1 96.31 339 ARG B N 1
ATOM 5997 C CA . ARG B 1 339 ? -4.176 -22.297 9.531 1 96.31 339 ARG B CA 1
ATOM 5998 C C . ARG B 1 339 ? -5.07 -23.516 9.758 1 96.31 339 ARG B C 1
ATOM 6000 O O . ARG B 1 339 ? -4.863 -24.281 10.695 1 96.31 339 ARG B O 1
ATOM 6007 N N . ALA B 1 340 ? -6.012 -23.703 8.906 1 97.06 340 ALA B N 1
ATOM 6008 C CA . ALA B 1 340 ? -6.977 -24.781 9.031 1 97.06 340 ALA B CA 1
ATOM 6009 C C . ALA B 1 340 ? -6.301 -26.141 8.836 1 97.06 340 ALA B C 1
ATOM 6011 O O . ALA B 1 340 ? -6.832 -27.172 9.25 1 97.06 340 ALA B O 1
ATOM 6012 N N . LEU B 1 341 ? -5.172 -26.188 8.094 1 97.62 341 LEU B N 1
ATOM 6013 C CA . LEU B 1 341 ? -4.418 -27.438 7.965 1 97.62 341 LEU B CA 1
ATOM 6014 C C . LEU B 1 341 ? -3.924 -27.906 9.328 1 97.62 341 LEU B C 1
ATOM 6016 O O . LEU B 1 341 ? -3.658 -29.094 9.516 1 97.62 341 LEU B O 1
ATOM 6020 N N . ASN B 1 342 ? -3.738 -27.031 10.312 1 97 342 ASN B N 1
ATOM 6021 C CA . ASN B 1 342 ? -3.49 -27.312 11.727 1 97 342 ASN B CA 1
ATOM 6022 C C . ASN B 1 342 ? -2.135 -27.969 11.938 1 97 342 ASN B C 1
ATOM 6024 O O . ASN B 1 342 ? -2.031 -28.969 12.656 1 97 342 ASN B O 1
ATOM 6028 N N . TYR B 1 343 ? -1.115 -27.484 11.266 1 97.88 343 TYR B N 1
ATOM 6029 C CA . TYR B 1 343 ? 0.257 -27.938 11.5 1 97.88 343 TYR B CA 1
ATOM 6030 C C . TYR B 1 343 ? 0.983 -26.969 12.438 1 97.88 343 TYR B C 1
ATOM 6032 O O . TYR B 1 343 ? 0.645 -25.797 12.516 1 97.88 343 TYR B O 1
ATOM 6040 N N . SER B 1 344 ? 1.971 -27.469 13.125 1 97.5 344 SER B N 1
ATOM 6041 C CA . SER B 1 344 ? 2.727 -26.641 14.07 1 97.5 344 SER B CA 1
ATOM 6042 C C . SER B 1 344 ? 3.609 -25.641 13.336 1 97.5 344 SER B C 1
ATOM 6044 O O . SER B 1 344 ? 4.062 -25.891 12.219 1 97.5 344 SER B O 1
ATOM 6046 N N . ILE B 1 345 ? 3.793 -24.531 13.945 1 96.75 345 ILE B N 1
ATOM 6047 C CA . ILE B 1 345 ? 4.652 -23.469 13.422 1 96.75 345 ILE B CA 1
ATOM 6048 C C . ILE B 1 345 ? 6.109 -23.781 13.75 1 96.75 345 ILE B C 1
ATOM 6050 O O . ILE B 1 345 ? 6.438 -24.094 14.898 1 96.75 345 ILE B O 1
ATOM 6054 N N . VAL B 1 346 ? 6.98 -23.781 12.766 1 96.25 346 VAL B N 1
ATOM 6055 C CA . VAL B 1 346 ? 8.406 -24.031 12.945 1 96.25 346 VAL B CA 1
ATOM 6056 C C . VAL B 1 346 ? 9.148 -22.703 13.062 1 96.25 346 VAL B C 1
ATOM 6058 O O . VAL B 1 346 ? 10 -22.531 13.945 1 96.25 346 VAL B O 1
ATOM 6061 N N . ASP B 1 347 ? 8.969 -21.812 12.188 1 95.69 347 ASP B N 1
ATOM 6062 C CA . ASP B 1 347 ? 9.438 -20.438 12.219 1 95.69 347 ASP B CA 1
ATOM 6063 C C . ASP B 1 347 ? 8.273 -19.453 12.266 1 95.69 347 ASP B C 1
ATOM 6065 O O . ASP B 1 347 ? 7.469 -19.391 11.328 1 95.69 347 ASP B O 1
ATOM 6069 N N . ASP B 1 348 ? 8.234 -18.688 13.367 1 95.62 348 ASP B N 1
ATOM 6070 C CA . ASP B 1 348 ? 7.09 -17.812 13.578 1 95.62 348 ASP B CA 1
ATOM 6071 C C . ASP B 1 348 ? 7.105 -16.641 12.594 1 95.62 348 ASP B C 1
ATOM 6073 O O . ASP B 1 348 ? 8.094 -16.438 11.883 1 95.62 348 ASP B O 1
ATOM 6077 N N . TRP B 1 349 ? 5.953 -16.016 12.555 1 97.44 349 TRP B N 1
ATOM 6078 C CA . TRP B 1 349 ? 5.723 -14.875 11.664 1 97.44 349 TRP B CA 1
ATOM 6079 C C . TRP B 1 349 ? 6.785 -13.797 11.867 1 97.44 349 TRP B C 1
ATOM 6081 O O . TRP B 1 349 ? 6.957 -13.289 12.977 1 97.44 349 TRP B O 1
ATOM 6091 N N . ARG B 1 350 ? 7.52 -13.445 10.828 1 97 350 ARG B N 1
ATOM 6092 C CA . ARG B 1 350 ? 8.609 -12.477 10.891 1 97 350 ARG B CA 1
ATOM 6093 C C . ARG B 1 350 ? 8.844 -11.836 9.523 1 97 350 ARG B C 1
ATOM 6095 O O . ARG B 1 350 ? 8.469 -12.391 8.492 1 97 350 ARG B O 1
ATOM 6102 N N . PRO B 1 351 ? 9.484 -10.672 9.5 1 97.31 351 PRO B N 1
ATOM 6103 C CA . PRO B 1 351 ? 9.82 -10.086 8.203 1 97.31 351 PRO B CA 1
ATOM 6104 C C . PRO B 1 351 ? 10.945 -10.828 7.492 1 97.31 351 PRO B C 1
ATOM 6106 O O . PRO B 1 351 ? 11.828 -11.398 8.148 1 97.31 351 PRO B O 1
ATOM 6109 N N . TRP B 1 352 ? 10.883 -10.945 6.207 1 97.88 352 TRP B N 1
ATOM 6110 C CA . TRP B 1 352 ? 12.023 -11.336 5.383 1 97.88 352 TRP B CA 1
ATOM 6111 C C . TRP B 1 352 ? 12.523 -10.172 4.543 1 97.88 352 TRP B C 1
ATOM 6113 O O . TRP B 1 352 ? 11.805 -9.188 4.34 1 97.88 352 TRP B O 1
ATOM 6123 N N . PHE B 1 353 ? 13.812 -10.203 4.113 1 96.94 353 PHE B N 1
ATOM 6124 C CA . PHE B 1 353 ? 14.453 -8.984 3.641 1 96.94 353 PHE B CA 1
ATOM 6125 C C . PHE B 1 353 ? 15.023 -9.18 2.24 1 96.94 353 PHE B C 1
ATOM 6127 O O . PHE B 1 353 ? 15.414 -10.289 1.872 1 96.94 353 PHE B O 1
ATOM 6134 N N . VAL B 1 354 ? 14.992 -8.211 1.47 1 96.38 354 VAL B N 1
ATOM 6135 C CA . VAL B 1 354 ? 15.664 -8.086 0.18 1 96.38 354 VAL B CA 1
ATOM 6136 C C . VAL B 1 354 ? 16.406 -6.754 0.11 1 96.38 354 VAL B C 1
ATOM 6138 O O . VAL B 1 354 ? 15.805 -5.688 0.217 1 96.38 354 VAL B O 1
ATOM 6141 N N . ASN B 1 355 ? 17.719 -6.781 -0.052 1 92.12 355 ASN B N 1
ATOM 6142 C CA . ASN B 1 355 ? 18.562 -5.586 -0.114 1 92.12 355 ASN B CA 1
ATOM 6143 C C . ASN B 1 355 ? 18.328 -4.68 1.094 1 92.12 355 ASN B C 1
ATOM 6145 O O . ASN B 1 355 ? 18.125 -3.475 0.943 1 92.12 355 ASN B O 1
ATOM 6149 N N . GLY B 1 356 ? 18.219 -5.273 2.221 1 92.25 356 GLY B N 1
ATOM 6150 C CA . GLY B 1 356 ? 18.125 -4.531 3.471 1 92.25 356 GLY B CA 1
ATOM 6151 C C . GLY B 1 356 ? 16.75 -3.977 3.742 1 92.25 356 GLY B C 1
ATOM 6152 O O . GLY B 1 356 ? 16.531 -3.285 4.742 1 92.25 356 GLY B O 1
ATOM 6153 N N . GLN B 1 357 ? 15.789 -4.195 2.91 1 94.94 357 GLN B N 1
ATOM 6154 C CA . GLN B 1 357 ? 14.414 -3.729 3.076 1 94.94 357 GLN B CA 1
ATOM 6155 C C . GLN B 1 357 ? 13.461 -4.898 3.295 1 94.94 357 GLN B C 1
ATOM 6157 O O . GLN B 1 357 ? 13.672 -5.988 2.768 1 94.94 357 GLN B O 1
ATOM 6162 N N . VAL B 1 358 ? 12.422 -4.727 4.094 1 96.88 358 VAL B N 1
ATOM 6163 C CA . VAL B 1 358 ? 11.414 -5.766 4.293 1 96.88 358 VAL B CA 1
ATOM 6164 C C . VAL B 1 358 ? 10.742 -6.094 2.965 1 96.88 358 VAL B C 1
ATOM 6166 O O . VAL B 1 358 ? 10.164 -5.215 2.322 1 96.88 358 VAL B O 1
ATOM 6169 N N . GLY B 1 359 ? 10.867 -7.324 2.512 1 97.81 359 GLY B N 1
ATOM 6170 C CA . GLY B 1 359 ? 10.188 -7.785 1.312 1 97.81 359 GLY B CA 1
ATOM 6171 C C . GLY B 1 359 ? 8.766 -8.25 1.574 1 97.81 359 GLY B C 1
ATOM 6172 O O . GLY B 1 359 ? 7.934 -8.266 0.664 1 97.81 359 GLY B O 1
ATOM 6173 N N . GLY B 1 360 ? 8.516 -8.633 2.768 1 98.25 360 GLY B N 1
ATOM 6174 C CA . GLY B 1 360 ? 7.258 -9.156 3.271 1 98.25 360 GLY B CA 1
ATOM 6175 C C . GLY B 1 360 ? 7.402 -9.891 4.59 1 98.25 360 GLY B C 1
ATOM 6176 O O . GLY B 1 360 ? 8.289 -9.578 5.391 1 98.25 360 GLY B O 1
ATOM 6177 N N . TYR B 1 361 ? 6.469 -10.719 4.832 1 98.5 361 TYR B N 1
ATOM 6178 C CA . TYR B 1 361 ? 6.496 -11.531 6.043 1 98.5 361 TYR B CA 1
ATOM 6179 C C . TYR B 1 361 ? 6.34 -13.008 5.715 1 98.5 361 TYR B C 1
ATOM 6181 O O . TYR B 1 361 ? 5.82 -13.359 4.652 1 98.5 361 TYR B O 1
ATOM 6189 N N . THR B 1 362 ? 6.816 -13.828 6.598 1 98.44 362 THR B N 1
ATOM 6190 C CA . THR B 1 362 ? 6.84 -15.25 6.285 1 98.44 362 THR B CA 1
ATOM 6191 C C . THR B 1 362 ? 6.648 -16.094 7.551 1 98.44 362 THR B C 1
ATOM 6193 O O . THR B 1 362 ? 6.793 -15.578 8.664 1 98.44 362 THR B O 1
ATOM 6196 N N . ARG B 1 363 ? 6.234 -17.281 7.379 1 97.5 363 ARG B N 1
ATOM 6197 C CA . ARG B 1 363 ? 6.078 -18.312 8.398 1 97.5 363 ARG B CA 1
ATOM 6198 C C . ARG B 1 363 ? 6.25 -19.703 7.805 1 97.5 363 ARG B C 1
ATOM 6200 O O . ARG B 1 363 ? 5.801 -19.969 6.688 1 97.5 363 ARG B O 1
ATOM 6207 N N . THR B 1 364 ? 6.914 -20.547 8.5 1 97.88 364 THR B N 1
ATOM 6208 C CA . THR B 1 364 ? 7.086 -21.922 8.055 1 97.88 364 THR B CA 1
ATOM 6209 C C . THR B 1 364 ? 6.391 -22.891 9.008 1 97.88 364 THR B C 1
ATOM 6211 O O . THR B 1 364 ? 6.348 -22.656 10.219 1 97.88 364 THR B O 1
ATOM 6214 N N . TYR B 1 365 ? 5.918 -23.969 8.477 1 97.75 365 TYR B N 1
ATOM 6215 C CA . TYR B 1 365 ? 5.148 -24.953 9.219 1 97.75 365 TYR B CA 1
ATOM 6216 C C . TYR B 1 365 ? 5.824 -26.328 9.18 1 97.75 365 TYR B C 1
ATOM 6218 O O . TYR B 1 365 ? 6.707 -26.562 8.352 1 97.75 365 TYR B O 1
ATOM 6226 N N . SER B 1 366 ? 5.445 -27.219 10.031 1 98 366 SER B N 1
ATOM 6227 C CA . SER B 1 366 ? 6.082 -28.516 10.211 1 98 366 SER B CA 1
ATOM 6228 C C . SER B 1 366 ? 5.809 -29.438 9.023 1 98 366 SER B C 1
ATOM 6230 O O . SER B 1 366 ? 6.461 -30.469 8.875 1 98 366 SER B O 1
ATOM 6232 N N . ASN B 1 367 ? 4.867 -29.156 8.172 1 97.19 367 ASN B N 1
ATOM 6233 C CA . ASN B 1 367 ? 4.602 -29.953 6.973 1 97.19 367 ASN B CA 1
ATOM 6234 C C . ASN B 1 367 ? 5.453 -29.5 5.793 1 97.19 367 ASN B C 1
ATOM 6236 O O . ASN B 1 367 ? 5.129 -29.781 4.641 1 97.19 367 ASN B O 1
ATOM 6240 N N . GLN B 1 368 ? 6.438 -28.656 6.031 1 97.06 368 GLN B N 1
ATOM 6241 C CA . GLN B 1 368 ? 7.391 -28.156 5.051 1 97.06 368 GLN B CA 1
ATOM 6242 C C . GLN B 1 368 ? 6.746 -27.125 4.137 1 97.06 368 GLN B C 1
ATOM 6244 O O . GLN B 1 368 ? 7.188 -26.922 3.004 1 97.06 368 GLN B O 1
ATOM 6249 N N . MET B 1 369 ? 5.664 -26.516 4.609 1 98.38 369 MET B N 1
ATOM 6250 C CA . MET B 1 369 ? 5.047 -25.406 3.904 1 98.38 369 MET B CA 1
ATOM 6251 C C . MET B 1 369 ? 5.609 -24.078 4.391 1 98.38 369 MET B C 1
ATOM 6253 O O . MET B 1 369 ? 5.785 -23.875 5.594 1 98.38 369 MET B O 1
ATOM 6257 N N . THR B 1 370 ? 5.98 -23.234 3.496 1 98.62 370 THR B N 1
ATOM 6258 C CA . THR B 1 370 ? 6.332 -21.844 3.756 1 98.62 370 THR B CA 1
ATOM 6259 C C . THR B 1 370 ? 5.27 -20.906 3.186 1 98.62 370 THR B C 1
ATOM 6261 O O . THR B 1 370 ? 4.863 -21.047 2.031 1 98.62 370 THR B O 1
ATOM 6264 N N . PHE B 1 371 ? 4.73 -20.109 4.012 1 98.69 371 PHE B N 1
ATOM 6265 C CA . PHE B 1 371 ? 3.867 -19.016 3.562 1 98.69 371 PHE B CA 1
ATOM 6266 C C . PHE B 1 371 ? 4.605 -17.688 3.604 1 98.69 371 PHE B C 1
ATOM 6268 O O . PHE B 1 371 ? 5.352 -17.406 4.547 1 98.69 371 PHE B O 1
ATOM 6275 N N . ALA B 1 372 ? 4.496 -16.891 2.578 1 98.81 372 ALA B N 1
ATOM 6276 C CA . ALA B 1 372 ? 5.125 -15.578 2.545 1 98.81 372 ALA B CA 1
ATOM 6277 C C . ALA B 1 372 ? 4.203 -14.539 1.905 1 98.81 372 ALA B C 1
ATOM 6279 O O . ALA B 1 372 ? 3.533 -14.828 0.912 1 98.81 372 ALA B O 1
ATOM 6280 N N . THR B 1 373 ? 4.125 -13.414 2.504 1 98.69 373 THR B N 1
ATOM 6281 C CA . THR B 1 373 ? 3.533 -12.266 1.825 1 98.69 373 THR B CA 1
ATOM 6282 C C . THR B 1 373 ? 4.605 -11.453 1.103 1 98.69 373 THR B C 1
ATOM 6284 O O . THR B 1 373 ? 5.789 -11.547 1.43 1 98.69 373 THR B O 1
ATOM 6287 N N . VAL B 1 374 ? 4.219 -10.828 0.101 1 98.69 374 VAL B N 1
ATOM 6288 C CA . VAL B 1 374 ? 5.078 -9.875 -0.6 1 98.69 374 VAL B CA 1
ATOM 6289 C C . VAL B 1 374 ? 4.523 -8.461 -0.444 1 98.69 374 VAL B C 1
ATOM 6291 O O . VAL B 1 374 ? 3.428 -8.164 -0.926 1 98.69 374 VAL B O 1
ATOM 6294 N N . LYS B 1 375 ? 5.262 -7.59 0.215 1 97.88 375 LYS B N 1
ATOM 6295 C CA . LYS B 1 375 ? 4.824 -6.254 0.612 1 97.88 375 LYS B CA 1
ATOM 6296 C C . LYS B 1 375 ? 4.613 -5.359 -0.606 1 97.88 375 LYS B C 1
ATOM 6298 O O . LYS B 1 375 ? 5.48 -5.281 -1.48 1 97.88 375 LYS B O 1
ATOM 6303 N N . GLY B 1 376 ? 3.434 -4.633 -0.615 1 97.06 376 GLY B N 1
ATOM 6304 C CA . GLY B 1 376 ? 3.143 -3.68 -1.673 1 97.06 376 GLY B CA 1
ATOM 6305 C C . GLY B 1 376 ? 2.883 -4.336 -3.016 1 97.06 376 GLY B C 1
ATOM 6306 O O . GLY B 1 376 ? 3.096 -3.723 -4.062 1 97.06 376 GLY B O 1
ATOM 6307 N N . SER B 1 377 ? 2.486 -5.598 -3.016 1 97.69 377 SER B N 1
ATOM 6308 C CA . SER B 1 377 ? 2.352 -6.355 -4.254 1 97.69 377 SER B CA 1
ATOM 6309 C C . SER B 1 377 ? 0.898 -6.738 -4.516 1 97.69 377 SER B C 1
ATOM 6311 O O . SER B 1 377 ? 0.078 -6.738 -3.596 1 97.69 377 SER B O 1
ATOM 6313 N N . GLY B 1 378 ? 0.556 -7.027 -5.789 1 96.94 378 GLY B N 1
ATOM 6314 C CA . GLY B 1 378 ? -0.801 -7.379 -6.176 1 96.94 378 GLY B CA 1
ATOM 6315 C C . GLY B 1 378 ? -0.987 -8.867 -6.418 1 96.94 378 GLY B C 1
ATOM 6316 O O . GLY B 1 378 ? -0.317 -9.688 -5.797 1 96.94 378 GLY B O 1
ATOM 6317 N N . HIS B 1 379 ? -1.96 -9.227 -7.25 1 96.19 379 HIS B N 1
ATOM 6318 C CA . HIS B 1 379 ? -2.475 -10.57 -7.496 1 96.19 379 HIS B CA 1
ATOM 6319 C C . HIS B 1 379 ? -1.417 -11.453 -8.148 1 96.19 379 HIS B C 1
ATOM 6321 O O . HIS B 1 379 ? -1.233 -12.609 -7.746 1 96.19 379 HIS B O 1
ATOM 6327 N N . THR B 1 380 ? -0.774 -10.914 -9.227 1 95.75 380 THR B N 1
ATOM 6328 C CA . THR B 1 380 ? 0.37 -11.562 -9.852 1 95.75 380 THR B CA 1
ATOM 6329 C C . THR B 1 380 ? 1.68 -10.977 -9.336 1 95.75 380 THR B C 1
ATOM 6331 O O . THR B 1 380 ? 2.367 -10.25 -10.055 1 95.75 380 THR B O 1
ATOM 6334 N N . ALA B 1 381 ? 2.006 -11.375 -8.125 1 97.69 381 ALA B N 1
ATOM 6335 C CA . ALA B 1 381 ? 3.018 -10.711 -7.309 1 97.69 381 ALA B CA 1
ATOM 6336 C C . ALA B 1 381 ? 4.324 -10.555 -8.078 1 97.69 381 ALA B C 1
ATOM 6338 O O . ALA B 1 381 ? 4.914 -9.469 -8.102 1 97.69 381 ALA B O 1
ATOM 6339 N N . PRO B 1 382 ? 4.828 -11.617 -8.844 1 97.5 382 PRO B N 1
ATOM 6340 C CA . PRO B 1 382 ? 6.098 -11.461 -9.555 1 97.5 382 PRO B CA 1
ATOM 6341 C C . PRO B 1 382 ? 6.035 -10.406 -10.656 1 97.5 382 PRO B C 1
ATOM 6343 O O . PRO B 1 382 ? 7.07 -9.914 -11.109 1 97.5 382 PRO B O 1
ATOM 6346 N N . GLU B 1 383 ? 4.805 -10.156 -11.117 1 94.81 383 GLU B N 1
ATOM 6347 C CA . GLU B 1 383 ? 4.641 -9.117 -12.125 1 94.81 383 GLU B CA 1
ATOM 6348 C C . GLU B 1 383 ? 4.82 -7.727 -11.523 1 94.81 383 GLU B C 1
ATOM 6350 O O . GLU B 1 383 ? 5.383 -6.832 -12.156 1 94.81 383 GLU B O 1
ATOM 6355 N N . TYR B 1 384 ? 4.402 -7.555 -10.281 1 94.88 384 TYR B N 1
ATOM 6356 C CA . TYR B 1 384 ? 4.395 -6.246 -9.633 1 94.88 384 TYR B CA 1
ATOM 6357 C C . TYR B 1 384 ? 5.711 -5.988 -8.906 1 94.88 384 TYR B C 1
ATOM 6359 O O . TYR B 1 384 ? 6.172 -4.844 -8.836 1 94.88 384 TYR B O 1
ATOM 6367 N N . THR B 1 385 ? 6.234 -7.02 -8.289 1 96.81 385 THR B N 1
ATOM 6368 C CA . THR B 1 385 ? 7.453 -6.906 -7.496 1 96.81 385 THR B CA 1
ATOM 6369 C C . THR B 1 385 ? 8.445 -8.008 -7.859 1 96.81 385 THR B C 1
ATOM 6371 O O . THR B 1 385 ? 8.734 -8.883 -7.043 1 96.81 385 THR B O 1
ATOM 6374 N N . PRO B 1 386 ? 9.055 -7.918 -9.039 1 97.38 386 PRO B N 1
ATOM 6375 C CA . PRO B 1 386 ? 9.914 -8.992 -9.539 1 97.38 386 PRO B CA 1
ATOM 6376 C C . PRO B 1 386 ? 11.148 -9.219 -8.664 1 97.38 386 PRO B C 1
ATOM 6378 O O . PRO B 1 386 ? 11.578 -10.359 -8.477 1 97.38 386 PRO B O 1
ATOM 6381 N N . GLU B 1 387 ? 11.734 -8.133 -8.086 1 97.75 387 GLU B N 1
ATOM 6382 C CA . GLU B 1 387 ? 12.93 -8.273 -7.258 1 97.75 387 GLU B CA 1
ATOM 6383 C C . GLU B 1 387 ? 12.641 -9.086 -6 1 97.75 387 GLU B C 1
ATOM 6385 O O . GLU B 1 387 ? 13.391 -10.008 -5.66 1 97.75 387 GLU B O 1
ATOM 6390 N N . GLN B 1 388 ? 11.617 -8.719 -5.324 1 98.44 388 GLN B N 1
ATOM 6391 C CA . GLN B 1 388 ? 11.234 -9.406 -4.098 1 98.44 388 GLN B CA 1
ATOM 6392 C C . GLN B 1 388 ? 10.867 -10.859 -4.371 1 98.44 388 GLN B C 1
ATOM 6394 O O . GLN B 1 388 ? 11.305 -11.766 -3.66 1 98.44 388 GLN B O 1
ATOM 6399 N N . CYS B 1 389 ? 10.094 -11.102 -5.402 1 98.75 389 CYS B N 1
ATOM 6400 C CA . CYS B 1 389 ? 9.625 -12.453 -5.699 1 98.75 389 CYS B CA 1
ATOM 6401 C C . CYS B 1 389 ? 10.773 -13.336 -6.168 1 98.75 389 CYS B C 1
ATOM 6403 O O . CYS B 1 389 ? 10.797 -14.531 -5.879 1 98.75 389 CYS B O 1
ATOM 6405 N N . PHE B 1 390 ? 11.727 -12.734 -6.91 1 98.62 390 PHE B N 1
ATOM 6406 C CA . PHE B 1 390 ? 12.914 -13.477 -7.324 1 98.62 390 PHE B CA 1
ATOM 6407 C C . PHE B 1 390 ? 13.727 -13.914 -6.113 1 98.62 390 PHE B C 1
ATOM 6409 O O . PHE B 1 390 ? 14.133 -15.078 -6.016 1 98.62 390 PHE B O 1
ATOM 6416 N N . ALA B 1 391 ? 13.945 -12.992 -5.188 1 98.56 391 ALA B N 1
ATOM 6417 C CA . ALA B 1 391 ? 14.688 -13.312 -3.969 1 98.56 391 ALA B CA 1
ATOM 6418 C C . ALA B 1 391 ? 13.961 -14.391 -3.162 1 98.56 391 ALA B C 1
ATOM 6420 O O . ALA B 1 391 ? 14.586 -15.336 -2.678 1 98.56 391 ALA B O 1
ATOM 6421 N N . MET B 1 392 ? 12.648 -14.25 -2.975 1 98.75 392 MET B N 1
ATOM 6422 C CA . MET B 1 392 ? 11.82 -15.219 -2.266 1 98.75 392 MET B CA 1
ATOM 6423 C C . MET B 1 392 ? 11.961 -16.609 -2.887 1 98.75 392 MET B C 1
ATOM 6425 O O . MET B 1 392 ? 12.258 -17.578 -2.189 1 98.75 392 MET B O 1
ATOM 6429 N N . PHE B 1 393 ? 11.852 -16.703 -4.207 1 98.75 393 PHE B N 1
ATOM 6430 C CA . PHE B 1 393 ? 11.875 -17.969 -4.922 1 98.75 393 PHE B CA 1
ATOM 6431 C C . PHE B 1 393 ? 13.258 -18.609 -4.824 1 98.75 393 PHE B C 1
ATOM 6433 O O . PHE B 1 393 ? 13.375 -19.797 -4.496 1 98.75 393 PHE B O 1
ATOM 6440 N N . THR B 1 394 ? 14.297 -17.828 -5.141 1 98.25 394 THR B N 1
ATOM 6441 C CA . THR B 1 394 ? 15.641 -18.391 -5.203 1 98.25 394 THR B CA 1
ATOM 6442 C C . THR B 1 394 ? 16.062 -18.953 -3.846 1 98.25 394 THR B C 1
ATOM 6444 O O . THR B 1 394 ? 16.688 -20 -3.768 1 98.25 394 THR B O 1
ATOM 6447 N N . ARG B 1 395 ? 15.672 -18.266 -2.807 1 98.38 395 ARG B N 1
ATOM 6448 C CA . ARG B 1 395 ? 16 -18.766 -1.474 1 98.38 395 ARG B CA 1
ATOM 6449 C C . ARG B 1 395 ? 15.203 -20.031 -1.154 1 98.38 395 ARG B C 1
ATOM 6451 O O . ARG B 1 395 ? 15.781 -21.047 -0.743 1 98.38 395 ARG B O 1
ATOM 6458 N N . TRP B 1 396 ? 13.945 -20 -1.414 1 98.56 396 TRP B N 1
ATOM 6459 C CA . TRP B 1 396 ? 13.102 -21.141 -1.076 1 98.56 396 TRP B CA 1
ATOM 6460 C C . TRP B 1 396 ? 13.523 -22.375 -1.854 1 98.56 396 TRP B C 1
ATOM 6462 O O . TRP B 1 396 ? 13.68 -23.453 -1.278 1 98.56 396 TRP B O 1
ATOM 6472 N N . ILE B 1 397 ? 13.758 -22.203 -3.193 1 98.5 397 ILE B N 1
ATOM 6473 C CA . ILE B 1 397 ? 14.031 -23.344 -4.051 1 98.5 397 ILE B CA 1
ATOM 6474 C C . ILE B 1 397 ? 15.398 -23.938 -3.705 1 98.5 397 ILE B C 1
ATOM 6476 O O . ILE B 1 397 ? 15.641 -25.125 -3.928 1 98.5 397 ILE B O 1
ATOM 6480 N N . SER B 1 398 ? 16.266 -23.125 -3.137 1 97.25 398 SER B N 1
ATOM 6481 C CA . SER B 1 398 ? 17.609 -23.562 -2.77 1 97.25 398 SER B CA 1
ATOM 6482 C C . SER B 1 398 ? 17.672 -24.031 -1.32 1 97.25 398 SER B C 1
ATOM 6484 O O . SER B 1 398 ? 18.75 -24.219 -0.762 1 97.25 398 SER B O 1
ATOM 6486 N N . TYR B 1 399 ? 16.594 -24.125 -0.664 1 96.69 399 TYR B N 1
ATOM 6487 C CA . TYR B 1 399 ? 16.469 -24.609 0.707 1 96.69 399 TYR B CA 1
ATOM 6488 C C . TYR B 1 399 ? 17.172 -23.656 1.681 1 96.69 399 TYR B C 1
ATOM 6490 O O . TYR B 1 399 ? 17.781 -24.094 2.65 1 96.69 399 TYR B O 1
ATOM 6498 N N . LEU B 1 400 ? 17.062 -22.391 1.308 1 95.06 400 LEU B N 1
ATOM 6499 C CA . LEU B 1 400 ? 17.531 -21.344 2.203 1 95.06 400 LEU B CA 1
ATOM 6500 C C . LEU B 1 400 ? 16.375 -20.656 2.906 1 95.06 400 LEU B C 1
ATOM 6502 O O . LEU B 1 400 ? 15.289 -20.531 2.34 1 95.06 400 LEU B O 1
ATOM 6506 N N . PRO B 1 401 ? 16.641 -20.344 4.102 1 89.56 401 PRO B N 1
ATOM 6507 C CA . PRO B 1 401 ? 15.586 -19.609 4.809 1 89.56 401 PRO B CA 1
ATOM 6508 C C . PRO B 1 401 ? 15.273 -18.25 4.172 1 89.56 401 PRO B C 1
ATOM 6510 O O . PRO B 1 401 ? 16.188 -17.578 3.674 1 89.56 401 PRO B O 1
ATOM 6513 N N . LEU B 1 402 ? 14.039 -18.016 4.16 1 91.56 402 LEU B N 1
ATOM 6514 C CA . LEU B 1 402 ? 13.727 -16.625 3.814 1 91.56 402 LEU B CA 1
ATOM 6515 C C . LEU B 1 402 ? 14.172 -15.68 4.918 1 91.56 402 LEU B C 1
ATOM 6517 O O . LEU B 1 402 ? 14.039 -15.992 6.105 1 91.56 402 LEU B O 1
#

Radius of gyration: 29.46 Å; Cα contacts (8 Å, |Δi|>4): 1672; chains: 2; bounding box: 65×92×76 Å